Protein AF-A0A7C4PVK9-F1 (afdb_monomer_lite)

Secondary structure (DSSP, 8-state):
-----STTTTTSSS--PPP------PPPTTPPPB-SHHHHHTS-HHHHTT--EEEEEEEEEEEETTTTEEEEE-SS-EEEEE---TT-PPPTTEEEEEEEEEE--SSS-EEEEEEEEEEEE-PPPPPEE--HHHHTTSTTTT-EEEEEEEEEEEEE-SSEEEEEEEETTEEEEEEEE--TTSPP-GGGTTEEEEEEEEEEEEE-TTS-EEEEEEE-SSGGGEEEEEE--S-GGGSPBPPHHHHSS--TTTTTTS-EEEEEEEEEE-TTS-EEEE-SS-EEEEEESS-----TTEEEEEEEEEEESSSSEEEEEEEEEEEEE-PPPPPEE--HHHHHTTTTTTSEEEEEEEEEEEEEETTEEEEEEEETTEEEEEEE--TT---TT--TT-EEEEEEEEEEEE-TT--EEEEEEE---GGGEEEEEPPPS--HHHHHHHHHHHHHHHHHHHHHHHHHHHTTTGGGTHHHHHHHHHHHHHHHHHHHHHHSSSEEEEE-TTT--EEEEEESHHHHHSS-HHHHHTTSS-GGGGB-GGGHHHHHHHHHHHHHSTT-EEEEEEEEE-TTS-EEEEEEEEEEEEETTTEEEEEEEEEEE-HHHHHHHHHHHHHHHHHHHHHHHHHHHHHHHHHHHHHHHHHHHHHHHHHHHHHHTTT-HHHHHHHHHHHHHHHHHHHHHHHHHTT-S-PPP--EEE-HHHHHHHHHHHHHHHH-TTEEEEEEPPTTPPPEEE-HHHHHHHHHHHHHHHHHH-TT-EEEEEEEEEEEE-TTTTTT-TT--SEEEEEEEEEE-SS---HHHHTTTTSTT--SSPTTT--S-HHHHHHHHHHHTT-EEEEEEETTTEEEEEEEEEBPP---PPPPP------------EEEEE-SSHHHHHHHHHHHHTTT-EEEEESSHHHHHHHHHHTTT--SEEEEESS-SSS--HHHHHHHHHHH-TT-EEEEEE-TTSSTTTGGG---TTEEEEESS--HHHHHHHHHHHHTT---------------

Sequence (1004 aa):
MSAWPVSLLTMAFLVGAPMAHPAEVRPEANSTVLTNVQQVRMLPPDVAARGLPVRVRGVVTYSDPGWRALFVQDQTAGIYVADVNIGNLPKPGDWIELEGISQPGHYAPVIAFRKIQNLGQQSFPAPVRVPLFQLLSGAYDSQWVEVSAVIRAVYSDEYHLRLKLAGGGLIFEARIPWNKVETLPTQLVNTWVRLQGACGTVFNNKRQAVGIQLFVPDLARVEVLNRETTDPFSRPAQPIASLLRFNPSLEGVQRVKIEGVVTLRLADGSFFVQDKSGGLRVRPAAADALKEGCKVEVVGFPVVLNYSPELVDAQFRMGMPASWPVPVRTDLKDLMAGDFDGQRVEVEGELADIFHSGNTVRLALRTPDGILDAFIEKRHVRLESMAKGSKVRLTGVCWVTADEQRQPRSVTLAVRAPEDIVVLSAPPWWTLQRAAMVLLVLGGGILLGVGYVVLLRRQVDRQTQIIREQMAQVSQLETRYRHFLENAAGIYYQVEPHTFKPVFFHGQVEKITGFPEADFSSGRRSWMDLVHAEDQEKVLSERRKLSTQPGYVADVEYRIVRADGKACWVQELIRTQSAGHGVVTAIYGAIYDISARKQAQQEQQQLEAQLRQAQKMEAIGQLAAGVAHDFNNILTVIQGNACFLEEDLAQRPDLLEACQQITEAANRAGALTRKLLLFSRKQAVQAQEVNLNELVSNMTKLLGRLIGEHIQLQFHYGPALPAVMADPGMLDQVIVNLAVNARDAMPDGGTLTFTTSAVTWDEKDVAGHPERRKGSFVCLTVADTGCGMSPEILRHIFEPFFTTKEPGRGTGLGLATVYGVVKQHQGWVEVESDVGKGSSFHIYLPALPASRQTPPENNGAETQSGGTERLLVVEDEAPVRVLVGAALQRRGYQVVLAGSGPEALQRWEENQGLFDMLLTDLVMPQGMTGLELGRRLRLKRPDLKIIYMSGYSAEAALAETSQDSNTRFLAKPYATSMLLKLVRDVLDGRAPEKSSGASLQHAI

Radius of gyration: 39.76 Å; chains: 1; bounding box: 93×92×109 Å

Foldseek 3Di:
DDDDDPPVVVVVLPDPDPDPDDPPQDADPDADEAEDPVVLQPDDQVRLQNFHKYKYKFFFQAQFLVVRWTWTHDPRAIAIEPDDDPDDIDAGQFIKIFIFTWHCDLQTIHGHGDDIDGPGGDDDPDADEDQQVVVLVVPQASGWHKDKWAFADWDDDQFWIWTFTDDNLDTEIETEGDDPVDDTPRQSHGFTWIAIFGKHFRADPVSRGPHIYGYGHHCVRIHGPGHPPDDLLVDDADAVLVQQDDDVVQARHAKHKHKFFFAAADPQLKTWGDDPRAIAIEAELDNDDDDGQWIKIKIFRWHCPFLGTHGYNIDMDTDGRDDDDDAAEDEQVVVQVVPHARHKHKYKFFFQDWDDDDQKIWTWGHDPVGTEIEMERHDDDCPVPDDRGFIKMAIFHKHFGADPVSRGDHIYGYGYDPVRIGGPGDDDPDDPVVVVVVVVVVVVVVVVVVVVVVVVVCVVVCVVCVVVVVVVVVVVVVVVVQVVQQPDAFWKFKAFLPPRQTPDIDYCCCVQAVDDSCCRNVVVDDPLVFFDPVCSVVVVVVSVCSNVFAFDWDWDWGWGQHPVRDIWIKIKIKTFDDPDPGHTGMIIMTIHTCRVVVVVVVVVVVVVVVVVVVVVLQVLLVVLVVVLQVLLLVLLLQLLVLVVCCVVCVVPVVVNVVSVVSNVVSVVSNVVSLVSNLSHPDDDWPWDFDDVVVLVVVCPVVLCVLLDPQEAEAEAEEPPAFTFGGRSSLVVLLVSLLSNVLSVQCVRYWYKYWHKYKDADDPVNCPPPPLDDGAIKIKIKIWHQGQWDDPVLVVCLLPQQDDPDDPPPDSSCSNVSSQVRLVVQVWHWDKDTDGRRTIMIIIIHHGDDDDDDDDDDDDDDDDDAADAFEEEEEAQDPSSQVSLVVLNVVRNYHYDYDNALVRSVVVCVVVVNRHQEYEYEQDHPDPAGPVNSVVVSCVVPVNYAYEYEYESNPVNVCPVPPPDLRYYYDYTPDRSVVVSVVVVCNSVSPDPPDPDDDDDPDDD

Structure (mmCIF, N/CA/C/O backbone):
data_AF-A0A7C4PVK9-F1
#
_entry.id   AF-A0A7C4PVK9-F1
#
loop_
_atom_site.group_PDB
_atom_site.id
_atom_site.type_symbol
_atom_site.label_atom_id
_atom_site.label_alt_id
_atom_site.label_comp_id
_atom_site.label_asym_id
_atom_site.label_entity_id
_atom_site.label_seq_id
_atom_site.pdbx_PDB_ins_code
_atom_site.Cartn_x
_atom_site.Cartn_y
_atom_site.Cartn_z
_atom_site.occupancy
_atom_site.B_iso_or_equiv
_atom_site.auth_seq_id
_atom_site.auth_comp_id
_atom_site.auth_asym_id
_atom_site.auth_atom_id
_atom_site.pdbx_PDB_model_num
ATOM 1 N N . MET A 1 1 ? 18.944 25.908 -19.919 1.00 28.52 1 MET A N 1
ATOM 2 C CA . MET A 1 1 ? 18.100 24.694 -20.031 1.00 28.52 1 MET A CA 1
ATOM 3 C C . MET A 1 1 ? 19.042 23.519 -19.804 1.00 28.52 1 MET A C 1
ATOM 5 O O . MET A 1 1 ? 20.022 23.456 -20.519 1.00 28.52 1 MET A O 1
ATOM 9 N N . SER A 1 2 ? 18.966 22.661 -18.795 1.00 26.50 2 SER A N 1
ATOM 10 C CA . SER A 1 2 ? 17.871 22.215 -17.938 1.00 26.50 2 SER A CA 1
ATOM 11 C C . SER A 1 2 ? 18.477 21.622 -16.653 1.00 26.50 2 SER A C 1
ATOM 13 O O . SER A 1 2 ? 19.160 20.603 -16.701 1.00 26.50 2 SER A O 1
ATOM 15 N N . ALA A 1 3 ? 18.210 22.266 -15.520 1.00 22.80 3 ALA A N 1
ATOM 16 C CA . ALA A 1 3 ? 18.271 21.686 -14.185 1.00 22.80 3 ALA A CA 1
ATOM 17 C C . ALA A 1 3 ? 16.893 21.964 -13.575 1.00 22.80 3 ALA A C 1
ATOM 19 O O . ALA A 1 3 ? 16.564 23.116 -13.306 1.00 22.80 3 ALA A O 1
ATOM 20 N N . TRP A 1 4 ? 16.048 20.939 -13.494 1.00 22.12 4 TRP A N 1
ATOM 21 C CA . TRP A 1 4 ? 14.732 20.994 -12.858 1.00 22.12 4 TRP A CA 1
ATOM 22 C C . TRP A 1 4 ? 14.757 19.959 -11.732 1.00 22.12 4 TRP A C 1
ATOM 24 O O . TRP A 1 4 ? 14.823 18.765 -12.025 1.00 22.12 4 TRP A O 1
ATOM 34 N N . PRO A 1 5 ? 14.802 20.381 -10.459 1.00 28.91 5 PRO A N 1
ATOM 35 C CA . PRO A 1 5 ? 14.779 19.463 -9.337 1.00 28.91 5 PRO A CA 1
ATOM 36 C C . PRO A 1 5 ? 13.336 19.061 -9.014 1.00 28.91 5 PRO A C 1
ATOM 38 O O . PRO A 1 5 ? 12.385 19.807 -9.247 1.00 28.91 5 PRO A O 1
ATOM 41 N N . VAL A 1 6 ? 13.196 17.887 -8.401 1.00 27.44 6 VAL A N 1
ATOM 42 C CA . VAL A 1 6 ? 11.967 17.264 -7.870 1.00 27.44 6 VAL A CA 1
ATOM 43 C C . VAL A 1 6 ? 11.364 18.061 -6.683 1.00 27.44 6 VAL A C 1
ATOM 45 O O . VAL A 1 6 ? 10.550 17.573 -5.910 1.00 27.44 6 VAL A O 1
ATOM 48 N N . SER A 1 7 ? 11.674 19.353 -6.587 1.00 25.41 7 SER A N 1
ATOM 49 C CA . SER A 1 7 ? 11.128 20.334 -5.642 1.00 25.41 7 SER A CA 1
ATOM 50 C C . SER A 1 7 ? 9.777 20.926 -6.079 1.00 25.41 7 SER A C 1
ATOM 52 O O . SER A 1 7 ? 9.305 21.881 -5.472 1.00 25.41 7 SER A O 1
ATOM 54 N N . LEU A 1 8 ? 9.152 20.396 -7.138 1.00 23.31 8 LEU A N 1
ATOM 55 C CA . LEU A 1 8 ? 7.907 20.928 -7.716 1.00 23.31 8 LEU A CA 1
ATOM 56 C C . LEU A 1 8 ? 6.665 20.053 -7.485 1.00 23.31 8 LEU A C 1
ATOM 58 O O . LEU A 1 8 ? 5.554 20.533 -7.695 1.00 23.31 8 LEU A O 1
ATOM 62 N N . LEU A 1 9 ? 6.804 18.825 -6.970 1.00 24.98 9 LEU A N 1
ATOM 63 C CA . LEU A 1 9 ? 5.647 17.966 -6.658 1.00 24.98 9 LEU A CA 1
ATOM 64 C C . LEU A 1 9 ? 5.097 18.131 -5.230 1.00 24.98 9 LEU A C 1
ATOM 66 O O . LEU A 1 9 ? 4.011 17.643 -4.936 1.00 24.98 9 LEU A O 1
ATOM 70 N N . THR A 1 10 ? 5.768 18.915 -4.384 1.00 27.17 10 THR A N 1
ATOM 71 C CA . THR A 1 10 ? 5.247 19.391 -3.088 1.00 27.17 10 THR A CA 1
ATOM 72 C C . THR A 1 10 ? 4.915 20.885 -3.068 1.00 27.17 10 THR A C 1
ATOM 74 O O . THR A 1 10 ? 4.291 21.343 -2.118 1.00 27.17 10 THR A O 1
ATOM 77 N N . MET A 1 11 ? 5.229 21.646 -4.125 1.00 23.97 11 MET A N 1
ATOM 78 C CA . MET A 1 11 ? 4.846 23.065 -4.237 1.00 23.97 11 MET A CA 1
ATOM 79 C C . MET A 1 11 ? 3.557 23.308 -5.041 1.00 23.97 11 MET A C 1
ATOM 81 O O . MET A 1 11 ? 2.956 24.368 -4.909 1.00 23.97 11 MET A O 1
ATOM 85 N N . ALA A 1 12 ? 3.077 22.323 -5.809 1.00 23.61 12 ALA A N 1
ATOM 86 C CA . ALA A 1 12 ? 1.832 22.432 -6.581 1.00 23.61 12 ALA A CA 1
ATOM 87 C C . ALA A 1 12 ? 0.564 21.976 -5.825 1.00 23.61 12 ALA A C 1
ATOM 89 O O . ALA A 1 12 ? -0.540 22.196 -6.306 1.00 23.61 12 ALA A O 1
ATOM 90 N N . PHE A 1 13 ? 0.698 21.390 -4.630 1.00 29.31 13 PHE A N 1
ATOM 91 C CA . PHE A 1 13 ? -0.443 21.069 -3.752 1.00 29.31 13 PHE A CA 1
ATOM 92 C C . PHE A 1 13 ? -0.777 22.187 -2.748 1.00 29.31 13 PHE A C 1
ATOM 94 O O . PHE A 1 13 ? -1.737 22.082 -1.993 1.00 29.31 13 PHE A O 1
ATOM 101 N N . LEU A 1 14 ? 0.017 23.262 -2.747 1.00 28.25 14 LEU A N 1
ATOM 102 C CA . LEU A 1 14 ? -0.086 24.402 -1.829 1.00 28.25 14 LEU A CA 1
ATOM 103 C C . LEU A 1 14 ? -0.792 25.621 -2.437 1.00 28.25 14 LEU A C 1
ATOM 105 O O . LEU A 1 14 ? -1.007 26.609 -1.741 1.00 28.25 14 LEU A O 1
ATOM 109 N N . VAL A 1 15 ? -1.171 25.548 -3.713 1.00 27.94 15 VAL A N 1
ATOM 110 C CA . VAL A 1 15 ? -1.919 26.593 -4.408 1.00 27.94 15 VAL A CA 1
ATOM 111 C C . VAL A 1 15 ? -3.322 26.059 -4.639 1.00 27.94 15 VAL A C 1
ATOM 113 O O . VAL A 1 15 ? -3.555 25.281 -5.562 1.00 27.94 15 VAL A O 1
ATOM 116 N N . GLY A 1 16 ? -4.270 26.476 -3.801 1.00 29.22 16 GLY A N 1
ATOM 117 C CA . GLY A 1 16 ? -5.654 26.518 -4.247 1.00 29.22 16 GLY A CA 1
ATOM 118 C C . GLY A 1 16 ? -5.670 27.362 -5.516 1.00 29.22 16 GLY A C 1
ATOM 119 O O . GLY A 1 16 ? -5.394 28.560 -5.465 1.00 29.22 16 GLY A O 1
ATOM 120 N N . ALA A 1 17 ? -5.896 26.731 -6.669 1.00 23.30 17 ALA A N 1
ATOM 121 C CA . ALA A 1 17 ? -6.232 27.474 -7.869 1.00 23.30 17 ALA A CA 1
ATOM 122 C C . ALA A 1 17 ? -7.416 28.393 -7.516 1.00 23.30 17 ALA A C 1
ATOM 124 O O . ALA A 1 17 ? -8.318 27.939 -6.801 1.00 23.30 17 ALA A O 1
ATOM 125 N N . PRO A 1 18 ? -7.429 29.665 -7.960 1.00 25.69 18 PRO A N 1
ATOM 126 C CA . PRO A 1 18 ? -8.610 30.500 -7.800 1.00 25.69 18 PRO A CA 1
ATOM 127 C C . PRO A 1 18 ? -9.800 29.720 -8.350 1.00 25.69 18 PRO A C 1
ATOM 129 O O . PRO A 1 18 ? -9.709 29.150 -9.441 1.00 25.69 18 PRO A O 1
ATOM 132 N N . MET A 1 19 ? -10.869 29.627 -7.555 1.00 30.08 19 MET A N 1
ATOM 133 C CA . MET A 1 19 ? -12.082 28.937 -7.969 1.00 30.08 19 MET A CA 1
ATOM 134 C C . MET A 1 19 ? -12.463 29.423 -9.368 1.00 30.08 19 MET A C 1
ATOM 136 O O . MET A 1 19 ? -12.639 30.622 -9.589 1.00 30.08 19 MET A O 1
ATOM 140 N N . ALA A 1 20 ? -12.570 28.500 -10.325 1.00 25.88 20 ALA A N 1
ATOM 141 C CA . ALA A 1 20 ? -13.317 28.790 -11.534 1.00 25.88 20 ALA A CA 1
ATOM 142 C C . ALA A 1 20 ? -14.734 29.129 -11.069 1.00 25.88 20 ALA A C 1
ATOM 144 O O . ALA A 1 20 ? -15.384 28.267 -10.480 1.00 25.88 20 ALA A O 1
ATOM 145 N N . HIS A 1 21 ? -15.157 30.385 -11.254 1.00 29.52 21 HIS A N 1
ATOM 146 C CA . HIS A 1 21 ? -16.486 30.860 -10.879 1.00 29.52 21 HIS A CA 1
ATOM 147 C C . HIS A 1 21 ? -17.542 29.865 -11.380 1.00 29.52 21 HIS A C 1
ATOM 149 O O . HIS A 1 21 ? -17.743 29.763 -12.595 1.00 29.52 21 HIS A O 1
ATOM 155 N N . PRO A 1 22 ? -18.229 29.128 -10.489 1.00 33.09 22 PRO A N 1
ATOM 156 C CA . PRO A 1 22 ? -19.432 28.425 -10.883 1.00 33.09 22 PRO A CA 1
ATOM 157 C C . PRO A 1 22 ? -20.454 29.497 -11.265 1.00 33.09 22 PRO A C 1
ATOM 159 O O . PRO A 1 22 ? -20.568 30.514 -10.577 1.00 33.09 22 PRO A O 1
ATOM 162 N N . ALA A 1 23 ? -21.158 29.292 -12.378 1.00 32.91 23 ALA A N 1
ATOM 163 C CA . ALA A 1 23 ? -22.242 30.165 -12.818 1.00 32.91 23 ALA A CA 1
ATOM 164 C C . ALA A 1 23 ? -23.170 30.512 -11.640 1.00 32.91 23 ALA A C 1
ATOM 166 O O . ALA A 1 23 ? -23.444 29.639 -10.819 1.00 32.91 23 ALA A O 1
ATOM 167 N N . GLU A 1 24 ? -23.631 31.767 -11.551 1.00 37.19 24 GLU A N 1
ATOM 168 C CA . GLU A 1 24 ? -24.559 32.234 -10.512 1.00 37.19 24 GLU A CA 1
ATOM 169 C C . GLU A 1 24 ? -25.731 31.253 -10.343 1.00 37.19 24 GLU A C 1
ATOM 171 O O . GLU A 1 24 ? -26.688 31.251 -11.120 1.00 37.19 24 GLU A O 1
ATOM 176 N N . VAL A 1 25 ? -25.663 30.402 -9.317 1.00 44.31 25 VAL A N 1
ATOM 177 C CA . VAL A 1 25 ? -26.754 29.490 -8.979 1.00 44.31 25 VAL A CA 1
ATOM 178 C C . VAL A 1 25 ? -27.851 30.339 -8.342 1.00 44.31 25 VAL A C 1
ATOM 180 O O . VAL A 1 25 ? -27.704 30.856 -7.228 1.00 44.31 25 VAL A O 1
ATOM 183 N N . ARG A 1 26 ? -28.943 30.553 -9.083 1.00 46.22 26 ARG A N 1
ATOM 184 C CA . ARG A 1 26 ? -30.141 31.217 -8.560 1.00 46.22 26 ARG A CA 1
ATOM 185 C C . ARG A 1 26 ? -30.789 30.304 -7.509 1.00 46.22 26 ARG A C 1
ATOM 187 O O . ARG A 1 26 ? -31.006 29.135 -7.811 1.00 46.22 26 ARG A O 1
ATOM 194 N N . PRO A 1 27 ? -31.104 30.813 -6.304 1.00 49.88 27 PRO A N 1
ATOM 195 C CA . PRO A 1 27 ? -31.710 30.006 -5.249 1.00 49.88 27 PRO A CA 1
ATOM 196 C C . PRO A 1 27 ? -33.085 29.479 -5.685 1.00 49.88 27 PRO A C 1
ATOM 198 O O . PRO A 1 27 ? -33.882 30.227 -6.256 1.00 49.88 27 PRO A O 1
ATOM 201 N N . GLU A 1 28 ? -33.373 28.205 -5.403 1.00 50.97 28 GLU A N 1
ATOM 202 C CA . GLU A 1 28 ? -34.712 27.634 -5.577 1.00 50.97 28 GLU A CA 1
ATOM 203 C C . GLU A 1 28 ? -35.699 28.349 -4.640 1.00 50.97 28 GLU A C 1
ATOM 205 O O . GLU A 1 28 ? -35.516 28.390 -3.425 1.00 50.97 28 GLU A O 1
ATOM 210 N N . ALA A 1 29 ? -36.767 28.922 -5.199 1.00 46.50 29 ALA A N 1
ATOM 211 C CA . ALA A 1 29 ? -37.675 29.833 -4.495 1.00 46.50 29 ALA A CA 1
ATOM 212 C C . ALA A 1 29 ? -38.520 29.195 -3.362 1.00 46.50 29 ALA A C 1
ATOM 214 O O . ALA A 1 29 ? -39.290 29.908 -2.729 1.00 46.50 29 ALA A O 1
ATOM 215 N N . ASN A 1 30 ? -38.370 27.891 -3.085 1.00 51.66 30 ASN A N 1
ATOM 216 C CA . ASN A 1 30 ? -39.159 27.130 -2.101 1.00 51.66 30 ASN A CA 1
ATOM 217 C C . ASN A 1 30 ? -38.328 26.204 -1.180 1.00 51.66 30 ASN A C 1
ATOM 219 O O . ASN A 1 30 ? -38.892 25.343 -0.508 1.00 51.66 30 ASN A O 1
ATOM 223 N N . SER A 1 31 ? -36.999 26.340 -1.126 1.00 60.56 31 SER A N 1
ATOM 224 C CA . SER A 1 31 ? -36.155 25.482 -0.276 1.00 60.56 31 SER A CA 1
ATOM 225 C C . SER A 1 31 ? -36.111 25.952 1.186 1.00 60.56 31 SER A C 1
ATOM 227 O O . SER A 1 31 ? -35.887 27.135 1.450 1.00 60.56 31 SER A O 1
ATOM 229 N N . THR A 1 32 ? -36.256 25.025 2.139 1.00 76.62 32 THR A N 1
ATOM 230 C CA . THR A 1 32 ? -36.124 25.274 3.586 1.00 76.62 32 THR A CA 1
ATOM 231 C C . THR A 1 32 ? -34.747 25.856 3.926 1.00 76.62 32 THR A C 1
ATOM 233 O O . THR A 1 32 ? -33.725 25.296 3.533 1.00 76.62 32 THR A O 1
ATOM 236 N N . VAL A 1 33 ? -34.708 26.967 4.668 1.00 87.75 33 VAL A N 1
ATOM 237 C CA . VAL A 1 33 ? -33.453 27.609 5.100 1.00 87.75 33 VAL A CA 1
ATOM 238 C C . VAL A 1 33 ? -32.764 26.749 6.157 1.00 87.75 33 VAL A C 1
ATOM 240 O O . VAL A 1 33 ? -33.384 26.385 7.155 1.00 87.75 33 VAL A O 1
ATOM 243 N N . LEU A 1 34 ? -31.480 26.451 5.958 1.00 90.44 34 LEU A N 1
ATOM 244 C CA . LEU A 1 34 ? -30.661 25.719 6.925 1.00 90.44 34 LEU A CA 1
ATOM 245 C C . LEU A 1 34 ? -30.229 26.663 8.051 1.00 90.44 34 LEU A C 1
ATOM 247 O O . LEU A 1 34 ? -29.648 27.718 7.781 1.00 90.44 34 LEU A O 1
ATOM 251 N N . THR A 1 35 ? -30.519 26.296 9.301 1.00 90.75 35 THR A N 1
ATOM 252 C CA . THR A 1 35 ? -30.383 27.198 10.462 1.00 90.75 35 THR A CA 1
ATOM 253 C C . THR A 1 35 ? -29.278 26.818 11.443 1.00 90.75 35 THR A C 1
ATOM 255 O O . THR A 1 35 ? -28.995 27.581 12.364 1.00 90.75 35 THR A O 1
ATOM 258 N N . ASN A 1 36 ? -28.645 25.654 11.274 1.00 91.94 36 ASN A N 1
ATOM 259 C CA . ASN A 1 36 ? -27.454 25.263 12.029 1.00 91.94 36 ASN A CA 1
ATOM 260 C C . ASN A 1 36 ? -26.379 24.668 11.111 1.00 91.94 36 ASN A C 1
ATOM 262 O O . ASN A 1 36 ? -26.655 24.227 9.994 1.00 91.94 36 ASN A O 1
ATOM 266 N N . VAL A 1 37 ? -25.139 24.673 11.585 1.00 91.62 37 VAL A N 1
ATOM 267 C CA . VAL A 1 37 ? -23.968 24.260 10.811 1.00 91.62 37 VAL A CA 1
ATOM 268 C C . VAL A 1 37 ? -23.975 22.757 10.527 1.00 91.62 37 VAL A C 1
ATOM 270 O O . VAL A 1 37 ? -23.622 22.340 9.421 1.00 91.62 37 VAL A O 1
ATOM 273 N N . GLN A 1 38 ? -24.418 21.930 11.475 1.00 91.81 38 GLN A N 1
ATOM 274 C CA . GLN A 1 38 ? -24.470 20.478 11.297 1.00 91.81 38 GLN A CA 1
ATOM 275 C C . GLN A 1 38 ? -25.382 20.062 10.134 1.00 91.81 38 GLN A C 1
ATOM 277 O O . GLN A 1 38 ? -25.036 19.149 9.386 1.00 91.81 38 GLN A O 1
ATOM 282 N N . GLN A 1 39 ? -26.504 20.755 9.921 1.00 91.38 39 GLN A N 1
ATOM 283 C CA . GLN A 1 39 ? -27.368 20.536 8.757 1.00 91.38 39 GLN A CA 1
ATOM 284 C C . GLN A 1 39 ? -26.622 20.748 7.439 1.00 91.38 39 GLN A C 1
ATOM 286 O O . GLN A 1 39 ? -26.782 19.945 6.526 1.00 91.38 39 GLN A O 1
ATOM 291 N N . VAL A 1 40 ? -25.784 21.787 7.351 1.00 89.94 40 VAL A N 1
ATOM 292 C CA . VAL A 1 40 ? -24.974 22.063 6.154 1.00 89.94 40 VAL A CA 1
ATOM 293 C C . VAL A 1 40 ? -23.923 20.971 5.954 1.00 89.94 40 VAL A C 1
ATOM 295 O O . VAL A 1 40 ? -23.756 20.474 4.844 1.00 89.94 40 VAL A O 1
ATOM 298 N N . ARG A 1 41 ? -23.251 20.541 7.027 1.00 88.19 41 ARG A N 1
ATOM 299 C CA . ARG A 1 41 ? -22.206 19.504 6.968 1.00 88.19 41 ARG A CA 1
ATOM 300 C C . ARG A 1 41 ? -22.719 18.119 6.587 1.00 88.19 41 ARG A C 1
ATOM 302 O O . ARG A 1 41 ? -21.965 17.345 6.008 1.00 88.19 41 ARG A O 1
ATOM 309 N N . MET A 1 42 ? -23.967 17.799 6.928 1.00 88.19 42 MET A N 1
ATOM 310 C CA . MET A 1 42 ? -24.596 16.518 6.590 1.00 88.19 42 MET A CA 1
ATOM 311 C C . MET A 1 42 ? -25.130 16.469 5.151 1.00 88.19 42 MET A C 1
ATOM 313 O O . MET A 1 42 ? -25.623 15.422 4.732 1.00 88.19 42 MET A O 1
ATOM 317 N N . LEU A 1 43 ? -25.044 17.565 4.385 1.00 86.88 43 LEU A N 1
ATOM 318 C CA . LEU A 1 43 ? -25.480 17.571 2.992 1.00 86.88 43 LEU A CA 1
ATOM 319 C C . LEU A 1 43 ? -24.574 16.680 2.127 1.00 86.88 43 LEU A C 1
ATOM 321 O O . LEU A 1 43 ? -23.355 16.869 2.110 1.00 86.88 43 LEU A O 1
ATOM 325 N N . PRO A 1 44 ? -25.154 15.774 1.324 1.00 84.94 44 PRO A N 1
ATOM 326 C CA . PRO A 1 44 ? -24.433 15.141 0.228 1.00 84.94 44 PRO A CA 1
ATOM 327 C C . PRO A 1 44 ? -23.857 16.194 -0.743 1.00 84.94 44 PRO A C 1
ATOM 329 O O . PRO A 1 44 ? -24.498 17.230 -0.956 1.00 84.94 44 PRO A O 1
ATOM 332 N N . PRO A 1 45 ? -22.682 15.969 -1.366 1.00 81.44 45 PRO A N 1
ATOM 333 C CA . PRO A 1 45 ? -22.040 16.964 -2.233 1.00 81.44 45 PRO A CA 1
ATOM 334 C C . PRO A 1 45 ? -22.916 17.453 -3.397 1.00 81.44 45 PRO A C 1
ATOM 336 O O . PRO A 1 45 ? -22.875 18.628 -3.751 1.00 81.44 45 PRO A O 1
ATOM 339 N N . ASP A 1 46 ? -23.729 16.575 -3.982 1.00 82.75 46 ASP A N 1
ATOM 340 C CA . ASP A 1 46 ? -24.668 16.901 -5.060 1.00 82.75 46 ASP A CA 1
ATOM 341 C C . ASP A 1 46 ? -25.823 17.794 -4.585 1.00 82.75 46 ASP A C 1
ATOM 343 O O . ASP A 1 46 ? -26.283 18.655 -5.332 1.00 82.75 46 ASP A O 1
ATOM 347 N N . VAL A 1 47 ? -26.264 17.635 -3.334 1.00 84.81 47 VAL A N 1
ATOM 348 C CA . VAL A 1 47 ? -27.288 18.486 -2.712 1.00 84.81 47 VAL A CA 1
ATOM 349 C C . VAL A 1 47 ? -26.688 19.829 -2.311 1.00 84.81 47 VAL A C 1
ATOM 351 O O . VAL A 1 47 ? -27.274 20.872 -2.593 1.00 84.81 47 VAL A O 1
ATOM 354 N N . ALA A 1 48 ? -25.490 19.827 -1.723 1.00 84.94 48 ALA A N 1
ATOM 355 C CA . ALA A 1 48 ? -24.773 21.049 -1.378 1.00 84.94 48 ALA A CA 1
ATOM 356 C C . ALA A 1 48 ? -24.494 21.919 -2.619 1.00 84.94 48 ALA A C 1
ATOM 358 O O . ALA A 1 48 ? -24.583 23.142 -2.533 1.00 84.94 48 ALA A O 1
ATOM 359 N N . ALA A 1 49 ? -24.236 21.301 -3.779 1.00 85.69 49 ALA A N 1
ATOM 360 C CA . ALA A 1 49 ? -24.056 21.982 -5.065 1.00 85.69 49 ALA A CA 1
ATOM 361 C C . ALA A 1 49 ? -25.307 22.708 -5.589 1.00 85.69 49 ALA A C 1
ATOM 363 O O . ALA A 1 49 ? -25.175 23.573 -6.452 1.00 85.69 49 ALA A O 1
ATOM 364 N N . ARG A 1 50 ? -26.501 22.420 -5.052 1.00 86.12 50 ARG A N 1
ATOM 365 C CA . ARG A 1 50 ? -27.749 23.111 -5.428 1.00 86.12 50 ARG A CA 1
ATOM 366 C C . ARG A 1 50 ? -27.875 24.513 -4.825 1.00 86.12 50 ARG A C 1
ATOM 368 O O . ARG A 1 50 ? -28.777 25.248 -5.210 1.00 86.12 50 ARG A O 1
ATOM 375 N N . GLY A 1 51 ? -26.991 24.902 -3.903 1.00 86.69 51 GLY A N 1
ATOM 376 C CA . GLY A 1 51 ? -26.982 26.256 -3.343 1.00 86.69 51 GLY A CA 1
ATOM 377 C C . GLY A 1 51 ? -28.137 26.541 -2.381 1.00 86.69 51 GLY A C 1
ATOM 378 O O . GLY A 1 51 ? -28.767 27.594 -2.482 1.00 86.69 51 GLY A O 1
ATOM 379 N N . LEU A 1 52 ? -28.421 25.625 -1.447 1.00 88.19 52 LEU A N 1
ATOM 380 C CA . LEU A 1 52 ? -29.487 25.797 -0.456 1.00 88.19 52 LEU A CA 1
ATOM 381 C C . LEU A 1 52 ? -29.226 27.030 0.424 1.00 88.19 52 LEU A C 1
ATOM 383 O O . LEU A 1 52 ? -28.083 27.234 0.837 1.00 88.19 52 LEU A O 1
ATOM 387 N N . PRO A 1 53 ? -30.247 27.843 0.747 1.00 91.38 53 PRO A N 1
ATOM 388 C CA . PRO A 1 53 ? -30.081 29.023 1.583 1.00 91.38 53 PRO A CA 1
ATOM 389 C C . PRO A 1 53 ? -29.700 28.633 3.015 1.00 91.38 53 PRO A C 1
ATOM 391 O O . PRO A 1 53 ? -30.331 27.779 3.639 1.00 91.38 53 PRO A O 1
ATOM 394 N N . VAL A 1 54 ? -28.681 29.302 3.550 1.00 92.19 54 VAL A N 1
ATOM 395 C CA . VAL A 1 54 ? -28.140 29.077 4.895 1.00 92.19 54 VAL A CA 1
ATOM 396 C C . VAL A 1 54 ? -28.226 30.371 5.697 1.00 92.19 54 VAL A C 1
ATOM 398 O O . VAL A 1 54 ? -27.811 31.423 5.210 1.00 92.19 54 VAL A O 1
ATOM 401 N N . ARG A 1 55 ? -28.730 30.297 6.932 1.00 94.12 55 ARG A N 1
ATOM 402 C CA . ARG A 1 55 ? -28.685 31.380 7.925 1.00 94.12 55 ARG A CA 1
ATOM 403 C C . ARG A 1 55 ? -28.295 30.800 9.283 1.00 94.12 55 ARG A C 1
ATOM 405 O O . ARG A 1 55 ? -29.144 30.260 9.983 1.00 94.12 55 ARG A O 1
ATOM 412 N N . VAL A 1 56 ? -27.026 30.920 9.662 1.00 94.12 56 VAL A N 1
ATOM 413 C CA . VAL A 1 56 ? -26.472 30.335 10.899 1.00 94.12 56 VAL A CA 1
ATOM 414 C C . VAL A 1 56 ? -25.902 31.410 11.817 1.00 94.12 56 VAL A C 1
ATOM 416 O O . VAL A 1 56 ? -25.449 32.453 11.351 1.00 94.12 56 VAL A O 1
ATOM 419 N N . ARG A 1 57 ? -25.905 31.159 13.129 1.00 95.00 57 ARG A N 1
ATOM 420 C CA . ARG A 1 57 ? -25.279 32.034 14.133 1.00 95.00 57 ARG A CA 1
ATOM 421 C C . ARG A 1 57 ? -24.147 31.296 14.824 1.00 95.00 57 ARG A C 1
ATOM 423 O O . ARG A 1 57 ? -24.372 30.202 15.333 1.00 95.00 57 ARG A O 1
ATOM 430 N N . GLY A 1 58 ? -22.957 31.883 14.849 1.00 93.75 58 GLY A N 1
ATOM 431 C CA . GLY A 1 58 ? -21.771 31.217 15.377 1.00 93.75 58 GLY A CA 1
ATOM 432 C C . GLY A 1 58 ? -20.663 32.181 15.783 1.00 93.75 58 GLY A C 1
ATOM 433 O O . GLY A 1 58 ? -20.661 33.352 15.403 1.00 93.75 58 GLY A O 1
ATOM 434 N N . VAL A 1 59 ? -19.714 31.667 16.565 1.00 95.88 59 VAL A N 1
ATOM 435 C CA . VAL A 1 59 ? -18.485 32.377 16.934 1.00 95.88 59 VAL A CA 1
ATOM 436 C C . VAL A 1 59 ? -17.480 32.210 15.805 1.00 95.88 59 VAL A C 1
ATOM 438 O O . VAL A 1 59 ? -17.282 31.104 15.300 1.00 95.88 59 VAL A O 1
ATOM 441 N N . VAL A 1 60 ? -16.802 33.288 15.439 1.00 94.31 60 VAL A N 1
ATOM 442 C CA . VAL A 1 60 ? -15.671 33.245 14.511 1.00 94.31 60 VAL A CA 1
ATOM 443 C C . VAL A 1 60 ? -14.476 32.624 15.228 1.00 94.31 60 VAL A C 1
ATOM 445 O O . VAL A 1 60 ? -13.935 33.204 16.168 1.00 94.31 60 VAL A O 1
ATOM 448 N N . THR A 1 61 ? -14.058 31.433 14.809 1.00 93.56 61 THR A N 1
ATOM 449 C CA . THR A 1 61 ? -12.942 30.700 15.430 1.00 93.56 61 THR A CA 1
ATOM 450 C C . THR A 1 61 ? -11.601 31.038 14.789 1.00 93.56 61 THR A C 1
ATOM 452 O O . THR A 1 61 ? -10.575 31.051 15.466 1.00 93.56 61 THR A O 1
ATOM 455 N N . TYR A 1 62 ? -11.603 31.365 13.498 1.00 92.94 62 TYR A N 1
ATOM 456 C CA . TYR A 1 62 ? -10.424 31.810 12.767 1.00 92.94 62 TYR A CA 1
ATOM 457 C C . TYR A 1 62 ? -10.830 32.755 11.641 1.00 92.94 62 TYR A C 1
ATOM 459 O O . TYR A 1 62 ? -11.844 32.540 10.979 1.00 92.94 62 TYR A O 1
ATOM 467 N N . SER A 1 63 ? -10.032 33.792 11.415 1.00 88.75 63 SER A N 1
ATOM 468 C CA . SER A 1 63 ? -10.261 34.781 10.367 1.00 88.75 63 SER A CA 1
ATOM 469 C C . SER A 1 63 ? -8.921 35.280 9.854 1.00 88.75 63 SER A C 1
ATOM 471 O O . SER A 1 63 ? -8.078 35.708 10.644 1.00 88.75 63 SER A O 1
ATOM 473 N N . ASP A 1 64 ? -8.726 35.203 8.543 1.00 82.75 64 ASP A N 1
ATOM 474 C CA . ASP A 1 64 ? -7.509 35.642 7.878 1.00 82.75 64 ASP A CA 1
ATOM 475 C C . ASP A 1 64 ? -7.823 36.491 6.630 1.00 82.75 64 ASP A C 1
ATOM 477 O O . ASP A 1 64 ? -8.297 35.963 5.615 1.00 82.75 64 ASP A O 1
ATOM 481 N N . PRO A 1 65 ? -7.517 37.801 6.674 1.00 69.62 65 PRO A N 1
ATOM 482 C CA . PRO A 1 65 ? -7.655 38.700 5.533 1.00 69.62 65 PRO A CA 1
ATOM 483 C C . PRO A 1 65 ? -6.742 38.376 4.348 1.00 69.62 65 PRO A C 1
ATOM 485 O O . PRO A 1 65 ? -7.113 38.685 3.217 1.00 69.62 65 PRO A O 1
ATOM 488 N N . GLY A 1 66 ? -5.574 37.767 4.583 1.00 68.31 66 GLY A N 1
ATOM 489 C CA . GLY A 1 66 ? -4.597 37.454 3.538 1.00 68.31 66 GLY A CA 1
ATOM 490 C C . GLY A 1 66 ? -5.091 36.361 2.592 1.00 68.31 66 GLY A C 1
ATOM 491 O O . GLY A 1 66 ? -5.026 36.520 1.374 1.00 68.31 66 GLY A O 1
ATOM 492 N N . TRP A 1 67 ? -5.626 35.264 3.137 1.00 69.00 67 TRP A N 1
ATOM 493 C CA . TRP A 1 67 ? -6.140 34.133 2.348 1.00 69.00 67 TRP A CA 1
ATOM 494 C C . TRP A 1 67 ? -7.662 34.095 2.198 1.00 69.00 67 TRP A C 1
ATOM 496 O O . TRP A 1 67 ? -8.193 33.146 1.622 1.00 69.00 67 TRP A O 1
ATOM 506 N N . ARG A 1 68 ? -8.376 35.112 2.698 1.00 74.25 68 ARG A N 1
ATOM 507 C CA . ARG A 1 68 ? -9.850 35.151 2.720 1.00 74.25 68 ARG A CA 1
ATOM 508 C C . ARG A 1 68 ? -10.449 33.906 3.390 1.00 74.25 68 ARG A C 1
ATOM 510 O O . ARG A 1 68 ? -11.466 33.380 2.945 1.00 74.25 68 ARG A O 1
ATOM 517 N N . ALA A 1 69 ? -9.795 33.413 4.440 1.00 80.50 69 ALA A N 1
ATOM 518 C CA . ALA A 1 69 ? -10.241 32.237 5.174 1.00 80.50 69 ALA A CA 1
ATOM 519 C C . ALA A 1 69 ? -11.046 32.662 6.403 1.00 80.50 69 ALA A C 1
ATOM 521 O O . ALA A 1 69 ? -10.567 33.448 7.219 1.00 80.50 69 ALA A O 1
ATOM 522 N N . LEU A 1 70 ? -12.254 32.121 6.551 1.00 89.38 70 LEU A N 1
ATOM 523 C CA . LEU A 1 70 ? -13.123 32.384 7.693 1.00 89.38 70 LEU A CA 1
ATOM 524 C C . LEU A 1 70 ? -13.705 31.062 8.199 1.00 89.38 70 LEU A C 1
ATOM 526 O O . LEU A 1 70 ? -14.336 30.327 7.443 1.00 89.38 70 LEU A O 1
ATOM 530 N N . PHE A 1 71 ? -13.499 30.773 9.480 1.00 93.06 71 PHE A N 1
ATOM 531 C CA . PHE A 1 71 ? -14.089 29.629 10.167 1.00 93.06 71 PHE A CA 1
ATOM 532 C C . PHE A 1 71 ? -15.071 30.128 11.217 1.00 93.06 71 PHE A C 1
ATOM 534 O O . PHE A 1 71 ? -14.764 31.025 12.008 1.00 93.06 71 PHE A O 1
ATOM 541 N N . VAL A 1 72 ? -16.258 29.534 11.216 1.00 93.50 72 VAL A N 1
ATOM 542 C CA . VAL A 1 72 ? -17.351 29.877 12.125 1.00 93.50 72 VAL A CA 1
ATOM 543 C C . VAL A 1 72 ? -17.838 28.599 12.781 1.00 93.50 72 VAL A C 1
ATOM 545 O O . VAL A 1 72 ? -17.972 27.573 12.117 1.00 93.50 72 VAL A O 1
ATOM 548 N N . GLN A 1 73 ? -18.113 28.648 14.078 1.00 95.31 73 GLN A N 1
ATOM 549 C CA . GLN A 1 73 ? -18.629 27.507 14.819 1.00 95.31 73 GLN A CA 1
ATOM 550 C C . GLN A 1 73 ? -19.855 27.891 15.637 1.00 95.31 73 GLN A C 1
ATOM 552 O O . GLN A 1 73 ? -19.824 28.838 16.425 1.00 95.31 73 GLN A O 1
ATOM 557 N N . ASP A 1 74 ? -20.934 27.136 15.445 1.00 93.44 74 ASP A N 1
ATOM 558 C CA . ASP A 1 74 ? -22.122 27.202 16.290 1.00 93.44 74 ASP A CA 1
ATOM 559 C C . ASP A 1 74 ? -22.070 26.119 17.388 1.00 93.44 74 ASP A C 1
ATOM 561 O O . ASP A 1 74 ? -21.026 25.518 17.650 1.00 93.44 74 ASP A O 1
ATOM 565 N N . GLN A 1 75 ? -23.191 25.872 18.069 1.00 89.88 75 GLN A N 1
ATOM 566 C CA . GLN A 1 75 ? -23.275 24.846 19.119 1.00 89.88 75 GLN A CA 1
ATOM 567 C C . GLN A 1 75 ? -23.206 23.405 18.581 1.00 89.88 75 GLN A C 1
ATOM 569 O O . GLN A 1 75 ? -23.062 22.471 19.364 1.00 89.88 75 GLN A O 1
ATOM 574 N N . THR A 1 76 ? -23.341 23.217 17.268 1.00 90.88 76 THR A N 1
ATOM 575 C CA . THR A 1 76 ? -23.454 21.911 16.614 1.00 90.88 76 THR A CA 1
ATOM 576 C C . THR A 1 76 ? -22.157 21.491 15.931 1.00 90.88 76 THR A C 1
ATOM 578 O O . THR A 1 76 ? -21.725 20.356 16.111 1.00 90.88 76 THR A O 1
ATOM 581 N N . ALA A 1 77 ? -21.516 22.386 15.171 1.00 91.25 77 ALA A N 1
ATOM 582 C CA . ALA A 1 77 ? -20.273 22.104 14.461 1.00 91.25 77 ALA A CA 1
ATOM 583 C C . ALA A 1 77 ? -19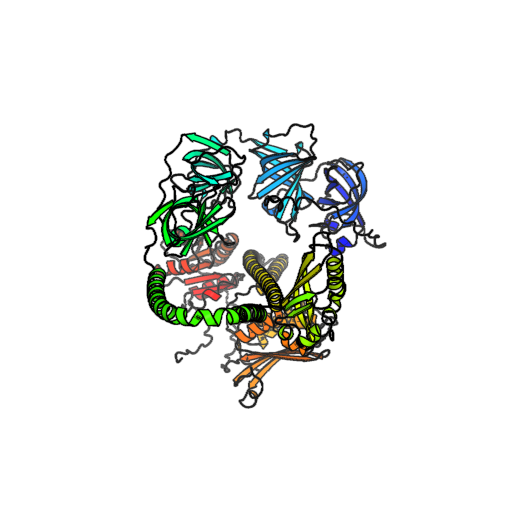.571 23.384 13.976 1.00 91.25 77 ALA A C 1
ATOM 585 O O . ALA A 1 77 ? -20.150 24.470 13.926 1.00 91.25 77 ALA A O 1
ATOM 586 N N . GLY A 1 78 ? -18.300 23.243 13.594 1.00 92.19 78 GLY A N 1
ATOM 587 C CA . GLY A 1 78 ? -17.550 24.271 12.871 1.00 92.19 78 GLY A CA 1
ATOM 588 C C . GLY A 1 78 ? -17.657 24.108 11.355 1.00 92.19 78 GLY A C 1
ATOM 589 O O . GLY A 1 78 ? -17.815 22.984 10.869 1.00 92.19 78 GLY A O 1
ATOM 590 N N . ILE A 1 79 ? -17.568 25.213 10.614 1.00 92.75 79 ILE A N 1
ATOM 591 C CA . ILE A 1 79 ? -17.627 25.253 9.148 1.00 92.75 79 ILE A CA 1
ATOM 592 C C . ILE A 1 79 ? -16.717 26.328 8.566 1.00 92.75 79 ILE A C 1
ATOM 594 O O . ILE A 1 79 ? -16.550 27.410 9.133 1.00 92.75 79 ILE A O 1
ATOM 598 N N . TYR A 1 80 ? -16.156 26.017 7.403 1.00 91.81 80 TYR A N 1
ATOM 599 C CA . TYR A 1 80 ? -15.433 26.963 6.571 1.00 91.81 80 TYR A CA 1
ATOM 600 C C . TYR A 1 80 ? -16.398 27.790 5.710 1.00 91.81 80 TYR A C 1
ATOM 602 O O . TYR A 1 80 ? -17.335 27.259 5.104 1.00 91.81 80 TYR A O 1
ATOM 610 N N . VAL A 1 81 ? -16.152 29.097 5.644 1.00 89.25 81 VAL A N 1
ATOM 611 C CA . VAL A 1 81 ? -16.929 30.057 4.858 1.00 89.25 81 VAL A CA 1
ATOM 612 C C . VAL A 1 81 ? -16.088 30.518 3.667 1.00 89.25 81 VAL A C 1
ATOM 614 O O . VAL A 1 81 ? -15.033 31.127 3.842 1.00 89.25 81 VAL A O 1
ATOM 617 N N . ALA A 1 82 ? -16.563 30.218 2.460 1.00 82.44 82 ALA A N 1
ATOM 618 C CA . ALA A 1 82 ? -15.913 30.547 1.195 1.00 82.44 82 ALA A CA 1
ATOM 619 C C . ALA A 1 82 ? -16.360 31.920 0.654 1.00 82.44 82 ALA A C 1
ATOM 621 O O . ALA A 1 82 ? -17.416 32.438 1.023 1.00 82.44 82 ALA A O 1
ATOM 622 N N . ASP A 1 83 ? -15.561 32.485 -0.258 1.00 69.38 83 ASP A N 1
ATOM 623 C CA . ASP A 1 83 ? -15.868 33.694 -1.043 1.00 69.38 83 ASP A CA 1
ATOM 624 C C . ASP A 1 83 ? -16.163 34.972 -0.229 1.00 69.38 83 ASP A C 1
ATOM 626 O O . ASP A 1 83 ? -16.914 35.850 -0.660 1.00 69.38 83 ASP A O 1
ATOM 630 N N . VAL A 1 84 ? -15.552 35.128 0.951 1.00 69.06 84 VAL A N 1
ATOM 631 C CA . VAL A 1 84 ? -15.747 36.336 1.768 1.00 69.06 84 VAL A CA 1
ATOM 632 C C . VAL A 1 84 ? -15.083 37.550 1.099 1.00 69.06 84 VAL A C 1
ATOM 634 O O . VAL A 1 84 ? -13.870 37.567 0.873 1.00 69.06 84 VAL A O 1
ATOM 637 N N . ASN A 1 85 ? -15.876 38.573 0.755 1.00 62.03 85 ASN A N 1
ATOM 638 C CA . ASN A 1 85 ? -15.384 39.768 0.061 1.00 62.03 85 ASN A CA 1
ATOM 639 C C . ASN A 1 85 ? -14.561 40.678 0.999 1.00 62.03 85 ASN A C 1
ATOM 641 O O . ASN A 1 85 ? -14.902 40.867 2.168 1.00 62.03 85 ASN A O 1
ATOM 645 N N . ILE A 1 86 ? -13.468 41.240 0.472 1.00 52.41 86 ILE A N 1
ATOM 646 C CA . ILE A 1 86 ? -12.439 41.967 1.224 1.00 52.41 86 ILE A CA 1
ATOM 647 C C . ILE A 1 86 ? -12.955 43.360 1.590 1.00 52.41 86 ILE A C 1
ATOM 649 O O . ILE A 1 86 ? -13.125 44.222 0.732 1.00 52.41 86 ILE A O 1
ATOM 653 N N . GLY A 1 87 ? -13.139 43.603 2.881 1.00 57.22 87 GLY A N 1
ATOM 654 C CA . GLY A 1 87 ? -13.320 44.956 3.399 1.00 57.22 87 GLY A CA 1
ATOM 655 C C . GLY A 1 87 ? -13.323 44.998 4.918 1.00 57.22 87 GLY A C 1
ATOM 656 O O . GLY A 1 87 ? -12.660 45.843 5.505 1.00 57.22 87 GLY A O 1
ATOM 657 N N . ASN A 1 88 ? -14.021 44.055 5.557 1.00 65.31 88 ASN A N 1
ATOM 658 C CA . ASN A 1 88 ? -14.083 43.967 7.015 1.00 65.31 88 ASN A CA 1
ATOM 659 C C . ASN A 1 88 ? -14.448 42.536 7.445 1.00 65.31 88 ASN A C 1
ATOM 661 O O . ASN A 1 88 ? -15.609 42.225 7.710 1.00 65.31 88 ASN A O 1
ATOM 665 N N . LEU A 1 89 ? -13.462 41.635 7.444 1.00 77.31 89 LEU A N 1
ATOM 666 C CA . LEU A 1 89 ? -13.653 40.294 7.994 1.00 77.31 89 LEU A CA 1
ATOM 667 C C . LEU A 1 89 ? -13.901 40.396 9.511 1.00 77.31 89 LEU A C 1
ATOM 669 O O . LEU A 1 89 ? -13.192 41.153 10.181 1.00 77.31 89 LEU A O 1
ATOM 673 N N . PRO A 1 90 ? -14.868 39.643 10.064 1.00 86.00 90 PRO A N 1
ATOM 674 C CA . PRO A 1 90 ? -15.047 39.536 11.507 1.00 86.00 90 PRO A CA 1
ATOM 675 C C . PRO A 1 90 ? -13.761 39.072 12.188 1.00 86.00 90 PRO A C 1
ATOM 677 O O . PRO A 1 90 ? -12.998 38.284 11.617 1.00 86.00 90 PRO A O 1
ATOM 680 N N . LYS A 1 91 ? -13.516 39.537 13.410 1.00 89.00 91 LYS A N 1
ATOM 681 C CA . LYS A 1 91 ? -12.354 39.114 14.194 1.00 89.00 91 LYS A CA 1
ATOM 682 C C . LYS A 1 91 ? -12.643 37.783 14.892 1.00 89.00 91 LYS A C 1
ATOM 684 O O . LYS A 1 91 ? -13.796 37.517 15.233 1.00 89.00 91 LYS A O 1
ATOM 689 N N . PRO A 1 92 ? -11.621 36.948 15.151 1.00 91.50 92 PRO A N 1
ATOM 690 C CA . PRO A 1 92 ? -11.791 35.784 16.014 1.00 91.50 92 PRO A CA 1
ATOM 691 C C . PRO A 1 92 ? -12.401 36.185 17.369 1.00 91.50 92 PRO A C 1
ATOM 693 O O . PRO A 1 92 ? -11.935 37.134 17.998 1.00 91.50 92 PRO A O 1
ATOM 696 N N . GLY A 1 93 ? -13.449 35.480 17.799 1.00 90.69 93 GLY A N 1
ATOM 697 C CA . GLY A 1 93 ? -14.252 35.802 18.988 1.00 90.69 93 GLY A CA 1
ATOM 698 C C . GLY A 1 93 ? -15.494 36.673 18.735 1.00 90.69 93 GLY A C 1
ATOM 699 O O . GLY A 1 93 ? -16.325 36.817 19.635 1.00 90.69 93 GLY A O 1
ATOM 700 N N . ASP A 1 94 ? -15.674 37.219 17.529 1.00 93.25 94 ASP A N 1
ATOM 701 C CA . ASP A 1 94 ? -16.924 37.889 17.161 1.00 93.25 94 ASP A CA 1
ATOM 702 C C . ASP A 1 94 ? -18.056 36.853 17.032 1.00 93.25 94 ASP A C 1
ATOM 704 O O . ASP A 1 94 ? -17.899 35.804 16.399 1.00 93.25 94 ASP A O 1
ATOM 708 N N . TRP A 1 95 ? -19.212 37.151 17.625 1.00 94.44 95 TRP A N 1
ATOM 709 C CA . TRP A 1 95 ? -20.448 36.396 17.431 1.00 94.44 95 TRP A CA 1
ATOM 710 C C . TRP A 1 95 ? -21.182 36.982 16.234 1.00 94.44 95 TRP A C 1
ATOM 712 O O . TRP A 1 95 ? -21.505 38.171 16.223 1.00 94.44 95 TRP A O 1
ATOM 722 N N . ILE A 1 96 ? -21.433 36.172 15.210 1.00 93.31 96 ILE A N 1
ATOM 723 C CA . ILE A 1 96 ? -21.987 36.653 13.945 1.00 93.31 96 ILE A CA 1
ATOM 724 C C . ILE A 1 96 ? -23.218 35.860 13.519 1.00 93.31 96 ILE A C 1
ATOM 726 O O . ILE A 1 96 ? -23.338 34.668 13.798 1.00 93.31 96 ILE A O 1
ATOM 730 N N . GLU A 1 97 ? -24.115 36.519 12.791 1.00 93.31 97 GLU A N 1
ATOM 731 C CA . GLU A 1 97 ? -25.105 35.866 11.938 1.00 93.31 97 GLU A CA 1
ATOM 732 C C . GLU A 1 97 ? -24.582 35.858 10.500 1.00 93.31 97 GLU A C 1
ATOM 734 O O . GLU A 1 97 ? -24.257 36.906 9.940 1.00 93.31 97 GLU A O 1
ATOM 739 N N . LEU A 1 98 ? -24.476 34.665 9.923 1.00 91.00 98 LEU A N 1
ATOM 740 C CA . LEU A 1 98 ? -23.986 34.411 8.577 1.00 91.00 98 LEU A CA 1
ATOM 741 C C . LEU A 1 98 ? -25.151 33.973 7.691 1.00 91.00 98 LEU A C 1
ATOM 743 O O . LEU A 1 98 ? -25.768 32.937 7.938 1.00 91.00 98 LEU A O 1
ATOM 747 N N . GLU A 1 99 ? -25.401 34.734 6.629 1.00 90.69 99 GLU A N 1
ATOM 748 C CA . GLU A 1 99 ? -26.306 34.372 5.542 1.00 90.69 99 GLU A CA 1
ATOM 749 C C . GLU A 1 99 ? -25.502 34.023 4.288 1.00 90.69 99 GLU A C 1
ATOM 751 O O . GLU A 1 99 ? -24.607 34.766 3.864 1.00 90.69 99 GLU A O 1
ATOM 756 N N . GLY A 1 100 ? -25.838 32.899 3.667 1.00 90.62 100 GLY A N 1
ATOM 757 C CA . GLY A 1 100 ? -25.122 32.377 2.513 1.00 90.62 100 GLY A CA 1
ATOM 758 C C . GLY A 1 100 ? -25.889 31.279 1.794 1.00 90.62 100 GLY A C 1
ATOM 759 O O . GLY A 1 100 ? -27.094 31.110 1.985 1.00 90.62 100 GLY A O 1
ATOM 760 N N . ILE A 1 101 ? -25.176 30.535 0.958 1.00 90.81 101 ILE A N 1
ATOM 761 C CA . ILE A 1 101 ? -25.689 29.328 0.304 1.00 90.81 101 ILE A CA 1
ATOM 762 C C . ILE A 1 101 ? -24.736 28.158 0.533 1.00 90.81 101 ILE A C 1
ATOM 764 O O . ILE A 1 101 ? -23.532 28.363 0.686 1.00 90.81 101 ILE A O 1
ATOM 768 N N . SER A 1 102 ? -25.253 26.933 0.560 1.00 90.50 102 SER A N 1
ATOM 769 C CA . SER A 1 102 ? -24.412 25.738 0.630 1.00 90.50 102 SER A CA 1
ATOM 770 C C . SER A 1 102 ? -23.550 25.599 -0.627 1.00 90.50 102 SER A C 1
ATOM 772 O O . SER A 1 102 ? -23.985 25.915 -1.732 1.00 90.50 102 SER A O 1
ATOM 774 N N . GLN A 1 103 ? -22.347 25.065 -0.468 1.00 85.38 103 GLN A N 1
ATOM 775 C CA . GLN A 1 103 ? -21.475 24.624 -1.552 1.00 85.38 103 GLN A CA 1
ATOM 776 C C . GLN A 1 103 ? -20.844 23.278 -1.174 1.00 85.38 103 GLN A C 1
ATOM 778 O O . GLN A 1 103 ? -20.652 23.005 0.009 1.00 85.38 103 GLN A O 1
ATOM 783 N N . PRO A 1 104 ? -20.482 22.426 -2.147 1.00 80.19 104 PRO A N 1
ATOM 784 C CA . PRO A 1 104 ? -19.940 21.094 -1.875 1.00 80.19 104 PRO A CA 1
ATOM 785 C C . PRO A 1 104 ? -18.575 21.110 -1.177 1.00 80.19 104 PRO A C 1
ATOM 787 O O . PRO A 1 104 ? -18.214 20.119 -0.549 1.00 80.19 104 PRO A O 1
ATOM 790 N N . GLY A 1 105 ? -17.818 22.208 -1.294 1.00 78.00 105 GLY A N 1
ATOM 791 C CA . GLY A 1 105 ? -16.453 22.299 -0.783 1.00 78.00 105 GLY A CA 1
ATOM 792 C C . GLY A 1 105 ? -15.499 21.283 -1.424 1.00 78.00 105 GLY A C 1
ATOM 793 O O . GLY A 1 105 ? -15.816 20.622 -2.419 1.00 78.00 105 GLY A O 1
ATOM 794 N N . HIS A 1 106 ? -14.293 21.173 -0.865 1.00 66.81 106 HIS A N 1
ATOM 795 C CA . HIS A 1 106 ? -13.291 20.214 -1.341 1.00 66.81 106 HIS A CA 1
ATOM 796 C C . HIS A 1 106 ? -13.352 18.860 -0.617 1.00 66.81 106 HIS A C 1
ATOM 798 O O . HIS A 1 106 ? -13.184 17.825 -1.264 1.00 66.81 106 HIS A O 1
ATOM 804 N N . TYR A 1 107 ? -13.601 18.878 0.697 1.00 70.31 107 TYR A N 1
ATOM 805 C CA . TYR A 1 107 ? -13.722 17.688 1.547 1.00 70.31 107 TYR A CA 1
ATOM 806 C C . TYR A 1 107 ? -15.130 17.568 2.147 1.00 70.31 107 TYR A C 1
ATOM 808 O O . TYR A 1 107 ? -15.813 16.576 1.908 1.00 70.31 107 TYR A O 1
ATOM 816 N N . ALA A 1 108 ? -15.575 18.604 2.863 1.00 80.00 108 ALA A N 1
ATOM 817 C CA . ALA A 1 108 ? -16.919 18.725 3.419 1.00 80.00 108 ALA A CA 1
ATOM 818 C C . ALA A 1 108 ? -17.641 19.953 2.832 1.00 80.00 108 ALA A C 1
ATOM 820 O O . ALA A 1 108 ? -16.962 20.881 2.376 1.00 80.00 108 ALA A O 1
ATOM 821 N N . PRO A 1 109 ? -18.988 19.983 2.862 1.00 86.50 109 PRO A N 1
ATOM 822 C CA . PRO A 1 109 ? -19.755 21.153 2.458 1.00 86.50 109 PRO A CA 1
ATOM 823 C C . PRO A 1 109 ? -19.330 22.428 3.197 1.00 86.50 109 PRO A C 1
ATOM 825 O O . PRO A 1 109 ? -19.035 22.406 4.392 1.00 86.50 109 PRO A O 1
ATOM 828 N N . VAL A 1 110 ? -19.337 23.546 2.476 1.00 89.62 110 VAL A N 1
ATOM 829 C CA . VAL A 1 110 ? -18.951 24.883 2.955 1.00 89.62 110 VAL A CA 1
ATOM 830 C C . VAL A 1 110 ? -20.098 25.868 2.736 1.00 89.62 110 VAL A C 1
ATOM 832 O O . VAL A 1 110 ? -21.049 25.573 2.008 1.00 89.62 110 VAL A O 1
ATOM 835 N N . ILE A 1 111 ? -20.022 27.046 3.354 1.00 89.56 111 ILE A N 1
ATOM 836 C CA . ILE A 1 111 ? -20.992 28.126 3.117 1.00 89.56 111 ILE A CA 1
ATOM 837 C C . ILE A 1 111 ? -20.349 29.168 2.209 1.00 89.56 111 ILE A C 1
ATOM 839 O O . ILE A 1 111 ? -19.344 29.765 2.583 1.00 89.56 111 ILE A O 1
ATOM 843 N N . ALA A 1 112 ? -20.943 29.426 1.047 1.00 87.62 112 ALA A N 1
ATOM 844 C CA . ALA A 1 112 ? -20.590 30.584 0.235 1.00 87.62 112 ALA A CA 1
ATOM 845 C C . ALA A 1 112 ? -21.214 31.836 0.853 1.00 87.62 112 ALA A C 1
ATOM 847 O O . ALA A 1 112 ? -22.439 31.920 1.013 1.00 87.62 112 ALA A O 1
ATOM 848 N N . PHE A 1 113 ? -20.376 32.798 1.217 1.00 80.75 113 PHE A N 1
ATOM 849 C CA . PHE A 1 113 ? -20.796 34.020 1.889 1.00 80.75 113 PHE A CA 1
ATOM 850 C C . PHE A 1 113 ? -21.713 34.898 1.016 1.00 80.75 113 PHE A C 1
ATOM 852 O O . PHE A 1 113 ? -21.448 35.124 -0.164 1.00 80.75 113 PHE A O 1
ATOM 859 N N . ARG A 1 114 ? -22.770 35.463 1.625 1.00 81.56 114 ARG A N 1
ATOM 860 C CA . ARG A 1 114 ? -23.551 36.577 1.051 1.00 81.56 114 ARG A CA 1
ATOM 861 C C . ARG A 1 114 ? -23.602 37.796 1.965 1.00 81.56 114 ARG A C 1
ATOM 863 O O . ARG A 1 114 ? -23.421 38.917 1.495 1.00 81.56 114 ARG A O 1
ATOM 870 N N . LYS A 1 115 ? -23.890 37.595 3.252 1.00 85.81 115 LYS A N 1
ATOM 871 C CA . LYS A 1 115 ? -24.042 38.678 4.231 1.00 85.81 115 LYS A CA 1
ATOM 872 C C . LYS A 1 115 ? -23.633 38.201 5.621 1.00 85.81 115 LYS A C 1
ATOM 874 O O . LYS A 1 115 ? -23.938 37.079 6.009 1.00 85.81 115 LYS A O 1
ATOM 879 N N . ILE A 1 116 ? -22.957 39.065 6.374 1.00 86.94 116 ILE A N 1
ATOM 880 C CA . ILE A 1 116 ? -22.606 38.839 7.778 1.00 86.94 116 ILE A CA 1
ATOM 881 C C . ILE A 1 116 ? -23.115 40.024 8.587 1.00 86.94 116 ILE A C 1
ATOM 883 O O . ILE A 1 116 ? -22.932 41.178 8.194 1.00 86.94 116 ILE A O 1
ATOM 887 N N . GLN A 1 117 ? -23.728 39.735 9.728 1.00 88.81 117 GLN A N 1
ATOM 888 C CA . GLN A 1 117 ? -24.068 40.719 10.743 1.00 88.81 117 GLN A CA 1
ATOM 889 C C . GLN A 1 117 ? -23.312 40.385 12.027 1.00 88.81 117 GLN A C 1
ATOM 891 O O . GLN A 1 117 ? -23.446 39.287 12.560 1.00 88.81 117 GLN A O 1
ATOM 896 N N . ASN A 1 118 ? -22.518 41.330 12.531 1.00 88.06 118 ASN A N 1
ATOM 897 C CA . ASN A 1 118 ? -21.878 41.189 13.835 1.00 88.06 118 ASN A CA 1
ATOM 898 C C . ASN A 1 118 ? -22.928 41.424 14.935 1.00 88.06 118 ASN A C 1
ATOM 900 O O . ASN A 1 118 ? -23.622 42.442 14.932 1.00 88.06 118 ASN A O 1
ATOM 904 N N . LEU A 1 119 ? -23.066 40.454 15.833 1.00 91.31 119 LEU A N 1
ATOM 905 C CA . LEU A 1 119 ? -24.020 40.436 16.939 1.00 91.31 119 LEU A CA 1
ATOM 906 C C . LEU A 1 119 ? -23.355 40.738 18.297 1.00 91.31 119 LEU A C 1
ATOM 908 O O . LEU A 1 119 ? -24.055 40.811 19.305 1.00 91.31 119 LEU A O 1
ATOM 912 N N . GLY A 1 120 ? -22.031 40.913 18.342 1.00 90.56 120 GLY A N 1
ATOM 913 C CA . GLY A 1 120 ? -21.250 41.202 19.544 1.00 90.56 120 GLY A CA 1
ATOM 914 C C . GLY A 1 120 ? -20.023 40.300 19.680 1.00 90.56 120 GLY A C 1
ATOM 915 O O . GLY A 1 120 ? -19.513 39.765 18.700 1.00 90.56 120 GLY A O 1
ATOM 916 N N . GLN A 1 121 ? -19.552 40.113 20.914 1.00 91.31 121 GLN A N 1
ATOM 917 C CA . GLN A 1 121 ? -18.478 39.169 21.235 1.00 91.31 121 GLN A CA 1
ATOM 918 C C . GLN A 1 121 ? -18.993 38.011 22.076 1.00 91.31 121 GLN A C 1
ATOM 920 O O . GLN A 1 121 ? -19.873 38.182 22.921 1.00 91.31 121 GLN A O 1
ATOM 925 N N . GLN A 1 122 ? -18.402 36.840 21.869 1.00 91.62 122 GLN A N 1
ATOM 926 C CA . GLN A 1 122 ? -18.695 35.644 22.642 1.00 91.62 122 GLN A CA 1
ATOM 927 C C . GLN A 1 122 ? -17.413 34.837 22.860 1.00 91.62 122 GLN A C 1
ATOM 929 O O . GLN A 1 122 ? -16.499 34.847 22.038 1.00 91.62 122 GLN A O 1
ATOM 934 N N . SER A 1 123 ? -17.332 34.135 23.991 1.00 88.25 123 SER A N 1
ATOM 935 C CA . SER A 1 123 ? -16.209 33.242 24.277 1.00 88.25 123 SER A CA 1
ATOM 936 C C . SER A 1 123 ? -16.081 32.156 23.208 1.00 88.25 123 SER A C 1
ATOM 938 O O . SER A 1 123 ? -17.084 31.654 22.697 1.00 88.25 123 SER A O 1
ATOM 940 N N . PHE A 1 124 ? -14.841 31.760 22.914 1.00 89.56 124 PHE A N 1
ATOM 941 C CA . PHE A 1 124 ? -14.569 30.639 22.017 1.00 89.56 124 PHE A CA 1
ATOM 942 C C . PHE A 1 124 ? -15.294 29.366 22.492 1.00 89.56 124 PHE A C 1
ATOM 944 O O . PHE A 1 124 ? -15.431 29.165 23.705 1.00 89.56 124 PHE A O 1
ATOM 951 N N . PRO A 1 125 ? -15.730 28.495 21.564 1.00 91.00 125 PRO A N 1
ATOM 952 C CA . PRO A 1 125 ? -16.299 27.197 21.910 1.00 91.00 125 PRO A CA 1
ATOM 953 C C . PRO A 1 125 ? -15.357 26.377 22.800 1.00 91.00 125 PRO A C 1
ATOM 955 O O . PRO A 1 125 ? -14.135 26.533 22.743 1.00 91.00 125 PRO A O 1
ATOM 958 N N . ALA A 1 126 ? -15.915 25.463 23.599 1.00 90.06 126 ALA A N 1
ATOM 959 C CA . ALA A 1 126 ? -15.098 24.499 24.329 1.00 90.06 126 ALA A CA 1
ATOM 960 C C . ALA A 1 126 ? -14.307 23.646 23.316 1.00 90.06 126 ALA A C 1
ATOM 962 O O . ALA A 1 126 ? -14.925 23.050 22.429 1.00 90.06 126 ALA A O 1
ATOM 963 N N . PRO A 1 127 ? -12.964 23.602 23.393 1.00 90.94 127 PRO A N 1
ATOM 964 C CA . PRO A 1 127 ? -12.177 22.879 22.410 1.00 90.94 127 PRO A CA 1
ATOM 965 C C . PRO A 1 127 ? -12.365 21.373 22.567 1.00 90.94 127 PRO A C 1
ATOM 967 O O . PRO A 1 127 ? -12.299 20.829 23.673 1.00 90.94 127 PRO A O 1
ATOM 970 N N . VAL A 1 128 ? -12.555 20.690 21.443 1.00 91.00 128 VAL A N 1
ATOM 971 C CA . VAL A 1 128 ? -12.633 19.231 21.409 1.00 91.00 128 VAL A CA 1
ATOM 972 C C . VAL A 1 128 ? -11.234 18.648 21.619 1.00 91.00 128 VAL A C 1
ATOM 974 O O . VAL A 1 128 ? -10.284 19.005 20.918 1.00 91.00 128 VAL A O 1
ATOM 977 N N . ARG A 1 129 ? -11.104 17.749 22.601 1.00 89.12 129 ARG A N 1
ATOM 978 C CA . ARG A 1 129 ? -9.854 17.061 22.954 1.00 89.12 129 ARG A CA 1
ATOM 979 C C . ARG A 1 129 ? -9.903 15.626 22.460 1.00 89.12 129 ARG A C 1
ATOM 981 O O . ARG A 1 129 ? -10.584 14.795 23.054 1.00 89.12 129 ARG A O 1
ATOM 988 N N . VAL A 1 130 ? -9.165 15.338 21.396 1.00 80.19 130 VAL A N 1
ATOM 989 C CA . VAL A 1 130 ? -9.059 13.991 20.825 1.00 80.19 130 VAL A CA 1
ATOM 990 C C . VAL A 1 130 ? -7.604 13.643 20.526 1.00 80.19 130 VAL A C 1
ATOM 992 O O . VAL A 1 130 ? -6.793 14.544 20.292 1.00 80.19 130 VAL A O 1
ATOM 995 N N . PRO A 1 131 ? -7.239 12.349 20.527 1.00 77.38 131 PRO A N 1
ATOM 996 C CA . PRO A 1 131 ? -5.927 11.922 20.066 1.00 77.38 131 PRO A CA 1
ATOM 997 C C . PRO A 1 131 ? -5.639 12.431 18.647 1.00 77.38 131 PRO A C 1
ATOM 999 O O . PRO A 1 131 ? -6.506 12.371 17.777 1.00 77.38 131 PRO A O 1
ATOM 1002 N N . LEU A 1 132 ? -4.405 12.878 18.398 1.00 78.75 132 LEU A N 1
ATOM 1003 C CA . LEU A 1 132 ? -3.980 13.473 17.120 1.00 78.75 132 LEU A CA 1
ATOM 1004 C C . LEU A 1 132 ? -4.316 12.604 15.897 1.00 78.75 132 LEU A C 1
ATOM 1006 O O . LEU A 1 132 ? -4.750 13.132 14.876 1.00 78.75 132 LEU A O 1
ATOM 1010 N N . PHE A 1 133 ? -4.204 11.278 16.013 1.00 70.69 133 PHE A N 1
ATOM 1011 C CA . PHE A 1 133 ? -4.556 10.353 14.931 1.00 70.69 133 PHE A CA 1
ATOM 1012 C C . PHE A 1 133 ? -6.048 10.381 14.557 1.00 70.69 133 PHE A C 1
ATOM 1014 O O . PHE A 1 133 ? -6.381 10.150 13.399 1.00 70.69 133 PHE A O 1
ATOM 1021 N N . GLN A 1 134 ? -6.958 10.702 15.488 1.00 77.12 134 GLN A N 1
ATOM 1022 C CA . GLN A 1 134 ? -8.392 10.784 15.185 1.00 77.12 134 GLN A CA 1
ATOM 1023 C C . GLN A 1 134 ? -8.735 11.997 14.318 1.00 77.12 134 GLN A C 1
ATOM 1025 O O . GLN A 1 134 ? -9.724 11.958 13.586 1.00 77.12 134 GLN A O 1
ATOM 1030 N N . LEU A 1 135 ? -7.917 13.054 14.341 1.00 81.94 135 LEU A N 1
ATOM 1031 C CA . LEU A 1 135 ? -8.120 14.226 13.486 1.00 81.94 135 LEU A CA 1
ATOM 1032 C C . LEU A 1 135 ? -7.940 13.888 11.994 1.00 81.94 135 LEU A C 1
ATOM 1034 O O . LEU A 1 135 ? -8.572 14.520 11.153 1.00 81.94 135 LEU A O 1
ATOM 1038 N N . LEU A 1 136 ? -7.176 12.838 11.658 1.00 73.81 136 LEU A N 1
ATOM 1039 C CA . LEU A 1 136 ? -7.026 12.351 10.277 1.00 73.81 136 LEU A CA 1
ATOM 1040 C C . LEU A 1 136 ? -8.303 11.737 9.693 1.00 73.81 136 LEU A C 1
ATOM 1042 O O . LEU A 1 136 ? -8.403 11.598 8.477 1.00 73.81 136 LEU A O 1
ATOM 1046 N N . SER A 1 137 ? -9.287 11.391 10.529 1.00 76.75 137 SER A N 1
ATOM 1047 C CA . SER A 1 137 ? -10.593 10.913 10.051 1.00 76.75 137 SER A CA 1
ATOM 1048 C C . SER A 1 137 ? -11.369 11.980 9.269 1.00 76.75 137 SER A C 1
ATOM 1050 O O . SER A 1 137 ? -12.351 11.661 8.604 1.00 76.75 137 SER A O 1
ATOM 1052 N N . GLY A 1 138 ? -10.988 13.257 9.405 1.00 78.38 138 GLY A N 1
ATOM 1053 C CA . GLY A 1 138 ? -11.703 14.408 8.856 1.00 78.38 138 GLY A CA 1
ATOM 1054 C C . GLY A 1 138 ? -13.067 14.681 9.509 1.00 78.38 138 GLY A C 1
ATOM 1055 O O . GLY A 1 138 ? -13.723 15.661 9.164 1.00 78.38 138 GLY A O 1
ATOM 1056 N N . ALA A 1 139 ? -13.502 13.882 10.493 1.00 82.06 139 ALA A N 1
ATOM 1057 C CA . ALA A 1 139 ? -14.742 14.130 11.238 1.00 82.06 139 ALA A CA 1
ATOM 1058 C C . ALA A 1 139 ? -14.717 15.483 11.977 1.00 82.06 139 ALA A C 1
ATOM 1060 O O . ALA A 1 139 ? -15.739 16.156 12.119 1.00 82.06 139 ALA A O 1
ATOM 1061 N N . TYR A 1 140 ? -13.523 15.915 12.386 1.00 88.06 140 TYR A N 1
ATOM 1062 C CA . TYR A 1 140 ? -13.287 17.154 13.124 1.00 88.06 140 TYR A CA 1
ATOM 1063 C C . TYR A 1 140 ? -12.939 18.347 12.226 1.00 88.06 140 TYR A C 1
ATOM 1065 O O . TYR A 1 140 ? -12.549 19.392 12.741 1.00 88.06 140 TYR A O 1
ATOM 1073 N N . ASP A 1 141 ? -13.102 18.227 10.902 1.00 88.69 141 ASP A N 1
ATOM 1074 C CA . ASP A 1 141 ? -12.848 19.336 9.980 1.00 88.69 141 ASP A CA 1
ATOM 1075 C C . ASP A 1 141 ? -13.611 20.600 10.399 1.00 88.69 141 ASP A C 1
ATOM 1077 O O . ASP A 1 141 ? -14.756 20.522 10.843 1.00 88.69 141 ASP A O 1
ATOM 1081 N N . SER A 1 142 ? -12.968 21.756 10.296 1.00 91.56 142 SER A N 1
ATOM 1082 C CA . SER A 1 142 ? -13.453 23.079 10.691 1.00 91.56 142 SER A CA 1
ATOM 1083 C C . SER A 1 142 ? -13.821 23.252 12.176 1.00 91.56 142 SER A C 1
ATOM 1085 O O . SER A 1 142 ? -14.217 24.350 12.568 1.00 91.56 142 SER A O 1
ATOM 1087 N N . GLN A 1 143 ? -13.696 22.221 13.022 1.00 93.00 143 GLN A N 1
ATOM 1088 C CA . GLN A 1 143 ? -14.023 22.307 14.448 1.00 93.00 143 GLN A CA 1
ATOM 1089 C C . GLN A 1 143 ? -12.882 22.920 15.263 1.00 93.00 143 GLN A C 1
ATOM 1091 O O . GLN A 1 143 ? -11.703 22.741 14.957 1.00 93.00 143 GLN A O 1
ATOM 1096 N N . TRP A 1 144 ? -13.244 23.601 16.345 1.00 95.06 144 TRP A N 1
ATOM 1097 C CA . TRP A 1 144 ? -12.330 24.105 17.358 1.00 95.06 144 TRP A CA 1
ATOM 1098 C C . TRP A 1 144 ? -11.777 22.954 18.205 1.00 95.06 144 TRP A C 1
ATOM 1100 O O . TRP A 1 144 ? -12.507 22.319 18.971 1.00 95.06 144 TRP A O 1
ATOM 1110 N N . VAL A 1 145 ? -10.481 22.683 18.062 1.00 94.50 145 VAL A N 1
ATOM 1111 C CA . VAL A 1 145 ? -9.794 21.564 18.716 1.00 94.50 145 VAL A CA 1
ATOM 1112 C C . VAL A 1 145 ? -8.638 22.053 19.577 1.00 94.50 145 VAL A C 1
ATOM 1114 O O . VAL A 1 145 ? -8.072 23.124 19.349 1.00 94.50 145 VAL A O 1
ATOM 1117 N N . GLU A 1 146 ? -8.263 21.234 20.555 1.00 94.00 146 GLU A N 1
ATOM 1118 C CA . GLU A 1 146 ? -7.045 21.412 21.341 1.00 94.00 146 GLU A CA 1
ATOM 1119 C C . GLU A 1 146 ? -6.101 20.235 21.107 1.00 94.00 146 GLU A C 1
ATOM 1121 O O . GLU A 1 146 ? -6.481 19.074 21.272 1.00 94.00 146 GLU A O 1
ATOM 1126 N N . VAL A 1 147 ? -4.855 20.540 20.746 1.00 90.81 147 VAL A N 1
ATOM 1127 C CA . VAL A 1 147 ? -3.813 19.540 20.492 1.00 90.81 147 VAL A CA 1
ATOM 1128 C C . VAL A 1 147 ? -2.562 19.846 21.300 1.00 90.81 147 VAL A C 1
ATOM 1130 O O . VAL A 1 147 ? -2.241 21.003 21.567 1.00 90.81 147 VAL A O 1
ATOM 1133 N N . SER A 1 148 ? -1.828 18.803 21.684 1.00 87.81 148 SER A N 1
ATOM 1134 C CA . SER A 1 148 ? -0.512 18.929 22.315 1.00 87.81 148 SER A CA 1
ATOM 1135 C C . SER A 1 148 ? 0.558 18.321 21.418 1.00 87.81 148 SER A C 1
ATOM 1137 O O . SER A 1 148 ? 0.438 17.171 20.998 1.00 87.81 148 SER A O 1
ATOM 1139 N N . ALA A 1 149 ? 1.588 19.102 21.107 1.00 86.38 149 ALA A N 1
ATOM 1140 C CA . ALA A 1 149 ? 2.657 18.719 20.191 1.00 86.38 149 ALA A CA 1
ATOM 1141 C C . ALA A 1 149 ? 3.949 19.487 20.504 1.00 86.38 149 ALA A C 1
ATOM 1143 O O . ALA A 1 149 ? 3.930 20.509 21.189 1.00 86.38 149 ALA A O 1
ATOM 1144 N N . VAL A 1 150 ? 5.079 19.007 19.986 1.00 83.56 150 VAL A N 1
ATOM 1145 C CA . VAL A 1 150 ? 6.357 19.724 20.025 1.00 83.56 150 VAL A CA 1
ATOM 1146 C C . VAL A 1 150 ? 6.524 20.582 18.771 1.00 83.56 150 VAL A C 1
ATOM 1148 O O . VAL A 1 150 ? 6.298 20.106 17.656 1.00 83.56 150 VAL A O 1
ATOM 1151 N N . ILE A 1 151 ? 6.943 21.840 18.928 1.00 84.44 151 ILE A N 1
ATOM 1152 C CA . ILE A 1 151 ? 7.311 22.705 17.795 1.00 84.44 151 ILE A CA 1
ATOM 1153 C C . ILE A 1 151 ? 8.695 22.296 17.286 1.00 84.44 151 ILE A C 1
ATOM 1155 O O . ILE A 1 151 ? 9.690 22.406 17.998 1.00 84.44 151 ILE A O 1
ATOM 1159 N N . ARG A 1 152 ? 8.773 21.848 16.034 1.00 76.50 152 ARG A N 1
ATOM 1160 C CA . ARG A 1 152 ? 10.015 21.450 15.354 1.00 76.50 152 ARG A CA 1
ATOM 1161 C C . ARG A 1 152 ? 10.694 22.593 14.619 1.00 76.50 152 ARG A C 1
ATOM 1163 O O . ARG A 1 152 ? 11.918 22.655 14.586 1.00 76.50 152 ARG A O 1
ATOM 1170 N N . ALA A 1 153 ? 9.908 23.470 14.010 1.00 74.44 153 ALA A N 1
ATOM 1171 C CA . ALA A 1 153 ? 10.416 24.607 13.259 1.00 74.44 153 ALA A CA 1
ATOM 1172 C C . ALA A 1 153 ? 9.419 25.760 13.304 1.00 74.44 153 ALA A C 1
ATOM 1174 O O . ALA A 1 153 ? 8.207 25.545 13.378 1.00 74.44 153 ALA A O 1
ATOM 1175 N N . VAL A 1 154 ? 9.960 26.971 13.227 1.00 82.75 154 VAL A N 1
ATOM 1176 C CA . VAL A 1 154 ? 9.205 28.216 13.146 1.00 82.75 154 VAL A CA 1
ATOM 1177 C C . VAL A 1 154 ? 9.710 28.975 11.929 1.00 82.75 154 VAL A C 1
ATOM 1179 O O . VAL A 1 154 ? 10.904 29.243 11.819 1.00 82.75 154 VAL A O 1
ATOM 1182 N N . TYR A 1 155 ? 8.811 29.291 11.009 1.00 82.62 155 TYR A N 1
ATOM 1183 C CA . TYR A 1 155 ? 9.080 30.115 9.832 1.00 82.62 155 TYR A CA 1
ATOM 1184 C C . TYR A 1 155 ? 7.866 30.994 9.566 1.00 82.62 155 TYR A C 1
ATOM 1186 O O . TYR A 1 155 ? 6.770 30.693 10.027 1.00 82.62 155 TYR A O 1
ATOM 1194 N N . SER A 1 156 ? 8.046 32.083 8.833 1.00 82.50 156 SER A N 1
ATOM 1195 C CA . SER A 1 156 ? 6.935 32.897 8.349 1.00 82.50 156 SER A CA 1
ATOM 1196 C C . SER A 1 156 ? 6.888 32.894 6.832 1.00 82.50 156 SER A C 1
ATOM 1198 O O . SER A 1 156 ? 7.905 32.717 6.159 1.00 82.50 156 SER A O 1
ATOM 1200 N N . ASP A 1 157 ? 5.688 33.085 6.303 1.00 80.12 157 ASP A N 1
ATOM 1201 C CA . ASP A 1 157 ? 5.483 33.515 4.928 1.00 80.12 157 ASP A CA 1
ATOM 1202 C C . ASP A 1 157 ? 5.021 34.983 4.905 1.00 80.12 157 ASP A C 1
ATOM 1204 O O . ASP A 1 157 ? 5.279 35.748 5.838 1.00 80.12 157 ASP A O 1
ATOM 1208 N N . GLU A 1 158 ? 4.411 35.415 3.804 1.00 76.69 158 GLU A N 1
ATOM 1209 C CA . GLU A 1 158 ? 3.984 36.798 3.638 1.00 76.69 158 GLU A CA 1
ATOM 1210 C C . GLU A 1 158 ? 2.896 37.248 4.629 1.00 76.69 158 GLU A C 1
ATOM 1212 O O . GLU A 1 158 ? 2.875 38.433 4.968 1.00 76.69 158 GLU A O 1
ATOM 1217 N N . TYR A 1 159 ? 2.058 36.328 5.121 1.00 80.00 159 TYR A N 1
ATOM 1218 C CA . TYR A 1 159 ? 0.871 36.636 5.932 1.00 80.00 159 TYR A CA 1
ATOM 1219 C C . TYR A 1 159 ? 0.746 35.792 7.211 1.00 80.00 159 TYR A C 1
ATOM 1221 O O . TYR A 1 159 ? -0.073 36.109 8.076 1.00 80.00 159 TYR A O 1
ATOM 1229 N N . HIS A 1 160 ? 1.542 34.729 7.362 1.00 86.50 160 HIS A N 1
ATOM 1230 C CA . HIS A 1 160 ? 1.414 33.773 8.459 1.00 86.50 160 HIS A CA 1
ATOM 1231 C C . HIS A 1 160 ? 2.738 33.436 9.126 1.00 86.50 160 HIS A C 1
ATOM 1233 O O . HIS A 1 160 ? 3.779 33.283 8.488 1.00 86.50 160 HIS A O 1
ATOM 1239 N N . LEU A 1 161 ? 2.652 33.190 10.427 1.00 87.88 161 LEU A N 1
ATOM 1240 C CA . LEU A 1 161 ? 3.609 32.422 11.195 1.00 87.88 161 LEU A CA 1
ATOM 1241 C C . LEU A 1 161 ? 3.210 30.952 11.090 1.00 87.88 161 LEU A C 1
ATOM 1243 O O . LEU A 1 161 ? 2.077 30.570 11.395 1.00 87.88 161 LEU A O 1
ATOM 1247 N N . ARG A 1 162 ? 4.153 30.120 10.665 1.00 89.31 162 ARG A N 1
ATOM 1248 C CA . ARG A 1 162 ? 3.988 28.679 10.522 1.00 89.31 162 ARG A CA 1
ATOM 1249 C C . ARG A 1 162 ? 4.809 27.954 11.573 1.00 89.31 162 ARG A C 1
ATOM 1251 O O . ARG A 1 162 ? 6.025 28.130 11.679 1.00 89.31 162 ARG A O 1
ATOM 1258 N N . LEU A 1 163 ? 4.123 27.110 12.333 1.00 90.19 163 LEU A N 1
ATOM 1259 C CA . LEU A 1 163 ? 4.719 26.219 13.317 1.00 90.19 163 LEU A CA 1
ATOM 1260 C C . LEU A 1 163 ? 4.639 24.795 12.773 1.00 90.19 163 LEU A C 1
ATOM 1262 O O . LEU A 1 163 ? 3.549 24.236 12.642 1.00 90.19 163 LEU A O 1
ATOM 1266 N N . LYS A 1 164 ? 5.787 24.191 12.465 1.00 85.06 164 LYS A N 1
ATOM 1267 C CA . LYS A 1 164 ? 5.852 22.762 12.142 1.00 85.06 164 LYS A CA 1
ATOM 1268 C C . LYS A 1 164 ? 5.822 21.984 13.448 1.00 85.06 164 LYS A C 1
ATOM 1270 O O . LYS A 1 164 ? 6.698 22.174 14.289 1.00 85.06 164 LYS A O 1
ATOM 1275 N N . LEU A 1 165 ? 4.827 21.129 13.621 1.00 85.38 165 LEU A N 1
ATOM 1276 C CA . LEU A 1 165 ? 4.520 20.430 14.863 1.00 85.38 165 LEU A CA 1
ATOM 1277 C C . LEU A 1 165 ? 4.693 18.924 14.691 1.00 85.38 165 LEU A C 1
ATOM 1279 O O . LEU A 1 165 ? 4.491 18.383 13.602 1.00 85.38 165 LEU A O 1
ATOM 1283 N N . ALA A 1 166 ? 5.038 18.243 15.779 1.00 77.75 166 ALA A N 1
ATOM 1284 C CA . ALA A 1 166 ? 4.970 16.792 15.845 1.00 77.75 166 ALA A CA 1
ATOM 1285 C C . ALA A 1 166 ? 4.384 16.304 17.165 1.00 77.75 166 ALA A C 1
ATOM 1287 O O . ALA A 1 166 ? 4.700 16.823 18.231 1.00 77.75 166 ALA A O 1
ATOM 1288 N N . GLY A 1 167 ? 3.537 15.286 17.095 1.00 72.38 167 GLY A N 1
ATOM 1289 C CA . GLY A 1 167 ? 2.902 14.691 18.264 1.00 72.38 167 GLY A CA 1
ATOM 1290 C C . GLY A 1 167 ? 2.002 13.532 17.859 1.00 72.38 167 GLY A C 1
ATOM 1291 O O . GLY A 1 167 ? 1.477 13.518 16.747 1.00 72.38 167 GLY A O 1
ATOM 1292 N N . GLY A 1 168 ? 1.847 12.540 18.740 1.00 63.88 168 GLY A N 1
ATOM 1293 C CA . GLY A 1 168 ? 0.964 11.391 18.497 1.00 63.88 168 GLY A CA 1
ATOM 1294 C C . GLY A 1 168 ? 1.255 10.633 17.194 1.00 63.88 168 GLY A C 1
ATOM 1295 O O . GLY A 1 168 ? 0.312 10.221 16.526 1.00 63.88 168 GLY A O 1
ATOM 1296 N N . GLY A 1 169 ? 2.532 10.520 16.800 1.00 60.91 169 GLY A N 1
ATOM 1297 C CA . GLY A 1 169 ? 2.965 9.856 15.561 1.00 60.91 169 GLY A CA 1
ATOM 1298 C C . GLY A 1 169 ? 2.781 10.671 14.272 1.00 60.91 169 GLY A C 1
ATOM 1299 O O . GLY A 1 169 ? 3.127 10.188 13.199 1.00 60.91 169 GLY A O 1
ATOM 1300 N N . LEU A 1 170 ? 2.273 11.908 14.350 1.00 65.50 170 LEU A N 1
ATOM 1301 C CA . LEU A 1 170 ? 2.003 12.760 13.189 1.00 65.50 170 LEU A CA 1
ATOM 1302 C C . LEU A 1 170 ? 2.930 13.972 13.120 1.00 65.50 170 LEU A C 1
ATOM 1304 O O . LEU A 1 170 ? 3.341 14.521 14.143 1.00 65.50 170 LEU A O 1
ATOM 1308 N N . ILE A 1 171 ? 3.204 14.418 11.891 1.00 75.62 171 ILE A N 1
ATOM 1309 C CA . ILE A 1 171 ? 3.831 15.708 11.585 1.00 75.62 171 ILE A CA 1
ATOM 1310 C C . ILE A 1 171 ? 2.787 16.561 10.866 1.00 75.62 171 ILE A C 1
ATOM 1312 O O . ILE A 1 171 ? 2.221 16.129 9.865 1.00 75.62 171 ILE A O 1
ATOM 1316 N N . PHE A 1 172 ? 2.534 17.762 11.374 1.00 83.06 172 PHE A N 1
ATOM 1317 C CA . PHE A 1 172 ? 1.520 18.671 10.839 1.00 83.06 172 PHE A CA 1
ATOM 1318 C C . PHE A 1 172 ? 1.928 20.136 11.034 1.00 83.06 172 PHE A C 1
ATOM 1320 O O . PHE A 1 172 ? 2.925 20.428 11.693 1.00 83.06 172 PHE A O 1
ATOM 1327 N N . GLU A 1 173 ? 1.184 21.073 10.445 1.00 88.69 173 GLU A N 1
ATOM 1328 C CA . GLU A 1 173 ? 1.464 22.512 10.552 1.00 88.69 173 GLU A CA 1
ATOM 1329 C C . GLU A 1 173 ? 0.345 23.247 11.296 1.00 88.69 173 GLU A C 1
ATOM 1331 O O . GLU A 1 173 ? -0.836 23.016 11.028 1.00 88.69 173 GLU A O 1
ATOM 1336 N N . ALA A 1 174 ? 0.715 24.194 12.161 1.00 91.44 174 ALA A N 1
ATOM 1337 C CA . ALA A 1 174 ? -0.184 25.245 12.627 1.00 91.44 174 ALA A CA 1
ATOM 1338 C C . ALA A 1 174 ? 0.128 26.574 11.930 1.00 91.44 174 ALA A C 1
ATOM 1340 O O . ALA A 1 174 ? 1.296 26.937 11.766 1.00 91.44 174 ALA A O 1
ATOM 1341 N N . ARG A 1 175 ? -0.919 27.299 11.530 1.00 91.62 175 ARG A N 1
ATOM 1342 C CA . ARG A 1 175 ? -0.845 28.624 10.907 1.00 91.62 175 ARG A CA 1
ATOM 1343 C C . ARG A 1 175 ? -1.477 29.670 11.805 1.00 91.62 175 ARG A C 1
ATOM 1345 O O . ARG A 1 175 ? -2.616 29.502 12.235 1.00 91.62 175 ARG A O 1
ATOM 1352 N N . ILE A 1 176 ? -0.743 30.752 12.023 1.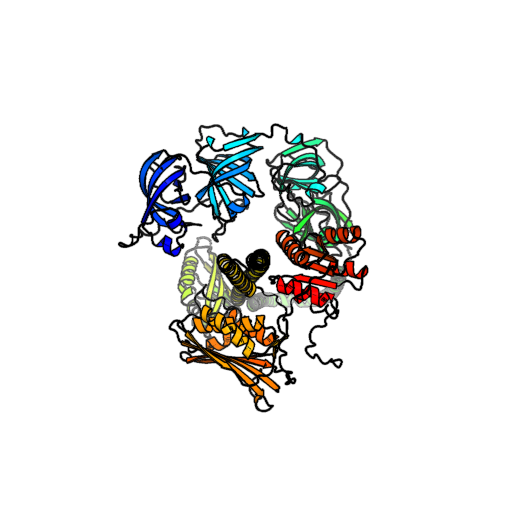00 91.19 176 ILE A N 1
ATOM 1353 C CA . ILE A 1 176 ? -1.164 31.903 12.819 1.00 91.19 176 ILE A CA 1
ATOM 1354 C C . ILE A 1 176 ? -1.041 33.151 11.938 1.00 91.19 176 ILE A C 1
ATOM 1356 O O . ILE A 1 176 ? 0.018 33.325 11.335 1.00 91.19 176 ILE A O 1
ATOM 1360 N N . PRO A 1 177 ? -2.069 34.011 11.817 1.00 87.88 177 PRO A N 1
ATOM 1361 C CA . PRO A 1 177 ? -1.945 35.299 11.139 1.00 87.88 177 PRO A CA 1
ATOM 1362 C C . PRO A 1 177 ? -0.791 36.105 11.743 1.00 87.88 177 PRO A C 1
ATOM 1364 O O . PRO A 1 177 ? -0.683 36.217 12.963 1.00 87.88 177 PRO A O 1
ATOM 1367 N N . TRP A 1 178 ? 0.099 36.626 10.901 1.00 84.06 178 TRP A N 1
ATOM 1368 C CA . TRP A 1 178 ? 1.338 37.260 11.348 1.00 84.06 178 TRP A CA 1
ATOM 1369 C C . TRP A 1 178 ? 1.644 38.524 10.562 1.00 84.06 178 TRP A C 1
ATOM 1371 O O . TRP A 1 178 ? 1.474 38.578 9.346 1.00 84.06 178 TRP A O 1
ATOM 1381 N N . ASN A 1 179 ? 2.150 39.540 11.256 1.00 73.62 179 ASN A N 1
ATOM 1382 C CA . ASN A 1 179 ? 2.602 40.776 10.635 1.00 73.62 179 ASN A CA 1
ATOM 1383 C C . ASN A 1 179 ? 4.134 40.767 10.507 1.00 73.62 179 ASN A C 1
ATOM 1385 O O . ASN A 1 179 ? 4.834 40.526 11.488 1.00 73.62 179 ASN A O 1
ATOM 1389 N N . LYS A 1 180 ? 4.674 41.083 9.318 1.00 62.47 180 LYS A N 1
ATOM 1390 C CA . LYS A 1 180 ? 6.126 41.085 9.021 1.00 62.47 180 LYS A CA 1
ATOM 1391 C C . LYS A 1 180 ? 6.971 41.978 9.949 1.00 62.47 180 LYS A C 1
ATOM 1393 O O . LYS A 1 180 ? 8.191 41.857 9.942 1.00 62.47 180 LYS A O 1
ATOM 1398 N N . VAL A 1 181 ? 6.351 42.875 10.718 1.00 59.75 181 VAL A N 1
ATOM 1399 C CA . VAL A 1 181 ? 7.030 43.770 11.673 1.00 59.75 181 VAL A CA 1
ATOM 1400 C C . VAL A 1 181 ? 7.439 43.048 12.971 1.00 59.75 181 VAL A C 1
ATOM 1402 O O . VAL A 1 181 ? 8.356 43.498 13.654 1.00 59.75 181 VAL A O 1
ATOM 1405 N N . GLU A 1 182 ? 6.810 41.919 13.312 1.00 66.75 182 GLU A N 1
ATOM 1406 C CA . GLU A 1 182 ? 7.100 41.169 14.540 1.00 66.75 182 GLU A CA 1
ATOM 1407 C C . GLU A 1 182 ? 8.250 40.164 14.351 1.00 66.75 182 GLU A C 1
ATOM 1409 O O . GLU A 1 182 ? 8.330 39.453 13.344 1.00 66.75 182 GLU A O 1
ATOM 1414 N N . THR A 1 183 ? 9.154 40.084 15.335 1.00 72.81 183 THR A N 1
ATOM 1415 C CA . THR A 1 183 ? 10.286 39.146 15.322 1.00 72.81 183 THR A CA 1
ATOM 1416 C C . THR A 1 183 ? 9.808 37.701 15.452 1.00 72.81 183 THR A C 1
ATOM 1418 O O . THR A 1 183 ? 8.986 37.376 16.307 1.00 72.81 183 THR A O 1
ATOM 1421 N N . LEU A 1 184 ? 10.354 36.806 14.618 1.00 76.94 184 LEU A N 1
ATOM 1422 C CA . LEU A 1 184 ? 10.013 35.382 14.654 1.00 76.94 184 LEU A CA 1
ATOM 1423 C C . LEU A 1 184 ? 10.278 34.793 16.052 1.00 76.94 184 LEU A C 1
ATOM 1425 O O . LEU A 1 184 ? 11.410 34.900 16.535 1.00 76.94 184 LEU A O 1
ATOM 1429 N N . PRO A 1 185 ? 9.296 34.117 16.681 1.00 79.44 185 PRO A N 1
ATOM 1430 C CA . PRO A 1 185 ? 9.443 33.538 18.011 1.00 79.44 185 PRO A CA 1
ATOM 1431 C C . PRO A 1 185 ? 10.228 32.219 17.955 1.00 79.44 185 PRO A C 1
ATOM 1433 O O . PRO A 1 185 ? 9.731 31.146 18.299 1.00 79.44 185 PRO A O 1
ATOM 1436 N N . THR A 1 186 ? 11.479 32.284 17.506 1.00 76.19 186 THR A N 1
ATOM 1437 C CA . THR A 1 186 ? 12.373 31.127 17.355 1.00 76.19 186 THR A CA 1
ATOM 1438 C C . THR A 1 186 ? 12.649 30.425 18.686 1.00 76.19 186 THR A C 1
ATOM 1440 O O . THR A 1 186 ? 12.919 29.227 18.693 1.00 76.19 186 THR A O 1
ATOM 1443 N N . GLN A 1 187 ? 12.463 31.114 19.820 1.00 76.31 187 GLN A N 1
ATOM 1444 C CA . GLN A 1 187 ? 12.502 30.528 21.164 1.00 76.31 187 GLN A CA 1
ATOM 1445 C C . GLN A 1 187 ? 11.445 29.439 21.425 1.00 76.31 187 GLN A C 1
ATOM 1447 O O . GLN A 1 187 ? 11.541 28.734 22.427 1.00 76.31 187 GLN A O 1
ATOM 1452 N N . LEU A 1 188 ? 10.423 29.314 20.571 1.00 79.44 188 LEU A N 1
ATOM 1453 C CA . LEU A 1 188 ? 9.404 28.267 20.684 1.00 79.44 188 LEU A CA 1
ATOM 1454 C C . LEU A 1 188 ? 9.855 26.926 20.087 1.00 79.44 188 LEU A C 1
ATOM 1456 O O . LEU A 1 188 ? 9.217 25.906 20.340 1.00 79.44 188 LEU A O 1
ATOM 1460 N N . VAL A 1 189 ? 10.944 26.887 19.314 1.00 77.75 189 VAL A N 1
ATOM 1461 C CA . VAL A 1 189 ? 11.478 25.630 18.772 1.00 77.75 189 VAL A CA 1
ATOM 1462 C C . VAL A 1 189 ? 11.897 24.700 19.919 1.00 77.75 189 VAL A C 1
ATOM 1464 O O . VAL A 1 189 ? 12.531 25.129 20.877 1.00 77.75 189 VAL A O 1
ATOM 1467 N N . ASN A 1 190 ? 11.555 23.414 19.807 1.00 70.69 190 ASN A N 1
ATOM 1468 C CA . ASN A 1 190 ? 11.744 22.366 20.821 1.00 70.69 190 ASN A CA 1
ATOM 1469 C C . ASN A 1 190 ? 10.956 22.573 22.122 1.00 70.69 190 ASN A C 1
ATOM 1471 O O . ASN A 1 190 ? 11.327 22.055 23.174 1.00 70.69 190 ASN A O 1
ATOM 1475 N N . THR A 1 191 ? 9.850 23.313 22.069 1.00 77.50 191 THR A N 1
ATOM 1476 C CA . THR A 1 191 ? 8.943 23.434 23.213 1.00 77.50 191 THR A CA 1
ATOM 1477 C C . THR A 1 191 ? 7.714 22.557 23.018 1.00 77.50 191 THR A C 1
ATOM 1479 O O . THR A 1 191 ? 7.165 22.469 21.915 1.00 77.50 191 THR A O 1
ATOM 1482 N N . TRP A 1 192 ? 7.297 21.882 24.091 1.00 82.19 192 TRP A N 1
ATOM 1483 C CA . TRP A 1 192 ? 5.989 21.241 24.145 1.00 82.19 192 TRP A CA 1
ATOM 1484 C C . TRP A 1 192 ? 4.946 22.325 24.323 1.00 82.19 192 TRP A C 1
ATOM 1486 O O . TRP A 1 192 ? 4.992 23.091 25.287 1.00 82.19 192 TRP A O 1
ATOM 1496 N N . VAL A 1 193 ? 4.003 22.368 23.396 1.00 88.56 193 VAL A N 1
ATOM 1497 C CA . VAL A 1 193 ? 2.943 23.363 23.374 1.00 88.56 193 VAL A CA 1
ATOM 1498 C C . VAL A 1 193 ? 1.583 22.691 23.321 1.00 88.56 193 VAL A C 1
ATOM 1500 O O . VAL A 1 193 ? 1.406 21.620 22.735 1.00 88.56 193 VAL A O 1
ATOM 1503 N N . ARG A 1 194 ? 0.610 23.352 23.929 1.00 91.19 194 ARG A N 1
ATOM 1504 C CA . ARG A 1 194 ? -0.808 23.120 23.724 1.00 91.19 194 ARG A CA 1
ATOM 1505 C C . ARG A 1 194 ? -1.319 24.226 22.815 1.00 91.19 194 ARG A C 1
ATOM 1507 O O . ARG A 1 194 ? -1.155 25.402 23.128 1.00 91.19 194 ARG A O 1
ATOM 1514 N N . LEU A 1 195 ? -1.903 23.844 21.685 1.00 92.81 195 LEU A N 1
ATOM 1515 C CA . LEU A 1 195 ? -2.473 24.779 20.723 1.00 92.81 195 LEU A CA 1
ATOM 1516 C C . LEU A 1 195 ? -3.983 24.591 20.650 1.00 92.81 195 LEU A C 1
ATOM 1518 O O . LEU A 1 195 ? -4.459 23.457 20.582 1.00 92.81 195 LEU A O 1
ATOM 1522 N N . GLN A 1 196 ? -4.710 25.703 20.606 1.00 94.75 196 GLN A N 1
ATOM 1523 C CA . GLN A 1 196 ? -6.141 25.729 20.309 1.00 94.75 196 GLN A CA 1
ATOM 1524 C C . GLN A 1 196 ? -6.370 26.406 18.957 1.00 94.75 196 GLN A C 1
ATOM 1526 O O . GLN A 1 196 ? -5.887 27.515 18.727 1.00 94.75 196 GLN A O 1
ATOM 1531 N N . GLY A 1 197 ? -7.089 25.743 18.057 1.00 93.94 197 GLY A N 1
ATOM 1532 C CA . GLY A 1 197 ? -7.324 26.254 16.709 1.00 93.94 197 GLY A CA 1
ATOM 1533 C C . GLY A 1 197 ? -8.441 25.517 15.982 1.00 93.94 197 GLY A C 1
ATOM 1534 O O . GLY A 1 197 ? -8.880 24.452 16.416 1.00 93.94 197 GLY A O 1
ATOM 1535 N N . ALA A 1 198 ? -8.890 26.069 14.856 1.00 93.06 198 ALA A N 1
ATOM 1536 C CA . ALA A 1 198 ? -9.797 25.367 13.957 1.00 93.06 198 ALA A CA 1
ATOM 1537 C C . ALA A 1 198 ? -9.015 24.298 13.176 1.00 93.06 198 ALA A C 1
ATOM 1539 O O . ALA A 1 198 ? -7.972 24.585 12.583 1.00 93.06 198 ALA A O 1
ATOM 1540 N N . CYS A 1 199 ? -9.483 23.053 13.195 1.00 91.94 199 CYS A N 1
ATOM 1541 C CA . CYS A 1 199 ? -8.857 21.959 12.458 1.00 91.94 199 CYS A CA 1
ATOM 1542 C C . CYS A 1 199 ? -9.196 22.066 10.967 1.00 91.94 199 CYS A C 1
ATOM 1544 O O . CYS A 1 199 ? -10.351 22.241 10.606 1.00 91.94 199 CYS A O 1
ATOM 1546 N N . GLY A 1 200 ? -8.209 21.942 10.090 1.00 87.62 200 GLY A N 1
ATOM 1547 C CA . GLY A 1 200 ? -8.396 21.789 8.653 1.00 87.62 200 GLY A CA 1
ATOM 1548 C C . GLY A 1 200 ? -7.852 20.451 8.186 1.00 87.62 200 GLY A C 1
ATOM 1549 O O . GLY A 1 200 ? -6.718 20.088 8.504 1.00 87.62 200 GLY A O 1
ATOM 1550 N N . THR A 1 201 ? -8.639 19.722 7.408 1.00 81.19 201 THR A N 1
ATOM 1551 C CA . THR A 1 201 ? -8.214 18.444 6.834 1.00 81.19 201 THR A CA 1
ATOM 1552 C C . THR A 1 201 ? -7.470 18.689 5.523 1.00 81.19 201 THR A C 1
ATOM 1554 O O . THR A 1 201 ? -7.978 19.355 4.622 1.00 81.19 201 THR A O 1
ATOM 1557 N N . VAL A 1 202 ? -6.261 18.139 5.387 1.00 74.69 202 VAL A N 1
ATOM 1558 C CA . VAL A 1 202 ? -5.489 18.176 4.135 1.00 74.69 202 VAL A CA 1
ATOM 1559 C C . VAL A 1 202 ? -5.858 16.952 3.313 1.00 74.69 202 VAL A C 1
ATOM 1561 O O . VAL A 1 202 ? -5.842 15.838 3.830 1.00 74.69 202 VAL A O 1
ATOM 1564 N N . PHE A 1 203 ? -6.151 17.134 2.030 1.00 63.12 203 PHE A N 1
ATOM 1565 C CA . PHE A 1 203 ? -6.555 16.056 1.131 1.00 63.12 203 PHE A CA 1
ATOM 1566 C C . PHE A 1 203 ? -5.721 16.033 -0.151 1.00 63.12 203 PHE A C 1
ATOM 1568 O O . PHE A 1 203 ? -5.141 17.035 -0.563 1.00 63.12 203 PHE A O 1
ATOM 1575 N N . ASN A 1 204 ? -5.659 14.869 -0.794 1.00 59.62 204 ASN A N 1
ATOM 1576 C CA . ASN A 1 204 ? -5.033 14.717 -2.108 1.00 59.62 204 ASN A CA 1
ATOM 1577 C C . ASN A 1 204 ? -6.033 14.989 -3.255 1.00 59.62 204 ASN A C 1
ATOM 1579 O O . ASN A 1 204 ? -7.228 15.185 -3.036 1.00 59.62 204 ASN A O 1
ATOM 1583 N N . ASN A 1 205 ? -5.570 14.917 -4.510 1.00 46.09 205 ASN A N 1
ATOM 1584 C CA . ASN A 1 205 ? -6.411 15.110 -5.707 1.00 46.09 205 ASN A CA 1
ATOM 1585 C C . ASN A 1 205 ? -7.564 14.094 -5.844 1.00 46.09 205 ASN A C 1
ATOM 1587 O O . ASN A 1 205 ? -8.454 14.284 -6.667 1.00 46.09 205 ASN A O 1
ATOM 1591 N N . LYS A 1 206 ? -7.564 13.019 -5.046 1.00 48.97 206 LYS A N 1
ATOM 1592 C CA . LYS A 1 206 ? -8.640 12.021 -4.966 1.00 48.97 206 LYS A CA 1
ATOM 1593 C C . LYS A 1 206 ? -9.618 12.297 -3.809 1.00 48.97 206 LYS A C 1
ATOM 1595 O O . LYS A 1 206 ? -10.425 11.426 -3.503 1.00 48.97 206 LYS A O 1
ATOM 1600 N N . ARG A 1 207 ? -9.546 13.475 -3.165 1.00 56.72 207 ARG A N 1
ATOM 1601 C CA . ARG A 1 207 ? -10.327 13.881 -1.974 1.00 56.72 207 ARG A CA 1
ATOM 1602 C C . ARG A 1 207 ? -10.144 12.972 -0.750 1.00 56.72 207 ARG A C 1
ATOM 1604 O O . ARG A 1 207 ? -11.016 12.902 0.108 1.00 56.72 207 ARG A O 1
ATOM 1611 N N . GLN A 1 208 ? -9.015 12.277 -0.651 1.00 56.28 208 GLN A N 1
ATOM 1612 C CA . GLN A 1 208 ? -8.690 11.462 0.522 1.00 56.28 208 GLN A CA 1
ATOM 1613 C C . GLN A 1 208 ? -7.932 12.317 1.532 1.00 56.28 208 GLN A C 1
ATOM 1615 O O . GLN A 1 208 ? -7.002 13.013 1.125 1.00 56.28 208 GLN A O 1
ATOM 1620 N N . ALA A 1 209 ? -8.291 12.247 2.816 1.00 62.62 209 ALA A N 1
ATOM 1621 C CA . ALA A 1 209 ? -7.544 12.901 3.886 1.00 62.62 209 ALA A CA 1
ATOM 1622 C C . ALA A 1 209 ? -6.123 12.311 3.974 1.00 62.62 209 ALA A C 1
ATOM 1624 O O . ALA A 1 209 ? -5.949 11.104 4.122 1.00 62.62 209 ALA A O 1
ATOM 1625 N N . VAL A 1 210 ? -5.106 13.161 3.837 1.00 66.31 210 VAL A N 1
ATOM 1626 C CA . VAL A 1 210 ? -3.675 12.804 3.871 1.00 66.31 210 VAL A CA 1
ATOM 1627 C C . VAL A 1 210 ? -2.912 13.523 4.982 1.00 66.31 210 VAL A C 1
ATOM 1629 O O . VAL A 1 210 ? -1.725 13.277 5.175 1.00 66.31 210 VAL A O 1
ATOM 1632 N N . GLY A 1 211 ? -3.570 14.421 5.713 1.00 75.00 211 GLY A N 1
ATOM 1633 C CA . GLY A 1 211 ? -2.955 15.159 6.804 1.00 75.00 211 GLY A CA 1
ATOM 1634 C C . GLY A 1 211 ? -3.930 16.107 7.483 1.00 75.00 211 GLY A C 1
ATOM 1635 O O . GLY A 1 211 ? -5.100 16.199 7.112 1.00 75.00 211 GLY A O 1
ATOM 1636 N N . ILE A 1 212 ? -3.418 16.841 8.464 1.00 84.94 212 ILE A N 1
ATOM 1637 C CA . ILE A 1 212 ? -4.156 17.886 9.170 1.00 84.94 212 ILE A CA 1
ATOM 1638 C C . ILE A 1 212 ? -3.358 19.185 9.174 1.00 84.94 212 ILE A C 1
ATOM 1640 O O . ILE A 1 212 ? -2.131 19.196 9.064 1.00 84.94 212 ILE A O 1
ATOM 1644 N N . GLN A 1 213 ? -4.076 20.280 9.344 1.00 89.44 213 GLN A N 1
ATOM 1645 C CA . GLN A 1 213 ? -3.557 21.618 9.538 1.00 89.44 213 GLN A CA 1
ATOM 1646 C C . GLN A 1 213 ? -4.351 22.289 10.654 1.00 89.44 213 GLN A C 1
ATOM 1648 O O . GLN A 1 213 ? -5.555 22.087 10.760 1.00 89.44 213 GLN A O 1
ATOM 1653 N N . LEU A 1 214 ? -3.695 23.082 11.494 1.00 93.44 214 LEU A N 1
ATOM 1654 C CA . LEU A 1 214 ? -4.368 23.823 12.556 1.00 93.44 214 LEU A CA 1
ATOM 1655 C C . LEU A 1 214 ? -4.359 25.323 12.251 1.00 93.44 214 LEU A C 1
ATOM 1657 O O . LEU A 1 214 ? -3.300 25.905 12.028 1.00 93.44 214 LEU A O 1
ATOM 1661 N N . PHE A 1 215 ? -5.527 25.956 12.265 1.00 93.62 215 PHE A N 1
ATOM 1662 C CA . PHE A 1 215 ? -5.692 27.394 12.076 1.00 93.62 215 PHE A CA 1
ATOM 1663 C C . PHE A 1 215 ? -5.879 28.066 13.434 1.00 93.62 215 PHE A C 1
ATOM 1665 O O . PHE A 1 215 ? -6.937 27.982 14.057 1.00 93.62 215 PHE A O 1
ATOM 1672 N N . VAL A 1 216 ? -4.815 28.695 13.920 1.00 94.12 216 VAL A N 1
ATOM 1673 C CA . VAL A 1 216 ? -4.727 29.266 15.265 1.00 94.12 216 VAL A CA 1
ATOM 1674 C C . VAL A 1 216 ? -4.862 30.790 15.147 1.00 94.12 216 VAL A C 1
ATOM 1676 O O . VAL A 1 216 ? -4.089 31.395 14.410 1.00 94.12 216 VAL A O 1
ATOM 1679 N N . PRO A 1 217 ? -5.835 31.437 15.811 1.00 91.50 217 PRO A N 1
ATOM 1680 C CA . PRO A 1 217 ? -6.162 32.841 15.545 1.00 91.50 217 PRO A CA 1
ATOM 1681 C C . PRO A 1 217 ? -5.069 33.822 15.984 1.00 91.50 217 PRO A C 1
ATOM 1683 O O . PRO A 1 217 ? -4.905 34.863 15.356 1.00 91.50 217 PRO A O 1
ATOM 1686 N N . ASP A 1 218 ? -4.324 33.496 17.041 1.00 89.94 218 ASP A N 1
ATOM 1687 C CA . ASP A 1 218 ? -3.272 34.336 17.610 1.00 89.94 218 ASP A CA 1
ATOM 1688 C C . ASP A 1 218 ? -2.306 33.506 18.480 1.00 89.94 218 ASP A C 1
ATOM 1690 O O . ASP A 1 218 ? -2.583 32.358 18.840 1.00 89.94 218 ASP A O 1
ATOM 1694 N N . LEU A 1 219 ? -1.155 34.086 18.841 1.00 88.62 219 LEU A N 1
ATOM 1695 C CA . LEU A 1 219 ? -0.165 33.424 19.701 1.00 88.62 219 LEU A CA 1
ATOM 1696 C C . LEU A 1 219 ? -0.650 33.169 21.137 1.00 88.62 219 LEU A C 1
ATOM 1698 O O . LEU A 1 219 ? -0.081 32.305 21.801 1.00 88.62 219 LEU A O 1
ATOM 1702 N N . ALA A 1 220 ? -1.681 33.863 21.635 1.00 88.31 220 ALA A N 1
ATOM 1703 C CA . ALA A 1 220 ? -2.191 33.628 22.990 1.00 88.31 220 ALA A CA 1
ATOM 1704 C C . ALA A 1 220 ? -2.867 32.250 23.118 1.00 88.31 220 ALA A C 1
ATOM 1706 O O . ALA A 1 220 ? -3.045 31.746 24.226 1.00 88.31 220 ALA A O 1
ATOM 1707 N N . ARG A 1 221 ? -3.190 31.607 21.988 1.00 92.94 221 ARG A N 1
ATOM 1708 C CA . ARG A 1 221 ? -3.676 30.220 21.906 1.00 92.94 221 ARG A CA 1
ATOM 1709 C C . ARG A 1 221 ? -2.578 29.164 21.844 1.00 92.94 221 ARG A C 1
ATOM 1711 O O . ARG A 1 221 ? -2.895 27.985 21.686 1.00 92.94 221 ARG A O 1
ATOM 1718 N N . VAL A 1 222 ? -1.315 29.564 21.971 1.00 90.75 222 VAL A N 1
ATOM 1719 C CA . VAL A 1 222 ? -0.161 28.665 22.058 1.00 90.75 222 VAL A CA 1
ATOM 1720 C C . VAL A 1 222 ? 0.373 28.698 23.488 1.00 90.75 222 VAL A C 1
ATOM 1722 O O . VAL A 1 222 ? 1.179 29.548 23.859 1.00 90.75 222 VAL A O 1
ATOM 1725 N N . GLU A 1 223 ? -0.086 27.761 24.312 1.00 90.62 223 GLU A N 1
ATOM 1726 C CA . GLU A 1 223 ? 0.369 27.606 25.693 1.00 90.62 223 GLU A CA 1
ATOM 1727 C C . GLU A 1 223 ? 1.618 26.716 25.726 1.00 90.62 223 GLU A C 1
ATOM 1729 O O . GLU A 1 223 ? 1.594 25.572 25.276 1.00 90.62 223 GLU A O 1
ATOM 1734 N N . VAL A 1 224 ? 2.724 27.216 26.274 1.00 87.56 224 VAL A N 1
ATOM 1735 C CA . VAL A 1 224 ? 3.947 26.420 26.449 1.00 87.56 224 VAL A CA 1
ATOM 1736 C C . VAL A 1 224 ? 3.801 25.545 27.695 1.00 87.56 224 VAL A C 1
ATOM 1738 O O . VAL A 1 224 ? 3.804 26.055 28.810 1.00 87.56 224 VAL A O 1
ATOM 1741 N N . LEU A 1 225 ? 3.700 24.228 27.504 1.00 81.56 225 LEU A N 1
ATOM 1742 C CA . LEU A 1 225 ? 3.542 23.242 28.578 1.00 81.56 225 LEU A CA 1
ATOM 1743 C C . LEU A 1 225 ? 4.872 22.913 29.260 1.00 81.56 225 LEU A C 1
ATOM 1745 O O . LEU A 1 225 ? 4.936 22.778 30.478 1.00 81.56 225 LEU A O 1
ATOM 1749 N N . ASN A 1 226 ? 5.935 22.752 28.469 1.00 71.56 226 ASN A N 1
ATOM 1750 C CA . ASN A 1 226 ? 7.282 22.516 28.973 1.00 71.56 226 ASN A CA 1
ATOM 1751 C C . ASN A 1 226 ? 8.316 23.002 27.948 1.00 71.56 226 ASN A C 1
ATOM 1753 O O . ASN A 1 226 ? 8.183 22.749 26.748 1.00 71.56 226 ASN A O 1
ATOM 1757 N N . ARG A 1 227 ? 9.358 23.693 28.415 1.00 60.91 227 ARG A N 1
ATOM 1758 C CA . ARG A 1 227 ? 10.521 24.039 27.591 1.00 60.91 227 ARG A CA 1
ATOM 1759 C C . ARG A 1 227 ? 11.577 22.975 27.847 1.00 60.91 227 ARG A C 1
ATOM 1761 O O . ARG A 1 227 ? 11.977 22.805 28.994 1.00 60.91 227 ARG A O 1
ATOM 1768 N N . GLU A 1 228 ? 12.058 22.287 26.812 1.00 54.78 228 GLU A N 1
ATOM 1769 C CA . GLU A 1 228 ? 13.307 21.532 26.948 1.00 54.78 228 GLU A CA 1
ATOM 1770 C C . GLU A 1 228 ? 14.443 22.552 27.159 1.00 54.78 228 GLU A C 1
ATOM 1772 O O . GLU A 1 228 ? 15.038 23.059 26.216 1.00 54.78 228 GLU A O 1
ATOM 1777 N N . THR A 1 229 ? 14.694 22.937 28.413 1.00 47.94 229 THR A N 1
ATOM 1778 C CA . THR A 1 229 ? 15.772 23.856 28.823 1.00 47.94 229 THR A CA 1
ATOM 1779 C C . THR A 1 229 ? 17.133 23.169 28.902 1.00 47.94 229 THR A C 1
ATOM 1781 O O . THR A 1 229 ? 18.130 23.804 29.237 1.00 47.94 229 THR A O 1
ATOM 1784 N N . THR A 1 230 ? 17.201 21.874 28.608 1.00 56.00 230 THR A N 1
ATOM 1785 C CA . THR A 1 230 ? 18.439 21.098 28.623 1.00 56.00 230 THR A CA 1
ATOM 1786 C C . THR A 1 230 ? 19.035 21.071 27.220 1.00 56.00 230 THR A C 1
ATOM 1788 O O . THR A 1 230 ? 18.326 20.789 26.257 1.00 56.00 230 THR A O 1
ATOM 1791 N N . ASP A 1 231 ? 20.338 21.358 27.103 1.00 68.19 231 ASP A N 1
ATOM 1792 C CA . ASP A 1 231 ? 21.110 21.173 25.865 1.00 68.19 231 ASP A CA 1
ATOM 1793 C C . ASP A 1 231 ? 20.704 19.833 25.214 1.00 68.19 231 ASP A C 1
ATOM 1795 O O . ASP A 1 231 ? 20.821 18.806 25.888 1.00 68.19 231 ASP A O 1
ATOM 1799 N N . PRO A 1 232 ? 20.226 19.783 23.954 1.00 69.06 232 PRO A N 1
ATOM 1800 C CA . PRO A 1 232 ? 19.807 18.533 23.313 1.00 69.06 232 PRO A CA 1
ATOM 1801 C C . PRO A 1 232 ? 20.877 17.429 23.371 1.00 69.06 232 PRO A C 1
ATOM 1803 O O . PRO A 1 232 ? 20.549 16.243 23.399 1.00 69.06 232 PRO A O 1
ATOM 1806 N N . PHE A 1 233 ? 22.154 17.818 23.453 1.00 79.88 233 PHE A N 1
ATOM 1807 C CA . PHE A 1 233 ? 23.309 16.924 23.566 1.00 79.88 233 PHE A CA 1
ATOM 1808 C C . PHE A 1 233 ? 23.589 16.423 24.995 1.00 79.88 233 PHE A C 1
ATOM 1810 O O . PHE A 1 233 ? 24.368 15.487 25.173 1.00 79.88 233 PHE A O 1
ATOM 1817 N N . SER A 1 234 ? 22.938 16.984 26.018 1.00 78.88 234 SER A N 1
ATOM 1818 C CA . SER A 1 234 ? 23.045 16.525 27.415 1.00 78.88 234 SER A CA 1
ATOM 1819 C C . SER A 1 234 ? 22.358 15.178 27.670 1.00 78.88 234 SER A C 1
ATOM 1821 O O . SER A 1 234 ? 22.645 14.520 28.669 1.00 78.88 234 SER A O 1
ATOM 1823 N N . ARG A 1 235 ? 21.483 14.733 26.756 1.00 77.56 235 ARG A N 1
ATOM 1824 C CA . ARG A 1 235 ? 20.857 13.403 26.802 1.00 77.56 235 ARG A CA 1
ATOM 1825 C C . ARG A 1 235 ? 21.929 12.302 26.736 1.00 77.56 235 ARG A C 1
ATOM 1827 O O . ARG A 1 235 ? 22.937 12.494 26.056 1.00 77.56 235 ARG A O 1
ATOM 1834 N N . PRO A 1 236 ? 21.750 11.142 27.392 1.00 83.19 236 PRO A N 1
ATOM 1835 C CA . PRO A 1 236 ? 22.682 10.025 27.256 1.00 83.19 236 PRO A CA 1
ATOM 1836 C C . PRO A 1 236 ? 22.652 9.474 25.825 1.00 83.19 236 PRO A C 1
ATOM 1838 O O . PRO A 1 236 ? 21.584 9.363 25.222 1.00 83.19 236 PRO A O 1
ATOM 1841 N N . ALA A 1 237 ? 23.826 9.147 25.279 1.00 87.56 237 ALA A N 1
ATOM 1842 C CA . ALA A 1 237 ? 23.921 8.507 23.972 1.00 87.56 237 ALA A CA 1
ATOM 1843 C C . ALA A 1 237 ? 23.383 7.076 24.063 1.00 87.56 237 ALA A C 1
ATOM 1845 O O . ALA A 1 237 ? 23.736 6.334 24.981 1.00 87.56 237 ALA A O 1
ATOM 1846 N N . GLN A 1 238 ? 22.540 6.693 23.113 1.00 88.62 238 GLN A N 1
ATOM 1847 C CA . GLN A 1 238 ? 22.025 5.339 22.979 1.00 88.62 238 GLN A CA 1
ATOM 1848 C C . GLN A 1 238 ? 22.747 4.611 21.838 1.00 88.62 238 GLN A C 1
ATOM 1850 O O . GLN A 1 238 ? 23.124 5.259 20.856 1.00 88.62 238 GLN A O 1
ATOM 1855 N N . PRO A 1 239 ? 22.941 3.283 21.940 1.00 89.56 239 PRO A N 1
ATOM 1856 C CA . PRO A 1 239 ? 23.445 2.488 20.826 1.00 89.56 239 PRO A CA 1
ATOM 1857 C C . PRO A 1 239 ? 22.492 2.568 19.634 1.00 89.56 239 PRO A C 1
ATOM 1859 O O . PRO A 1 239 ? 21.279 2.460 19.807 1.00 89.56 239 PRO A O 1
ATOM 1862 N N . ILE A 1 240 ? 23.017 2.679 18.418 1.00 89.12 240 ILE A N 1
ATOM 1863 C CA . ILE A 1 240 ? 22.201 2.719 17.197 1.00 89.12 240 ILE A CA 1
ATOM 1864 C C . ILE A 1 240 ? 21.258 1.507 17.108 1.00 89.12 240 ILE A C 1
ATOM 1866 O O . ILE A 1 240 ? 20.091 1.664 16.753 1.00 89.12 240 ILE A O 1
ATOM 1870 N N . ALA A 1 241 ? 21.697 0.317 17.529 1.00 83.69 241 ALA A N 1
ATOM 1871 C CA . ALA A 1 241 ? 20.869 -0.889 17.534 1.00 83.69 241 ALA A CA 1
ATOM 1872 C C . ALA A 1 241 ? 19.588 -0.778 18.382 1.00 83.69 241 ALA A C 1
ATOM 1874 O O . ALA A 1 241 ? 18.627 -1.496 18.112 1.00 83.69 241 ALA A O 1
ATOM 1875 N N . SER A 1 242 ? 19.531 0.102 19.393 1.00 81.38 242 SER A N 1
ATOM 1876 C CA . SER A 1 242 ? 18.286 0.311 20.147 1.00 81.38 242 SER A CA 1
ATOM 1877 C C . SER A 1 242 ? 17.246 1.084 19.346 1.00 81.38 242 SER A C 1
ATOM 1879 O O . SER A 1 242 ? 16.059 0.936 19.616 1.00 81.38 242 SER A O 1
ATOM 1881 N N . LEU A 1 243 ? 17.681 1.890 18.373 1.00 77.31 243 LEU A N 1
ATOM 1882 C CA . LEU A 1 243 ? 16.792 2.589 17.447 1.00 77.31 243 LEU A CA 1
ATOM 1883 C C . LEU A 1 243 ? 16.313 1.675 16.323 1.00 77.31 243 LEU A C 1
ATOM 1885 O O . LEU A 1 243 ? 15.211 1.877 15.839 1.00 77.31 243 LEU A O 1
ATOM 1889 N N . LEU A 1 244 ? 17.107 0.667 15.943 1.00 73.31 244 LEU A N 1
ATOM 1890 C CA . LEU A 1 244 ? 16.748 -0.325 14.920 1.00 73.31 244 LEU A CA 1
ATOM 1891 C C . LEU A 1 244 ? 15.688 -1.338 15.397 1.00 73.31 244 LEU A C 1
ATOM 1893 O O . LEU A 1 244 ? 15.110 -2.056 14.586 1.00 73.31 244 LEU A O 1
ATOM 1897 N N . ARG A 1 245 ? 15.406 -1.405 16.704 1.00 67.31 245 ARG A N 1
ATOM 1898 C CA . ARG A 1 245 ? 14.331 -2.235 17.270 1.00 67.31 245 ARG A CA 1
ATOM 1899 C C . ARG A 1 245 ? 13.030 -1.440 17.330 1.00 67.31 245 ARG A C 1
ATOM 1901 O O . ARG A 1 245 ? 13.016 -0.320 17.835 1.00 67.31 245 ARG A O 1
ATOM 1908 N N . PHE A 1 246 ? 11.929 -2.042 16.878 1.00 49.31 246 PHE A N 1
ATOM 1909 C CA . PHE A 1 246 ? 10.606 -1.421 16.953 1.00 49.31 246 PHE A CA 1
ATOM 1910 C C . PHE A 1 246 ? 10.243 -1.093 18.407 1.00 49.31 246 PHE A C 1
ATOM 1912 O O . PHE A 1 246 ? 10.107 -1.987 19.245 1.00 49.31 246 PHE A O 1
ATOM 1919 N N . ASN A 1 247 ? 10.090 0.200 18.699 1.00 50.81 247 ASN A N 1
ATOM 1920 C CA . ASN A 1 247 ? 9.593 0.686 19.976 1.00 50.81 247 ASN A CA 1
ATOM 1921 C C . ASN A 1 247 ? 8.486 1.734 19.738 1.00 50.81 247 ASN A C 1
ATOM 1923 O O . ASN A 1 247 ? 8.800 2.907 19.508 1.00 50.81 247 ASN A O 1
ATOM 1927 N N . PRO A 1 248 ? 7.199 1.351 19.847 1.00 43.56 248 PRO A N 1
ATOM 1928 C CA . PRO A 1 248 ? 6.071 2.236 19.543 1.00 43.56 248 PRO A CA 1
ATOM 1929 C C . PRO A 1 248 ? 5.977 3.450 20.481 1.00 43.56 248 PRO A C 1
ATOM 1931 O O . PRO A 1 248 ? 5.301 4.424 20.169 1.00 43.56 248 PRO A O 1
ATOM 1934 N N . SER A 1 249 ? 6.677 3.431 21.621 1.00 41.59 249 SER A N 1
ATOM 1935 C CA . SER A 1 249 ? 6.715 4.555 22.566 1.00 41.59 249 SER A CA 1
ATOM 1936 C C . SER A 1 249 ? 7.741 5.646 22.213 1.00 41.59 249 SER A C 1
ATOM 1938 O O . SER A 1 249 ? 7.687 6.736 22.784 1.00 41.59 249 SER A O 1
ATOM 1940 N N . LEU A 1 250 ? 8.659 5.385 21.270 1.00 46.12 250 LEU A N 1
ATOM 1941 C CA . LEU A 1 250 ? 9.735 6.307 20.875 1.00 46.12 250 LEU A CA 1
ATOM 1942 C C . LEU A 1 250 ? 9.545 6.943 19.488 1.00 46.12 250 LEU A C 1
ATOM 1944 O O . LEU A 1 250 ? 10.234 7.918 19.182 1.00 46.12 250 LEU A O 1
ATOM 1948 N N . GLU A 1 251 ? 8.630 6.441 18.654 1.00 51.91 251 GLU A N 1
ATOM 1949 C CA . GLU A 1 251 ? 8.456 6.923 17.276 1.00 51.91 251 GLU A CA 1
ATOM 1950 C C . GLU A 1 251 ? 8.013 8.393 17.221 1.00 51.91 251 GLU A C 1
ATOM 1952 O O . GLU A 1 251 ? 6.897 8.755 17.587 1.00 51.91 251 GLU A O 1
ATOM 1957 N N . GLY A 1 252 ? 8.900 9.272 16.743 1.00 53.34 252 GLY A N 1
ATOM 1958 C CA . GLY A 1 252 ? 8.589 10.671 16.439 1.00 53.34 252 GLY A CA 1
ATOM 1959 C C . GLY A 1 252 ? 8.260 11.592 17.625 1.00 53.34 252 GLY A C 1
ATOM 1960 O O . GLY A 1 252 ? 8.042 12.784 17.384 1.00 53.34 252 GLY A O 1
ATOM 1961 N N . VAL A 1 253 ? 8.245 11.088 18.869 1.00 54.41 253 VAL A N 1
ATOM 1962 C CA . VAL A 1 253 ? 7.840 11.849 20.072 1.00 54.41 253 VAL A CA 1
ATOM 1963 C C . VAL A 1 253 ? 9.016 12.542 20.768 1.00 54.41 253 VAL A C 1
ATOM 1965 O O . VAL A 1 253 ? 8.854 13.655 21.266 1.00 54.41 253 VAL A O 1
ATOM 1968 N N . GLN A 1 254 ? 10.206 11.929 20.803 1.00 66.00 254 GLN A N 1
ATOM 1969 C CA . GLN A 1 254 ? 11.376 12.491 21.492 1.00 66.00 254 GLN A CA 1
ATOM 1970 C C . GLN A 1 254 ? 12.646 12.439 20.646 1.00 66.00 254 GLN A C 1
ATOM 1972 O O . GLN A 1 254 ? 12.843 11.530 19.841 1.00 66.00 254 GLN A O 1
ATOM 1977 N N . ARG A 1 255 ? 13.538 13.410 20.872 1.00 74.69 255 ARG A N 1
ATOM 1978 C CA . ARG A 1 255 ? 14.890 13.377 20.315 1.00 74.69 255 ARG A CA 1
ATOM 1979 C C . ARG A 1 255 ? 15.723 12.308 21.017 1.00 74.69 255 ARG A C 1
ATOM 1981 O O . ARG A 1 255 ? 15.758 12.242 22.249 1.00 74.69 255 ARG A O 1
ATOM 1988 N N . VAL A 1 256 ? 16.442 11.528 20.226 1.00 82.81 256 VAL A N 1
ATOM 1989 C CA . VAL A 1 256 ? 17.422 10.548 20.698 1.00 82.81 256 VAL A CA 1
ATOM 1990 C C . VAL A 1 256 ? 18.821 11.044 20.365 1.00 82.81 256 VAL A C 1
ATOM 1992 O O . VAL A 1 256 ? 19.022 11.669 19.321 1.00 82.81 256 VAL A O 1
ATOM 1995 N N . LYS A 1 257 ? 19.776 10.793 21.266 1.00 89.38 257 LYS A N 1
ATOM 1996 C CA . LYS A 1 257 ? 21.193 11.063 21.024 1.00 89.38 257 LYS A CA 1
ATOM 1997 C C . LYS A 1 257 ? 21.887 9.765 20.642 1.00 89.38 257 LYS A C 1
ATOM 1999 O O . LYS A 1 257 ? 21.779 8.789 21.379 1.00 89.38 257 LYS A O 1
ATOM 2004 N N . ILE A 1 258 ? 22.629 9.776 19.544 1.00 92.38 258 ILE A N 1
ATOM 2005 C CA . ILE A 1 258 ? 23.542 8.701 19.150 1.00 92.38 258 ILE A CA 1
ATOM 2006 C C . ILE A 1 258 ? 24.957 9.250 18.991 1.00 92.38 258 ILE A C 1
ATOM 2008 O O . ILE A 1 258 ? 25.156 10.440 18.736 1.00 92.38 258 ILE A O 1
ATOM 2012 N N . GLU A 1 259 ? 25.941 8.369 19.110 1.00 92.69 259 GLU A N 1
ATOM 2013 C CA . GLU A 1 259 ? 27.341 8.676 18.838 1.00 92.69 259 GLU A CA 1
ATOM 2014 C C . GLU A 1 259 ? 27.923 7.633 17.895 1.00 92.69 259 GLU A C 1
ATOM 2016 O O . GLU A 1 259 ? 27.819 6.438 18.153 1.00 92.69 259 GLU A O 1
ATOM 2021 N N . GLY A 1 260 ? 28.594 8.074 16.836 1.00 92.12 260 GLY A N 1
ATOM 2022 C CA . GLY A 1 260 ? 29.236 7.157 15.900 1.00 92.12 260 GLY A CA 1
ATOM 2023 C C . GLY A 1 260 ? 30.202 7.859 14.962 1.00 92.12 260 GLY A C 1
ATOM 2024 O O . GLY A 1 260 ? 30.551 9.020 15.161 1.00 92.12 260 GLY A O 1
ATOM 2025 N N . VAL A 1 261 ? 30.666 7.142 13.946 1.00 93.56 261 VAL A N 1
ATOM 2026 C CA . VAL A 1 261 ? 31.565 7.658 12.910 1.00 93.56 261 VAL A CA 1
ATOM 2027 C C . VAL A 1 261 ? 30.768 7.897 11.637 1.00 93.56 261 VAL A C 1
ATOM 2029 O O . VAL A 1 261 ? 29.992 7.036 11.228 1.00 93.56 261 VAL A O 1
ATOM 2032 N N . VAL A 1 262 ? 30.971 9.048 10.996 1.00 92.50 262 VAL A N 1
ATOM 2033 C CA . VAL A 1 262 ? 30.371 9.337 9.686 1.00 92.50 262 VAL A CA 1
ATOM 2034 C C . VAL A 1 262 ? 31.011 8.434 8.630 1.00 92.50 262 VAL A C 1
ATOM 2036 O O . VAL A 1 262 ? 32.187 8.610 8.303 1.00 92.50 262 VAL A O 1
ATOM 2039 N N . THR A 1 263 ? 30.254 7.483 8.086 1.00 91.00 263 THR A N 1
ATOM 2040 C CA . THR A 1 263 ? 30.756 6.490 7.121 1.00 91.00 263 THR A CA 1
ATOM 2041 C C . THR A 1 263 ? 30.619 6.940 5.673 1.00 91.00 263 THR A C 1
ATOM 2043 O O . THR A 1 263 ? 31.486 6.631 4.856 1.00 91.00 263 THR A O 1
ATOM 2046 N N . LEU A 1 264 ? 29.560 7.686 5.359 1.00 89.88 264 LEU A N 1
ATOM 2047 C CA . LEU A 1 264 ? 29.268 8.167 4.011 1.00 89.88 264 LEU A CA 1
ATOM 2048 C C . LEU A 1 264 ? 28.399 9.423 4.067 1.00 89.88 264 LEU A C 1
ATOM 2050 O O . LEU A 1 264 ? 27.442 9.471 4.839 1.00 89.88 264 LEU A O 1
ATOM 2054 N N . ARG A 1 265 ? 28.680 10.409 3.210 1.00 88.56 265 ARG A N 1
ATOM 2055 C CA . ARG A 1 265 ? 27.801 11.562 2.977 1.00 88.56 265 ARG A CA 1
ATOM 2056 C C . ARG A 1 265 ? 27.223 11.524 1.561 1.00 88.56 265 ARG A C 1
ATOM 2058 O O . ARG A 1 265 ? 27.968 11.396 0.594 1.00 88.56 265 ARG A O 1
ATOM 2065 N N . LEU A 1 266 ? 25.909 11.687 1.449 1.00 85.19 266 LEU A N 1
ATOM 2066 C CA . LEU A 1 266 ? 25.180 11.737 0.182 1.00 85.19 266 LEU A CA 1
ATOM 2067 C C . LEU A 1 266 ? 25.048 13.180 -0.337 1.00 85.19 266 LEU A C 1
ATOM 2069 O O . LEU A 1 266 ? 25.192 14.152 0.413 1.00 85.19 266 LEU A O 1
ATOM 2073 N N . ALA A 1 267 ? 24.768 13.333 -1.633 1.00 78.56 267 ALA A N 1
ATOM 2074 C CA . ALA A 1 267 ? 24.628 14.638 -2.284 1.00 78.56 267 ALA A CA 1
ATOM 2075 C C . ALA A 1 267 ? 23.420 15.461 -1.795 1.00 78.56 267 ALA A C 1
ATOM 2077 O O . ALA A 1 267 ? 23.436 16.686 -1.906 1.00 78.56 267 ALA A O 1
ATOM 2078 N N . ASP A 1 268 ? 22.396 14.812 -1.232 1.00 76.56 268 ASP A N 1
ATOM 2079 C CA . ASP A 1 268 ? 21.215 15.456 -0.633 1.00 76.56 268 ASP A CA 1
ATOM 2080 C C . ASP A 1 268 ? 21.489 16.069 0.757 1.00 76.56 268 ASP A C 1
ATOM 2082 O O . ASP A 1 268 ? 20.587 16.628 1.380 1.00 76.56 268 ASP A O 1
ATOM 2086 N N . GLY A 1 269 ? 22.729 15.967 1.249 1.00 80.50 269 GLY A N 1
ATOM 2087 C CA . GLY A 1 269 ? 23.144 16.442 2.567 1.00 80.50 269 GLY A CA 1
ATOM 2088 C C . GLY A 1 269 ? 22.889 15.444 3.699 1.00 80.50 269 GLY A C 1
ATOM 2089 O O . GLY A 1 269 ? 23.346 15.677 4.818 1.00 80.50 269 GLY A O 1
ATOM 2090 N N . SER A 1 270 ? 22.210 14.324 3.433 1.00 88.25 270 SER A N 1
ATOM 2091 C CA . SER A 1 270 ? 22.084 13.232 4.398 1.00 88.25 270 SER A CA 1
ATOM 2092 C C . SER A 1 270 ? 23.382 12.432 4.506 1.00 88.25 270 SER A C 1
ATOM 2094 O O . SER A 1 270 ? 24.235 12.445 3.616 1.00 88.25 270 SER A O 1
ATOM 2096 N N . PHE A 1 271 ? 23.568 11.751 5.630 1.00 91.12 271 PHE A N 1
ATOM 2097 C CA . PHE A 1 271 ? 24.782 10.988 5.894 1.00 91.12 271 PHE A CA 1
ATOM 2098 C C . PHE A 1 271 ? 24.494 9.750 6.732 1.00 91.12 271 PHE A C 1
ATOM 2100 O O . PHE A 1 271 ? 23.491 9.681 7.438 1.00 91.12 271 PHE A O 1
ATOM 2107 N N . PHE A 1 272 ? 25.385 8.770 6.652 1.00 91.94 272 PHE A N 1
ATOM 2108 C CA . PHE A 1 272 ? 25.343 7.567 7.469 1.00 91.94 272 PHE A CA 1
ATOM 2109 C C . PHE A 1 272 ? 26.305 7.694 8.642 1.00 91.94 272 PHE A C 1
ATOM 2111 O O . PHE A 1 272 ? 27.439 8.161 8.495 1.00 91.94 272 PHE A O 1
ATOM 2118 N N . VAL A 1 273 ? 25.837 7.270 9.810 1.00 93.06 273 VAL A N 1
ATOM 2119 C CA . VAL A 1 273 ? 26.620 7.173 11.039 1.00 93.06 273 VAL A CA 1
ATOM 2120 C C . VAL A 1 273 ? 26.617 5.724 11.483 1.00 93.06 273 VAL A C 1
ATOM 2122 O O . VAL A 1 273 ? 25.565 5.095 11.507 1.00 93.06 273 VAL A O 1
ATOM 2125 N N . GLN A 1 274 ? 27.782 5.202 11.850 1.00 93.25 274 GLN A N 1
ATOM 2126 C CA . GLN A 1 274 ? 27.917 3.840 12.351 1.00 93.25 274 GLN A CA 1
ATOM 2127 C C . GLN A 1 274 ? 28.637 3.827 13.697 1.00 93.25 274 GLN A C 1
ATOM 2129 O O . GLN A 1 274 ? 29.672 4.479 13.873 1.00 93.25 274 GLN A O 1
ATOM 2134 N N . ASP A 1 275 ? 28.087 3.073 14.643 1.00 91.44 275 ASP A N 1
ATOM 2135 C CA . ASP A 1 275 ? 28.703 2.767 15.930 1.00 91.44 275 ASP A CA 1
ATOM 2136 C C . ASP A 1 275 ? 29.080 1.272 15.997 1.00 91.44 275 ASP A C 1
ATOM 2138 O O . ASP A 1 275 ? 29.153 0.589 14.976 1.00 91.44 275 ASP A O 1
ATOM 2142 N N . LYS A 1 276 ? 29.376 0.742 17.190 1.00 87.00 276 LYS A N 1
ATOM 2143 C CA . LYS A 1 276 ? 29.707 -0.688 17.356 1.00 87.00 276 LYS A CA 1
ATOM 2144 C C . LYS A 1 276 ? 28.499 -1.625 17.221 1.00 87.00 276 LYS A C 1
ATOM 2146 O O . LYS A 1 276 ? 28.688 -2.835 17.184 1.00 87.00 276 LYS A O 1
ATOM 2151 N N . SER A 1 277 ? 27.287 -1.083 17.246 1.00 86.31 277 SER A N 1
ATOM 2152 C CA . SER A 1 277 ? 26.025 -1.815 17.321 1.00 86.31 277 SER A CA 1
ATOM 2153 C C . SER A 1 277 ? 25.248 -1.822 16.004 1.00 86.31 277 SER A C 1
ATOM 2155 O O . SER A 1 277 ? 24.506 -2.767 15.761 1.00 86.31 277 SER A O 1
ATOM 2157 N N . GLY A 1 278 ? 25.414 -0.806 15.155 1.00 86.69 278 GLY A N 1
ATOM 2158 C CA . GLY A 1 278 ? 24.749 -0.733 13.858 1.00 86.69 278 GLY A CA 1
ATOM 2159 C C . GLY A 1 278 ? 25.025 0.569 13.113 1.00 86.69 278 GLY A C 1
ATOM 2160 O O . GLY A 1 278 ? 25.790 1.425 13.567 1.00 86.69 278 GLY A O 1
ATOM 2161 N N . GLY A 1 279 ? 24.401 0.704 11.946 1.00 89.38 279 GLY A N 1
ATOM 2162 C CA . GLY A 1 279 ? 24.461 1.893 11.105 1.00 89.38 279 GLY A CA 1
ATOM 2163 C C . GLY A 1 279 ? 23.095 2.559 10.983 1.00 89.38 279 GLY A C 1
ATOM 2164 O O . GLY A 1 279 ? 22.067 1.893 11.046 1.00 89.38 279 GLY A O 1
ATOM 2165 N N . LEU A 1 280 ? 23.078 3.883 10.848 1.00 90.12 280 LEU A N 1
ATOM 2166 C CA . LEU A 1 280 ? 21.847 4.662 10.764 1.00 90.12 280 LEU A CA 1
ATOM 2167 C C . LEU A 1 280 ? 22.000 5.823 9.793 1.00 90.12 280 LEU A C 1
ATOM 2169 O O . LEU A 1 280 ? 23.017 6.525 9.795 1.00 90.12 280 LEU A O 1
ATOM 2173 N N . ARG A 1 281 ? 20.953 6.073 9.008 1.00 90.62 281 ARG A N 1
ATOM 2174 C CA . ARG A 1 281 ? 20.877 7.266 8.167 1.00 90.62 281 ARG A CA 1
ATOM 2175 C C . ARG A 1 281 ? 20.392 8.466 8.977 1.00 90.62 281 ARG A C 1
ATOM 2177 O O . ARG A 1 281 ? 19.431 8.385 9.742 1.00 90.62 281 ARG A O 1
ATOM 2184 N N . VAL A 1 282 ? 21.047 9.600 8.762 1.00 89.94 282 VAL A N 1
ATOM 2185 C CA . VAL A 1 282 ? 20.775 10.877 9.417 1.00 89.94 282 VAL A CA 1
ATOM 2186 C C . VAL A 1 282 ? 20.484 11.941 8.360 1.00 89.94 282 VAL A C 1
ATOM 2188 O O . VAL A 1 282 ? 21.273 12.167 7.441 1.00 89.94 282 VAL A O 1
ATOM 2191 N N . ARG A 1 283 ? 19.349 12.624 8.509 1.00 88.25 283 ARG A N 1
ATOM 2192 C CA . ARG A 1 283 ? 18.948 13.805 7.741 1.00 88.25 283 ARG A CA 1
ATOM 2193 C C . ARG A 1 283 ? 19.064 15.046 8.631 1.00 88.25 283 ARG A C 1
ATOM 2195 O O . ARG A 1 283 ? 18.268 15.197 9.566 1.00 88.25 283 ARG A O 1
ATOM 2202 N N . PRO A 1 284 ? 20.053 15.920 8.385 1.00 84.19 284 PRO A N 1
ATOM 2203 C CA . PRO A 1 284 ? 20.268 17.081 9.232 1.00 84.19 284 PRO A CA 1
ATOM 2204 C C . PRO A 1 284 ? 19.208 18.166 9.002 1.00 84.19 284 PRO A C 1
ATOM 2206 O O . PRO A 1 284 ? 18.644 18.280 7.916 1.00 84.19 284 PRO A O 1
ATOM 2209 N N . ALA A 1 285 ? 18.954 18.981 10.030 1.00 71.44 285 ALA A N 1
ATOM 2210 C CA . ALA A 1 285 ? 18.042 20.127 9.943 1.00 71.44 285 ALA A CA 1
ATOM 2211 C C . ALA A 1 285 ? 18.615 21.295 9.112 1.00 71.44 285 ALA A C 1
ATOM 2213 O O . ALA A 1 285 ? 17.857 22.084 8.552 1.00 71.44 285 ALA A O 1
ATOM 2214 N N . ALA A 1 286 ? 19.945 21.406 9.034 1.00 68.56 286 ALA A N 1
ATOM 2215 C CA . ALA A 1 286 ? 20.663 22.410 8.255 1.00 68.56 286 ALA A CA 1
ATOM 2216 C C . ALA A 1 286 ? 21.803 21.757 7.459 1.00 68.56 286 ALA A C 1
ATOM 2218 O O . ALA A 1 286 ? 22.391 20.764 7.891 1.00 68.56 286 ALA A O 1
ATOM 2219 N N . ALA A 1 287 ? 22.112 22.317 6.289 1.00 57.72 287 ALA A N 1
ATOM 2220 C CA . ALA A 1 287 ? 23.191 21.848 5.425 1.00 57.72 287 ALA A CA 1
ATOM 2221 C C . ALA A 1 287 ? 24.555 22.339 5.944 1.00 57.72 287 ALA A C 1
ATOM 2223 O O . ALA A 1 287 ? 25.148 23.262 5.391 1.00 57.72 287 ALA A O 1
ATOM 2224 N N . ASP A 1 288 ? 25.038 21.731 7.025 1.00 62.38 288 ASP A N 1
ATOM 2225 C CA . ASP A 1 288 ? 26.342 22.043 7.614 1.00 62.38 288 ASP A CA 1
ATOM 2226 C C . ASP A 1 288 ? 27.475 21.188 7.013 1.00 62.38 288 ASP A C 1
ATOM 2228 O O . ASP A 1 288 ? 27.277 20.076 6.514 1.00 62.38 288 ASP A O 1
ATOM 2232 N N . ALA A 1 289 ? 28.705 21.713 7.063 1.00 65.31 289 ALA A N 1
ATOM 2233 C CA . ALA A 1 289 ? 29.897 21.083 6.496 1.00 65.31 289 ALA A CA 1
ATOM 2234 C C . ALA A 1 289 ? 30.357 19.857 7.314 1.00 65.31 289 ALA A C 1
ATOM 2236 O O . ALA A 1 289 ? 31.259 19.936 8.145 1.00 65.31 289 ALA A O 1
ATOM 2237 N N . LEU A 1 290 ? 29.748 18.702 7.049 1.00 78.75 290 LEU A N 1
ATOM 2238 C CA . LEU A 1 290 ? 30.126 17.414 7.632 1.00 78.75 290 LEU A CA 1
ATOM 2239 C C . LEU A 1 290 ? 31.341 16.801 6.912 1.00 78.75 290 LEU A C 1
ATOM 2241 O O . LEU A 1 290 ? 31.385 16.791 5.676 1.00 78.75 290 LEU A O 1
ATOM 2245 N N . LYS A 1 291 ? 32.289 16.234 7.671 1.00 81.50 291 LYS A N 1
ATOM 2246 C CA . LYS A 1 291 ? 33.443 15.486 7.146 1.00 81.50 291 LYS A CA 1
ATOM 2247 C C . LYS A 1 291 ? 33.331 13.995 7.477 1.00 81.50 291 LYS A C 1
ATOM 2249 O O . LYS A 1 291 ? 33.122 13.621 8.628 1.00 81.50 291 LYS A O 1
ATOM 2254 N N . GLU A 1 292 ? 33.497 13.151 6.463 1.00 86.25 292 GLU A N 1
ATOM 2255 C CA . GLU A 1 292 ? 33.526 11.691 6.616 1.00 86.25 292 GLU A CA 1
ATOM 2256 C C . GLU A 1 292 ? 34.742 11.246 7.450 1.00 86.25 292 GLU A C 1
ATOM 2258 O O . GLU A 1 292 ? 35.807 11.868 7.389 1.00 86.25 292 GLU A O 1
ATOM 2263 N N . GLY A 1 293 ? 34.593 10.173 8.231 1.00 84.81 293 GLY A N 1
ATOM 2264 C CA . GLY A 1 293 ? 35.638 9.641 9.114 1.00 84.81 293 GLY A CA 1
ATOM 2265 C C . GLY A 1 293 ? 35.797 10.374 10.455 1.00 84.81 293 GLY A C 1
ATOM 2266 O O . GLY A 1 293 ? 36.619 9.975 11.279 1.00 84.81 293 GLY A O 1
ATOM 2267 N N . CYS A 1 294 ? 35.022 11.428 10.719 1.00 88.56 294 CYS A N 1
ATOM 2268 C CA . CYS A 1 294 ? 34.978 12.067 12.036 1.00 88.56 294 CYS A CA 1
ATOM 2269 C C . CYS A 1 294 ? 33.982 11.360 12.963 1.00 88.56 294 CYS A C 1
ATOM 2271 O O . CYS A 1 294 ? 32.932 10.887 12.513 1.00 88.56 294 CYS A O 1
ATOM 2273 N N . LYS A 1 295 ? 34.284 11.333 14.271 1.00 90.88 295 LYS A N 1
ATOM 2274 C CA . LYS A 1 295 ? 33.272 10.999 15.280 1.00 90.88 295 LYS A CA 1
ATOM 2275 C C . LYS A 1 295 ? 32.229 12.117 15.310 1.00 90.88 295 LYS A C 1
ATOM 2277 O O . LYS A 1 295 ? 32.586 13.291 15.229 1.00 90.88 295 LYS A O 1
ATOM 2282 N N . VAL A 1 296 ? 30.959 11.767 15.432 1.00 92.06 296 VAL A N 1
ATOM 2283 C CA . VAL A 1 296 ? 29.849 12.713 15.482 1.00 92.06 296 VAL A CA 1
ATOM 2284 C C . VAL A 1 296 ? 28.892 12.333 16.606 1.00 92.06 296 VAL A C 1
ATOM 2286 O O . VAL A 1 296 ? 28.555 11.161 16.780 1.00 92.06 296 VAL A O 1
ATOM 2289 N N . GLU A 1 297 ? 28.466 13.331 17.375 1.00 92.00 297 GLU A N 1
ATOM 2290 C CA . GLU A 1 297 ? 27.284 13.221 18.228 1.00 92.00 297 GLU A CA 1
ATOM 2291 C C . GLU A 1 297 ? 26.094 13.729 17.423 1.00 92.00 297 GLU A C 1
ATOM 2293 O O . GLU A 1 297 ? 26.157 14.831 16.876 1.00 92.00 297 GLU A O 1
ATOM 2298 N N . VAL A 1 298 ? 25.023 12.949 17.334 1.00 90.81 298 VAL A N 1
ATOM 2299 C CA . VAL A 1 298 ? 23.821 13.310 16.577 1.00 90.81 298 VAL A CA 1
ATOM 2300 C C . VAL A 1 298 ? 22.623 13.256 17.501 1.00 90.81 298 VAL A C 1
ATOM 2302 O O . VAL A 1 298 ? 22.405 12.261 18.185 1.00 90.81 298 VAL A O 1
ATOM 2305 N N . VAL A 1 299 ? 21.823 14.316 17.487 1.00 87.44 299 VAL A N 1
ATOM 2306 C CA . VAL A 1 299 ? 20.557 14.403 18.205 1.00 87.44 299 VAL A CA 1
ATOM 2307 C C . VAL A 1 299 ? 19.449 14.675 17.198 1.00 87.44 299 VAL A C 1
ATOM 2309 O O . VAL A 1 299 ? 19.424 15.738 16.581 1.00 87.44 299 VAL A O 1
ATOM 2312 N N . GLY A 1 300 ? 18.520 13.739 17.030 1.00 82.38 300 GLY A N 1
ATOM 2313 C CA . GLY A 1 300 ? 17.445 13.849 16.038 1.00 82.38 300 GLY A CA 1
ATOM 2314 C C . GLY A 1 300 ? 16.199 13.068 16.429 1.00 82.38 300 GLY A C 1
ATOM 2315 O O . GLY A 1 300 ? 16.182 12.392 17.458 1.00 82.38 300 GLY A O 1
ATOM 2316 N N . PHE A 1 301 ? 15.147 13.170 15.619 1.00 78.12 301 PHE A N 1
ATOM 2317 C CA . PHE A 1 301 ? 13.912 12.416 15.833 1.00 78.12 301 PHE A CA 1
ATOM 2318 C C . PHE A 1 301 ? 13.955 11.101 15.052 1.00 78.12 301 PHE A C 1
ATOM 2320 O O . PHE A 1 301 ? 14.139 11.154 13.834 1.00 78.12 301 PHE A O 1
ATOM 2327 N N . PRO A 1 302 ? 13.758 9.942 15.701 1.00 79.56 302 PRO A N 1
ATOM 2328 C CA . PRO A 1 302 ? 13.658 8.675 14.994 1.00 79.56 302 PRO A CA 1
ATOM 2329 C C . PRO A 1 302 ? 12.311 8.606 14.268 1.00 79.56 302 PRO A C 1
ATOM 2331 O O . PRO A 1 302 ? 11.254 8.789 14.879 1.00 79.56 302 PRO A O 1
ATOM 2334 N N . VAL A 1 303 ? 12.349 8.375 12.956 1.00 72.12 303 VAL A N 1
ATOM 2335 C CA . VAL A 1 303 ? 11.166 8.201 12.104 1.00 72.12 303 VAL A CA 1
ATOM 2336 C C . VAL A 1 303 ? 11.380 7.006 11.186 1.00 72.12 303 VAL A C 1
ATOM 2338 O O . VAL A 1 303 ? 12.430 6.870 10.563 1.00 72.12 303 VAL A O 1
ATOM 2341 N N . VAL A 1 304 ? 10.366 6.155 11.066 1.00 67.62 304 VAL A N 1
ATOM 2342 C CA . VAL A 1 304 ? 10.364 5.038 10.118 1.00 67.62 304 VAL A CA 1
ATOM 2343 C C . VAL A 1 304 ? 9.812 5.540 8.787 1.00 67.62 304 VAL A C 1
ATOM 2345 O O . VAL A 1 304 ? 8.601 5.652 8.612 1.00 67.62 304 VAL A O 1
ATOM 2348 N N . LEU A 1 305 ? 10.705 5.920 7.869 1.00 60.19 305 LEU A N 1
ATOM 2349 C CA . LEU A 1 305 ? 10.328 6.407 6.534 1.00 60.19 305 LEU A CA 1
ATOM 2350 C C . LEU A 1 305 ? 10.388 5.316 5.457 1.00 60.19 305 LEU A C 1
ATOM 2352 O O . LEU A 1 305 ? 9.656 5.411 4.479 1.00 60.19 305 LEU A O 1
ATOM 2356 N N . ASN A 1 306 ? 11.253 4.313 5.635 1.00 61.41 306 ASN A N 1
ATOM 2357 C CA . ASN A 1 306 ? 11.499 3.217 4.691 1.00 61.41 306 ASN A CA 1
ATOM 2358 C C . ASN A 1 306 ? 11.605 1.873 5.454 1.00 61.41 306 ASN A C 1
ATOM 2360 O O . ASN A 1 306 ? 10.815 1.630 6.364 1.00 61.41 306 ASN A O 1
ATOM 2364 N N . TYR A 1 307 ? 12.573 1.019 5.087 1.00 68.62 307 TYR A N 1
ATOM 2365 C CA . TYR A 1 307 ? 12.881 -0.259 5.741 1.00 68.62 307 TYR A CA 1
ATOM 2366 C C . TYR A 1 307 ? 13.409 -0.066 7.171 1.00 68.62 307 TYR A C 1
ATOM 2368 O O . TYR A 1 307 ? 12.811 -0.573 8.117 1.00 68.62 307 TYR A O 1
ATOM 2376 N N . SER A 1 308 ? 14.468 0.737 7.335 1.00 70.69 308 SER A N 1
ATOM 2377 C CA . SER A 1 308 ? 15.054 1.046 8.645 1.00 70.69 308 SER A CA 1
ATOM 2378 C C . SER A 1 308 ? 14.654 2.434 9.160 1.00 70.69 308 SER A C 1
ATOM 2380 O O . SER A 1 308 ? 14.410 3.352 8.366 1.00 70.69 308 SER A O 1
ATOM 2382 N N . PRO A 1 309 ? 14.612 2.625 10.491 1.00 77.12 309 PRO A N 1
ATOM 2383 C CA . PRO A 1 309 ? 14.469 3.938 11.113 1.00 77.12 309 PRO A CA 1
ATOM 2384 C C . PRO A 1 309 ? 15.557 4.914 10.641 1.00 77.12 309 PRO A C 1
ATOM 2386 O O . PRO A 1 309 ? 16.718 4.548 10.484 1.00 77.12 309 PRO A O 1
ATOM 2389 N N . GLU A 1 310 ? 15.194 6.180 10.449 1.00 85.62 310 GLU A N 1
ATOM 2390 C CA . GLU A 1 310 ? 16.118 7.270 10.125 1.00 85.62 310 GLU A CA 1
ATOM 2391 C C . GLU A 1 310 ? 16.026 8.364 11.200 1.00 85.62 310 GLU A C 1
ATOM 2393 O O . GLU A 1 310 ? 14.966 8.573 11.796 1.00 85.62 310 GLU A O 1
ATOM 2398 N N . LEU A 1 311 ? 17.113 9.109 11.432 1.00 85.94 311 LEU A N 1
ATOM 2399 C CA . LEU A 1 311 ? 17.055 10.332 12.240 1.00 85.94 311 LEU A CA 1
ATOM 2400 C C . LEU A 1 311 ? 16.790 11.537 11.354 1.00 85.94 311 LEU A C 1
ATOM 2402 O O . LEU A 1 311 ? 17.613 11.874 10.509 1.00 85.94 311 LEU A O 1
ATOM 2406 N N . VAL A 1 312 ? 15.671 12.218 11.581 1.00 82.56 312 VAL A N 1
ATOM 2407 C CA . VAL A 1 312 ? 15.300 13.441 10.857 1.00 82.56 312 VAL A CA 1
ATOM 2408 C C . VAL A 1 312 ? 15.381 14.673 11.747 1.00 82.56 312 VAL A C 1
ATOM 2410 O O . VAL A 1 312 ? 15.358 14.573 12.977 1.00 82.56 312 VAL A O 1
ATOM 2413 N N . ASP A 1 313 ? 15.464 15.841 11.104 1.00 74.88 313 ASP A N 1
ATOM 2414 C CA . ASP A 1 313 ? 15.635 17.144 11.757 1.00 74.88 313 ASP A CA 1
ATOM 2415 C C . ASP A 1 313 ? 16.823 17.127 12.745 1.00 74.88 313 ASP A C 1
ATOM 2417 O O . ASP A 1 313 ? 16.777 17.715 13.830 1.00 74.88 313 ASP A O 1
ATOM 2421 N N . ALA A 1 314 ? 17.883 16.396 12.384 1.00 83.06 314 ALA A N 1
ATOM 2422 C CA . ALA A 1 314 ? 18.986 16.109 13.282 1.00 83.06 314 ALA A CA 1
ATOM 2423 C C . ALA A 1 314 ? 19.944 17.301 13.414 1.00 83.06 314 ALA A C 1
ATOM 2425 O O . ALA A 1 314 ? 20.298 17.959 12.434 1.00 83.06 314 ALA A O 1
ATOM 2426 N N . GLN A 1 315 ? 20.395 17.548 14.639 1.00 86.50 315 GLN A N 1
ATOM 2427 C CA . GLN A 1 315 ? 21.521 18.421 14.956 1.00 86.50 315 GLN A CA 1
ATOM 2428 C C . GLN A 1 315 ? 22.727 17.555 15.282 1.00 86.50 315 GLN A C 1
ATOM 2430 O O . GLN A 1 315 ? 22.576 16.464 15.833 1.00 86.50 315 GLN A O 1
ATOM 2435 N N . PHE A 1 316 ? 23.927 18.034 14.976 1.00 88.06 316 PHE A N 1
ATOM 2436 C CA . PHE A 1 316 ? 25.130 17.260 15.231 1.00 88.06 316 PHE A CA 1
ATOM 2437 C C . PHE A 1 316 ? 26.303 18.112 15.710 1.00 88.06 316 PHE A C 1
ATOM 2439 O O . PHE A 1 316 ? 26.404 19.294 15.393 1.00 88.06 316 PHE A O 1
ATOM 2446 N N . ARG A 1 317 ? 27.199 17.492 16.483 1.00 87.88 317 ARG A N 1
ATOM 2447 C CA . ARG A 1 317 ? 28.487 18.056 16.903 1.00 87.88 317 ARG A CA 1
ATOM 2448 C C . ARG A 1 317 ? 29.599 17.172 16.363 1.00 87.88 317 ARG A C 1
ATOM 2450 O O . ARG A 1 317 ? 29.615 15.967 16.613 1.00 87.88 317 ARG A O 1
ATOM 2457 N N . MET A 1 318 ? 30.520 17.766 15.607 1.00 84.62 318 MET A N 1
ATOM 2458 C CA . MET A 1 318 ? 31.693 17.046 15.117 1.00 84.62 318 MET A CA 1
ATOM 2459 C C . MET A 1 318 ? 32.743 16.923 16.221 1.00 84.62 318 MET A C 1
ATOM 2461 O O . MET A 1 318 ? 33.090 17.903 16.877 1.00 84.62 318 MET A O 1
ATOM 2465 N N . GLY A 1 319 ? 33.256 15.712 16.392 1.00 79.56 319 GLY A N 1
ATOM 2466 C CA . GLY A 1 319 ? 34.408 15.398 17.221 1.00 79.56 319 GLY A CA 1
ATOM 2467 C C . GLY A 1 319 ? 35.687 15.251 16.397 1.00 79.56 319 GLY A C 1
ATOM 2468 O O . GLY A 1 319 ? 35.761 15.617 15.221 1.00 79.56 319 GLY A O 1
ATOM 2469 N N . MET A 1 320 ? 36.717 14.691 17.030 1.00 82.56 320 MET A N 1
ATOM 2470 C CA . MET A 1 320 ? 37.991 14.405 16.372 1.00 82.56 320 MET A CA 1
ATOM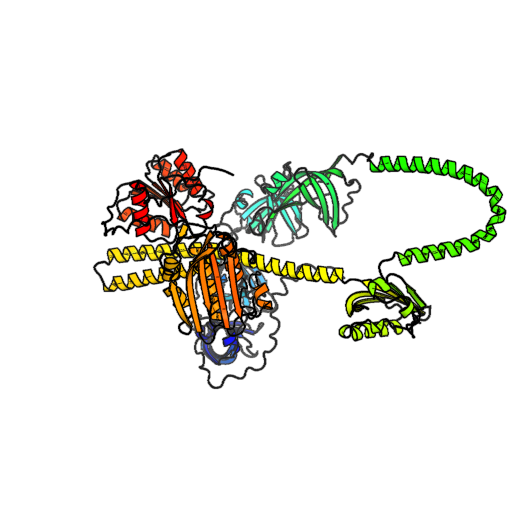 2471 C C . MET A 1 320 ? 37.845 13.307 15.297 1.00 82.56 320 MET A C 1
ATOM 2473 O O . MET A 1 320 ? 36.898 12.509 15.345 1.00 82.56 320 MET A O 1
ATOM 2477 N N . PRO A 1 321 ? 38.784 13.230 14.334 1.00 85.44 321 PRO A N 1
ATOM 2478 C CA . PRO A 1 321 ? 38.901 12.086 13.436 1.00 85.44 321 PRO A CA 1
ATOM 2479 C C . PRO A 1 321 ? 38.932 10.772 14.221 1.00 85.44 321 PRO A C 1
ATOM 2481 O O . PRO A 1 321 ? 39.637 10.663 15.224 1.00 85.44 321 PRO A O 1
ATOM 2484 N N . ALA A 1 322 ? 38.168 9.783 13.768 1.00 86.19 322 ALA A N 1
ATOM 2485 C CA . ALA A 1 322 ? 38.084 8.468 14.386 1.00 86.19 322 ALA A CA 1
ATOM 2486 C C . ALA A 1 322 ? 38.588 7.387 13.426 1.00 86.19 322 ALA A C 1
ATOM 2488 O O . ALA A 1 322 ? 38.668 7.593 12.213 1.00 86.19 322 ALA A O 1
ATOM 2489 N N . SER A 1 323 ? 38.930 6.215 13.965 1.00 83.69 323 SER A N 1
ATOM 2490 C CA . SER A 1 323 ? 39.183 5.047 13.129 1.00 83.69 323 SER A CA 1
ATOM 2491 C C . SER A 1 323 ? 37.895 4.617 12.435 1.00 83.69 323 SER A C 1
ATOM 2493 O O . SER A 1 323 ? 36.815 4.610 13.030 1.00 83.69 323 SER A O 1
ATOM 2495 N N . TRP A 1 324 ? 38.017 4.243 11.165 1.00 83.50 324 TRP A N 1
ATOM 2496 C CA . TRP A 1 324 ? 36.886 3.749 10.395 1.00 83.50 324 TRP A CA 1
ATOM 2497 C C . TRP A 1 324 ? 36.339 2.454 11.006 1.00 83.50 324 TRP A C 1
ATOM 2499 O O . TRP A 1 324 ? 37.134 1.601 11.416 1.00 83.50 324 TRP A O 1
ATOM 2509 N N . PRO A 1 325 ? 35.008 2.262 11.014 1.00 87.88 325 PRO A N 1
ATOM 2510 C CA . PRO A 1 325 ? 34.422 0.958 11.281 1.00 87.88 325 PRO A CA 1
ATOM 2511 C C . PRO A 1 325 ? 35.008 -0.084 10.324 1.00 87.88 325 PRO A C 1
ATOM 2513 O O . PRO A 1 325 ? 35.131 0.166 9.114 1.00 87.88 325 PRO A O 1
ATOM 2516 N N . VAL A 1 326 ? 35.404 -1.231 10.882 1.00 85.94 326 VAL A N 1
ATOM 2517 C CA . VAL A 1 326 ? 35.901 -2.370 10.105 1.00 85.94 326 VAL A CA 1
ATOM 2518 C C . VAL A 1 326 ? 34.736 -2.883 9.257 1.00 85.94 326 VAL A C 1
ATOM 2520 O O . VAL A 1 326 ? 33.689 -3.186 9.829 1.00 85.94 326 VAL A O 1
ATOM 2523 N N . PRO A 1 327 ? 34.871 -2.936 7.921 1.00 88.25 327 PRO A N 1
ATOM 2524 C CA . PRO A 1 327 ? 33.790 -3.410 7.076 1.00 88.25 327 PRO A CA 1
ATOM 2525 C C . PRO A 1 327 ? 33.539 -4.900 7.325 1.00 88.25 327 PRO A C 1
ATOM 2527 O O . PRO A 1 327 ? 34.484 -5.684 7.443 1.00 88.25 327 PRO A O 1
ATOM 2530 N N . VAL A 1 328 ? 32.268 -5.290 7.405 1.00 88.06 328 VAL A N 1
ATOM 2531 C CA . VAL A 1 328 ? 31.890 -6.704 7.525 1.00 88.06 328 VAL A CA 1
ATOM 2532 C C . VAL A 1 328 ? 31.900 -7.330 6.136 1.00 88.06 328 VAL A C 1
ATOM 2534 O O . VAL A 1 328 ? 31.224 -6.841 5.231 1.00 88.06 328 VAL A O 1
ATOM 2537 N N . ARG A 1 329 ? 32.680 -8.398 5.953 1.00 89.12 329 ARG A N 1
ATOM 2538 C CA . ARG A 1 329 ? 32.719 -9.138 4.688 1.00 89.12 329 ARG A CA 1
ATOM 2539 C C . ARG A 1 329 ? 31.526 -10.084 4.614 1.00 89.12 329 ARG A C 1
ATOM 2541 O O . ARG A 1 329 ? 31.353 -10.903 5.513 1.00 89.12 329 ARG A O 1
ATOM 2548 N N . THR A 1 330 ? 30.718 -9.958 3.568 1.00 90.00 330 THR A N 1
ATOM 2549 C CA . THR A 1 330 ? 29.426 -10.653 3.446 1.00 90.00 330 THR A CA 1
ATOM 2550 C C . THR A 1 330 ? 29.044 -10.853 1.972 1.00 90.00 330 THR A C 1
ATOM 2552 O O . THR A 1 330 ? 29.714 -10.326 1.077 1.00 90.00 330 THR A O 1
ATOM 2555 N N . ASP A 1 331 ? 28.014 -11.659 1.712 1.00 88.56 331 ASP A N 1
ATOM 2556 C CA . ASP A 1 331 ? 27.477 -11.942 0.381 1.00 88.56 331 ASP A CA 1
ATOM 2557 C C . ASP A 1 331 ? 26.122 -11.247 0.147 1.00 88.56 331 ASP A C 1
ATOM 2559 O O . ASP A 1 331 ? 25.584 -10.559 1.013 1.00 88.56 331 ASP A O 1
ATOM 2563 N N . LEU A 1 332 ? 25.574 -11.366 -1.065 1.00 85.50 332 LEU A N 1
ATOM 2564 C CA . LEU A 1 332 ? 24.316 -10.695 -1.399 1.00 85.50 332 LEU A CA 1
ATOM 2565 C C . LEU A 1 332 ? 23.127 -11.308 -0.640 1.00 85.50 332 LEU A C 1
ATOM 2567 O O . LEU A 1 332 ? 22.184 -10.587 -0.321 1.00 85.50 332 LEU A O 1
ATOM 2571 N N . LYS A 1 333 ? 23.163 -12.607 -0.332 1.00 84.38 333 LYS A N 1
ATOM 2572 C CA . LYS A 1 333 ? 22.084 -13.295 0.381 1.00 84.38 333 LYS A CA 1
ATOM 2573 C C . LYS A 1 333 ? 21.922 -12.753 1.803 1.00 84.38 333 LYS A C 1
ATOM 2575 O O . LYS A 1 333 ? 20.803 -12.438 2.205 1.00 84.38 333 LYS A O 1
ATOM 2580 N N . ASP A 1 334 ? 23.025 -12.596 2.522 1.00 83.81 334 ASP A N 1
ATOM 2581 C CA . ASP A 1 334 ? 23.048 -12.046 3.878 1.00 83.81 334 ASP A CA 1
ATOM 2582 C C . ASP A 1 334 ? 22.684 -10.553 3.895 1.00 83.81 334 ASP A C 1
ATOM 2584 O O . ASP A 1 334 ? 21.974 -10.081 4.783 1.00 83.81 334 ASP A O 1
ATOM 2588 N N . LEU A 1 335 ? 23.097 -9.791 2.878 1.00 84.44 335 LEU A N 1
ATOM 2589 C CA . LEU A 1 335 ? 22.675 -8.396 2.742 1.00 84.44 335 LEU A CA 1
ATOM 2590 C C . LEU A 1 335 ? 21.166 -8.257 2.503 1.00 84.44 335 LEU A C 1
ATOM 2592 O O . LEU A 1 335 ? 20.545 -7.336 3.036 1.00 84.44 335 LEU A O 1
ATOM 2596 N N . MET A 1 336 ? 20.568 -9.166 1.728 1.00 80.88 336 MET A N 1
ATOM 2597 C CA . MET A 1 336 ? 19.126 -9.189 1.454 1.00 80.88 336 MET A CA 1
ATOM 2598 C C . MET A 1 336 ? 18.287 -9.547 2.690 1.00 80.88 336 MET A C 1
ATOM 2600 O O . MET A 1 336 ? 17.105 -9.217 2.713 1.00 80.88 336 MET A O 1
ATOM 2604 N N . ALA A 1 337 ? 18.875 -10.154 3.729 1.00 78.12 337 ALA A N 1
ATOM 2605 C CA . ALA A 1 337 ? 18.215 -10.335 5.027 1.00 78.12 337 ALA A CA 1
ATOM 2606 C C . ALA A 1 337 ? 18.004 -8.999 5.773 1.00 78.12 337 ALA A C 1
ATOM 2608 O O . ALA A 1 337 ? 17.140 -8.896 6.639 1.00 78.12 337 ALA A O 1
ATOM 2609 N N . GLY A 1 338 ? 18.764 -7.960 5.411 1.00 71.69 338 GLY A N 1
ATOM 2610 C CA . GLY A 1 338 ? 18.610 -6.596 5.913 1.00 71.69 338 GLY A CA 1
ATOM 2611 C C . GLY A 1 338 ? 19.322 -6.286 7.233 1.00 71.69 338 GLY A C 1
ATOM 2612 O O . GLY A 1 338 ? 19.286 -5.140 7.674 1.00 71.69 338 GLY A O 1
ATOM 2613 N N . ASP A 1 339 ? 20.031 -7.249 7.828 1.00 77.81 339 ASP A N 1
ATOM 2614 C CA . ASP A 1 339 ? 20.755 -7.084 9.103 1.00 77.81 339 ASP A CA 1
ATOM 2615 C C . ASP A 1 339 ? 21.895 -6.050 9.039 1.00 77.81 339 ASP A C 1
ATOM 2617 O O . ASP A 1 339 ? 22.304 -5.468 10.049 1.00 77.81 339 ASP A O 1
ATOM 2621 N N . PHE A 1 340 ? 22.415 -5.801 7.836 1.00 83.38 340 PHE A N 1
ATOM 2622 C CA . PHE A 1 340 ? 23.543 -4.904 7.593 1.00 83.38 340 PHE A CA 1
ATOM 2623 C C . PHE A 1 340 ? 23.132 -3.519 7.078 1.00 83.38 340 PHE A C 1
ATOM 2625 O O . PHE A 1 340 ? 24.002 -2.752 6.662 1.00 83.38 340 PHE A O 1
ATOM 2632 N N . ASP A 1 341 ? 21.840 -3.174 7.082 1.00 85.44 341 ASP A N 1
ATOM 2633 C CA . ASP A 1 341 ? 21.378 -1.878 6.573 1.00 85.44 341 ASP A CA 1
ATOM 2634 C C . ASP A 1 341 ? 22.048 -0.700 7.307 1.00 85.44 341 ASP A C 1
ATOM 2636 O O . ASP A 1 341 ? 22.227 -0.701 8.527 1.00 85.44 341 ASP A O 1
ATOM 2640 N N . GLY A 1 342 ? 22.504 0.292 6.541 1.00 84.94 342 GLY A N 1
ATOM 2641 C CA . GLY A 1 342 ? 23.269 1.436 7.036 1.00 84.94 342 GLY A CA 1
ATOM 2642 C C . GLY A 1 342 ? 24.699 1.126 7.502 1.00 84.94 342 GLY A C 1
ATOM 2643 O O . GLY A 1 342 ? 25.422 2.056 7.873 1.00 84.94 342 GLY A O 1
ATOM 2644 N N . GLN A 1 343 ? 25.138 -0.137 7.483 1.00 90.38 343 GLN A N 1
ATOM 2645 C CA . GLN A 1 343 ? 26.486 -0.538 7.890 1.00 90.38 343 GLN A CA 1
ATOM 2646 C C . GLN A 1 343 ? 27.461 -0.568 6.714 1.00 90.38 343 GLN A C 1
ATOM 2648 O O . GLN A 1 343 ? 27.099 -0.821 5.564 1.00 90.38 343 GLN A O 1
ATOM 2653 N N . ARG A 1 344 ? 28.739 -0.334 7.018 1.00 92.06 344 ARG A N 1
ATOM 2654 C CA . ARG A 1 344 ? 29.838 -0.497 6.071 1.00 92.06 344 ARG A CA 1
ATOM 2655 C C . ARG A 1 344 ? 30.146 -1.985 5.875 1.00 92.06 344 ARG A C 1
ATOM 2657 O O . ARG A 1 344 ? 30.526 -2.673 6.822 1.00 92.06 344 ARG A O 1
ATOM 2664 N N . VAL A 1 345 ? 30.018 -2.458 4.643 1.00 93.19 345 VAL A N 1
ATOM 2665 C CA . VAL A 1 345 ? 30.203 -3.857 4.244 1.00 93.19 345 VAL A CA 1
ATOM 2666 C C . VAL A 1 345 ? 31.200 -3.972 3.097 1.00 93.19 345 VAL A C 1
ATOM 2668 O O . VAL A 1 345 ? 31.431 -3.011 2.357 1.00 93.19 345 VAL A O 1
ATOM 2671 N N . GLU A 1 346 ? 31.801 -5.150 2.967 1.00 93.69 346 GLU A N 1
ATOM 2672 C CA . GLU A 1 346 ? 32.723 -5.499 1.889 1.00 93.69 346 GLU A CA 1
ATOM 2673 C C . GLU A 1 346 ? 32.175 -6.698 1.105 1.00 93.69 346 GLU A C 1
ATOM 2675 O O . GLU A 1 346 ? 31.929 -7.760 1.679 1.00 93.69 346 GLU A O 1
ATOM 2680 N N . VAL A 1 347 ? 31.993 -6.525 -0.207 1.00 92.75 347 VAL A N 1
ATOM 2681 C CA . VAL A 1 347 ? 31.402 -7.536 -1.097 1.00 92.75 347 VAL A CA 1
ATOM 2682 C C . VAL A 1 347 ? 32.306 -7.773 -2.301 1.00 92.75 347 VAL A C 1
ATOM 2684 O O . VAL A 1 347 ? 32.877 -6.837 -2.862 1.00 92.75 347 VAL A O 1
ATOM 2687 N N . GLU A 1 348 ? 32.422 -9.030 -2.725 1.00 93.38 348 GLU A N 1
ATOM 2688 C CA . GLU A 1 348 ? 33.159 -9.426 -3.927 1.00 93.38 348 GLU A CA 1
ATOM 2689 C C . GLU A 1 348 ? 32.198 -9.847 -5.042 1.00 93.38 348 GLU A C 1
ATOM 2691 O O . GLU A 1 348 ? 31.226 -10.564 -4.813 1.00 93.38 348 GLU A O 1
ATOM 2696 N N . GLY A 1 349 ? 32.487 -9.423 -6.269 1.00 90.62 349 GLY A N 1
ATOM 2697 C CA . GLY A 1 349 ? 31.685 -9.768 -7.437 1.00 90.62 349 GLY A CA 1
ATOM 2698 C C . GLY A 1 349 ? 32.433 -9.545 -8.744 1.00 90.62 349 GLY A C 1
ATOM 2699 O O . GLY A 1 349 ? 33.489 -8.911 -8.793 1.00 90.62 349 GLY A O 1
ATOM 2700 N N . GLU A 1 350 ? 31.895 -10.090 -9.826 1.00 90.69 350 GLU A N 1
ATOM 2701 C CA . GLU A 1 350 ? 32.387 -9.827 -11.174 1.00 90.69 350 GLU A CA 1
ATOM 2702 C C . GLU A 1 350 ? 31.696 -8.585 -11.736 1.00 90.69 350 GLU A C 1
ATOM 2704 O O . GLU A 1 350 ? 30.470 -8.496 -11.744 1.00 90.69 350 GLU A O 1
ATOM 2709 N N . LEU A 1 351 ? 32.465 -7.612 -12.219 1.00 89.31 351 LEU A N 1
ATOM 2710 C CA . LEU A 1 351 ? 31.913 -6.396 -12.800 1.00 89.31 351 LEU A CA 1
ATOM 2711 C C . LEU A 1 351 ? 31.169 -6.722 -14.106 1.00 89.31 351 LEU A C 1
ATOM 2713 O O . LEU A 1 351 ? 31.795 -6.985 -15.134 1.00 89.31 351 LEU A O 1
ATOM 2717 N N . ALA A 1 352 ? 29.840 -6.663 -14.075 1.00 88.94 352 ALA A N 1
ATOM 2718 C CA . ALA A 1 352 ? 28.992 -6.919 -15.232 1.00 88.94 352 ALA A CA 1
ATOM 2719 C C . ALA A 1 352 ? 28.876 -5.680 -16.128 1.00 88.94 352 ALA A C 1
ATOM 2721 O O . ALA A 1 352 ? 29.048 -5.779 -17.344 1.00 88.94 352 ALA A O 1
ATOM 2722 N N . ASP A 1 353 ? 28.610 -4.512 -15.536 1.00 88.19 353 ASP A N 1
ATOM 2723 C CA . ASP A 1 353 ? 28.502 -3.259 -16.284 1.00 88.19 353 ASP A CA 1
ATOM 2724 C C . ASP A 1 353 ? 28.801 -2.013 -15.435 1.00 88.19 353 ASP A C 1
ATOM 2726 O O . ASP A 1 353 ? 28.756 -2.051 -14.203 1.00 88.19 353 ASP A O 1
ATOM 2730 N N . ILE A 1 354 ? 29.096 -0.904 -16.116 1.00 86.75 354 ILE A N 1
ATOM 2731 C CA . ILE A 1 354 ? 29.298 0.430 -15.546 1.00 86.75 354 ILE A CA 1
ATOM 2732 C C . ILE A 1 354 ? 28.356 1.397 -16.266 1.00 86.75 354 ILE A C 1
ATOM 2734 O O . ILE A 1 354 ? 28.472 1.611 -17.473 1.00 86.75 354 ILE A O 1
ATOM 2738 N N . PHE A 1 355 ? 27.460 2.037 -15.519 1.00 85.12 355 PHE A N 1
ATOM 2739 C CA . PHE A 1 355 ? 26.548 3.052 -16.035 1.00 85.12 355 PHE A CA 1
ATOM 2740 C C . PHE A 1 355 ? 26.947 4.433 -15.524 1.00 85.12 355 PHE A C 1
ATOM 2742 O O . PHE A 1 355 ? 27.059 4.663 -14.319 1.00 85.12 355 PHE A O 1
ATOM 2749 N N . HIS A 1 356 ? 27.113 5.380 -16.441 1.00 83.56 356 HIS A N 1
ATOM 2750 C CA . HIS A 1 356 ? 27.385 6.775 -16.111 1.00 83.56 356 HIS A CA 1
ATOM 2751 C C . HIS A 1 356 ? 26.096 7.590 -16.248 1.00 83.56 356 HIS A C 1
ATOM 2753 O O . HIS A 1 356 ? 25.557 7.709 -17.346 1.00 83.56 356 HIS A O 1
ATOM 2759 N N . SER A 1 357 ? 25.604 8.161 -15.146 1.00 75.25 357 SER A N 1
ATOM 2760 C CA . SER A 1 357 ? 24.399 8.997 -15.133 1.00 75.25 357 SER A CA 1
ATOM 2761 C C . SER A 1 357 ? 24.643 10.281 -14.341 1.00 75.25 357 SER A C 1
ATOM 2763 O O . SER A 1 357 ? 24.581 10.302 -13.112 1.00 75.25 357 SER A O 1
ATOM 2765 N N . GLY A 1 358 ? 24.921 11.378 -15.049 1.00 76.25 358 GLY A N 1
ATOM 2766 C CA . GLY A 1 358 ? 25.164 12.687 -14.436 1.00 76.25 358 GLY A CA 1
ATOM 2767 C C . GLY A 1 358 ? 26.382 12.682 -13.505 1.00 76.25 358 GLY A C 1
ATOM 2768 O O . GLY A 1 358 ? 27.509 12.494 -13.958 1.00 76.25 358 GLY A O 1
ATOM 2769 N N . ASN A 1 359 ? 26.150 12.902 -12.208 1.00 76.75 359 ASN A N 1
ATOM 2770 C CA . ASN A 1 359 ? 27.183 12.873 -11.163 1.00 76.75 359 ASN A CA 1
ATOM 2771 C C . ASN A 1 359 ? 27.320 11.506 -10.471 1.00 76.75 359 ASN A C 1
ATOM 2773 O O . ASN A 1 359 ? 28.106 11.391 -9.532 1.00 76.75 359 ASN A O 1
ATOM 2777 N N . THR A 1 360 ? 26.579 10.492 -10.919 1.00 80.88 360 THR A N 1
ATOM 2778 C CA . THR A 1 360 ? 26.549 9.169 -10.294 1.00 80.88 360 THR A CA 1
ATOM 2779 C C . THR A 1 360 ? 27.074 8.112 -11.262 1.00 80.88 360 THR A C 1
ATOM 2781 O O . THR A 1 360 ? 26.646 8.031 -12.416 1.00 80.88 360 THR A O 1
ATOM 2784 N N . VAL A 1 361 ? 28.005 7.285 -10.791 1.00 86.25 361 VAL A N 1
ATOM 2785 C CA . VAL A 1 361 ? 28.490 6.092 -11.495 1.00 86.25 361 VAL A CA 1
ATOM 2786 C C . VAL A 1 361 ? 27.877 4.878 -10.819 1.00 86.25 361 VAL A C 1
ATOM 2788 O O . VAL A 1 361 ? 28.113 4.677 -9.632 1.00 86.25 361 VAL A O 1
ATOM 2791 N N . ARG A 1 362 ? 27.084 4.089 -11.547 1.00 89.44 362 ARG A N 1
ATOM 2792 C CA . ARG A 1 362 ? 26.536 2.816 -11.059 1.00 89.44 362 ARG A CA 1
ATOM 2793 C C . ARG A 1 362 ? 27.370 1.655 -11.583 1.00 89.44 362 ARG A C 1
ATOM 2795 O O . ARG A 1 362 ? 27.750 1.644 -12.750 1.00 89.44 362 ARG A O 1
ATOM 2802 N N . LEU A 1 363 ? 27.627 0.683 -10.725 1.00 89.81 363 LEU A N 1
ATOM 2803 C CA . LEU A 1 363 ? 28.344 -0.550 -11.011 1.00 89.81 363 LEU A CA 1
ATOM 2804 C C . LEU A 1 363 ? 27.373 -1.702 -10.780 1.00 89.81 363 LEU A C 1
ATOM 2806 O O . LEU A 1 363 ? 26.833 -1.830 -9.684 1.00 89.81 363 LEU A O 1
ATOM 2810 N N . ALA A 1 364 ? 27.162 -2.530 -11.796 1.00 91.31 364 ALA A N 1
ATOM 2811 C CA . ALA A 1 364 ? 26.420 -3.773 -11.650 1.00 91.31 364 ALA A CA 1
ATOM 2812 C C . ALA A 1 364 ? 27.423 -4.905 -11.426 1.00 91.31 364 ALA A C 1
ATOM 2814 O O . ALA A 1 364 ? 28.271 -5.160 -12.288 1.00 91.31 364 ALA A O 1
ATOM 2815 N N . LEU A 1 365 ? 27.342 -5.582 -10.283 1.00 91.00 365 LEU A N 1
ATOM 2816 C CA . LEU A 1 365 ? 28.210 -6.711 -9.957 1.00 91.00 365 LEU A CA 1
ATOM 2817 C C . LEU A 1 365 ? 27.416 -7.996 -10.015 1.00 91.00 365 LEU A C 1
ATOM 2819 O O . LEU A 1 365 ? 26.366 -8.117 -9.393 1.00 91.00 365 LEU A O 1
ATOM 2823 N N . ARG A 1 366 ? 27.951 -8.979 -10.721 1.00 90.44 366 ARG A N 1
ATOM 2824 C CA . ARG A 1 366 ? 27.454 -10.343 -10.701 1.00 90.44 366 ARG A CA 1
ATOM 2825 C C . ARG A 1 366 ? 28.082 -11.069 -9.517 1.00 90.44 366 ARG A C 1
ATOM 2827 O O . ARG A 1 366 ? 29.295 -11.283 -9.487 1.00 90.44 366 ARG A O 1
ATOM 2834 N N . THR A 1 367 ? 27.256 -11.425 -8.548 1.00 88.56 367 THR A N 1
ATOM 2835 C CA . THR A 1 367 ? 27.602 -12.286 -7.414 1.00 88.56 367 THR A CA 1
ATOM 2836 C C . THR A 1 367 ? 26.994 -13.680 -7.639 1.00 88.56 367 THR A C 1
ATOM 2838 O O . THR A 1 367 ? 26.195 -13.855 -8.565 1.00 88.56 367 THR A O 1
ATOM 2841 N N . PRO A 1 368 ? 27.363 -14.705 -6.848 1.00 84.31 368 PRO A N 1
ATOM 2842 C CA . PRO A 1 368 ? 26.731 -16.024 -6.931 1.00 84.31 368 PRO A CA 1
ATOM 2843 C C . PRO A 1 368 ? 25.210 -15.986 -6.715 1.00 84.31 368 PRO A C 1
ATOM 2845 O O . PRO A 1 368 ? 24.489 -16.744 -7.358 1.00 84.31 368 PRO A O 1
ATOM 2848 N N . ASP A 1 369 ? 24.731 -15.075 -5.862 1.00 85.12 369 ASP A N 1
ATOM 2849 C CA . ASP A 1 369 ? 23.320 -14.988 -5.465 1.00 85.12 369 ASP A CA 1
ATOM 2850 C C . ASP A 1 369 ? 22.496 -14.001 -6.309 1.00 85.12 369 ASP A C 1
ATOM 2852 O O . ASP A 1 369 ? 21.292 -13.865 -6.097 1.00 85.12 369 ASP A O 1
ATOM 2856 N N . GLY A 1 370 ? 23.109 -13.291 -7.265 1.00 87.00 370 GLY A N 1
ATOM 2857 C CA . GLY A 1 370 ? 22.385 -12.365 -8.134 1.00 87.00 370 GLY A CA 1
ATOM 2858 C C . GLY A 1 370 ? 23.211 -11.197 -8.664 1.00 87.00 370 GLY A C 1
ATOM 2859 O O . GLY A 1 370 ? 24.420 -11.288 -8.871 1.00 87.00 370 GLY A O 1
ATOM 2860 N N . ILE A 1 371 ? 22.522 -10.091 -8.945 1.00 90.25 371 ILE A N 1
ATOM 2861 C CA . ILE A 1 371 ? 23.149 -8.832 -9.350 1.00 90.25 371 ILE A CA 1
ATOM 2862 C C . ILE A 1 371 ? 23.043 -7.858 -8.181 1.00 90.25 371 ILE A C 1
ATOM 2864 O O . ILE A 1 371 ? 21.942 -7.554 -7.730 1.00 90.25 371 ILE A O 1
ATOM 2868 N N . LEU A 1 372 ? 24.188 -7.369 -7.713 1.00 91.38 372 LEU A N 1
ATOM 2869 C CA . LEU A 1 372 ? 24.278 -6.301 -6.727 1.00 91.38 372 LEU A CA 1
ATOM 2870 C C . LEU A 1 372 ? 24.526 -4.974 -7.445 1.00 91.38 372 LEU A C 1
ATOM 2872 O O . LEU A 1 372 ? 25.499 -4.832 -8.191 1.00 91.38 372 LEU A O 1
ATOM 2876 N N . ASP A 1 373 ? 23.672 -3.994 -7.170 1.00 91.75 373 ASP A N 1
ATOM 2877 C CA . ASP A 1 373 ? 23.866 -2.621 -7.616 1.00 91.75 373 ASP A CA 1
ATOM 2878 C C . ASP A 1 373 ? 24.737 -1.861 -6.613 1.00 91.75 373 ASP A C 1
ATOM 2880 O O . ASP A 1 373 ? 24.445 -1.816 -5.418 1.00 91.75 373 ASP A O 1
ATOM 2884 N N . ALA A 1 374 ? 25.781 -1.198 -7.102 1.00 91.06 374 ALA A N 1
ATOM 2885 C CA . ALA A 1 374 ? 26.570 -0.251 -6.327 1.00 91.06 374 ALA A CA 1
ATOM 2886 C C . ALA A 1 374 ? 26.610 1.116 -7.015 1.00 91.06 374 ALA A C 1
ATOM 2888 O O . ALA A 1 374 ? 26.526 1.195 -8.241 1.00 91.06 374 ALA A O 1
ATOM 2889 N N . PHE A 1 375 ? 26.748 2.210 -6.265 1.00 90.94 375 PHE A N 1
ATOM 2890 C CA . PHE A 1 375 ? 26.879 3.546 -6.855 1.00 90.94 375 PHE A CA 1
ATOM 2891 C C . PHE A 1 375 ? 27.898 4.438 -6.150 1.00 90.94 375 PHE A C 1
ATOM 2893 O O . PHE A 1 375 ? 28.135 4.302 -4.955 1.00 90.94 375 PHE A O 1
ATOM 2900 N N . ILE A 1 376 ? 28.470 5.381 -6.903 1.00 88.50 376 ILE A N 1
ATOM 2901 C CA . ILE A 1 376 ? 29.376 6.433 -6.424 1.00 88.50 376 ILE A CA 1
ATOM 2902 C C . ILE A 1 376 ? 28.868 7.795 -6.911 1.00 88.50 376 ILE A C 1
ATOM 2904 O O . ILE A 1 376 ? 28.743 8.000 -8.118 1.00 88.50 376 ILE A O 1
ATOM 2908 N N . GLU A 1 377 ? 28.639 8.751 -6.007 1.00 79.44 377 GLU A N 1
ATOM 2909 C CA . GLU A 1 377 ? 28.195 10.124 -6.323 1.00 79.44 377 GLU A CA 1
ATOM 2910 C C . GLU A 1 377 ? 29.378 11.106 -6.440 1.00 79.44 377 GLU A C 1
ATOM 2912 O O . GLU A 1 377 ? 29.560 12.000 -5.610 1.00 79.44 377 GLU A O 1
ATOM 2917 N N . LYS A 1 378 ? 30.229 10.952 -7.465 1.00 67.31 378 LYS A N 1
ATOM 2918 C CA . LYS A 1 378 ? 31.325 11.899 -7.747 1.00 67.31 378 LYS A CA 1
ATOM 2919 C C . LYS A 1 378 ? 31.413 12.269 -9.226 1.00 67.31 378 LYS A C 1
ATOM 2921 O O . LYS A 1 378 ? 31.405 11.423 -10.118 1.00 67.31 378 LYS A O 1
ATOM 2926 N N . ARG A 1 379 ? 31.589 13.569 -9.480 1.00 50.59 379 ARG A N 1
ATOM 2927 C CA . ARG A 1 379 ? 31.815 14.137 -10.815 1.00 50.59 379 ARG A CA 1
ATOM 2928 C C . ARG A 1 379 ? 33.219 13.732 -11.294 1.00 50.59 379 ARG A C 1
ATOM 2930 O O . ARG A 1 379 ? 34.196 14.099 -10.653 1.00 50.59 379 ARG A O 1
ATOM 2937 N N . HIS A 1 380 ? 33.309 13.019 -12.421 1.00 52.44 380 HIS A N 1
ATOM 2938 C CA . HIS A 1 380 ? 34.555 12.508 -13.030 1.00 52.44 380 HIS A CA 1
ATOM 2939 C C . HIS A 1 380 ? 35.301 11.442 -12.209 1.00 52.44 380 HIS A C 1
ATOM 2941 O O . HIS A 1 380 ? 36.473 11.607 -11.875 1.00 52.44 380 HIS A O 1
ATOM 2947 N N . VAL A 1 381 ? 34.661 10.303 -11.936 1.00 61.28 381 VAL A N 1
ATOM 2948 C CA . VAL A 1 381 ? 35.412 9.105 -11.535 1.00 61.28 381 VAL A CA 1
ATOM 2949 C C . VAL A 1 381 ? 36.009 8.447 -12.782 1.00 61.28 381 VAL A C 1
ATOM 2951 O O . VAL A 1 381 ? 35.286 7.881 -13.600 1.00 61.28 381 VAL A O 1
ATOM 2954 N N . ARG A 1 382 ? 37.334 8.518 -12.936 1.00 59.72 382 ARG A N 1
ATOM 2955 C CA . ARG A 1 382 ? 38.079 7.752 -13.945 1.00 59.72 382 ARG A CA 1
ATOM 2956 C C . ARG A 1 382 ? 38.335 6.338 -13.419 1.00 59.72 382 ARG A C 1
ATOM 2958 O O . ARG A 1 382 ? 39.279 6.121 -12.671 1.00 59.72 382 ARG A O 1
ATOM 2965 N N . LEU A 1 383 ? 37.498 5.377 -13.813 1.00 66.88 383 LEU A N 1
ATOM 2966 C CA . LEU A 1 383 ? 37.697 3.940 -13.549 1.00 66.88 383 LEU A CA 1
ATOM 2967 C C . LEU A 1 383 ? 38.573 3.293 -14.643 1.00 66.88 383 LEU A C 1
ATOM 2969 O O . LEU A 1 383 ? 38.250 2.227 -15.158 1.00 66.88 383 LEU A O 1
ATOM 2973 N N . GLU A 1 384 ? 39.663 3.962 -15.040 1.00 56.19 384 GLU A N 1
ATOM 2974 C CA . GLU A 1 384 ? 40.469 3.652 -16.242 1.00 56.19 384 GLU A CA 1
ATOM 2975 C C . GLU A 1 384 ? 41.137 2.254 -16.229 1.00 56.19 384 GLU A C 1
ATOM 2977 O O . GLU A 1 384 ? 41.678 1.824 -17.244 1.00 56.19 384 GLU A O 1
ATOM 2982 N N . SER A 1 385 ? 41.055 1.506 -15.122 1.00 58.97 385 SER A N 1
ATOM 2983 C CA . SER A 1 385 ? 41.614 0.156 -14.956 1.00 58.97 385 SER A CA 1
ATOM 2984 C C . SER A 1 385 ? 40.579 -0.981 -14.911 1.00 58.97 385 SER A C 1
ATOM 2986 O O . SER A 1 385 ? 40.961 -2.148 -14.797 1.00 58.97 385 SER A O 1
ATOM 2988 N N . MET A 1 386 ? 39.276 -0.689 -14.996 1.00 70.44 386 MET A N 1
ATOM 2989 C CA . MET A 1 386 ? 38.220 -1.696 -14.831 1.00 70.44 386 MET A CA 1
ATOM 2990 C C . MET A 1 386 ? 37.599 -2.091 -16.173 1.00 70.44 386 MET A C 1
ATOM 2992 O O . MET A 1 386 ? 36.809 -1.353 -16.757 1.00 70.44 386 MET A O 1
ATOM 2996 N N . ALA A 1 387 ? 37.929 -3.287 -16.654 1.00 74.12 387 ALA A N 1
ATOM 2997 C CA . ALA A 1 387 ? 37.231 -3.903 -17.775 1.00 74.12 387 ALA A CA 1
ATOM 2998 C C . ALA A 1 387 ? 35.996 -4.676 -17.281 1.00 74.12 387 ALA A C 1
ATOM 3000 O O . ALA A 1 387 ? 36.006 -5.244 -16.187 1.00 74.12 387 ALA A O 1
ATOM 3001 N N . LYS A 1 388 ? 34.941 -4.746 -18.106 1.00 81.81 388 LYS A N 1
ATOM 3002 C CA . LYS A 1 388 ? 33.832 -5.687 -17.871 1.00 81.81 388 LYS A CA 1
ATOM 3003 C C . LYS A 1 388 ? 34.406 -7.106 -17.744 1.00 81.81 388 LYS A C 1
ATOM 3005 O O . LYS A 1 388 ? 35.267 -7.490 -18.538 1.00 81.81 388 LYS A O 1
ATOM 3010 N N . GLY A 1 389 ? 33.965 -7.851 -16.736 1.00 77.75 389 GLY A N 1
ATOM 3011 C CA . GLY A 1 389 ? 34.497 -9.171 -16.382 1.00 77.75 389 GLY A CA 1
ATOM 3012 C C . GLY A 1 389 ? 35.668 -9.162 -15.389 1.00 77.75 389 GLY A C 1
ATOM 3013 O O . GLY A 1 389 ? 36.167 -10.225 -15.023 1.00 77.75 389 GLY A O 1
ATOM 3014 N N . SER A 1 390 ? 36.134 -7.996 -14.925 1.00 86.38 390 SER A N 1
ATOM 3015 C CA . SER A 1 390 ? 37.074 -7.937 -13.798 1.00 86.38 390 SER A CA 1
ATOM 3016 C C . SER A 1 390 ? 36.405 -8.433 -12.513 1.00 86.38 390 SER A C 1
ATOM 3018 O O . SER A 1 390 ? 35.290 -8.019 -12.197 1.00 86.38 390 SER A O 1
ATOM 3020 N N . LYS A 1 391 ? 37.105 -9.253 -11.720 1.00 88.81 391 LYS A N 1
ATOM 3021 C CA . LYS A 1 391 ? 36.685 -9.534 -10.338 1.00 88.81 391 LYS A CA 1
ATOM 3022 C C . LYS A 1 391 ? 37.090 -8.369 -9.460 1.00 88.81 391 LYS A C 1
ATOM 3024 O O . LYS A 1 391 ? 38.261 -7.980 -9.455 1.00 88.81 391 LYS A O 1
ATOM 3029 N N . VAL A 1 392 ? 36.135 -7.822 -8.726 1.00 90.19 392 VAL A N 1
ATOM 3030 C CA . VAL A 1 392 ? 36.326 -6.622 -7.920 1.00 90.19 392 VAL A CA 1
ATOM 3031 C C . VAL A 1 392 ? 35.749 -6.824 -6.529 1.00 90.19 392 VAL A C 1
ATOM 3033 O O . VAL A 1 392 ? 34.793 -7.570 -6.327 1.00 90.19 392 VAL A O 1
ATOM 3036 N N . ARG A 1 393 ? 36.366 -6.154 -5.568 1.00 92.19 393 ARG A N 1
ATOM 3037 C CA . ARG A 1 393 ? 35.928 -6.064 -4.186 1.00 92.19 393 ARG A CA 1
ATOM 3038 C C . ARG A 1 393 ? 35.513 -4.628 -3.924 1.00 92.19 393 ARG A C 1
ATOM 3040 O O . ARG A 1 393 ? 36.288 -3.713 -4.200 1.00 92.19 393 ARG A O 1
ATOM 3047 N N . LEU A 1 394 ? 34.298 -4.446 -3.429 1.00 91.94 394 LEU A N 1
ATOM 3048 C CA . LEU A 1 394 ? 33.738 -3.143 -3.110 1.00 91.94 394 LEU A CA 1
ATOM 3049 C C . LEU A 1 394 ? 33.521 -3.011 -1.615 1.00 91.94 394 LEU A C 1
ATOM 3051 O O . LEU A 1 394 ? 32.890 -3.872 -1.007 1.00 91.94 394 LEU A O 1
ATOM 3055 N N . THR A 1 395 ? 33.964 -1.885 -1.071 1.00 92.69 395 THR A N 1
ATOM 3056 C CA . THR A 1 395 ? 33.637 -1.459 0.285 1.00 92.69 395 THR A CA 1
ATOM 3057 C C . THR A 1 395 ? 32.670 -0.283 0.219 1.00 92.69 395 THR A C 1
ATOM 3059 O O . THR A 1 395 ? 32.960 0.755 -0.374 1.00 92.69 395 THR A O 1
ATOM 3062 N N . GLY A 1 396 ? 31.502 -0.418 0.835 1.00 91.94 396 GLY A N 1
ATOM 3063 C CA . GLY A 1 396 ? 30.475 0.622 0.802 1.00 91.94 396 GLY A CA 1
ATOM 3064 C C . GLY A 1 396 ? 29.483 0.495 1.944 1.00 91.94 396 GLY A C 1
ATOM 3065 O O . GLY A 1 396 ? 29.566 -0.429 2.746 1.00 91.94 396 GLY A O 1
ATOM 3066 N N . VAL A 1 397 ? 28.563 1.448 2.043 1.00 91.38 397 VAL A N 1
ATOM 3067 C CA . VAL A 1 397 ? 27.462 1.397 3.008 1.00 91.38 397 VAL A CA 1
ATOM 3068 C C . VAL A 1 397 ? 26.271 0.699 2.361 1.00 91.38 397 VAL A C 1
ATOM 3070 O O . VAL A 1 397 ? 25.855 1.080 1.266 1.00 91.38 397 VAL A O 1
ATOM 3073 N N . CYS A 1 398 ? 25.755 -0.339 3.014 1.00 89.31 398 CYS A N 1
ATOM 3074 C CA . CYS A 1 398 ? 24.577 -1.066 2.558 1.00 89.31 398 CYS A CA 1
ATOM 3075 C C . CYS A 1 398 ? 23.319 -0.205 2.730 1.00 89.31 398 CYS A C 1
ATOM 3077 O O . CYS A 1 398 ? 23.137 0.434 3.767 1.00 89.31 398 CYS A O 1
ATOM 3079 N N . TRP A 1 399 ? 22.462 -0.196 1.713 1.00 86.25 399 TRP A N 1
ATOM 3080 C CA . TRP A 1 399 ? 21.155 0.444 1.745 1.00 86.25 399 TRP A CA 1
ATOM 3081 C C . TRP A 1 399 ? 20.100 -0.503 1.169 1.00 86.25 399 TRP A C 1
ATOM 3083 O O . TRP A 1 399 ? 20.096 -0.809 -0.026 1.00 86.25 399 TRP A O 1
ATOM 3093 N N . VAL A 1 400 ? 19.190 -0.951 2.028 1.00 82.00 400 VAL A N 1
ATOM 3094 C CA . VAL A 1 400 ? 18.065 -1.824 1.685 1.00 82.00 400 VAL A CA 1
ATOM 3095 C C . VAL A 1 400 ? 16.849 -0.994 1.272 1.00 82.00 400 VAL A C 1
ATOM 3097 O O . VAL A 1 400 ? 16.463 -0.031 1.941 1.00 82.00 400 VAL A O 1
ATOM 3100 N N . THR A 1 401 ? 16.196 -1.388 0.181 1.00 75.75 401 THR A N 1
ATOM 3101 C CA . THR A 1 401 ? 14.863 -0.890 -0.176 1.00 75.75 401 THR A CA 1
ATOM 3102 C C . THR A 1 401 ? 13.837 -1.994 0.006 1.00 75.75 401 THR A C 1
ATOM 3104 O O . THR A 1 401 ? 14.070 -3.141 -0.380 1.00 75.75 401 THR A O 1
ATOM 3107 N N . ALA A 1 402 ? 12.707 -1.646 0.613 1.00 64.62 402 ALA A N 1
ATOM 3108 C CA . ALA A 1 402 ? 11.635 -2.578 0.908 1.00 64.62 402 ALA A CA 1
ATOM 3109 C C . ALA A 1 402 ? 10.374 -2.271 0.099 1.00 64.62 402 ALA A C 1
ATOM 3111 O O . ALA A 1 402 ? 10.202 -1.159 -0.404 1.00 64.62 402 ALA A O 1
ATOM 3112 N N . ASP A 1 403 ? 9.515 -3.271 -0.049 1.00 60.31 403 ASP A N 1
ATOM 3113 C CA . ASP A 1 403 ? 8.202 -3.112 -0.665 1.00 60.31 403 ASP A CA 1
ATOM 3114 C C . ASP A 1 403 ? 7.164 -2.507 0.303 1.00 60.31 403 ASP A C 1
ATOM 3116 O O . ASP A 1 403 ? 7.465 -2.130 1.437 1.00 60.31 403 ASP A O 1
ATOM 3120 N N . GLU A 1 404 ? 5.915 -2.396 -0.154 1.00 49.00 404 GLU A N 1
ATOM 3121 C CA . GLU A 1 404 ? 4.801 -1.833 0.624 1.00 49.00 404 GLU A CA 1
ATOM 3122 C C . GLU A 1 404 ? 4.470 -2.651 1.889 1.00 49.00 404 GLU A C 1
ATOM 3124 O O . GLU A 1 404 ? 3.827 -2.138 2.803 1.00 49.00 404 GLU A O 1
ATOM 3129 N N . GLN A 1 405 ? 4.953 -3.896 1.975 1.00 44.72 405 GLN A N 1
ATOM 3130 C CA . GLN A 1 405 ? 4.827 -4.793 3.128 1.00 44.72 405 GLN A CA 1
ATOM 3131 C C . GLN A 1 405 ? 6.084 -4.770 4.018 1.00 44.72 405 GLN A C 1
ATOM 3133 O O . GLN A 1 405 ? 6.175 -5.537 4.976 1.00 44.72 405 GLN A O 1
ATOM 3138 N N . ARG A 1 406 ? 7.036 -3.866 3.734 1.00 55.94 406 ARG A N 1
ATOM 3139 C CA . ARG A 1 406 ? 8.338 -3.713 4.405 1.00 55.94 406 ARG A CA 1
ATOM 3140 C C . ARG A 1 406 ? 9.254 -4.938 4.284 1.00 55.94 406 ARG A C 1
ATOM 3142 O O . ARG A 1 406 ? 10.164 -5.094 5.094 1.00 55.94 406 ARG A O 1
ATOM 3149 N N . GLN A 1 407 ? 9.067 -5.769 3.260 1.00 61.66 407 GLN A N 1
ATOM 3150 C CA . GLN A 1 407 ? 9.995 -6.857 2.943 1.00 61.66 407 GLN A CA 1
ATOM 3151 C C . GLN A 1 407 ? 11.156 -6.336 2.080 1.00 61.66 407 GLN A C 1
ATOM 3153 O O . GLN A 1 407 ? 10.909 -5.574 1.139 1.00 61.66 407 GLN A O 1
ATOM 3158 N N . PRO A 1 408 ? 12.417 -6.715 2.363 1.00 64.62 408 PRO A N 1
ATOM 3159 C CA . PRO A 1 408 ? 13.581 -6.255 1.608 1.00 64.62 408 PRO A CA 1
ATOM 3160 C C . PRO A 1 408 ? 13.524 -6.767 0.159 1.00 64.62 408 PRO A C 1
ATOM 3162 O O . PRO A 1 408 ? 13.545 -7.968 -0.101 1.00 64.62 408 PRO A O 1
ATOM 3165 N N . ARG A 1 409 ? 13.440 -5.845 -0.807 1.00 78.56 409 ARG A N 1
ATOM 3166 C CA . ARG A 1 409 ? 13.265 -6.146 -2.239 1.00 78.56 409 ARG A CA 1
ATOM 3167 C C . ARG A 1 409 ? 14.557 -6.014 -3.034 1.00 78.56 409 ARG A C 1
ATOM 3169 O O . ARG A 1 409 ? 14.771 -6.761 -3.988 1.00 78.56 409 ARG A O 1
ATOM 3176 N N . SER A 1 410 ? 15.397 -5.048 -2.684 1.00 81.81 410 SER A N 1
ATOM 3177 C CA . SER A 1 410 ? 16.722 -4.911 -3.280 1.00 81.81 410 SER A CA 1
ATOM 3178 C C . SER A 1 410 ? 17.693 -4.233 -2.329 1.00 81.81 410 SER A C 1
ATOM 3180 O O . SER A 1 410 ? 17.313 -3.396 -1.506 1.00 81.81 410 SER A O 1
ATOM 3182 N N . VAL A 1 411 ? 18.964 -4.585 -2.485 1.00 85.75 411 VAL A N 1
ATOM 3183 C CA . VAL A 1 411 ? 20.084 -3.979 -1.773 1.00 85.75 411 VAL A CA 1
ATOM 3184 C C . VAL A 1 411 ? 20.901 -3.162 -2.756 1.00 85.75 411 VAL A C 1
ATOM 3186 O O . VAL A 1 411 ? 21.204 -3.612 -3.860 1.00 85.75 411 VAL A O 1
ATOM 3189 N N . THR A 1 412 ? 21.275 -1.960 -2.336 1.00 89.38 412 THR A N 1
ATOM 3190 C CA . THR A 1 412 ? 22.208 -1.105 -3.058 1.00 89.38 412 THR A CA 1
ATOM 3191 C C . THR A 1 412 ? 23.412 -0.795 -2.178 1.00 89.38 412 THR A C 1
ATOM 3193 O O . THR A 1 412 ? 23.263 -0.464 -1.005 1.00 89.38 412 THR A O 1
ATOM 3196 N N . LEU A 1 413 ? 24.615 -0.864 -2.745 1.00 92.06 413 LEU A N 1
ATOM 3197 C CA . LEU A 1 413 ? 25.851 -0.521 -2.050 1.00 92.06 413 LEU A CA 1
ATOM 3198 C C . LEU A 1 413 ? 26.313 0.894 -2.423 1.00 92.06 413 LEU A C 1
ATOM 3200 O O . LEU A 1 413 ? 26.711 1.163 -3.557 1.00 92.06 413 LEU A O 1
ATOM 3204 N N . ALA A 1 414 ? 26.292 1.814 -1.465 1.00 91.00 414 ALA A N 1
ATOM 3205 C CA . ALA A 1 414 ? 26.757 3.178 -1.671 1.00 91.00 414 ALA A CA 1
ATOM 3206 C C . ALA A 1 414 ? 28.265 3.273 -1.385 1.00 91.00 414 ALA A C 1
ATOM 3208 O O . ALA A 1 414 ? 28.720 3.136 -0.247 1.00 91.00 414 ALA A O 1
ATOM 3209 N N . VAL A 1 415 ? 29.059 3.485 -2.432 1.00 90.06 415 VAL A N 1
ATOM 3210 C CA . VAL A 1 415 ? 30.523 3.516 -2.378 1.00 90.06 415 VAL A CA 1
ATOM 3211 C C . VAL A 1 415 ? 31.005 4.966 -2.303 1.00 90.06 415 VAL A C 1
ATOM 3213 O O . VAL A 1 415 ? 30.622 5.828 -3.095 1.00 90.06 415 VAL A O 1
ATOM 3216 N N . ARG A 1 416 ? 31.877 5.242 -1.333 1.00 86.81 416 ARG A N 1
ATOM 3217 C CA . ARG A 1 416 ? 32.340 6.594 -0.986 1.00 86.81 416 ARG A CA 1
ATOM 3218 C C . ARG A 1 416 ? 33.354 7.155 -1.984 1.00 86.81 416 ARG A C 1
ATOM 3220 O O . ARG A 1 416 ? 33.288 8.320 -2.396 1.00 86.81 416 ARG A O 1
ATOM 3227 N N . ALA A 1 417 ? 34.358 6.357 -2.329 1.00 83.44 417 ALA A N 1
ATOM 3228 C CA . ALA A 1 417 ? 35.456 6.783 -3.181 1.00 83.44 417 ALA A CA 1
ATOM 3229 C C . ALA A 1 417 ? 35.941 5.648 -4.092 1.00 83.44 417 ALA A C 1
ATOM 3231 O O . ALA A 1 417 ? 35.737 4.481 -3.776 1.00 83.44 417 ALA A O 1
ATOM 3232 N N . PRO A 1 418 ? 36.633 5.972 -5.199 1.00 80.81 418 PRO A N 1
ATOM 3233 C CA . PRO A 1 418 ? 37.183 4.956 -6.101 1.00 80.81 418 PRO A CA 1
ATOM 3234 C C . PRO A 1 418 ? 38.221 4.049 -5.424 1.00 80.81 418 PRO A C 1
ATOM 3236 O O . PRO A 1 418 ? 38.414 2.921 -5.847 1.00 80.81 418 PRO A O 1
ATOM 3239 N N . GLU A 1 419 ? 38.867 4.529 -4.360 1.00 84.00 419 GLU A N 1
ATOM 3240 C CA . GLU A 1 419 ? 39.808 3.765 -3.526 1.00 84.00 419 GLU A CA 1
ATOM 3241 C C . GLU A 1 419 ? 39.136 2.615 -2.764 1.00 84.00 419 GLU A C 1
ATOM 3243 O O . GLU A 1 419 ? 39.793 1.638 -2.420 1.00 84.00 419 GLU A O 1
ATOM 3248 N N . ASP A 1 420 ? 37.826 2.715 -2.517 1.00 86.94 420 ASP A N 1
ATOM 3249 C CA . ASP A 1 420 ? 37.038 1.656 -1.885 1.00 86.94 420 ASP A CA 1
ATOM 3250 C C . ASP A 1 420 ? 36.660 0.543 -2.901 1.00 86.94 420 ASP A C 1
ATOM 3252 O O . ASP A 1 420 ? 35.883 -0.359 -2.587 1.00 86.94 420 ASP A O 1
ATOM 3256 N N . ILE A 1 421 ? 37.225 0.595 -4.117 1.00 87.62 421 ILE A N 1
ATOM 3257 C CA . ILE A 1 421 ? 37.121 -0.416 -5.174 1.00 87.62 421 ILE A CA 1
ATOM 3258 C C . ILE A 1 421 ? 38.490 -1.054 -5.403 1.00 87.62 421 ILE A C 1
ATOM 3260 O O . ILE A 1 421 ? 39.419 -0.414 -5.894 1.00 87.62 421 ILE A O 1
ATOM 3264 N N . VAL A 1 422 ? 38.604 -2.351 -5.129 1.00 87.81 422 VAL A N 1
ATOM 3265 C CA . VAL A 1 422 ? 39.837 -3.117 -5.342 1.00 87.81 422 VAL A CA 1
ATOM 3266 C C . VAL A 1 422 ? 39.628 -4.127 -6.464 1.00 87.81 422 VAL A C 1
ATOM 3268 O O . VAL A 1 422 ? 38.778 -5.009 -6.372 1.00 87.81 422 VAL A O 1
ATOM 3271 N N . VAL A 1 423 ? 40.419 -4.032 -7.534 1.00 85.62 423 VAL A N 1
ATOM 3272 C CA . VAL A 1 423 ? 40.414 -5.029 -8.615 1.00 85.62 423 VAL A CA 1
ATOM 3273 C C . VAL A 1 423 ? 41.246 -6.236 -8.180 1.00 85.62 423 VAL A C 1
ATOM 3275 O O . VAL A 1 423 ? 42.453 -6.121 -7.989 1.00 85.62 423 VAL A O 1
ATOM 3278 N N . LEU A 1 424 ? 40.602 -7.394 -8.026 1.00 86.38 424 LEU A N 1
ATOM 3279 C CA . LEU A 1 424 ? 41.243 -8.646 -7.611 1.00 86.38 424 LEU A CA 1
ATOM 3280 C C . LEU A 1 424 ? 41.895 -9.372 -8.792 1.00 86.38 424 LEU A C 1
ATOM 3282 O O . LEU A 1 424 ? 42.977 -9.935 -8.658 1.00 86.38 424 LEU A O 1
ATOM 3286 N N . SER A 1 425 ? 41.243 -9.361 -9.957 1.00 82.62 425 SER A N 1
ATOM 3287 C CA . SER A 1 425 ? 41.796 -9.923 -11.193 1.00 82.62 425 SER A CA 1
ATOM 3288 C C . SER A 1 425 ? 41.185 -9.265 -12.427 1.00 82.62 425 SER A C 1
ATOM 3290 O O . SER A 1 425 ? 39.964 -9.113 -12.505 1.00 82.62 425 SER A O 1
ATOM 3292 N N . ALA A 1 426 ? 42.021 -8.930 -13.411 1.00 75.56 426 ALA A N 1
ATOM 3293 C CA . ALA A 1 426 ? 41.581 -8.495 -14.736 1.00 75.56 426 ALA A CA 1
ATOM 3294 C C . ALA A 1 426 ? 41.088 -9.693 -15.579 1.00 75.56 426 ALA A C 1
ATOM 3296 O O . ALA A 1 426 ? 41.546 -10.819 -15.352 1.00 75.56 426 ALA A O 1
ATOM 3297 N N . PRO A 1 427 ? 40.188 -9.485 -16.558 1.00 68.88 427 PRO A N 1
ATOM 3298 C CA . PRO A 1 427 ? 39.730 -10.563 -17.428 1.00 68.88 427 PRO A CA 1
ATOM 3299 C C . PRO A 1 427 ? 40.896 -11.145 -18.253 1.00 68.88 427 PRO A C 1
ATOM 3301 O O . PRO A 1 427 ? 41.753 -10.389 -18.727 1.00 68.88 427 PRO A O 1
ATOM 3304 N N . PRO A 1 428 ? 40.948 -12.474 -18.462 1.00 71.62 428 PRO A N 1
ATOM 3305 C CA . PRO A 1 428 ? 41.990 -13.103 -19.266 1.00 71.62 428 PRO A CA 1
ATOM 3306 C C . PRO A 1 428 ? 41.959 -12.584 -20.711 1.00 71.62 428 PRO A C 1
ATOM 3308 O O . PRO A 1 428 ? 40.909 -12.480 -21.343 1.00 71.62 428 PRO A O 1
ATOM 3311 N N . TRP A 1 429 ? 43.134 -12.251 -21.253 1.00 65.62 429 TRP A N 1
ATOM 3312 C CA . TRP A 1 429 ? 43.259 -11.664 -22.592 1.00 65.62 429 TRP A CA 1
ATOM 3313 C C . TRP A 1 429 ? 42.851 -12.619 -23.726 1.00 65.62 429 TRP A C 1
ATOM 3315 O O . TRP A 1 429 ? 42.436 -12.143 -24.788 1.00 65.62 429 TRP A O 1
ATOM 3325 N N . TRP A 1 430 ? 42.920 -13.934 -23.494 1.00 65.75 430 TRP A N 1
ATOM 3326 C CA . TRP A 1 430 ? 42.410 -14.970 -24.391 1.00 65.75 430 TRP A CA 1
ATOM 3327 C C . TRP A 1 430 ? 40.922 -15.218 -24.153 1.00 65.75 430 TRP A C 1
ATOM 3329 O O . TRP A 1 430 ? 40.524 -15.761 -23.127 1.00 65.75 430 TRP A O 1
ATOM 3339 N N . THR A 1 431 ? 40.109 -14.879 -25.149 1.00 68.00 431 THR A N 1
ATOM 3340 C CA . THR A 1 431 ? 38.702 -15.283 -25.230 1.00 68.00 431 THR A CA 1
ATOM 3341 C C . THR A 1 431 ? 38.483 -16.091 -26.505 1.00 68.00 431 THR A C 1
ATOM 3343 O O . THR A 1 431 ? 39.199 -15.902 -27.493 1.00 68.00 431 THR A O 1
ATOM 3346 N N . LEU A 1 432 ? 37.477 -16.973 -26.517 1.00 69.19 432 LEU A N 1
ATOM 3347 C CA . LEU A 1 432 ? 37.130 -17.793 -27.690 1.00 69.19 432 LEU A CA 1
ATOM 3348 C C . LEU A 1 432 ? 36.912 -16.928 -28.949 1.00 69.19 432 LEU A C 1
ATOM 3350 O O . LEU A 1 432 ? 37.319 -17.289 -30.049 1.00 69.19 432 LEU A O 1
ATOM 3354 N N . GLN A 1 433 ? 36.347 -15.733 -28.759 1.00 69.19 433 GLN A N 1
ATOM 3355 C CA . GLN A 1 433 ? 36.109 -14.745 -29.809 1.00 69.19 433 GLN A CA 1
ATOM 3356 C C . GLN A 1 433 ? 37.409 -14.133 -30.361 1.00 69.19 433 GLN A C 1
ATOM 3358 O O . GLN A 1 433 ? 37.542 -13.961 -31.571 1.00 69.19 433 GLN A O 1
ATOM 3363 N N . ARG A 1 434 ? 38.396 -13.839 -29.502 1.00 75.62 434 ARG A N 1
ATOM 3364 C CA . ARG A 1 434 ? 39.716 -13.338 -29.929 1.00 75.62 434 ARG A CA 1
ATOM 3365 C C . ARG A 1 434 ? 40.536 -14.428 -30.622 1.00 75.62 434 ARG A C 1
ATOM 3367 O O . ARG A 1 434 ? 41.181 -14.139 -31.624 1.00 75.62 434 ARG A O 1
ATOM 3374 N N . ALA A 1 435 ? 40.448 -15.677 -30.161 1.00 73.81 435 ALA A N 1
ATOM 3375 C CA . ALA A 1 435 ? 41.059 -16.821 -30.840 1.00 73.81 435 ALA A CA 1
ATOM 3376 C C . ALA A 1 435 ? 40.461 -17.042 -32.243 1.00 73.81 435 ALA A C 1
ATOM 3378 O O . ALA A 1 435 ? 41.199 -17.205 -33.213 1.00 73.81 435 ALA A O 1
ATOM 3379 N N . ALA A 1 436 ? 39.132 -16.952 -32.371 1.00 75.88 436 ALA A N 1
ATOM 3380 C CA . ALA A 1 436 ? 38.448 -17.017 -33.661 1.00 75.88 436 ALA A CA 1
ATOM 3381 C C . ALA A 1 436 ? 38.843 -15.857 -34.595 1.00 75.88 436 ALA A C 1
ATOM 3383 O O . ALA A 1 436 ? 39.062 -16.079 -35.783 1.00 75.88 436 ALA A O 1
ATOM 3384 N N . MET A 1 437 ? 39.000 -14.637 -34.066 1.00 75.12 437 MET A N 1
ATOM 3385 C CA . MET A 1 437 ? 39.449 -13.472 -34.838 1.00 75.12 437 MET A CA 1
ATOM 3386 C C . MET A 1 437 ? 40.883 -13.644 -35.362 1.00 75.12 437 MET A C 1
ATOM 3388 O O . MET A 1 437 ? 41.141 -13.341 -36.524 1.00 75.12 437 MET A O 1
ATOM 3392 N N . VAL A 1 438 ? 41.803 -14.182 -34.554 1.00 79.00 438 VAL A N 1
ATOM 3393 C CA . VAL A 1 438 ? 43.182 -14.482 -34.986 1.00 79.00 438 VAL A CA 1
ATOM 3394 C C . VAL A 1 438 ? 43.198 -15.527 -36.106 1.00 79.00 438 VAL A C 1
ATOM 3396 O O . VAL A 1 438 ? 43.902 -15.346 -37.099 1.00 79.00 438 VAL A O 1
ATOM 3399 N N . LEU A 1 439 ? 42.378 -16.579 -35.999 1.00 78.88 439 LEU A N 1
ATOM 3400 C CA . LEU A 1 439 ? 42.222 -17.584 -37.057 1.00 78.88 439 LEU A CA 1
ATOM 3401 C C . LEU A 1 439 ? 41.630 -16.989 -38.345 1.00 78.88 439 LEU A C 1
ATOM 3403 O O . LEU A 1 439 ? 42.083 -17.325 -39.438 1.00 78.88 439 LEU A O 1
ATOM 3407 N N . LEU A 1 440 ? 40.674 -16.063 -38.229 1.00 77.69 440 LEU A N 1
ATOM 3408 C CA . LEU A 1 440 ? 40.094 -15.333 -39.362 1.00 77.69 440 LEU A CA 1
ATOM 3409 C C . LEU A 1 440 ? 41.118 -14.428 -40.059 1.00 77.69 440 LEU A C 1
ATOM 3411 O O . LEU A 1 440 ? 41.164 -14.394 -41.286 1.00 77.69 440 LEU A O 1
ATOM 3415 N N . VAL A 1 441 ? 41.961 -13.727 -39.296 1.00 78.31 441 VAL A N 1
ATOM 3416 C CA . VAL A 1 441 ? 43.034 -12.874 -39.837 1.00 78.31 441 VAL A CA 1
ATOM 3417 C C . VAL A 1 441 ? 44.106 -13.716 -40.531 1.00 78.31 441 VAL A C 1
ATOM 3419 O O . VAL A 1 441 ? 44.536 -13.363 -41.628 1.00 78.31 441 VAL A O 1
ATOM 3422 N N . LEU A 1 442 ? 44.491 -14.859 -39.951 1.00 78.31 442 LEU A N 1
ATOM 3423 C CA . LEU A 1 442 ? 45.401 -15.821 -40.583 1.00 78.31 442 LEU A CA 1
ATOM 3424 C C . LEU A 1 442 ? 44.816 -16.386 -41.885 1.00 78.31 442 LEU A C 1
ATOM 3426 O O . LEU A 1 442 ? 45.494 -16.386 -42.912 1.00 78.31 442 LEU A O 1
ATOM 3430 N N . GLY A 1 443 ? 43.543 -16.794 -41.875 1.00 78.31 443 GLY A N 1
ATOM 3431 C CA . GLY A 1 443 ? 42.837 -17.258 -43.072 1.00 78.31 443 GLY A CA 1
ATOM 3432 C C . GLY A 1 443 ? 42.723 -16.175 -44.152 1.00 78.31 443 GLY A C 1
ATOM 3433 O O . GLY A 1 443 ? 42.965 -16.441 -45.329 1.00 78.31 443 GLY A O 1
ATOM 3434 N N . GLY A 1 444 ? 42.434 -14.933 -43.753 1.00 76.50 444 GLY A N 1
ATOM 3435 C CA . GLY A 1 444 ? 42.387 -13.771 -44.642 1.00 76.50 444 GLY A CA 1
ATOM 3436 C C . GLY A 1 444 ? 43.749 -13.419 -45.247 1.00 76.50 444 GLY A C 1
ATOM 3437 O O . GLY A 1 444 ? 43.826 -13.110 -46.434 1.00 76.50 444 GLY A O 1
ATOM 3438 N N . GLY A 1 445 ? 44.832 -13.529 -44.472 1.00 76.94 445 GLY A N 1
ATOM 3439 C CA . GLY A 1 445 ? 46.202 -13.310 -44.945 1.00 76.94 445 GLY A CA 1
ATOM 3440 C C . GLY A 1 445 ? 46.645 -14.340 -45.987 1.00 76.94 445 GLY A C 1
ATOM 3441 O O . GLY A 1 445 ? 47.245 -13.979 -46.999 1.00 76.94 445 GLY A O 1
ATOM 3442 N N . ILE A 1 446 ? 46.277 -15.610 -45.795 1.00 77.88 446 ILE A N 1
ATOM 3443 C CA . ILE A 1 446 ? 46.543 -16.686 -46.762 1.00 77.88 446 ILE A CA 1
ATOM 3444 C C . ILE A 1 446 ? 45.759 -16.447 -48.065 1.00 77.88 446 ILE A C 1
ATOM 3446 O O . ILE A 1 446 ? 46.325 -16.544 -49.155 1.00 77.88 446 ILE A O 1
ATOM 3450 N N . LEU A 1 447 ? 44.484 -16.053 -47.969 1.00 71.31 447 LEU A N 1
ATOM 3451 C CA . LEU A 1 447 ? 43.653 -15.700 -49.128 1.00 71.31 447 LEU A CA 1
ATOM 3452 C C . LEU A 1 447 ? 44.174 -14.466 -49.882 1.00 71.31 447 LEU A C 1
ATOM 3454 O O . LEU A 1 447 ? 44.152 -14.449 -51.113 1.00 71.31 447 LEU A O 1
ATOM 3458 N N . LEU A 1 448 ? 44.691 -13.461 -49.170 1.00 70.94 448 LEU A N 1
ATOM 3459 C CA . LEU A 1 448 ? 45.330 -12.282 -49.764 1.00 70.94 448 LEU A CA 1
ATOM 3460 C C . LEU A 1 448 ? 46.635 -12.634 -50.487 1.00 70.94 448 LEU A C 1
ATOM 3462 O O . LEU A 1 448 ? 46.872 -12.117 -51.577 1.00 70.94 448 LEU A O 1
ATOM 3466 N N . GLY A 1 449 ? 47.444 -13.543 -49.937 1.00 72.12 449 GLY A N 1
ATOM 3467 C CA . GLY A 1 449 ? 48.662 -14.035 -50.589 1.00 72.12 449 GLY A CA 1
ATOM 3468 C C . GLY A 1 449 ? 48.371 -14.769 -51.901 1.00 72.12 449 GLY A C 1
ATOM 3469 O O . GLY A 1 449 ? 48.999 -14.496 -52.924 1.00 72.12 449 GLY A O 1
ATOM 3470 N N . VAL A 1 450 ? 47.353 -15.635 -51.909 1.00 72.88 450 VAL A N 1
ATOM 3471 C CA . VAL A 1 450 ? 46.886 -16.323 -53.125 1.00 72.88 450 VAL A CA 1
ATOM 3472 C C . VAL A 1 450 ? 46.274 -15.328 -54.122 1.00 72.88 450 VAL A C 1
ATOM 3474 O O . VAL A 1 450 ? 46.543 -15.398 -55.323 1.00 72.88 450 VAL A O 1
ATOM 3477 N N . GLY A 1 451 ? 45.510 -14.347 -53.635 1.00 66.75 451 GLY A N 1
ATOM 3478 C CA . GLY A 1 451 ? 44.932 -13.276 -54.447 1.00 66.75 451 GLY A CA 1
ATOM 3479 C C . GLY A 1 451 ? 45.979 -12.370 -55.101 1.00 66.75 451 GLY A C 1
ATOM 3480 O O . GLY A 1 451 ? 45.810 -11.986 -56.258 1.00 66.75 451 GLY A O 1
ATOM 3481 N N . TYR A 1 452 ? 47.085 -12.078 -54.414 1.00 68.44 452 TYR A N 1
ATOM 3482 C CA . TYR A 1 452 ? 48.189 -11.259 -54.926 1.00 68.44 452 TYR A CA 1
ATOM 3483 C C . TYR A 1 452 ? 48.905 -11.927 -56.110 1.00 68.44 452 TYR A C 1
ATOM 3485 O O . TYR A 1 452 ? 49.193 -11.277 -57.114 1.00 68.44 452 TYR A O 1
ATOM 3493 N N . VAL A 1 453 ? 49.094 -13.250 -56.048 1.00 66.62 453 VAL A N 1
ATOM 3494 C CA . VAL A 1 453 ? 49.670 -14.054 -57.142 1.00 66.62 453 VAL A CA 1
ATOM 3495 C C . VAL A 1 453 ? 48.740 -14.098 -58.365 1.00 66.62 453 VAL A C 1
ATOM 3497 O O . VAL A 1 453 ? 49.201 -14.035 -59.505 1.00 66.62 453 VAL A O 1
ATOM 3500 N N . VAL A 1 454 ? 47.420 -14.127 -58.155 1.00 65.06 454 VAL A N 1
ATOM 3501 C CA . VAL A 1 454 ? 46.417 -14.049 -59.237 1.00 65.06 454 VAL A CA 1
ATOM 3502 C C . VAL A 1 454 ? 46.315 -12.632 -59.826 1.00 65.06 454 VAL A C 1
ATOM 3504 O O . VAL A 1 454 ? 46.113 -12.474 -61.032 1.00 65.06 454 VAL A O 1
ATOM 3507 N N . LEU A 1 455 ? 46.496 -11.593 -59.007 1.00 57.09 455 LEU A N 1
ATOM 3508 C CA . LEU A 1 455 ? 46.479 -10.184 -59.418 1.00 57.09 455 LEU A CA 1
ATOM 3509 C C . LEU A 1 455 ? 47.686 -9.805 -60.281 1.00 57.09 455 LEU A C 1
ATOM 3511 O O . LEU A 1 455 ? 47.506 -9.117 -61.284 1.00 57.09 455 LEU A O 1
ATOM 3515 N N . LEU A 1 456 ? 48.876 -10.321 -59.965 1.00 60.25 456 LEU A N 1
ATOM 3516 C CA . LEU A 1 456 ? 50.089 -10.140 -60.776 1.00 60.25 456 LEU A CA 1
ATOM 3517 C C . LEU A 1 456 ? 49.925 -10.720 -62.190 1.00 60.25 456 LEU A C 1
ATOM 3519 O O . LEU A 1 456 ? 50.388 -10.133 -63.165 1.00 60.25 456 LEU A O 1
ATOM 3523 N N . ARG A 1 457 ? 49.179 -11.826 -62.312 1.00 57.16 457 ARG A N 1
ATOM 3524 C CA . ARG A 1 457 ? 48.854 -12.456 -63.599 1.00 57.16 457 ARG A CA 1
ATOM 3525 C C . ARG A 1 457 ? 47.801 -11.677 -64.402 1.00 57.16 457 ARG A C 1
ATOM 3527 O O . ARG A 1 457 ? 47.834 -11.722 -65.622 1.00 57.16 457 ARG A O 1
ATOM 3534 N N . ARG A 1 458 ? 46.910 -10.929 -63.734 1.00 54.97 458 ARG A N 1
ATOM 3535 C CA . ARG A 1 458 ? 45.876 -10.071 -64.358 1.00 54.97 458 ARG A CA 1
ATOM 3536 C C . ARG A 1 458 ? 46.353 -8.657 -64.697 1.00 54.97 458 ARG A C 1
ATOM 3538 O O . ARG A 1 458 ? 45.726 -7.984 -65.507 1.00 54.97 458 ARG A O 1
ATOM 3545 N N . GLN A 1 459 ? 47.435 -8.183 -64.085 1.00 58.72 459 GLN A N 1
ATOM 3546 C CA . GLN A 1 459 ? 47.960 -6.831 -64.297 1.00 58.72 459 GLN A CA 1
ATOM 3547 C C . GLN A 1 459 ? 48.556 -6.635 -65.701 1.00 58.72 459 GLN A C 1
ATOM 3549 O O . GLN A 1 459 ? 48.558 -5.515 -66.207 1.00 58.72 459 GLN A O 1
ATOM 3554 N N . VAL A 1 460 ? 48.968 -7.724 -66.354 1.00 58.06 460 VAL A N 1
ATOM 3555 C CA . VAL A 1 460 ? 49.404 -7.734 -67.760 1.00 58.06 460 VAL A CA 1
ATOM 3556 C C . VAL A 1 460 ? 48.213 -7.617 -68.728 1.00 58.06 460 VAL A C 1
ATOM 3558 O O . VAL A 1 460 ? 48.338 -6.969 -69.760 1.00 58.06 460 VAL A O 1
ATOM 3561 N N . ASP A 1 461 ? 47.028 -8.110 -68.355 1.00 55.34 461 ASP A N 1
ATOM 3562 C CA . ASP A 1 461 ? 45.809 -8.035 -69.183 1.00 55.34 461 ASP A CA 1
ATOM 3563 C C . ASP A 1 461 ? 45.010 -6.723 -68.994 1.00 55.34 461 ASP A C 1
ATOM 3565 O O . ASP A 1 461 ? 44.090 -6.412 -69.753 1.00 55.34 461 ASP A O 1
ATOM 3569 N N . ARG A 1 462 ? 45.344 -5.919 -67.973 1.00 54.09 462 ARG A N 1
ATOM 3570 C CA . ARG A 1 462 ? 44.509 -4.800 -67.494 1.00 54.09 462 ARG A CA 1
ATOM 3571 C C . ARG A 1 462 ? 44.687 -3.477 -68.235 1.00 54.09 462 ARG A C 1
ATOM 3573 O O . ARG A 1 462 ? 43.771 -2.660 -68.204 1.00 54.09 462 ARG A O 1
ATOM 3580 N N . GLN A 1 463 ? 45.799 -3.241 -68.936 1.00 52.56 463 GLN A N 1
ATOM 3581 C CA . GLN A 1 463 ? 45.976 -1.976 -69.675 1.00 52.56 463 GLN A CA 1
ATOM 3582 C C . GLN A 1 463 ? 44.965 -1.800 -70.819 1.00 52.56 463 GLN A C 1
ATOM 3584 O O . GLN A 1 463 ? 44.664 -0.673 -71.204 1.00 52.56 463 GLN A O 1
ATOM 3589 N N . THR A 1 464 ? 44.361 -2.885 -71.303 1.00 53.81 464 THR A N 1
ATOM 3590 C CA . THR A 1 464 ? 43.339 -2.849 -72.359 1.00 53.81 464 THR A CA 1
ATOM 3591 C C . THR A 1 464 ? 41.903 -2.745 -71.809 1.00 53.81 464 THR A C 1
ATOM 3593 O O . THR A 1 464 ? 40.961 -2.559 -72.577 1.00 53.81 464 THR A O 1
ATOM 3596 N N . GLN A 1 465 ? 41.702 -2.826 -70.484 1.00 53.16 465 GLN A N 1
ATOM 3597 C CA . GLN A 1 465 ? 40.379 -2.897 -69.835 1.00 53.16 465 GLN A CA 1
ATOM 3598 C C . GLN A 1 465 ? 39.947 -1.592 -69.128 1.00 53.16 465 GLN A C 1
ATOM 3600 O O . GLN A 1 465 ? 38.764 -1.407 -68.840 1.00 53.16 465 GLN A O 1
ATOM 3605 N N . ILE A 1 466 ? 40.875 -0.648 -68.936 1.00 56.22 466 ILE A N 1
ATOM 3606 C CA . ILE A 1 466 ? 40.698 0.602 -68.167 1.00 56.22 466 ILE A CA 1
ATOM 3607 C C . ILE A 1 466 ? 39.639 1.558 -68.762 1.00 56.22 466 ILE A C 1
ATOM 3609 O O . ILE A 1 466 ? 38.995 2.295 -68.022 1.00 56.22 466 ILE A O 1
ATOM 3613 N N . ILE A 1 467 ? 39.361 1.502 -70.070 1.00 53.56 467 ILE A N 1
ATOM 3614 C CA . ILE A 1 467 ? 38.286 2.305 -70.697 1.00 53.56 467 ILE A CA 1
ATOM 3615 C C . ILE A 1 467 ? 36.891 1.688 -70.455 1.00 53.56 467 ILE A C 1
ATOM 3617 O O . ILE A 1 467 ? 35.893 2.402 -70.412 1.00 53.56 467 ILE A O 1
ATOM 3621 N N . ARG A 1 468 ? 36.795 0.369 -70.228 1.00 51.28 468 ARG A N 1
ATOM 3622 C CA . ARG A 1 468 ? 35.518 -0.314 -69.933 1.00 51.28 468 ARG A CA 1
ATOM 3623 C C . ARG A 1 468 ? 35.118 -0.220 -68.454 1.00 51.28 468 ARG A C 1
ATOM 3625 O O . ARG A 1 468 ? 33.931 -0.265 -68.146 1.00 51.28 468 ARG A O 1
ATOM 3632 N N . GLU A 1 469 ? 36.077 -0.054 -67.543 1.00 52.28 469 GLU A N 1
ATOM 3633 C CA . GLU A 1 469 ? 35.830 0.017 -66.092 1.00 52.28 469 GLU A CA 1
ATOM 3634 C C . GLU A 1 469 ? 35.185 1.346 -65.640 1.00 52.28 469 GLU A C 1
ATOM 3636 O O . GLU A 1 469 ? 34.393 1.337 -64.697 1.00 52.28 469 GLU A O 1
ATOM 3641 N N . GLN A 1 470 ? 35.413 2.466 -66.342 1.00 54.31 470 GLN A N 1
ATOM 3642 C CA . GLN A 1 470 ? 34.765 3.751 -66.014 1.00 54.31 470 GLN A CA 1
ATOM 3643 C C . GLN A 1 470 ? 33.244 3.736 -66.249 1.00 54.31 470 GLN A C 1
ATOM 3645 O O . GLN A 1 470 ? 32.495 4.315 -65.464 1.00 54.31 470 GLN A O 1
ATOM 3650 N N . MET A 1 471 ? 32.767 3.020 -67.275 1.00 49.47 471 MET A N 1
ATOM 3651 C CA . MET A 1 471 ? 31.329 2.826 -67.518 1.00 49.47 471 MET A CA 1
ATOM 3652 C C . MET A 1 471 ? 30.694 1.811 -66.551 1.00 49.47 471 MET A C 1
ATOM 3654 O O . MET A 1 471 ? 29.523 1.945 -66.199 1.00 49.47 471 MET A O 1
ATOM 3658 N N . ALA A 1 472 ? 31.459 0.826 -66.066 1.00 55.44 472 ALA A N 1
ATOM 3659 C CA . ALA A 1 472 ? 30.969 -0.178 -65.120 1.00 55.44 472 ALA A CA 1
ATOM 3660 C C . ALA A 1 472 ? 30.857 0.349 -63.675 1.00 55.44 472 ALA A C 1
ATOM 3662 O O . ALA A 1 472 ? 29.926 -0.034 -62.969 1.00 55.44 472 ALA A O 1
ATOM 3663 N N . GLN A 1 473 ? 31.745 1.254 -63.237 1.00 58.72 473 GLN A N 1
ATOM 3664 C CA . GLN A 1 473 ? 31.693 1.853 -61.892 1.00 58.72 473 GLN A CA 1
ATOM 3665 C C . GLN A 1 473 ? 30.430 2.687 -61.652 1.00 58.72 473 GLN A C 1
ATOM 3667 O O . GLN A 1 473 ? 29.857 2.611 -60.566 1.00 58.72 473 GLN A O 1
ATOM 3672 N N . VAL A 1 474 ? 29.970 3.441 -62.656 1.00 59.84 474 VAL A N 1
ATOM 3673 C CA . VAL A 1 474 ? 28.733 4.235 -62.556 1.00 59.84 474 VAL A CA 1
ATOM 3674 C C . VAL A 1 474 ? 27.517 3.312 -62.429 1.00 59.84 474 VAL A C 1
ATOM 3676 O O . VAL A 1 474 ? 26.710 3.489 -61.520 1.00 59.84 474 VAL A O 1
ATOM 3679 N N . SER A 1 475 ? 27.453 2.248 -63.237 1.00 58.97 475 SER A N 1
ATOM 3680 C CA . SER A 1 475 ? 26.371 1.254 -63.179 1.00 58.97 475 SER A CA 1
ATOM 3681 C C . SER A 1 475 ? 26.369 0.440 -61.872 1.00 58.97 475 SER A C 1
ATOM 3683 O O . SER A 1 475 ? 25.307 0.144 -61.323 1.00 58.97 475 SER A O 1
ATOM 3685 N N . GLN A 1 476 ? 27.541 0.124 -61.306 1.00 57.44 476 GLN A N 1
ATOM 3686 C CA . GLN A 1 476 ? 27.651 -0.562 -60.011 1.00 57.44 476 GLN A CA 1
ATOM 3687 C C . GLN A 1 476 ? 27.252 0.328 -58.830 1.00 57.44 476 GLN A C 1
ATOM 3689 O O . GLN A 1 476 ? 26.636 -0.168 -57.886 1.00 57.44 476 GLN A O 1
ATOM 3694 N N . LEU A 1 477 ? 27.585 1.624 -58.865 1.00 61.94 477 LEU A N 1
ATOM 3695 C CA . LEU A 1 477 ? 27.153 2.572 -57.838 1.00 61.94 477 LEU A CA 1
ATOM 3696 C C . LEU A 1 477 ? 25.629 2.747 -57.875 1.00 61.94 477 LEU A C 1
ATOM 3698 O O . LEU A 1 477 ? 24.989 2.726 -56.828 1.00 61.94 477 LEU A O 1
ATOM 3702 N N . GLU A 1 478 ? 25.056 2.835 -59.077 1.00 58.06 478 GLU A N 1
ATOM 3703 C CA . GLU A 1 478 ? 23.617 2.964 -59.315 1.00 58.06 478 GLU A CA 1
ATOM 3704 C C . GLU A 1 478 ? 22.845 1.705 -58.881 1.00 58.06 478 GLU A C 1
ATOM 3706 O O . GLU A 1 478 ? 21.854 1.802 -58.160 1.00 58.06 478 GLU A O 1
ATOM 3711 N N . THR A 1 479 ? 23.357 0.511 -59.203 1.00 60.94 479 THR A N 1
ATOM 3712 C CA . THR A 1 479 ? 22.776 -0.776 -58.767 1.00 60.94 479 THR A CA 1
ATOM 3713 C C . THR A 1 479 ? 22.870 -0.950 -57.248 1.00 60.94 479 THR A C 1
ATOM 3715 O O . THR A 1 479 ? 21.937 -1.427 -56.605 1.00 60.94 479 THR A O 1
ATOM 3718 N N . ARG A 1 480 ? 23.978 -0.514 -56.634 1.00 66.31 480 ARG A N 1
ATOM 3719 C CA . ARG A 1 480 ? 24.165 -0.564 -55.178 1.00 66.31 480 ARG A CA 1
ATOM 3720 C C . ARG A 1 480 ? 23.244 0.415 -54.450 1.00 66.31 480 ARG A C 1
ATOM 3722 O O . ARG A 1 480 ? 22.684 0.047 -53.422 1.00 66.31 480 ARG A O 1
ATOM 3729 N N . TYR A 1 481 ? 23.063 1.628 -54.976 1.00 63.19 481 TYR A N 1
ATOM 3730 C CA . TYR A 1 481 ? 22.126 2.612 -54.427 1.00 63.19 481 TYR A CA 1
ATOM 3731 C C . TYR A 1 481 ? 20.677 2.109 -54.526 1.00 63.19 481 TYR A C 1
ATOM 3733 O O . TYR A 1 481 ? 19.932 2.196 -53.552 1.00 63.19 481 TYR A O 1
ATOM 3741 N N . ARG A 1 482 ? 20.315 1.480 -55.656 1.00 62.88 482 ARG A N 1
ATOM 3742 C CA . ARG A 1 482 ? 19.001 0.857 -55.873 1.00 62.88 482 ARG A CA 1
ATOM 3743 C C . ARG A 1 482 ? 18.730 -0.275 -54.869 1.00 62.88 482 ARG A C 1
ATOM 3745 O O . ARG A 1 482 ? 17.718 -0.234 -54.181 1.00 62.88 482 ARG A O 1
ATOM 3752 N N . HIS A 1 483 ? 19.684 -1.184 -54.653 1.00 66.94 483 HIS A N 1
ATOM 3753 C CA . HIS A 1 483 ? 19.549 -2.252 -53.651 1.00 66.94 483 HIS A CA 1
ATOM 3754 C C . HIS A 1 483 ? 19.506 -1.767 -52.192 1.00 66.94 483 HIS A C 1
ATOM 3756 O O . HIS A 1 483 ? 18.880 -2.416 -51.351 1.00 66.94 483 HIS A O 1
ATOM 3762 N N . PHE A 1 484 ? 20.160 -0.650 -51.852 1.00 66.56 484 PHE A N 1
ATOM 3763 C CA . PHE A 1 484 ? 20.037 -0.064 -50.511 1.00 66.56 484 PHE A CA 1
ATOM 3764 C C . PHE A 1 484 ? 18.641 0.516 -50.263 1.00 66.56 484 PHE A C 1
ATOM 3766 O O . PHE A 1 484 ? 18.110 0.350 -49.169 1.00 66.56 484 PHE A O 1
ATOM 3773 N N . LEU A 1 485 ? 18.042 1.155 -51.270 1.00 63.41 485 LEU A N 1
ATOM 3774 C CA . LEU A 1 485 ? 16.697 1.726 -51.183 1.00 63.41 485 LEU A CA 1
ATOM 3775 C C . LEU A 1 485 ? 15.597 0.654 -51.213 1.00 63.41 485 LEU A C 1
ATOM 3777 O O . LEU A 1 485 ? 14.618 0.781 -50.487 1.00 63.41 485 LEU A O 1
ATOM 3781 N N . GLU A 1 486 ? 15.780 -0.425 -51.978 1.00 64.94 486 GLU A N 1
ATOM 3782 C CA . GLU A 1 486 ? 14.857 -1.575 -52.014 1.00 64.94 486 GLU A CA 1
ATOM 3783 C C . GLU A 1 486 ? 14.756 -2.295 -50.658 1.00 64.94 486 GLU A C 1
ATOM 3785 O O . GLU A 1 486 ? 13.691 -2.785 -50.287 1.00 64.94 486 GLU A O 1
ATOM 3790 N N . ASN A 1 487 ? 15.856 -2.339 -49.899 1.00 68.00 487 ASN A N 1
ATOM 3791 C CA . ASN A 1 487 ? 15.915 -3.000 -48.591 1.00 68.00 487 ASN A CA 1
ATOM 3792 C C . ASN A 1 487 ? 15.672 -2.056 -47.403 1.00 68.00 487 ASN A C 1
ATOM 3794 O O . ASN A 1 487 ? 15.569 -2.518 -46.264 1.00 68.00 487 ASN A O 1
ATOM 3798 N N . ALA A 1 488 ? 15.589 -0.745 -47.635 1.00 71.00 488 ALA A N 1
ATOM 3799 C CA . ALA A 1 488 ? 15.292 0.218 -46.586 1.00 71.00 488 ALA A CA 1
ATOM 3800 C C . ALA A 1 488 ? 13.811 0.116 -46.173 1.00 71.00 488 ALA A C 1
ATOM 3802 O O . ALA A 1 488 ? 12.909 -0.029 -47.000 1.00 71.00 488 ALA A O 1
ATOM 3803 N N . ALA A 1 489 ? 13.547 0.144 -44.867 1.00 74.62 489 ALA A N 1
ATOM 3804 C CA . ALA A 1 489 ? 12.186 0.095 -44.348 1.00 74.62 489 ALA A CA 1
ATOM 3805 C C . ALA A 1 489 ? 11.514 1.459 -44.560 1.00 74.62 489 ALA A C 1
ATOM 3807 O O . ALA A 1 489 ? 11.974 2.437 -43.990 1.00 74.62 489 ALA A O 1
ATOM 3808 N N . GLY A 1 490 ? 10.440 1.527 -45.351 1.00 86.06 490 GLY A N 1
ATOM 3809 C CA . GLY A 1 490 ? 9.681 2.762 -45.597 1.00 86.06 490 GLY A CA 1
ATOM 3810 C C . GLY A 1 490 ? 9.608 3.170 -47.071 1.00 86.06 490 GLY A C 1
ATOM 3811 O O . GLY A 1 490 ? 10.081 2.457 -47.956 1.00 86.06 490 GLY A O 1
ATOM 3812 N N . ILE A 1 491 ? 8.967 4.308 -47.331 1.00 89.81 491 ILE A N 1
ATOM 3813 C CA . ILE A 1 491 ? 8.895 4.971 -48.642 1.00 89.81 491 ILE A CA 1
ATOM 3814 C C . ILE A 1 491 ? 9.805 6.190 -48.600 1.00 89.81 491 ILE A C 1
ATOM 3816 O O . ILE A 1 491 ? 9.713 6.967 -47.658 1.00 89.81 491 ILE A O 1
ATOM 3820 N N . TYR A 1 492 ? 10.624 6.394 -49.623 1.00 88.94 492 TYR A N 1
ATOM 3821 C CA . TYR A 1 492 ? 11.514 7.542 -49.756 1.00 88.94 492 TYR A CA 1
ATOM 3822 C C . TYR A 1 492 ? 11.156 8.326 -51.006 1.00 88.94 492 TYR A C 1
ATOM 3824 O O . TYR A 1 492 ? 11.016 7.756 -52.089 1.00 88.94 492 TYR A O 1
ATOM 3832 N N . TYR A 1 493 ? 11.033 9.641 -50.867 1.00 88.38 493 TYR A N 1
ATOM 3833 C CA . TYR A 1 493 ? 10.644 10.491 -51.976 1.00 88.38 493 TYR A CA 1
ATOM 3834 C C . TYR A 1 493 ? 11.425 11.799 -52.041 1.00 88.38 493 TYR A C 1
ATOM 3836 O O . TYR A 1 493 ? 11.891 12.334 -51.034 1.00 88.38 493 TYR A O 1
ATOM 3844 N N . GLN A 1 494 ? 11.519 12.326 -53.258 1.00 88.06 494 GLN A N 1
ATOM 3845 C CA . GLN A 1 494 ? 11.903 13.693 -53.558 1.00 88.06 494 GLN A CA 1
ATOM 3846 C C . GLN A 1 494 ? 10.800 14.321 -54.402 1.00 88.06 494 GLN A C 1
ATOM 3848 O O . GLN A 1 494 ? 10.400 13.756 -55.421 1.00 88.06 494 GLN A O 1
ATOM 3853 N N . VAL A 1 495 ? 10.330 15.500 -54.006 1.00 86.69 495 VAL A N 1
ATOM 3854 C CA . VAL A 1 495 ? 9.315 16.253 -54.750 1.00 86.69 495 VAL A CA 1
ATOM 3855 C C . VAL A 1 495 ? 9.792 17.661 -55.082 1.00 86.69 495 VAL A C 1
ATOM 3857 O O . VAL A 1 495 ? 10.624 18.249 -54.381 1.00 86.69 495 VAL A O 1
ATOM 3860 N N . GLU A 1 496 ? 9.239 18.209 -56.160 1.00 83.81 496 GLU A N 1
ATOM 3861 C CA . GLU A 1 496 ? 9.434 19.609 -56.526 1.00 83.81 496 GLU A CA 1
ATOM 3862 C C . GLU A 1 496 ? 8.757 20.555 -55.508 1.00 83.81 496 GLU A C 1
ATOM 3864 O O . GLU A 1 496 ? 7.593 20.344 -55.163 1.00 83.81 496 GLU A O 1
ATOM 3869 N N . PRO A 1 497 ? 9.409 21.646 -55.068 1.00 79.50 497 PRO A N 1
ATOM 3870 C CA . PRO A 1 497 ? 8.909 22.502 -53.979 1.00 79.50 497 PRO A CA 1
ATOM 3871 C C . PRO A 1 497 ? 7.564 23.212 -54.215 1.00 79.50 497 PRO A C 1
ATOM 3873 O O . PRO A 1 497 ? 6.875 23.547 -53.253 1.00 79.50 497 PRO A O 1
ATOM 3876 N N . HIS A 1 498 ? 7.184 23.465 -55.473 1.00 75.50 498 HIS A N 1
ATOM 3877 C CA . HIS A 1 498 ? 5.973 24.230 -55.813 1.00 75.50 498 HIS A CA 1
ATOM 3878 C C . HIS A 1 498 ? 4.835 23.359 -56.349 1.00 75.50 498 HIS A C 1
ATOM 3880 O O . HIS A 1 498 ? 3.669 23.598 -56.044 1.00 75.50 498 HIS A O 1
ATOM 3886 N N . THR A 1 499 ? 5.164 22.340 -57.140 1.00 77.69 499 THR A N 1
ATOM 3887 C CA . THR A 1 499 ? 4.179 21.442 -57.755 1.00 77.69 499 THR A CA 1
ATOM 3888 C C . THR A 1 499 ? 3.954 20.184 -56.914 1.00 77.69 499 THR A C 1
ATOM 3890 O O . THR A 1 499 ? 2.933 19.521 -57.082 1.00 77.69 499 THR A O 1
ATOM 3893 N N . PHE A 1 500 ? 4.889 19.861 -56.006 1.00 78.19 500 PHE A N 1
ATOM 3894 C CA . PHE A 1 500 ? 4.977 18.598 -55.263 1.00 78.19 500 PHE A CA 1
ATOM 3895 C C . PHE A 1 500 ? 4.911 17.360 -56.160 1.00 78.19 500 PHE A C 1
ATOM 3897 O O . PHE A 1 500 ? 4.517 16.280 -55.719 1.00 78.19 500 PHE A O 1
ATOM 3904 N N . LYS A 1 501 ? 5.287 17.510 -57.431 1.00 80.94 501 LYS A N 1
ATOM 3905 C CA . LYS A 1 501 ? 5.411 16.374 -58.331 1.00 80.94 501 LYS A CA 1
ATOM 3906 C C . LYS A 1 501 ? 6.599 15.519 -57.885 1.00 80.94 501 LYS A C 1
ATOM 3908 O O . LYS A 1 501 ? 7.652 16.089 -57.580 1.00 80.94 501 LYS A O 1
ATOM 3913 N N . PRO A 1 502 ? 6.444 14.188 -57.818 1.00 79.81 502 PRO A N 1
ATOM 3914 C CA . PRO A 1 502 ? 7.535 13.298 -57.457 1.00 79.81 502 PRO A CA 1
ATOM 3915 C C . PRO A 1 502 ? 8.613 13.331 -58.542 1.00 79.81 502 PRO A C 1
ATOM 3917 O O . PRO A 1 502 ? 8.364 12.997 -59.695 1.00 79.81 502 PRO A O 1
ATOM 3920 N N . VAL A 1 503 ? 9.816 13.746 -58.149 1.00 82.19 503 VAL A N 1
ATOM 3921 C CA . VAL A 1 503 ? 11.058 13.593 -58.925 1.00 82.19 503 VAL A CA 1
ATOM 3922 C C . VAL A 1 503 ? 11.630 12.194 -58.696 1.00 82.19 503 VAL A C 1
ATOM 3924 O O . VAL A 1 503 ? 12.221 11.591 -59.586 1.00 82.19 503 VAL A O 1
ATOM 3927 N N . PHE A 1 504 ? 11.428 11.673 -57.488 1.00 80.50 504 PHE A N 1
ATOM 3928 C CA . PHE A 1 504 ? 11.850 10.353 -57.052 1.00 80.50 504 PHE A CA 1
ATOM 3929 C C . PHE A 1 504 ? 10.834 9.840 -56.027 1.00 80.50 504 PHE A C 1
ATOM 3931 O O . PHE A 1 504 ? 10.425 10.596 -55.147 1.00 80.50 504 PHE A O 1
ATOM 3938 N N . PHE A 1 505 ? 10.402 8.587 -56.139 1.00 82.50 505 PHE A N 1
ATOM 3939 C CA . PHE A 1 505 ? 9.430 7.980 -55.227 1.00 82.50 505 PHE A CA 1
ATOM 3940 C C . PHE A 1 505 ? 9.633 6.460 -55.233 1.00 82.50 505 PHE A C 1
ATOM 3942 O O . PHE A 1 505 ? 9.237 5.803 -56.186 1.00 82.50 505 PHE A O 1
ATOM 3949 N N . HIS A 1 506 ? 10.304 5.914 -54.216 1.00 83.25 506 HIS A N 1
ATOM 3950 C CA . HIS A 1 506 ? 10.756 4.515 -54.190 1.00 83.25 506 HIS A CA 1
ATOM 3951 C C . HIS A 1 506 ? 10.695 3.901 -52.783 1.00 83.25 506 HIS A C 1
ATOM 3953 O O . HIS A 1 506 ? 10.593 4.609 -51.782 1.00 83.25 506 HIS A O 1
ATOM 3959 N N . GLY A 1 507 ? 10.794 2.572 -52.695 1.00 84.75 507 GLY A N 1
ATOM 3960 C CA . GLY A 1 507 ? 10.829 1.814 -51.438 1.00 84.75 507 GLY A CA 1
ATOM 3961 C C . GLY A 1 507 ? 9.617 0.894 -51.288 1.00 84.75 507 GLY A C 1
ATOM 3962 O O . GLY A 1 507 ? 9.134 0.319 -52.258 1.00 84.75 507 GLY A O 1
ATOM 3963 N N . GLN A 1 508 ? 9.084 0.754 -50.073 1.00 86.88 508 GLN A N 1
ATOM 3964 C CA . GLN A 1 508 ? 7.974 -0.166 -49.767 1.00 86.88 508 GLN A CA 1
ATOM 3965 C C . GLN A 1 508 ? 6.582 0.424 -50.083 1.00 86.88 508 GLN A C 1
ATOM 3967 O O . GLN A 1 508 ? 5.650 0.283 -49.291 1.00 86.88 508 GLN A O 1
ATOM 3972 N N . VAL A 1 509 ? 6.427 1.084 -51.237 1.00 86.69 509 VAL A N 1
ATOM 3973 C CA . VAL A 1 509 ? 5.209 1.832 -51.617 1.00 86.69 509 VAL A CA 1
ATOM 3974 C C . VAL A 1 509 ? 3.980 0.934 -51.683 1.00 86.69 509 VAL A C 1
ATOM 3976 O O . VAL A 1 509 ? 2.987 1.196 -51.002 1.00 86.69 509 VAL A O 1
ATOM 3979 N N . GLU A 1 510 ? 4.059 -0.154 -52.444 1.00 88.06 510 GLU A N 1
ATOM 3980 C CA . GLU A 1 510 ? 2.944 -1.089 -52.613 1.00 88.06 510 GLU A CA 1
ATOM 3981 C C . GLU A 1 510 ? 2.621 -1.824 -51.311 1.00 88.06 510 GLU A C 1
ATOM 3983 O O . GLU A 1 510 ? 1.459 -1.987 -50.951 1.00 88.06 510 GLU A O 1
ATOM 3988 N N . LYS A 1 511 ? 3.641 -2.171 -50.522 1.00 86.00 511 LYS A N 1
ATOM 3989 C CA . LYS A 1 511 ? 3.449 -2.833 -49.230 1.00 86.00 511 LYS A CA 1
ATOM 3990 C C . LYS A 1 511 ? 2.778 -1.928 -48.196 1.00 86.00 511 LYS A C 1
ATOM 3992 O O . LYS A 1 511 ? 2.006 -2.429 -47.387 1.00 86.00 511 LYS A O 1
ATOM 3997 N N . ILE A 1 512 ? 3.062 -0.624 -48.188 1.00 87.88 512 ILE A N 1
ATOM 3998 C CA . ILE A 1 512 ? 2.493 0.324 -47.217 1.00 87.88 512 ILE A CA 1
ATOM 3999 C C . ILE A 1 512 ? 1.117 0.826 -47.671 1.00 87.88 512 ILE A C 1
ATOM 4001 O O . ILE A 1 512 ? 0.205 0.885 -46.847 1.00 87.88 512 ILE A O 1
ATOM 4005 N N . THR A 1 513 ? 0.934 1.127 -48.958 1.00 88.88 513 THR A N 1
ATOM 4006 C CA . THR A 1 513 ? -0.298 1.747 -49.486 1.00 88.88 513 THR A CA 1
ATOM 4007 C C . THR A 1 513 ? -1.289 0.762 -50.113 1.00 88.88 513 THR A C 1
ATOM 4009 O O . THR A 1 513 ? -2.481 1.058 -50.190 1.00 88.88 513 THR A O 1
ATOM 4012 N N . GLY A 1 514 ? -0.823 -0.403 -50.567 1.00 87.44 514 GLY A N 1
ATOM 4013 C CA . GLY A 1 514 ? -1.596 -1.343 -51.384 1.00 87.44 514 GLY A CA 1
ATOM 4014 C C . GLY A 1 514 ? -1.745 -0.931 -52.854 1.00 87.44 514 GLY A C 1
ATOM 4015 O O . GLY A 1 514 ? -2.425 -1.628 -53.600 1.00 87.44 514 GLY A O 1
ATOM 4016 N N . PHE A 1 515 ? -1.139 0.185 -53.277 1.00 88.38 515 PHE A N 1
ATOM 4017 C CA . PHE A 1 515 ? -1.175 0.666 -54.659 1.00 88.38 515 PHE A CA 1
ATOM 4018 C C . PHE A 1 515 ? 0.204 0.547 -55.327 1.00 88.38 515 PHE A C 1
ATOM 4020 O O . PHE A 1 515 ? 1.218 0.776 -54.660 1.00 88.38 515 PHE A O 1
ATOM 4027 N N . PRO A 1 516 ? 0.272 0.248 -56.637 1.00 87.75 516 PRO A N 1
ATOM 4028 C CA . PRO A 1 516 ? 1.539 0.179 -57.358 1.00 87.75 516 PRO A CA 1
ATOM 4029 C C . PRO A 1 516 ? 2.294 1.511 -57.320 1.00 87.75 516 PRO A C 1
ATOM 4031 O O . PRO A 1 516 ? 1.705 2.576 -57.507 1.00 87.75 516 PRO A O 1
ATOM 4034 N N . GLU A 1 517 ? 3.618 1.459 -57.173 1.00 84.81 517 GLU A N 1
ATOM 4035 C CA . GLU A 1 517 ? 4.478 2.654 -57.177 1.00 84.81 517 GLU A CA 1
ATOM 4036 C C . GLU A 1 517 ? 4.282 3.520 -58.436 1.00 84.81 517 GLU A C 1
ATOM 4038 O O . GLU A 1 517 ? 4.238 4.750 -58.365 1.00 84.81 517 GLU A O 1
ATOM 4043 N N . ALA A 1 518 ? 4.073 2.869 -59.584 1.00 84.56 518 ALA A N 1
ATOM 4044 C CA . ALA A 1 518 ? 3.852 3.524 -60.867 1.00 84.56 518 ALA A CA 1
ATOM 4045 C C . ALA A 1 518 ? 2.646 4.484 -60.871 1.00 84.56 518 ALA A C 1
ATOM 4047 O O . ALA A 1 518 ? 2.658 5.454 -61.630 1.00 84.56 518 ALA A O 1
ATOM 4048 N N . ASP A 1 519 ? 1.626 4.270 -60.032 1.00 85.12 519 ASP A N 1
ATOM 4049 C CA . ASP A 1 519 ? 0.466 5.169 -59.950 1.00 85.12 519 ASP A CA 1
ATOM 4050 C C . ASP A 1 519 ? 0.836 6.534 -59.347 1.00 85.12 519 ASP A C 1
ATOM 4052 O O . ASP A 1 519 ? 0.268 7.555 -59.741 1.00 85.12 519 ASP A O 1
ATOM 4056 N N . PHE A 1 520 ? 1.820 6.572 -58.446 1.00 83.94 520 PHE A N 1
ATOM 4057 C CA . PHE A 1 520 ? 2.316 7.808 -57.839 1.00 83.94 520 PHE A CA 1
ATOM 4058 C C . PHE A 1 520 ? 3.345 8.490 -58.744 1.00 83.94 520 PHE A C 1
ATOM 4060 O O . PHE A 1 520 ? 3.231 9.684 -59.019 1.00 83.94 520 PHE A O 1
ATOM 4067 N N . SER A 1 521 ? 4.298 7.728 -59.290 1.00 78.75 521 SER A N 1
ATOM 4068 C CA . SER A 1 521 ? 5.353 8.254 -60.171 1.00 78.75 521 SER A CA 1
ATOM 4069 C C . SER A 1 521 ? 4.814 8.786 -61.508 1.00 78.75 521 SER A C 1
ATOM 4071 O O . SER A 1 521 ? 5.364 9.733 -62.063 1.00 78.75 521 SER A O 1
ATOM 4073 N N . SER A 1 522 ? 3.707 8.230 -62.018 1.00 80.25 522 SER A N 1
ATOM 4074 C CA . SER A 1 522 ? 3.023 8.731 -63.226 1.00 80.25 522 SER A CA 1
ATOM 4075 C C . SER A 1 522 ? 2.084 9.916 -62.968 1.00 80.25 522 SER A C 1
ATOM 4077 O O . SER A 1 522 ? 1.544 10.486 -63.917 1.00 80.25 522 SER A O 1
ATOM 4079 N N . GLY A 1 523 ? 1.858 10.284 -61.702 1.00 75.25 523 GLY A N 1
ATOM 4080 C CA . GLY A 1 523 ? 0.900 11.320 -61.315 1.00 75.25 523 GLY A CA 1
ATOM 4081 C C . GLY A 1 523 ? -0.572 10.914 -61.462 1.00 75.25 523 GLY A C 1
ATOM 4082 O O . GLY A 1 523 ? -1.442 11.777 -61.366 1.00 75.25 523 GLY A O 1
ATOM 4083 N N . ARG A 1 524 ? -0.870 9.624 -61.682 1.00 81.38 524 ARG A N 1
ATOM 4084 C CA . ARG A 1 524 ? -2.243 9.089 -61.717 1.00 81.38 524 ARG A CA 1
ATOM 4085 C C . ARG A 1 524 ? -2.930 9.184 -60.350 1.00 81.38 524 ARG A C 1
ATOM 4087 O O . ARG A 1 524 ? -4.152 9.301 -60.298 1.00 81.38 524 ARG A O 1
ATOM 4094 N N . ARG A 1 525 ? -2.158 9.128 -59.261 1.00 84.44 525 ARG A N 1
ATOM 4095 C CA . ARG A 1 525 ? -2.642 9.205 -57.878 1.00 84.44 525 ARG A CA 1
ATOM 4096 C C . ARG A 1 525 ? -1.798 10.176 -57.060 1.00 84.44 525 ARG A C 1
ATOM 4098 O O . ARG A 1 525 ? -0.570 10.109 -57.084 1.00 84.44 525 ARG A O 1
ATOM 4105 N N . SER A 1 526 ? -2.454 11.058 -56.312 1.00 85.38 526 SER A N 1
ATOM 4106 C CA . SER A 1 526 ? -1.792 11.949 -55.361 1.00 85.38 526 SER A CA 1
ATOM 4107 C C . SER A 1 526 ? -1.675 11.266 -54.001 1.00 85.38 526 SER A C 1
ATOM 4109 O O . SER A 1 526 ? -2.594 10.580 -53.560 1.00 85.38 526 SER A O 1
ATOM 4111 N N . TRP A 1 527 ? -0.572 11.494 -53.282 1.00 87.44 527 TRP A N 1
ATOM 4112 C CA . TRP A 1 527 ? -0.430 11.002 -51.905 1.00 87.44 527 TRP A CA 1
ATOM 4113 C C . TRP A 1 527 ? -1.537 11.535 -50.978 1.00 87.44 527 TRP A C 1
ATOM 4115 O O . TRP A 1 527 ? -2.011 10.829 -50.091 1.00 87.44 527 TRP A O 1
ATOM 4125 N N . MET A 1 528 ? -2.014 12.759 -51.233 1.00 86.44 528 MET A N 1
ATOM 4126 C CA . MET A 1 528 ? -3.111 13.366 -50.468 1.00 86.44 528 MET A CA 1
ATOM 4127 C C . MET A 1 528 ? -4.429 12.598 -50.581 1.00 86.44 528 MET A C 1
ATOM 4129 O O . MET A 1 528 ? -5.234 12.677 -49.659 1.00 86.44 528 MET A O 1
ATOM 4133 N N . ASP A 1 529 ? -4.634 11.842 -51.663 1.00 86.75 529 ASP A N 1
ATOM 4134 C CA . ASP A 1 529 ? -5.863 11.070 -51.879 1.00 86.75 529 ASP A CA 1
ATOM 4135 C C . ASP A 1 529 ? -5.969 9.890 -50.903 1.00 86.75 529 ASP A C 1
ATOM 4137 O O . ASP A 1 529 ? -7.052 9.348 -50.697 1.00 86.75 529 ASP A O 1
ATOM 4141 N N . LEU A 1 530 ? -4.843 9.483 -50.304 1.00 90.88 530 LEU A N 1
ATOM 4142 C CA . LEU A 1 530 ? -4.798 8.415 -49.313 1.00 90.88 530 LEU A CA 1
ATOM 4143 C C . LEU A 1 530 ? -4.983 8.945 -47.892 1.00 90.88 530 LEU A C 1
ATOM 4145 O O . LEU A 1 530 ? -5.336 8.167 -47.016 1.00 90.88 530 LEU A O 1
ATOM 4149 N N . VAL A 1 531 ? -4.734 10.227 -47.619 1.00 91.94 531 VAL A N 1
ATOM 4150 C CA . VAL A 1 531 ? -4.803 10.760 -46.251 1.00 91.94 531 VAL A CA 1
ATOM 4151 C C . VAL A 1 531 ? -6.244 10.699 -45.749 1.00 91.94 531 VAL A C 1
ATOM 4153 O O . VAL A 1 531 ? -7.166 11.202 -46.397 1.00 91.94 531 VAL A O 1
ATOM 4156 N N . HIS A 1 532 ? -6.431 10.097 -44.574 1.00 92.94 532 HIS A N 1
ATOM 4157 C CA . HIS A 1 532 ? -7.733 9.978 -43.929 1.00 92.94 532 HIS A CA 1
ATOM 4158 C C . HIS A 1 532 ? -8.369 11.360 -43.734 1.00 92.94 532 HIS A C 1
ATOM 4160 O O . HIS A 1 532 ? -7.679 12.298 -43.342 1.00 92.94 532 HIS A O 1
ATOM 4166 N N . ALA A 1 533 ? -9.681 11.483 -43.962 1.00 89.56 533 ALA A N 1
ATOM 4167 C CA . ALA A 1 533 ? -10.390 12.768 -44.001 1.00 89.56 533 ALA A CA 1
ATOM 4168 C C . ALA A 1 533 ? -10.120 13.664 -42.773 1.00 89.56 533 ALA A C 1
ATOM 4170 O O . ALA A 1 533 ? -9.848 14.851 -42.923 1.00 89.56 533 ALA A O 1
ATOM 4171 N N . GLU A 1 534 ? -10.114 13.081 -41.571 1.00 90.75 534 GLU A N 1
ATOM 4172 C CA . GLU A 1 534 ? -9.825 13.787 -40.308 1.00 90.75 534 GLU A CA 1
ATOM 4173 C C . GLU A 1 534 ? -8.390 14.335 -40.201 1.00 90.75 534 GLU A C 1
ATOM 4175 O O . GLU A 1 534 ? -8.148 15.291 -39.469 1.00 90.75 534 GLU A O 1
ATOM 4180 N N . ASP A 1 535 ? -7.435 13.751 -40.928 1.00 91.88 535 ASP A N 1
ATOM 4181 C CA . ASP A 1 535 ? -6.017 14.113 -40.851 1.00 91.88 535 ASP A CA 1
ATOM 4182 C C . ASP A 1 535 ? -5.578 15.008 -42.032 1.00 91.88 535 ASP A C 1
ATOM 4184 O O . ASP A 1 535 ? -4.460 15.532 -42.036 1.00 91.88 535 ASP A O 1
ATOM 4188 N N . GLN A 1 536 ? -6.447 15.238 -43.027 1.00 87.75 536 GLN A N 1
ATOM 4189 C CA . GLN A 1 536 ? -6.119 16.002 -44.240 1.00 87.75 536 GLN A CA 1
ATOM 4190 C C . GLN A 1 536 ? -5.711 17.447 -43.947 1.00 87.75 536 GLN A C 1
ATOM 4192 O O . GLN A 1 536 ? -4.729 17.936 -44.509 1.00 87.75 536 GLN A O 1
ATOM 4197 N N . GLU A 1 537 ? -6.422 18.137 -43.053 1.00 87.88 537 GLU A N 1
ATOM 4198 C CA . GLU A 1 537 ? -6.121 19.531 -42.710 1.00 87.88 537 GLU A CA 1
ATOM 4199 C C . GLU A 1 537 ? -4.739 19.669 -42.057 1.00 87.88 537 GLU A C 1
ATOM 4201 O O . GLU A 1 537 ? -3.960 20.567 -42.400 1.00 87.88 537 GLU A O 1
ATOM 4206 N N . LYS A 1 538 ? -4.396 18.716 -41.183 1.00 88.25 538 LYS A N 1
ATOM 4207 C CA . LYS A 1 538 ? -3.087 18.625 -40.532 1.00 88.25 538 LYS A CA 1
ATOM 4208 C C . LYS A 1 538 ? -1.978 18.477 -41.573 1.00 88.25 538 LYS A C 1
ATOM 4210 O O . LYS A 1 538 ? -1.047 19.282 -41.577 1.00 88.25 538 LYS A O 1
ATOM 4215 N N . VAL A 1 539 ? -2.106 17.524 -42.498 1.00 88.50 539 VAL A N 1
ATOM 4216 C CA . VAL A 1 539 ? -1.096 17.281 -43.545 1.00 88.50 539 VAL A CA 1
ATOM 4217 C C . VAL A 1 539 ? -0.982 18.474 -44.509 1.00 88.50 539 VAL A C 1
ATOM 4219 O O . VAL A 1 539 ? 0.124 18.898 -44.849 1.00 88.50 539 VAL A O 1
ATOM 4222 N N . LEU A 1 540 ? -2.099 19.102 -44.895 1.00 86.69 540 LEU A N 1
ATOM 4223 C CA . LEU A 1 540 ? -2.096 20.299 -45.751 1.00 86.69 540 LEU A CA 1
ATOM 4224 C C . LEU A 1 540 ? -1.427 21.511 -45.084 1.00 86.69 540 LEU A C 1
ATOM 4226 O O . LEU A 1 540 ? -0.795 22.329 -45.761 1.00 86.69 540 LEU A O 1
ATOM 4230 N N . SER A 1 541 ? -1.563 21.652 -43.763 1.00 86.19 541 SER A N 1
ATOM 4231 C CA . SER A 1 541 ? -0.903 22.718 -43.004 1.00 86.19 541 SER A CA 1
ATOM 4232 C C . SER A 1 541 ? 0.623 22.583 -43.042 1.00 86.19 541 SER A C 1
ATOM 4234 O O . SER A 1 541 ? 1.314 23.573 -43.287 1.00 86.19 541 SER A O 1
ATOM 4236 N N . GLU A 1 542 ? 1.140 21.360 -42.908 1.00 86.69 542 GLU A N 1
ATOM 4237 C CA . GLU A 1 542 ? 2.574 21.064 -42.953 1.00 86.69 542 GLU A CA 1
ATOM 4238 C C . GLU A 1 542 ? 3.139 21.241 -44.365 1.00 86.69 542 GLU A C 1
ATOM 4240 O O . GLU A 1 542 ? 4.181 21.872 -44.565 1.00 86.69 542 GLU A O 1
ATOM 4245 N N . ARG A 1 543 ? 2.379 20.821 -45.381 1.00 85.25 543 ARG A N 1
ATOM 4246 C CA . ARG A 1 543 ? 2.731 21.018 -46.791 1.00 85.25 543 ARG A CA 1
ATOM 4247 C C . ARG A 1 543 ? 2.925 22.491 -47.169 1.00 85.25 543 ARG A C 1
ATOM 4249 O O . ARG A 1 543 ? 3.853 22.821 -47.906 1.00 85.25 543 ARG A O 1
ATOM 4256 N N . ARG A 1 544 ? 2.104 23.401 -46.631 1.00 83.19 544 ARG A N 1
ATOM 4257 C CA . ARG A 1 544 ? 2.257 24.852 -46.864 1.00 83.19 544 ARG A CA 1
ATOM 4258 C C . ARG A 1 544 ? 3.562 25.403 -46.288 1.00 83.19 544 ARG A C 1
ATOM 4260 O O . ARG A 1 544 ? 4.231 26.199 -46.952 1.00 83.19 544 ARG A O 1
ATOM 4267 N N . LYS A 1 545 ? 3.962 24.949 -45.098 1.00 83.75 545 LYS A N 1
ATOM 4268 C CA . LYS A 1 545 ? 5.212 25.374 -44.445 1.00 83.75 545 LYS A CA 1
ATOM 4269 C C . LYS A 1 545 ? 6.436 24.932 -45.247 1.00 83.75 545 LYS A C 1
ATOM 4271 O O . LYS A 1 545 ? 7.334 25.736 -45.468 1.00 83.75 545 LYS A O 1
ATOM 4276 N N . LEU A 1 546 ? 6.418 23.712 -45.790 1.00 80.75 546 LEU A N 1
ATOM 4277 C CA . LEU A 1 546 ? 7.515 23.166 -46.604 1.00 80.75 546 LEU A CA 1
ATOM 4278 C C . LEU A 1 546 ? 7.831 23.994 -47.859 1.00 80.75 546 LEU A C 1
ATOM 4280 O O . LEU A 1 546 ? 8.986 24.080 -48.263 1.00 80.75 546 LEU A O 1
ATOM 4284 N N . SER A 1 547 ? 6.820 24.621 -48.464 1.00 71.69 547 SER A N 1
ATOM 4285 C CA . SER A 1 547 ? 6.998 25.470 -49.654 1.00 71.69 547 SER A CA 1
ATOM 4286 C C . SER A 1 547 ? 7.422 26.914 -49.348 1.00 71.69 547 SER A C 1
ATOM 4288 O O . SER A 1 547 ? 7.853 27.633 -50.247 1.00 71.69 547 SER A O 1
ATOM 4290 N N . THR A 1 548 ? 7.292 27.349 -48.091 1.00 73.69 548 THR A N 1
ATOM 4291 C CA . THR A 1 548 ? 7.460 28.756 -47.680 1.00 73.69 548 THR A CA 1
ATOM 4292 C C . THR A 1 548 ? 8.628 28.977 -46.718 1.00 73.69 548 THR A C 1
ATOM 4294 O O . THR A 1 548 ? 9.077 30.112 -46.574 1.00 73.69 548 THR A O 1
ATOM 4297 N N . GLN A 1 549 ? 9.146 27.920 -46.081 1.00 80.56 549 GLN A N 1
ATOM 4298 C CA . GLN A 1 549 ? 10.197 28.000 -45.065 1.00 80.56 549 GLN A CA 1
ATOM 4299 C C . GLN A 1 549 ? 11.457 27.214 -45.478 1.00 80.56 549 GLN A C 1
ATOM 4301 O O . GLN A 1 549 ? 11.468 25.982 -45.437 1.00 80.56 549 GLN A O 1
ATOM 4306 N N . PRO A 1 550 ? 12.548 27.904 -45.849 1.00 77.25 550 PRO A N 1
ATOM 4307 C CA . PRO A 1 550 ? 13.824 27.273 -46.180 1.00 77.25 550 PRO A CA 1
ATOM 4308 C C . PRO A 1 550 ? 14.441 26.567 -44.968 1.00 77.25 550 PRO A C 1
ATOM 4310 O O . PRO A 1 550 ? 14.569 27.161 -43.901 1.00 77.25 550 PRO A O 1
ATOM 4313 N N . GLY A 1 551 ? 14.862 25.312 -45.132 1.00 77.19 551 GLY A N 1
ATOM 4314 C CA . GLY A 1 551 ? 15.461 24.508 -44.058 1.00 77.19 551 GLY A CA 1
ATOM 4315 C C . GLY A 1 551 ? 14.454 23.859 -43.097 1.00 77.19 551 GLY A C 1
ATOM 4316 O O . GLY A 1 551 ? 14.874 23.321 -42.072 1.00 77.19 551 GLY A O 1
ATOM 4317 N N . TYR A 1 552 ? 13.153 23.887 -43.409 1.00 82.75 552 TYR A N 1
ATOM 4318 C CA . TYR A 1 552 ? 12.110 23.287 -42.578 1.00 82.75 552 TYR A CA 1
ATOM 4319 C C . TYR A 1 552 ? 12.255 21.760 -42.487 1.00 82.75 552 TYR A C 1
ATOM 4321 O O . TYR A 1 552 ? 12.561 21.079 -43.474 1.00 82.75 552 TYR A O 1
ATOM 4329 N N . VAL A 1 553 ? 12.032 21.234 -41.281 1.00 85.44 553 VAL A N 1
ATOM 4330 C CA . VAL A 1 553 ? 11.990 19.800 -40.983 1.00 85.44 553 VAL A CA 1
ATOM 4331 C C . VAL A 1 553 ? 10.661 19.506 -40.303 1.00 85.44 553 VAL A C 1
ATOM 4333 O O . VAL A 1 553 ? 10.312 20.184 -39.337 1.00 85.44 553 VAL A O 1
ATOM 4336 N N . ALA A 1 554 ? 9.942 18.504 -40.797 1.00 86.31 554 ALA A N 1
ATOM 4337 C CA . ALA A 1 554 ? 8.670 18.066 -40.237 1.00 86.31 554 ALA A CA 1
ATOM 4338 C C . ALA A 1 554 ? 8.736 16.584 -39.855 1.00 86.31 554 ALA A C 1
ATOM 4340 O O . ALA A 1 554 ? 9.386 15.793 -40.536 1.00 86.31 554 ALA A O 1
ATOM 4341 N N . ASP A 1 555 ? 8.057 16.234 -38.768 1.00 92.00 555 ASP A N 1
ATOM 4342 C CA . ASP A 1 555 ? 7.801 14.862 -38.333 1.00 92.00 555 ASP A CA 1
ATOM 4343 C C . ASP A 1 555 ? 6.306 14.769 -38.025 1.00 92.00 555 ASP A C 1
ATOM 4345 O O . ASP A 1 555 ? 5.809 15.437 -37.111 1.00 92.00 555 ASP A O 1
ATOM 4349 N N . VAL A 1 556 ? 5.567 14.041 -38.859 1.00 91.88 556 VAL A N 1
ATOM 4350 C CA . VAL A 1 556 ? 4.105 14.072 -38.858 1.00 91.88 556 VAL A CA 1
ATOM 4351 C C . VAL A 1 556 ? 3.551 12.658 -38.860 1.00 91.88 556 VAL A C 1
ATOM 4353 O O . VAL A 1 556 ? 3.774 11.886 -39.785 1.00 91.88 556 VAL A O 1
ATOM 4356 N N . GLU A 1 557 ? 2.759 12.337 -37.841 1.00 94.31 557 GLU A N 1
ATOM 4357 C CA . GLU A 1 557 ? 1.984 11.096 -37.789 1.00 94.31 557 GLU A CA 1
ATOM 4358 C C . GLU A 1 557 ? 0.545 11.337 -38.250 1.00 94.31 557 GLU A C 1
ATOM 4360 O O . GLU A 1 557 ? -0.123 12.255 -37.750 1.00 94.31 557 GLU A O 1
ATOM 4365 N N . TYR A 1 558 ? 0.059 10.511 -39.174 1.00 93.88 558 TYR A N 1
ATOM 4366 C CA . TYR A 1 558 ? -1.310 10.559 -39.693 1.00 93.88 558 TYR A CA 1
ATOM 4367 C C . TYR A 1 558 ? -1.745 9.201 -40.244 1.00 93.88 558 TYR A C 1
ATOM 4369 O O . TYR A 1 558 ? -0.940 8.280 -40.396 1.00 93.88 558 TYR A O 1
ATOM 4377 N N . ARG A 1 559 ? -3.040 9.064 -40.525 1.00 94.81 559 ARG A N 1
ATOM 4378 C CA . ARG A 1 559 ? -3.617 7.859 -41.116 1.00 94.81 559 ARG A CA 1
ATOM 4379 C C . ARG A 1 559 ? -3.722 7.990 -42.627 1.00 94.81 559 ARG A C 1
ATOM 4381 O O . ARG A 1 559 ? -4.159 9.019 -43.145 1.00 94.81 559 ARG A O 1
ATOM 4388 N N . ILE A 1 560 ? -3.398 6.904 -43.315 1.00 94.12 560 ILE A N 1
ATOM 4389 C CA . ILE A 1 560 ? -3.710 6.705 -44.727 1.00 94.12 560 ILE A CA 1
ATOM 4390 C C . ILE A 1 560 ? -4.731 5.582 -44.899 1.00 94.12 560 ILE A C 1
ATOM 4392 O O . ILE A 1 560 ? -4.747 4.629 -44.125 1.00 94.12 560 ILE A O 1
ATOM 4396 N N . VAL A 1 561 ? -5.567 5.677 -45.923 1.00 93.12 561 VAL A N 1
ATOM 4397 C CA . VAL A 1 561 ? -6.493 4.633 -46.352 1.00 93.12 561 VAL A CA 1
ATOM 4398 C C . VAL A 1 561 ? -5.821 3.835 -47.462 1.00 93.12 561 VAL A C 1
ATOM 4400 O O . VAL A 1 561 ? -5.429 4.373 -48.498 1.00 93.12 561 VAL A O 1
ATOM 4403 N N . ARG A 1 562 ? -5.650 2.540 -47.213 1.00 91.31 562 ARG A N 1
ATOM 4404 C CA . ARG A 1 562 ? -5.033 1.594 -48.143 1.00 91.31 562 ARG A CA 1
ATOM 4405 C C . ARG A 1 562 ? -5.993 1.181 -49.257 1.00 91.31 562 ARG A C 1
ATOM 4407 O O . ARG A 1 562 ? -7.197 1.410 -49.173 1.00 91.31 562 ARG A O 1
ATOM 4414 N N . ALA A 1 563 ? -5.470 0.493 -50.272 1.00 89.19 563 ALA A N 1
ATOM 4415 C CA . ALA A 1 563 ? -6.277 -0.082 -51.353 1.00 89.19 563 ALA A CA 1
ATOM 4416 C C . ALA A 1 563 ? -7.364 -1.068 -50.873 1.00 89.19 563 ALA A C 1
ATOM 4418 O O . ALA A 1 563 ? -8.395 -1.204 -51.525 1.00 89.19 563 ALA A O 1
ATOM 4419 N N . ASP A 1 564 ? -7.165 -1.720 -49.722 1.00 86.88 564 ASP A N 1
ATOM 4420 C CA . ASP A 1 564 ? -8.145 -2.610 -49.083 1.00 86.88 564 ASP A CA 1
ATOM 4421 C C . ASP A 1 564 ? -9.195 -1.865 -48.229 1.00 86.88 564 ASP A C 1
ATOM 4423 O O . ASP A 1 564 ? -10.025 -2.496 -47.574 1.00 86.88 564 ASP A O 1
ATOM 4427 N N . GLY A 1 565 ? -9.156 -0.528 -48.215 1.00 84.81 565 GLY A N 1
ATOM 4428 C CA . GLY A 1 565 ? -10.052 0.331 -47.444 1.00 84.81 565 GLY A CA 1
ATOM 4429 C C . GLY A 1 565 ? -9.696 0.463 -45.961 1.00 84.81 565 GLY A C 1
ATOM 4430 O O . GLY A 1 565 ? -10.375 1.199 -45.244 1.00 84.81 565 GLY A O 1
ATOM 4431 N N . LYS A 1 566 ? -8.644 -0.207 -45.468 1.00 87.88 566 LYS A N 1
ATOM 4432 C CA . LYS A 1 566 ? -8.237 -0.118 -44.058 1.00 87.88 566 LYS A CA 1
ATOM 4433 C C . LYS A 1 566 ? -7.356 1.100 -43.804 1.00 87.88 566 LYS A C 1
ATOM 4435 O O . LYS A 1 566 ? -6.517 1.471 -44.625 1.00 87.88 566 LYS A O 1
ATOM 4440 N N . ALA A 1 567 ? -7.514 1.689 -42.621 1.00 89.19 567 ALA A N 1
ATOM 4441 C CA . ALA A 1 567 ? -6.635 2.748 -42.147 1.00 89.19 567 ALA A CA 1
ATOM 4442 C C . ALA A 1 567 ? -5.288 2.170 -41.678 1.00 89.19 567 ALA A C 1
ATOM 4444 O O . ALA A 1 567 ? -5.244 1.195 -40.928 1.00 89.19 567 ALA A O 1
ATOM 4445 N N . CYS A 1 568 ? -4.197 2.797 -42.098 1.00 92.25 568 CYS A N 1
ATOM 4446 C CA . CYS A 1 568 ? -2.823 2.499 -41.712 1.00 92.25 568 CYS A CA 1
ATOM 4447 C C . CYS A 1 568 ? -2.201 3.762 -41.112 1.00 92.25 568 CYS A C 1
ATOM 4449 O O . CYS A 1 568 ? -2.346 4.849 -41.673 1.00 92.25 568 CYS A O 1
ATOM 4451 N N . TRP A 1 569 ? -1.529 3.637 -39.969 1.00 93.81 569 TRP A N 1
ATOM 4452 C CA . TRP A 1 569 ? -0.816 4.756 -39.363 1.00 93.81 569 TRP A CA 1
ATOM 4453 C C . TRP A 1 569 ? 0.572 4.879 -39.967 1.00 93.81 569 TRP A C 1
ATOM 4455 O O . TRP A 1 569 ? 1.357 3.931 -39.933 1.00 93.81 569 TRP A O 1
ATOM 4465 N N . VAL A 1 570 ? 0.900 6.075 -40.439 1.00 93.81 570 VAL A N 1
ATOM 4466 C CA . VAL A 1 570 ? 2.218 6.385 -40.979 1.00 93.81 570 VAL A CA 1
ATOM 4467 C C . VAL A 1 570 ? 2.865 7.542 -40.232 1.00 93.81 570 VAL A C 1
ATOM 4469 O O . VAL A 1 570 ? 2.183 8.438 -39.734 1.00 93.81 570 VAL A O 1
ATOM 4472 N N . GLN A 1 571 ? 4.190 7.499 -40.149 1.00 94.69 571 GLN A N 1
ATOM 4473 C CA . GLN A 1 571 ? 5.038 8.598 -39.705 1.00 94.69 571 GLN A CA 1
ATOM 4474 C C . GLN A 1 571 ? 5.834 9.108 -40.898 1.00 94.69 571 GLN A C 1
ATOM 4476 O O . GLN A 1 571 ? 6.547 8.339 -41.542 1.00 94.69 571 GLN A O 1
ATOM 4481 N N . GLU A 1 572 ? 5.728 10.398 -41.176 1.00 93.25 572 GLU A N 1
ATOM 4482 C CA . GLU A 1 572 ? 6.407 11.055 -42.279 1.00 93.25 572 GLU A CA 1
ATOM 4483 C C . GLU A 1 572 ? 7.458 12.040 -41.760 1.00 93.25 572 GLU A C 1
ATOM 4485 O O . GLU A 1 572 ? 7.141 12.992 -41.049 1.00 93.25 572 GLU A O 1
ATOM 4490 N N . LEU A 1 573 ? 8.714 11.814 -42.147 1.00 91.62 573 LEU A N 1
ATOM 4491 C CA . LEU A 1 573 ? 9.856 12.674 -41.855 1.00 91.62 573 LEU A CA 1
ATOM 4492 C C . LEU A 1 573 ? 10.226 13.456 -43.110 1.00 91.62 573 LEU A C 1
ATOM 4494 O O . LEU A 1 573 ? 10.581 12.848 -44.115 1.00 91.62 573 LEU A O 1
ATOM 4498 N N . ILE A 1 574 ? 10.194 14.786 -43.054 1.00 90.69 574 ILE A N 1
ATOM 4499 C CA . ILE A 1 574 ? 10.375 15.657 -44.223 1.00 90.69 574 ILE A CA 1
ATOM 4500 C C . ILE A 1 574 ? 11.499 16.654 -43.965 1.00 90.69 574 ILE A C 1
ATOM 4502 O O . ILE A 1 574 ? 11.593 17.218 -42.877 1.00 90.69 574 ILE A O 1
ATOM 4506 N N . ARG A 1 575 ? 12.342 16.909 -44.968 1.00 87.81 575 ARG A N 1
ATOM 4507 C CA . ARG A 1 575 ? 13.403 17.921 -44.931 1.00 87.81 575 ARG A CA 1
ATOM 4508 C C . ARG A 1 575 ? 13.499 18.663 -46.260 1.00 87.81 575 ARG A C 1
ATOM 4510 O O . ARG A 1 575 ? 13.581 18.054 -47.323 1.00 87.81 575 ARG A O 1
ATOM 4517 N N . THR A 1 576 ? 13.584 19.986 -46.196 1.00 86.94 576 THR A N 1
ATOM 4518 C CA . THR A 1 576 ? 13.837 20.827 -47.377 1.00 86.94 576 THR A CA 1
ATOM 4519 C C . THR A 1 576 ? 15.336 21.049 -47.610 1.00 86.94 576 THR A C 1
ATOM 4521 O O . THR A 1 576 ? 16.091 21.220 -46.650 1.00 86.94 576 THR A O 1
ATOM 4524 N N . GLN A 1 577 ? 15.757 21.117 -48.871 1.00 83.00 577 GLN A N 1
ATOM 4525 C CA . GLN A 1 577 ? 17.079 21.575 -49.304 1.00 83.00 577 GLN A CA 1
ATOM 4526 C C . GLN A 1 577 ? 16.943 22.924 -50.012 1.00 83.00 577 GLN A C 1
ATOM 4528 O O . GLN A 1 577 ? 16.038 23.100 -50.827 1.00 83.00 577 GLN A O 1
ATOM 4533 N N . SER A 1 578 ? 17.859 23.850 -49.728 1.00 80.50 578 SER A N 1
ATOM 4534 C CA . SER A 1 578 ? 17.860 25.200 -50.299 1.00 80.50 578 SER A CA 1
ATOM 4535 C C . SER A 1 578 ? 19.230 25.552 -50.879 1.00 80.50 578 SER A C 1
ATOM 4537 O O . SER A 1 578 ? 20.257 25.190 -50.305 1.00 80.50 578 SER A O 1
ATOM 4539 N N . ALA A 1 579 ? 19.249 26.288 -51.992 1.00 73.44 579 ALA A N 1
ATOM 4540 C CA . ALA A 1 579 ? 20.462 26.902 -52.541 1.00 73.44 579 ALA A CA 1
ATOM 4541 C C . ALA A 1 579 ? 20.661 28.324 -51.976 1.00 73.44 579 ALA A C 1
ATOM 4543 O O . ALA A 1 579 ? 19.739 28.893 -51.391 1.00 73.44 579 ALA A O 1
ATOM 4544 N N . GLY A 1 580 ? 21.866 28.886 -52.147 1.00 56.75 580 GLY A N 1
ATOM 4545 C CA . GLY A 1 580 ? 22.455 30.024 -51.412 1.00 56.75 580 GLY A CA 1
ATOM 4546 C C . GLY A 1 580 ? 21.708 31.366 -51.314 1.00 56.75 580 GLY A C 1
ATOM 4547 O O . GLY A 1 580 ? 22.310 32.319 -50.832 1.00 56.75 580 GLY A O 1
ATOM 4548 N N . HIS A 1 581 ? 20.432 31.469 -51.693 1.00 56.56 581 HIS A N 1
ATOM 4549 C CA . HIS A 1 581 ? 19.570 32.654 -51.549 1.00 56.56 581 HIS A CA 1
ATOM 4550 C C . HIS A 1 581 ? 18.187 32.338 -50.936 1.00 56.56 581 HIS A C 1
ATOM 4552 O O . HIS A 1 581 ? 17.202 33.000 -51.244 1.00 56.56 581 HIS A O 1
ATOM 4558 N N . GLY A 1 582 ? 18.082 31.318 -50.073 1.00 65.06 582 GLY A N 1
ATOM 4559 C CA . GLY A 1 582 ? 16.848 31.048 -49.316 1.00 65.06 582 GLY A CA 1
ATOM 4560 C C . GLY A 1 582 ? 15.686 30.512 -50.159 1.00 65.06 582 GLY A C 1
ATOM 4561 O O . GLY A 1 582 ? 14.547 30.536 -49.716 1.00 65.06 582 GLY A O 1
ATOM 4562 N N . VAL A 1 583 ? 15.957 30.007 -51.360 1.00 75.44 583 VAL A N 1
ATOM 4563 C CA . VAL A 1 583 ? 14.955 29.350 -52.208 1.00 75.44 583 VAL A CA 1
ATOM 4564 C C . VAL A 1 583 ? 15.041 27.847 -51.972 1.00 75.44 583 VAL A C 1
ATOM 4566 O O . VAL A 1 583 ? 16.124 27.267 -52.085 1.00 75.44 583 VAL A O 1
ATOM 4569 N N . VAL A 1 584 ? 13.917 27.219 -51.617 1.00 79.75 584 VAL A N 1
ATOM 4570 C CA . VAL A 1 584 ? 13.819 25.756 -51.503 1.00 79.75 584 VAL A CA 1
ATOM 4571 C C . VAL A 1 584 ? 13.955 25.162 -52.903 1.00 79.75 584 VAL A C 1
ATOM 4573 O O . VAL A 1 584 ? 13.191 25.511 -53.796 1.00 79.75 584 VAL A O 1
ATOM 4576 N N . THR A 1 585 ? 14.937 24.285 -53.100 1.00 80.62 585 THR A N 1
ATOM 4577 C CA . THR A 1 585 ? 15.242 23.647 -54.390 1.00 80.62 585 THR A CA 1
ATOM 4578 C C . THR A 1 585 ? 14.774 22.197 -54.459 1.00 80.62 585 THR A C 1
ATOM 4580 O O . THR A 1 585 ? 14.530 21.696 -55.551 1.00 80.62 585 THR A O 1
ATOM 4583 N N . ALA A 1 586 ? 14.623 21.518 -53.319 1.00 83.62 586 ALA A N 1
ATOM 4584 C CA . ALA A 1 586 ? 14.080 20.161 -53.252 1.00 83.62 586 ALA A CA 1
ATOM 4585 C C . ALA A 1 586 ? 13.467 19.873 -51.875 1.00 83.62 586 ALA A C 1
ATOM 4587 O O . ALA A 1 586 ? 13.902 20.431 -50.865 1.00 83.62 586 ALA A O 1
ATOM 4588 N N . ILE A 1 587 ? 12.485 18.974 -51.831 1.00 87.50 587 ILE A N 1
ATOM 4589 C CA . ILE A 1 587 ? 11.918 18.433 -50.591 1.00 87.50 587 ILE A CA 1
ATOM 4590 C C . ILE A 1 587 ? 12.161 16.928 -50.594 1.00 87.50 587 ILE A C 1
ATOM 4592 O O . ILE A 1 587 ? 11.764 16.253 -51.540 1.00 87.50 587 ILE A O 1
ATOM 4596 N N . TYR A 1 588 ? 12.790 16.421 -49.538 1.00 89.44 588 TYR A N 1
ATOM 4597 C CA . TYR A 1 588 ? 13.022 14.997 -49.318 1.00 89.44 588 TYR A CA 1
ATOM 4598 C C . TYR A 1 588 ? 12.130 14.510 -48.185 1.00 89.44 588 TYR A C 1
ATOM 4600 O O . TYR A 1 588 ? 12.035 15.187 -47.159 1.00 89.44 588 TYR A O 1
ATOM 4608 N N . GLY A 1 589 ? 11.523 13.339 -48.337 1.00 89.88 589 GLY A N 1
ATOM 4609 C CA . GLY A 1 589 ? 10.713 12.740 -47.286 1.00 89.88 589 GLY A CA 1
ATOM 4610 C C . GLY A 1 589 ? 10.872 11.232 -47.172 1.00 89.88 589 GLY A C 1
ATOM 4611 O O . GLY A 1 589 ? 11.259 10.556 -48.126 1.00 89.88 589 GLY A O 1
ATOM 4612 N N . ALA A 1 590 ? 10.597 10.722 -45.975 1.00 91.00 590 ALA A N 1
ATOM 4613 C CA . ALA A 1 590 ? 10.567 9.303 -45.658 1.00 91.00 590 ALA A CA 1
ATOM 4614 C C . ALA A 1 590 ? 9.285 8.963 -44.888 1.00 91.00 590 ALA A C 1
ATOM 4616 O O . ALA A 1 590 ? 8.969 9.640 -43.913 1.00 91.00 590 ALA A O 1
ATOM 4617 N N . ILE A 1 591 ? 8.570 7.918 -45.300 1.00 92.56 591 ILE A N 1
ATOM 4618 C CA . ILE A 1 591 ? 7.296 7.492 -44.707 1.00 92.56 591 ILE A CA 1
ATOM 4619 C C . ILE A 1 591 ? 7.440 6.076 -44.158 1.00 92.56 591 ILE A C 1
ATOM 4621 O O . ILE A 1 591 ? 7.785 5.149 -44.893 1.00 92.56 591 ILE A O 1
ATOM 4625 N N . TYR A 1 592 ? 7.142 5.901 -42.876 1.00 92.69 592 TYR A N 1
ATOM 4626 C CA . TYR A 1 592 ? 7.237 4.631 -42.162 1.00 92.69 592 TYR A CA 1
ATOM 4627 C C . TYR A 1 592 ? 5.857 4.185 -41.679 1.00 92.69 592 TYR A C 1
ATOM 4629 O O . TYR A 1 592 ? 5.100 4.996 -41.155 1.00 92.69 592 TYR A O 1
ATOM 4637 N N . ASP A 1 593 ? 5.541 2.895 -41.806 1.00 91.56 593 ASP A N 1
ATOM 4638 C CA . ASP A 1 593 ? 4.356 2.302 -41.175 1.00 91.56 593 ASP A CA 1
ATOM 4639 C C . ASP A 1 593 ? 4.603 2.140 -39.667 1.00 91.56 593 ASP A C 1
ATOM 4641 O O . ASP A 1 593 ? 5.534 1.451 -39.243 1.00 91.56 593 ASP A O 1
ATOM 4645 N N . ILE A 1 594 ? 3.771 2.793 -38.856 1.00 91.75 594 ILE A N 1
ATOM 4646 C CA . ILE A 1 594 ? 3.831 2.768 -37.388 1.00 91.75 594 ILE A CA 1
ATOM 4647 C C . ILE A 1 594 ? 2.593 2.103 -36.768 1.00 91.75 594 ILE A C 1
ATOM 4649 O O . ILE A 1 594 ? 2.373 2.214 -35.558 1.00 91.75 594 ILE A O 1
ATOM 4653 N N . SER A 1 595 ? 1.788 1.392 -37.564 1.00 86.75 595 SER A N 1
ATOM 4654 C CA . SER A 1 595 ? 0.541 0.755 -37.118 1.00 86.75 595 SER A CA 1
ATOM 4655 C C . SER A 1 595 ? 0.780 -0.237 -35.977 1.00 86.75 595 SER A C 1
ATOM 4657 O O . SER A 1 595 ? 0.109 -0.166 -34.948 1.00 86.75 595 SER A O 1
ATOM 4659 N N . ALA A 1 596 ? 1.812 -1.081 -36.092 1.00 86.31 596 ALA A N 1
ATOM 4660 C CA . ALA A 1 596 ? 2.197 -2.025 -35.038 1.00 86.31 596 ALA A CA 1
ATOM 4661 C C . ALA A 1 596 ? 2.590 -1.314 -33.729 1.00 86.31 596 ALA A C 1
ATOM 4663 O O . ALA A 1 596 ? 2.233 -1.764 -32.641 1.00 86.31 596 ALA A O 1
ATOM 4664 N N . ARG A 1 597 ? 3.274 -0.163 -33.824 1.00 86.69 597 ARG A N 1
ATOM 4665 C CA . ARG A 1 597 ? 3.666 0.640 -32.655 1.00 86.69 597 ARG A CA 1
ATOM 4666 C C . ARG A 1 597 ? 2.443 1.233 -31.952 1.00 86.69 597 ARG A C 1
ATOM 4668 O O . ARG A 1 597 ? 2.380 1.212 -30.726 1.00 86.69 597 ARG A O 1
ATOM 4675 N N . LYS A 1 598 ? 1.471 1.752 -32.712 1.00 84.81 598 LYS A N 1
ATOM 4676 C CA . LYS A 1 598 ? 0.224 2.310 -32.162 1.00 84.81 598 LYS A CA 1
ATOM 4677 C C . LYS A 1 598 ? -0.638 1.238 -31.494 1.00 84.81 598 LYS A C 1
ATOM 4679 O O . LYS A 1 598 ? -1.151 1.483 -30.406 1.00 84.81 598 LYS A O 1
ATOM 4684 N N . GLN A 1 599 ? -0.741 0.054 -32.096 1.00 83.69 599 GLN A N 1
ATOM 4685 C CA . GLN A 1 599 ? -1.496 -1.063 -31.528 1.00 83.69 599 GLN A CA 1
ATOM 4686 C C . GLN A 1 599 ? -0.876 -1.562 -30.214 1.00 83.69 599 GLN A C 1
ATOM 4688 O O . GLN A 1 599 ? -1.585 -1.672 -29.217 1.00 83.69 599 GLN A O 1
ATOM 4693 N N . ALA A 1 600 ? 0.448 -1.747 -30.174 1.00 79.06 600 ALA A N 1
ATOM 4694 C CA . ALA A 1 600 ? 1.157 -2.138 -28.952 1.00 79.06 600 ALA A CA 1
ATOM 4695 C C . ALA A 1 600 ? 1.005 -1.100 -27.823 1.00 79.06 600 ALA A C 1
ATOM 4697 O O . ALA A 1 600 ? 0.837 -1.458 -26.660 1.00 79.06 600 ALA A O 1
ATOM 4698 N N . GLN A 1 601 ? 1.015 0.197 -28.156 1.00 77.62 601 GLN A N 1
ATOM 4699 C CA . GLN A 1 601 ? 0.806 1.266 -27.177 1.00 77.62 601 GLN A CA 1
ATOM 4700 C C . GLN A 1 601 ? -0.620 1.255 -26.597 1.00 77.62 601 GLN A C 1
ATOM 4702 O O . GLN A 1 601 ? -0.798 1.483 -25.401 1.00 77.62 601 GLN A O 1
ATOM 4707 N N . GLN A 1 602 ? -1.633 0.982 -27.423 1.00 76.69 602 GLN A N 1
ATOM 4708 C CA . GLN A 1 602 ? -3.024 0.885 -26.975 1.00 76.69 602 GLN A CA 1
ATOM 4709 C C . GLN A 1 602 ? -3.250 -0.345 -26.082 1.00 76.69 602 GLN A C 1
ATOM 4711 O O . GLN A 1 602 ? -3.890 -0.234 -25.037 1.00 76.69 602 GLN A O 1
ATOM 4716 N N . GLU A 1 603 ? -2.677 -1.490 -26.452 1.00 76.12 603 GLU A N 1
ATOM 4717 C CA . GLU A 1 603 ? -2.727 -2.723 -25.660 1.00 76.12 603 GLU A CA 1
ATOM 4718 C C . GLU A 1 603 ? -2.033 -2.549 -24.300 1.00 76.12 603 GLU A C 1
ATOM 4720 O O . GLU A 1 603 ? -2.588 -2.910 -23.261 1.00 76.12 603 GLU A O 1
ATOM 4725 N N . GLN A 1 604 ? -0.871 -1.886 -24.274 1.00 70.88 604 GLN A N 1
ATOM 4726 C CA . GLN A 1 604 ? -0.163 -1.564 -23.034 1.00 70.88 604 GLN A CA 1
ATOM 4727 C C . GLN A 1 604 ? -1.004 -0.683 -22.098 1.00 70.88 604 GLN A C 1
ATOM 4729 O O . GLN A 1 604 ? -1.060 -0.944 -20.898 1.00 70.88 604 GLN A O 1
ATOM 4734 N N . GLN A 1 605 ? -1.684 0.339 -22.629 1.00 65.50 605 GLN A N 1
ATOM 4735 C CA . GLN A 1 605 ? -2.553 1.210 -21.829 1.00 65.50 605 GLN A CA 1
ATOM 4736 C C . GLN A 1 605 ? -3.761 0.460 -21.251 1.00 65.50 605 GLN A C 1
ATOM 4738 O O . GLN A 1 605 ? -4.143 0.707 -20.105 1.00 65.50 605 GLN A O 1
ATOM 4743 N N . GLN A 1 606 ? -4.347 -0.472 -22.010 1.00 64.19 606 GLN A N 1
ATOM 4744 C CA . GLN A 1 606 ? -5.450 -1.314 -21.537 1.00 64.19 606 GLN A CA 1
ATOM 4745 C C . GLN A 1 606 ? -4.996 -2.277 -20.434 1.00 64.19 606 GLN A C 1
ATOM 4747 O O . GLN A 1 606 ? -5.645 -2.354 -19.389 1.00 64.19 606 GLN A O 1
ATOM 4752 N N . LEU A 1 607 ? -3.854 -2.945 -20.618 1.00 62.31 607 LEU A N 1
ATOM 4753 C CA . LEU A 1 607 ? -3.259 -3.828 -19.610 1.00 62.31 607 LEU A CA 1
ATOM 4754 C C . LEU A 1 607 ? -2.888 -3.066 -18.332 1.00 62.31 607 LEU A C 1
ATOM 4756 O O . LEU A 1 607 ? -3.146 -3.541 -17.229 1.00 62.31 607 LEU A O 1
ATOM 4760 N N . GLU A 1 608 ? -2.333 -1.860 -18.456 1.00 63.94 608 GLU A N 1
ATOM 4761 C CA . GLU A 1 608 ? -1.987 -1.030 -17.301 1.00 63.94 608 GLU A CA 1
ATOM 4762 C C . GLU A 1 608 ? -3.238 -0.566 -16.533 1.00 63.94 608 GLU A C 1
ATOM 4764 O O . GLU A 1 608 ? -3.245 -0.553 -15.298 1.00 63.94 608 GLU A O 1
ATOM 4769 N N . ALA A 1 609 ? -4.326 -0.236 -17.237 1.00 55.62 609 ALA A N 1
ATOM 4770 C CA . ALA A 1 609 ? -5.608 0.088 -16.613 1.00 55.62 609 ALA A CA 1
ATOM 4771 C C . ALA A 1 609 ? -6.211 -1.121 -15.874 1.00 55.62 609 ALA A C 1
ATOM 4773 O O . ALA A 1 609 ? -6.638 -0.983 -14.724 1.00 55.62 609 ALA A O 1
ATOM 4774 N N . GLN A 1 610 ? -6.180 -2.308 -16.490 1.00 52.41 610 GLN A N 1
ATOM 4775 C CA . GLN A 1 610 ? -6.630 -3.560 -15.873 1.00 52.41 610 GLN A CA 1
ATOM 4776 C C . GLN A 1 610 ? -5.798 -3.918 -14.637 1.00 52.41 610 GLN A C 1
ATOM 4778 O O . GLN A 1 610 ? -6.361 -4.262 -13.596 1.00 52.41 610 GLN A O 1
ATOM 4783 N N . LEU A 1 611 ? -4.472 -3.774 -14.709 1.00 51.00 611 LEU A N 1
ATOM 4784 C CA . LEU A 1 611 ? -3.571 -4.041 -13.590 1.00 51.00 611 LEU A CA 1
ATOM 4785 C C . LEU A 1 611 ? -3.846 -3.098 -12.413 1.00 51.00 611 LEU A C 1
ATOM 4787 O O . LEU A 1 611 ? -3.990 -3.555 -11.280 1.00 51.00 611 LEU A O 1
ATOM 4791 N N . ARG A 1 612 ? -4.001 -1.793 -12.671 1.00 53.91 612 ARG A N 1
ATOM 4792 C CA . ARG A 1 612 ? -4.349 -0.813 -11.627 1.00 53.91 612 ARG A CA 1
ATOM 4793 C C . ARG A 1 612 ? -5.703 -1.113 -10.983 1.00 53.91 612 ARG A C 1
ATOM 4795 O O . ARG A 1 612 ? -5.862 -0.932 -9.776 1.00 53.91 612 ARG A O 1
ATOM 4802 N N . GLN A 1 613 ? -6.684 -1.571 -11.760 1.00 46.91 613 GLN A N 1
ATOM 4803 C CA . GLN A 1 613 ? -7.994 -1.960 -11.239 1.00 46.91 613 GLN A CA 1
ATOM 4804 C C . GLN A 1 613 ? -7.923 -3.247 -10.402 1.00 46.91 613 GLN A C 1
ATOM 4806 O O . GLN A 1 613 ? -8.537 -3.305 -9.336 1.00 46.91 613 GLN A O 1
ATOM 4811 N N . ALA A 1 614 ? -7.133 -4.237 -10.827 1.00 50.38 614 ALA A N 1
ATOM 4812 C CA . ALA A 1 614 ? -6.891 -5.466 -10.075 1.00 50.38 614 ALA A CA 1
ATOM 4813 C C . ALA A 1 614 ? -6.187 -5.192 -8.735 1.00 50.38 614 ALA A C 1
ATOM 4815 O O . ALA A 1 614 ? -6.653 -5.662 -7.701 1.00 50.38 614 ALA A O 1
ATOM 4816 N N . GLN A 1 615 ? -5.147 -4.352 -8.734 1.00 47.41 615 GLN A N 1
ATOM 4817 C CA . GLN A 1 615 ? -4.438 -3.928 -7.520 1.00 47.41 615 GLN A CA 1
ATOM 4818 C C . GLN A 1 615 ? -5.353 -3.162 -6.556 1.00 47.41 615 GLN A C 1
ATOM 4820 O O . GLN A 1 615 ? -5.330 -3.391 -5.349 1.00 47.41 615 GLN A O 1
ATOM 4825 N N . LYS A 1 616 ? -6.224 -2.288 -7.080 1.00 48.12 616 LYS A N 1
ATOM 4826 C CA . LYS A 1 616 ? -7.226 -1.589 -6.263 1.00 48.12 616 LYS A CA 1
ATOM 4827 C C . LYS A 1 616 ? -8.207 -2.570 -5.615 1.00 48.12 616 LYS A C 1
ATOM 4829 O O . LYS A 1 616 ? -8.559 -2.389 -4.453 1.00 48.12 616 LYS A O 1
ATOM 4834 N N . MET A 1 617 ? -8.646 -3.593 -6.348 1.00 48.91 617 MET A N 1
ATOM 4835 C CA . MET A 1 617 ? -9.561 -4.611 -5.827 1.00 48.91 617 MET A CA 1
ATOM 4836 C C . MET A 1 617 ? -8.891 -5.499 -4.773 1.00 48.91 617 MET A C 1
ATOM 4838 O O . MET A 1 617 ? -9.509 -5.824 -3.763 1.00 48.91 617 MET A O 1
ATOM 4842 N N . GLU A 1 618 ? -7.621 -5.848 -4.972 1.00 47.88 618 GLU A N 1
ATOM 4843 C CA . GLU A 1 618 ? -6.822 -6.598 -4.000 1.00 47.88 618 GLU A CA 1
ATOM 4844 C C . GLU A 1 618 ? -6.637 -5.815 -2.693 1.00 47.88 618 GLU A C 1
ATOM 4846 O O . GLU A 1 618 ? -6.888 -6.358 -1.616 1.00 47.88 618 GLU A O 1
ATOM 4851 N N . ALA A 1 619 ? -6.314 -4.521 -2.782 1.00 48.38 619 ALA A N 1
ATOM 4852 C CA . ALA A 1 619 ? -6.215 -3.642 -1.619 1.00 48.38 619 ALA A CA 1
ATOM 4853 C C . ALA A 1 619 ? -7.558 -3.503 -0.875 1.00 48.38 619 ALA A C 1
ATOM 4855 O O . ALA A 1 619 ? -7.591 -3.555 0.353 1.00 48.38 619 ALA A O 1
ATOM 4856 N N . ILE A 1 620 ? -8.680 -3.383 -1.602 1.00 49.50 620 ILE A N 1
ATOM 4857 C CA . ILE A 1 620 ? -10.026 -3.349 -1.003 1.00 49.50 620 ILE A CA 1
ATOM 4858 C C . ILE A 1 620 ? -10.347 -4.677 -0.303 1.00 49.50 620 ILE A C 1
ATOM 4860 O O . ILE A 1 620 ? -10.875 -4.657 0.805 1.00 49.50 620 ILE A O 1
ATOM 4864 N N . GLY A 1 621 ? -10.003 -5.821 -0.901 1.00 48.97 621 GLY A N 1
ATOM 4865 C CA . GLY A 1 621 ? -10.234 -7.143 -0.313 1.00 48.97 621 GLY A CA 1
ATOM 4866 C C . GLY A 1 621 ? -9.421 -7.395 0.962 1.00 48.97 621 GLY A C 1
ATOM 4867 O O . GLY A 1 621 ? -9.957 -7.930 1.932 1.00 48.97 621 GLY A O 1
ATOM 4868 N N . GLN A 1 622 ? -8.153 -6.969 0.995 1.00 49.84 622 GLN A N 1
ATOM 4869 C CA . GLN A 1 622 ? -7.294 -7.085 2.181 1.00 49.84 622 GLN A CA 1
ATOM 4870 C C . GLN A 1 622 ? -7.754 -6.163 3.319 1.00 49.84 622 GLN A C 1
ATOM 4872 O O . GLN A 1 622 ? -7.861 -6.607 4.463 1.00 49.84 622 GLN A O 1
ATOM 4877 N N . LEU A 1 623 ? -8.102 -4.908 3.008 1.00 49.94 623 LEU A N 1
ATOM 4878 C CA . LEU A 1 623 ? -8.657 -3.972 3.989 1.00 49.94 623 LEU A CA 1
ATOM 4879 C C . LEU A 1 623 ? -10.009 -4.453 4.527 1.00 49.94 623 LEU A C 1
ATOM 4881 O O . LEU A 1 623 ? -10.240 -4.393 5.731 1.00 49.94 623 LEU A O 1
ATOM 4885 N N . ALA A 1 624 ? -10.885 -4.975 3.664 1.00 50.25 624 ALA A N 1
ATOM 4886 C CA . ALA A 1 624 ? -12.170 -5.525 4.083 1.00 50.25 624 ALA A CA 1
ATOM 4887 C C . ALA A 1 624 ? -12.004 -6.728 5.025 1.00 50.25 624 ALA A C 1
ATOM 4889 O O . ALA A 1 624 ? -12.773 -6.849 5.973 1.00 50.25 624 ALA A O 1
ATOM 4890 N N . ALA A 1 625 ? -10.995 -7.581 4.811 1.00 52.59 625 ALA A N 1
ATOM 4891 C CA . ALA A 1 625 ? -10.707 -8.714 5.689 1.00 52.59 625 ALA A CA 1
ATOM 4892 C C . ALA A 1 625 ? -10.224 -8.276 7.084 1.00 52.59 625 ALA A C 1
ATOM 4894 O O . ALA A 1 625 ? -10.726 -8.792 8.082 1.00 52.59 625 ALA A O 1
ATOM 4895 N N . GLY A 1 626 ? -9.308 -7.301 7.158 1.00 54.19 626 GLY A N 1
ATOM 4896 C CA . GLY A 1 626 ? -8.832 -6.747 8.433 1.00 54.19 626 GLY A CA 1
ATOM 4897 C C . GLY A 1 626 ? -9.926 -5.996 9.197 1.00 54.19 626 GLY A C 1
ATOM 4898 O O . GLY A 1 626 ? -10.166 -6.262 10.366 1.00 54.19 626 GLY A O 1
ATOM 4899 N N . VAL A 1 627 ? -10.684 -5.135 8.512 1.00 58.56 627 VAL A N 1
ATOM 4900 C CA . VAL A 1 627 ? -11.795 -4.391 9.131 1.00 58.56 627 VAL A CA 1
ATOM 4901 C C . VAL A 1 627 ? -12.909 -5.336 9.593 1.00 58.56 627 VAL A C 1
ATOM 4903 O O . VAL A 1 627 ? -13.467 -5.152 10.672 1.00 58.56 627 VAL A O 1
ATOM 4906 N N . ALA A 1 628 ? -13.243 -6.366 8.811 1.00 59.72 628 ALA A N 1
ATOM 4907 C CA . ALA A 1 628 ? -14.263 -7.334 9.207 1.00 59.72 628 ALA A CA 1
ATOM 4908 C C . ALA A 1 628 ? -13.859 -8.132 10.454 1.00 59.72 628 ALA A C 1
ATOM 4910 O O . ALA A 1 628 ? -14.724 -8.425 11.278 1.00 59.72 628 ALA A O 1
ATOM 4911 N N . HIS A 1 629 ? -12.574 -8.459 10.605 1.00 59.62 629 HIS A N 1
ATOM 4912 C CA . HIS A 1 629 ? -12.048 -9.096 11.810 1.00 59.62 629 HIS A CA 1
ATOM 4913 C C . HIS A 1 629 ? -12.316 -8.236 13.055 1.00 59.62 629 HIS A C 1
ATOM 4915 O O . HIS A 1 629 ? -12.966 -8.697 13.994 1.00 59.62 629 HIS A O 1
ATOM 4921 N N . ASP A 1 630 ? -11.946 -6.956 13.011 1.00 65.88 630 ASP A N 1
ATOM 4922 C CA . ASP A 1 630 ? -12.116 -6.036 14.142 1.00 65.88 630 ASP A CA 1
ATOM 4923 C C . ASP A 1 630 ? -13.595 -5.819 14.497 1.00 65.88 630 ASP A C 1
ATOM 4925 O O . ASP A 1 630 ? -13.986 -5.845 15.667 1.00 65.88 630 ASP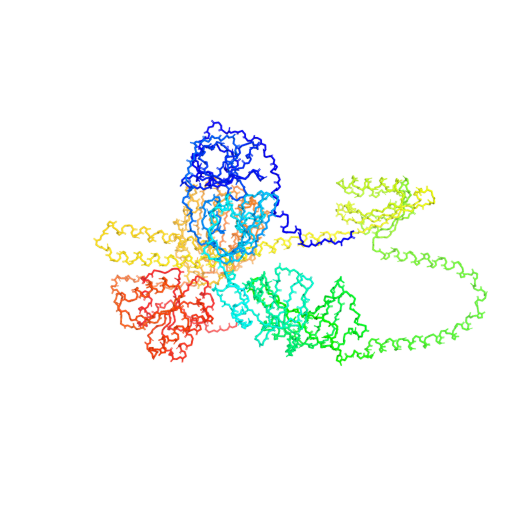 A O 1
ATOM 4929 N N . PHE A 1 631 ? -14.457 -5.672 13.485 1.00 69.81 631 PHE A N 1
ATOM 4930 C CA . PHE A 1 631 ? -15.899 -5.567 13.705 1.00 69.81 631 PHE A CA 1
ATOM 4931 C C . PHE A 1 631 ? -16.484 -6.834 14.336 1.00 69.81 631 PHE A C 1
ATOM 4933 O O . PHE A 1 631 ? -17.323 -6.740 15.233 1.00 69.81 631 PHE A O 1
ATOM 4940 N N . ASN A 1 632 ? -16.057 -8.018 13.894 1.00 64.94 632 ASN A N 1
ATOM 4941 C CA . ASN A 1 632 ? -16.544 -9.278 14.451 1.00 64.94 632 ASN A CA 1
ATOM 4942 C C . ASN A 1 632 ? -16.131 -9.444 15.921 1.00 64.94 632 ASN A C 1
ATOM 4944 O O . ASN A 1 632 ? -16.927 -9.953 16.714 1.00 64.94 632 ASN A O 1
ATOM 4948 N N . ASN A 1 633 ? -14.951 -8.957 16.312 1.00 68.19 633 ASN A N 1
ATOM 4949 C CA . ASN A 1 633 ? -14.511 -8.964 17.709 1.00 68.19 633 ASN A CA 1
ATOM 4950 C C . ASN A 1 633 ? -15.409 -8.080 18.586 1.00 68.19 633 ASN A C 1
ATOM 4952 O O . ASN A 1 633 ? -15.885 -8.525 19.632 1.00 68.19 633 ASN A O 1
ATOM 4956 N N . ILE A 1 634 ? -15.744 -6.872 18.121 1.00 78.44 634 ILE A N 1
ATOM 4957 C CA . ILE A 1 634 ? -16.674 -5.972 18.824 1.00 78.44 634 ILE A CA 1
ATOM 4958 C C . ILE A 1 634 ? -18.063 -6.612 18.953 1.00 78.44 634 ILE A C 1
ATOM 4960 O O . ILE A 1 634 ? -18.664 -6.595 20.029 1.00 78.44 634 ILE A O 1
ATOM 4964 N N . LEU A 1 635 ? -18.572 -7.210 17.872 1.00 76.44 635 LEU A N 1
ATOM 4965 C CA . LEU A 1 635 ? -19.892 -7.844 17.867 1.00 76.44 635 LEU A CA 1
ATOM 4966 C C . LEU A 1 635 ? -19.967 -9.048 18.804 1.00 76.44 635 LEU A C 1
ATOM 4968 O O . LEU A 1 635 ? -20.971 -9.203 19.495 1.00 76.44 635 LEU A O 1
ATOM 4972 N N . THR A 1 636 ? -18.894 -9.836 18.890 1.00 67.94 636 THR A N 1
ATOM 4973 C CA . THR A 1 636 ? -18.795 -10.974 19.816 1.00 67.94 636 THR A CA 1
ATOM 4974 C C . THR A 1 636 ? -18.939 -10.512 21.271 1.00 67.94 636 THR A C 1
ATOM 4976 O O . THR A 1 636 ? -19.677 -11.117 22.046 1.00 67.94 636 THR A O 1
ATOM 4979 N N . VAL A 1 637 ? -18.310 -9.390 21.642 1.00 74.88 637 VAL A N 1
ATOM 4980 C CA . VAL A 1 637 ? -18.415 -8.807 22.993 1.00 74.88 637 VAL A CA 1
ATOM 4981 C C . VAL A 1 637 ? -19.821 -8.283 23.285 1.00 74.88 637 VAL A C 1
ATOM 4983 O O . VAL A 1 637 ? -20.356 -8.527 24.368 1.00 74.88 637 VAL A O 1
ATOM 4986 N N . ILE A 1 638 ? -20.435 -7.581 22.327 1.00 78.62 638 ILE A N 1
ATOM 4987 C CA . ILE A 1 638 ? -21.796 -7.042 22.474 1.00 78.62 638 ILE A CA 1
ATOM 4988 C C . ILE A 1 638 ? -22.803 -8.182 22.653 1.00 78.62 638 ILE A C 1
ATOM 4990 O O . ILE A 1 638 ? -23.597 -8.150 23.592 1.00 78.62 638 ILE A O 1
ATOM 4994 N N . GLN A 1 639 ? -22.741 -9.205 21.795 1.00 76.19 639 GLN A N 1
ATOM 4995 C CA . GLN A 1 639 ? -23.623 -10.373 21.867 1.00 76.19 639 GLN A CA 1
ATOM 4996 C C . GLN A 1 639 ? -23.422 -11.156 23.166 1.00 76.19 639 GLN A C 1
ATOM 4998 O O . GLN A 1 639 ? -24.395 -11.543 23.807 1.00 76.19 639 GLN A O 1
ATOM 5003 N N . GLY A 1 640 ? -22.171 -11.361 23.585 1.00 73.62 640 GLY A N 1
ATOM 5004 C CA . GLY A 1 640 ? -21.862 -12.093 24.809 1.00 73.62 640 GLY A CA 1
ATOM 5005 C C . GLY A 1 640 ? -22.387 -11.410 26.073 1.00 73.62 640 GLY A C 1
ATOM 5006 O O . GLY A 1 640 ? -23.012 -12.063 26.907 1.00 73.62 640 GLY A O 1
ATOM 5007 N N . ASN A 1 641 ? -22.194 -10.094 26.197 1.00 78.69 641 ASN A N 1
ATOM 5008 C CA . ASN A 1 641 ? -22.711 -9.335 27.339 1.00 78.69 641 ASN A CA 1
ATOM 5009 C C . ASN A 1 641 ? -24.242 -9.242 27.329 1.00 78.69 641 ASN A C 1
ATOM 5011 O O . ASN A 1 641 ? -24.856 -9.348 28.389 1.00 78.69 641 ASN A O 1
ATOM 5015 N N . ALA A 1 642 ? -24.863 -9.086 26.153 1.00 81.12 642 ALA A N 1
ATOM 5016 C CA . ALA A 1 642 ? -26.319 -9.121 26.025 1.00 81.12 642 ALA A CA 1
ATOM 5017 C C . ALA A 1 642 ? -26.887 -10.477 26.475 1.00 81.12 642 ALA A C 1
ATOM 5019 O O . ALA A 1 642 ? -27.859 -10.514 27.220 1.00 81.12 642 ALA A O 1
ATOM 5020 N N . CYS A 1 643 ? -26.221 -11.582 26.128 1.00 77.56 643 CYS A N 1
ATOM 5021 C CA . CYS A 1 643 ? -26.599 -12.919 26.583 1.00 77.56 643 CYS A CA 1
ATOM 5022 C C . CYS A 1 643 ? -26.507 -13.072 28.115 1.00 77.56 643 CYS A C 1
ATOM 5024 O O . CYS A 1 643 ? -27.395 -13.666 28.721 1.00 77.56 643 CYS A O 1
ATOM 5026 N N . PHE A 1 644 ? -25.467 -12.533 28.765 1.00 77.94 644 PHE A N 1
ATOM 5027 C CA . PHE A 1 644 ? -25.369 -12.564 30.234 1.00 77.94 644 PHE A CA 1
ATOM 5028 C C . PHE A 1 644 ? -26.457 -11.738 30.912 1.00 77.94 644 PHE A C 1
ATOM 5030 O O . PHE A 1 644 ? -27.005 -12.159 31.928 1.00 77.94 644 PHE A O 1
ATOM 5037 N N . LEU A 1 645 ? -26.779 -10.578 30.341 1.00 80.62 645 LEU A N 1
ATOM 5038 C CA . LEU A 1 645 ? -27.865 -9.739 30.824 1.00 80.62 645 LEU A CA 1
ATOM 5039 C C . LEU A 1 645 ? -29.223 -10.426 30.644 1.00 80.62 645 LEU A C 1
ATOM 5041 O O . LEU A 1 645 ? -30.042 -10.346 31.548 1.00 80.62 645 LEU A O 1
ATOM 5045 N N . GLU A 1 646 ? -29.458 -11.143 29.541 1.00 78.81 646 GLU A N 1
ATOM 5046 C CA . GLU A 1 646 ? -30.684 -11.933 29.348 1.00 78.81 646 GLU A CA 1
ATOM 5047 C C . GLU A 1 646 ? -30.847 -13.020 30.429 1.00 78.81 646 GLU A C 1
ATOM 5049 O O . GLU A 1 646 ? -31.946 -13.185 30.960 1.00 78.81 646 GLU A O 1
ATOM 5054 N N . GLU A 1 647 ? -29.765 -13.716 30.805 1.00 74.81 647 GLU A N 1
ATOM 5055 C CA . GLU A 1 647 ? -29.778 -14.705 31.897 1.00 74.81 647 GLU A CA 1
ATOM 5056 C C . GLU A 1 647 ? -30.056 -14.050 33.266 1.00 74.81 647 GLU A C 1
ATOM 5058 O O . GLU A 1 647 ? -30.912 -14.523 34.019 1.00 74.81 647 GLU A O 1
ATOM 5063 N N . ASP A 1 648 ? -29.378 -12.940 33.580 1.00 77.19 648 ASP A N 1
ATOM 5064 C CA . ASP A 1 648 ? -29.502 -12.243 34.870 1.00 77.19 648 ASP A CA 1
ATOM 5065 C C . ASP A 1 648 ? -30.864 -11.518 35.010 1.00 77.19 648 ASP A C 1
ATOM 5067 O O . ASP A 1 648 ? -31.375 -11.325 36.118 1.00 77.19 648 ASP A O 1
ATOM 5071 N N . LEU A 1 649 ? -31.482 -11.138 33.886 1.00 81.06 649 LEU A N 1
ATOM 5072 C CA . LEU A 1 649 ? -32.760 -10.422 33.804 1.00 81.06 649 LEU A CA 1
ATOM 5073 C C . LEU A 1 649 ? -33.951 -11.336 33.483 1.00 81.06 649 LEU A C 1
ATOM 5075 O O . LEU A 1 649 ? -35.041 -10.832 33.214 1.00 81.06 649 LEU A O 1
ATOM 5079 N N . ALA A 1 650 ? -33.800 -12.661 33.574 1.00 73.56 650 ALA A N 1
ATOM 5080 C CA . ALA A 1 650 ? -34.853 -13.629 33.246 1.00 73.56 650 ALA A CA 1
ATOM 5081 C C . ALA A 1 650 ? -36.186 -13.416 34.007 1.00 73.56 650 ALA A C 1
ATOM 5083 O O . ALA A 1 650 ? -37.232 -13.888 33.568 1.00 73.56 650 ALA A O 1
ATOM 5084 N N . GLN A 1 651 ? -36.174 -12.688 35.133 1.00 76.31 651 GLN A N 1
ATOM 5085 C CA . GLN A 1 651 ? -37.368 -12.334 35.922 1.00 76.31 651 GLN A CA 1
ATOM 5086 C C . GLN A 1 651 ? -37.881 -10.892 35.697 1.00 76.31 651 GLN A C 1
ATOM 5088 O O . GLN A 1 651 ? -38.804 -10.453 36.383 1.00 76.31 651 GLN A O 1
ATOM 5093 N N . ARG A 1 652 ? -37.290 -10.135 34.762 1.00 78.12 652 ARG A N 1
ATOM 5094 C CA . ARG A 1 652 ? -37.577 -8.716 34.468 1.00 78.12 652 ARG A CA 1
ATOM 5095 C C . ARG A 1 652 ? -37.941 -8.544 32.981 1.00 78.12 652 ARG A C 1
ATOM 5097 O O . ARG A 1 652 ? -37.077 -8.185 32.179 1.00 78.12 652 ARG A O 1
ATOM 5104 N N . PRO A 1 653 ? -39.200 -8.826 32.587 1.00 74.06 653 PRO A N 1
ATOM 5105 C CA . PRO A 1 653 ? -39.610 -8.880 31.178 1.00 74.06 653 PRO A CA 1
ATOM 5106 C C . PRO A 1 653 ? -39.479 -7.538 30.436 1.00 74.06 653 PRO A C 1
ATOM 5108 O O . PRO A 1 653 ? -39.242 -7.529 29.234 1.00 74.06 653 PRO A O 1
ATOM 5111 N N . ASP A 1 654 ? -39.560 -6.420 31.156 1.00 73.38 654 ASP A N 1
ATOM 5112 C CA . ASP A 1 654 ? -39.360 -5.052 30.665 1.00 73.38 654 ASP A CA 1
ATOM 5113 C C . ASP A 1 654 ? -37.921 -4.774 30.196 1.00 73.38 654 ASP A C 1
ATOM 5115 O O . ASP A 1 654 ? -37.704 -4.046 29.230 1.00 73.38 654 ASP A O 1
ATOM 5119 N N . LEU A 1 655 ? -36.926 -5.370 30.860 1.00 75.88 655 LEU A N 1
ATOM 5120 C CA . LEU A 1 655 ? -35.514 -5.231 30.490 1.00 75.88 655 LEU A CA 1
ATOM 5121 C C . LEU A 1 655 ? -35.039 -6.342 29.548 1.00 75.88 655 LEU A C 1
ATOM 5123 O O . LEU A 1 655 ? -34.094 -6.134 28.785 1.00 75.88 655 LEU A O 1
ATOM 5127 N N . LEU A 1 656 ? -35.710 -7.496 29.569 1.00 76.50 656 LEU A N 1
ATOM 5128 C CA . LEU A 1 656 ? -35.440 -8.608 28.662 1.00 76.50 656 LEU A CA 1
ATOM 5129 C C . LEU A 1 656 ? -35.684 -8.209 27.197 1.00 76.50 656 LEU A C 1
ATOM 5131 O O . LEU A 1 656 ? -34.871 -8.530 26.334 1.00 76.50 656 LEU A O 1
ATOM 5135 N N . GLU A 1 657 ? -36.747 -7.446 26.926 1.00 72.12 657 GLU A N 1
ATOM 5136 C CA . GLU A 1 657 ? -37.063 -6.947 25.580 1.00 72.12 657 GLU A CA 1
ATOM 5137 C C . GLU A 1 657 ? -35.958 -6.025 25.030 1.00 72.12 657 GLU A C 1
ATOM 5139 O O . GLU A 1 657 ? -35.519 -6.175 23.888 1.00 72.12 657 GLU A O 1
ATOM 5144 N N . ALA A 1 658 ? -35.432 -5.114 25.856 1.00 71.94 658 ALA A N 1
ATOM 5145 C CA . ALA A 1 658 ? -34.318 -4.247 25.471 1.00 71.94 658 ALA A CA 1
ATOM 5146 C C . ALA A 1 658 ? -33.036 -5.049 25.175 1.00 71.94 658 ALA A C 1
ATOM 5148 O O . ALA A 1 658 ? -32.288 -4.720 24.253 1.00 71.94 658 ALA A O 1
ATOM 5149 N N . CYS A 1 659 ? -32.799 -6.126 25.925 1.00 78.19 659 CYS A N 1
ATOM 5150 C CA . CYS A 1 659 ? -31.650 -7.002 25.721 1.00 78.19 659 CYS A CA 1
ATOM 5151 C C . CYS A 1 659 ? -31.756 -7.794 24.406 1.00 78.19 659 CYS A C 1
ATOM 5153 O O . CYS A 1 659 ? -30.807 -7.813 23.619 1.00 78.19 659 CYS A O 1
ATOM 5155 N N . GLN A 1 660 ? -32.947 -8.312 24.093 1.00 73.50 660 GLN A N 1
ATOM 5156 C CA . GLN A 1 660 ? -33.233 -8.972 22.815 1.00 73.50 660 GLN A CA 1
ATOM 5157 C C . GLN A 1 660 ? -33.013 -8.030 21.621 1.00 73.50 660 GLN A C 1
ATOM 5159 O O . GLN A 1 660 ? -32.437 -8.434 20.608 1.00 73.50 660 GLN A O 1
ATOM 5164 N N . GLN A 1 661 ? -33.383 -6.750 21.743 1.00 71.38 661 GLN A N 1
ATOM 5165 C CA . GLN A 1 661 ? -33.125 -5.751 20.698 1.00 71.38 661 GLN A CA 1
ATOM 5166 C C . GLN A 1 661 ? -31.625 -5.503 20.465 1.00 71.38 661 GLN A C 1
ATOM 5168 O O . GLN A 1 661 ? -31.206 -5.326 19.314 1.00 71.38 661 GLN A O 1
ATOM 5173 N N . ILE A 1 662 ? -30.803 -5.518 21.522 1.00 80.38 662 ILE A N 1
ATOM 5174 C CA . ILE A 1 662 ? -29.337 -5.424 21.414 1.00 80.38 662 ILE A CA 1
ATOM 5175 C C . ILE A 1 662 ? -28.789 -6.651 20.676 1.00 80.38 662 ILE A C 1
ATOM 5177 O O . ILE A 1 662 ? -28.004 -6.500 19.732 1.00 80.38 662 ILE A O 1
ATOM 5181 N N . THR A 1 663 ? -29.253 -7.850 21.037 1.00 72.69 663 THR A N 1
ATOM 5182 C CA . THR A 1 663 ? -28.880 -9.112 20.383 1.00 72.69 663 THR A CA 1
ATOM 5183 C C . THR A 1 663 ? -29.241 -9.095 18.888 1.00 72.69 663 THR A C 1
ATOM 5185 O O . THR A 1 663 ? -28.401 -9.391 18.032 1.00 72.69 663 THR A O 1
ATOM 5188 N N . GLU A 1 664 ? -30.451 -8.657 18.527 1.00 67.38 664 GLU A N 1
ATOM 5189 C CA . GLU A 1 664 ? -30.882 -8.516 17.129 1.00 67.38 664 GLU A CA 1
ATOM 5190 C C . GLU A 1 664 ? -30.091 -7.457 16.346 1.00 67.38 664 GLU A C 1
ATOM 5192 O O . GLU A 1 664 ? -29.789 -7.641 15.161 1.00 67.38 664 GLU A O 1
ATOM 5197 N N . ALA A 1 665 ? -29.756 -6.324 16.968 1.00 65.31 665 ALA A N 1
ATOM 5198 C CA . ALA A 1 665 ? -28.936 -5.287 16.347 1.00 65.31 665 ALA A CA 1
ATOM 5199 C C . ALA A 1 665 ? -27.519 -5.796 16.044 1.00 65.31 665 ALA A C 1
ATOM 5201 O O . ALA A 1 665 ? -27.027 -5.605 14.928 1.00 65.31 665 ALA A O 1
ATOM 5202 N N . ALA A 1 666 ? -26.903 -6.511 16.986 1.00 70.50 666 ALA A N 1
ATOM 5203 C CA . ALA A 1 666 ? -25.584 -7.100 16.798 1.00 70.50 666 ALA A CA 1
ATOM 5204 C C . ALA A 1 666 ? -25.591 -8.202 15.719 1.00 70.50 666 ALA A C 1
ATOM 5206 O O . ALA A 1 666 ? -24.724 -8.214 14.845 1.00 70.50 666 ALA A O 1
ATOM 5207 N N . ASN A 1 667 ? -26.626 -9.052 15.684 1.00 63.78 667 ASN A N 1
ATOM 5208 C CA . ASN A 1 667 ? -26.815 -10.044 14.617 1.00 63.78 667 ASN A CA 1
ATOM 5209 C C . ASN A 1 667 ? -26.936 -9.390 13.228 1.00 63.78 667 ASN A C 1
ATOM 5211 O O . ASN A 1 667 ? -26.329 -9.850 12.257 1.00 63.78 667 ASN A O 1
ATOM 5215 N N . ARG A 1 668 ? -27.682 -8.281 13.118 1.00 57.81 668 ARG A N 1
ATOM 5216 C CA . ARG A 1 668 ? -27.799 -7.515 11.862 1.00 57.81 668 ARG A CA 1
ATOM 5217 C C . ARG A 1 668 ? -26.470 -6.900 11.428 1.00 57.81 668 ARG A C 1
ATOM 5219 O O . ARG A 1 668 ? -26.160 -6.929 10.237 1.00 57.81 668 ARG A O 1
ATOM 5226 N N . ALA A 1 669 ? -25.686 -6.375 12.365 1.00 60.97 669 ALA A N 1
ATOM 5227 C CA . ALA A 1 669 ? -24.356 -5.849 12.080 1.00 60.97 669 ALA A CA 1
ATOM 5228 C C . ALA A 1 669 ? -23.387 -6.959 11.626 1.00 60.97 669 ALA A C 1
ATOM 5230 O O . ALA A 1 669 ? -22.658 -6.757 10.657 1.00 60.97 669 ALA A O 1
ATOM 5231 N N . GLY A 1 670 ? -23.460 -8.160 12.212 1.00 55.69 670 GLY A N 1
ATOM 5232 C CA . GLY A 1 670 ? -22.680 -9.326 11.768 1.00 55.69 670 GLY A CA 1
ATOM 5233 C C . GLY A 1 670 ? -23.056 -9.820 10.365 1.00 55.69 670 GLY A C 1
ATOM 5234 O O . GLY A 1 670 ? -22.205 -10.227 9.575 1.00 55.69 670 GLY A O 1
ATOM 5235 N N . ALA A 1 671 ? -24.332 -9.725 9.987 1.00 53.91 671 ALA A N 1
ATOM 5236 C CA . ALA A 1 671 ? -24.747 -9.997 8.611 1.00 53.91 671 ALA A CA 1
ATOM 5237 C C . ALA A 1 671 ? -24.192 -8.953 7.618 1.00 53.91 671 ALA A C 1
ATOM 5239 O O . ALA A 1 671 ? -23.921 -9.280 6.464 1.00 53.91 671 ALA A O 1
ATOM 5240 N N . LEU A 1 672 ? -24.007 -7.698 8.046 1.00 53.00 672 LEU A N 1
ATOM 5241 C CA . LEU A 1 672 ? -23.432 -6.628 7.225 1.00 53.00 672 LEU A CA 1
ATOM 5242 C C . LEU A 1 672 ? -21.912 -6.775 7.052 1.00 53.00 672 LEU A C 1
ATOM 5244 O O . LEU A 1 672 ? -21.412 -6.574 5.947 1.00 53.00 672 LEU A O 1
ATOM 5248 N N . THR A 1 673 ? -21.179 -7.183 8.092 1.00 53.16 673 THR A N 1
ATOM 5249 C CA . THR A 1 673 ? -19.736 -7.476 7.985 1.00 53.16 673 THR A CA 1
ATOM 5250 C C . THR A 1 673 ? -19.482 -8.647 7.039 1.00 53.16 673 THR A C 1
ATOM 5252 O O . THR A 1 673 ? -18.575 -8.594 6.209 1.00 53.16 673 THR A O 1
ATOM 5255 N N . ARG A 1 674 ? -20.358 -9.661 7.052 1.00 53.78 674 ARG A N 1
ATOM 5256 C CA . ARG A 1 674 ? -20.315 -10.760 6.079 1.00 53.78 674 ARG A CA 1
ATOM 5257 C C . ARG A 1 674 ? -20.513 -10.278 4.636 1.00 53.78 674 ARG A C 1
ATOM 5259 O O . ARG A 1 674 ? -19.836 -10.774 3.744 1.00 53.78 674 ARG A O 1
ATOM 5266 N N . LYS A 1 675 ? -21.352 -9.256 4.405 1.00 52.28 675 LYS A N 1
ATOM 5267 C CA . LYS A 1 675 ? -21.520 -8.620 3.080 1.00 52.28 675 LYS A CA 1
ATOM 5268 C C . LYS A 1 675 ? -20.265 -7.886 2.592 1.00 52.28 675 LYS A C 1
ATOM 5270 O O . LYS A 1 675 ? -20.036 -7.839 1.389 1.00 52.28 675 LYS A O 1
ATOM 5275 N N . LEU A 1 676 ? -19.450 -7.335 3.495 1.00 52.84 676 LEU A N 1
ATOM 5276 C CA . LEU A 1 676 ? -18.156 -6.715 3.166 1.00 52.84 676 LEU A CA 1
ATOM 5277 C C . LEU A 1 676 ? -17.110 -7.754 2.732 1.00 52.84 676 LEU A C 1
ATOM 5279 O O . LEU A 1 676 ? -16.322 -7.493 1.825 1.00 52.84 676 LEU A O 1
ATOM 5283 N N . LEU A 1 677 ? -17.143 -8.947 3.331 1.00 51.81 677 LEU A N 1
ATOM 5284 C CA . LEU A 1 677 ? -16.240 -10.055 3.005 1.00 51.81 677 LEU A CA 1
ATOM 5285 C C . LEU A 1 677 ? -16.517 -10.696 1.632 1.00 51.81 677 LEU A C 1
ATOM 5287 O O . LEU A 1 677 ? -15.612 -11.311 1.072 1.00 51.81 677 LEU A O 1
ATOM 5291 N N . LEU A 1 678 ? -17.707 -10.484 1.047 1.00 51.00 678 LEU A N 1
ATOM 5292 C CA . LEU A 1 678 ? -18.095 -10.986 -0.287 1.00 51.00 678 LEU A CA 1
ATOM 5293 C C . LEU A 1 678 ? -17.196 -10.482 -1.437 1.00 51.00 678 LEU A C 1
ATOM 5295 O O . LEU A 1 678 ? -17.266 -11.012 -2.545 1.00 51.00 678 LEU A O 1
ATOM 5299 N N . PHE A 1 679 ? -16.354 -9.472 -1.194 1.00 48.91 679 PHE A N 1
ATOM 5300 C CA . PHE A 1 679 ? -15.421 -8.901 -2.174 1.00 48.91 679 PHE A CA 1
ATOM 5301 C C . PHE A 1 679 ? -13.973 -9.409 -2.031 1.00 48.91 679 PHE A C 1
ATOM 5303 O O . PHE A 1 679 ? -13.111 -9.011 -2.817 1.00 48.91 679 PHE A O 1
ATOM 5310 N N . SER A 1 680 ? -13.685 -10.283 -1.058 1.00 49.03 680 SER A N 1
ATOM 5311 C CA . SER A 1 680 ? -12.343 -10.832 -0.828 1.00 49.03 680 SER A CA 1
ATOM 5312 C C . SER A 1 680 ? -12.124 -12.129 -1.613 1.00 49.03 680 SER A C 1
ATOM 5314 O O . SER A 1 680 ? -12.855 -13.103 -1.472 1.00 49.03 680 SER A O 1
ATOM 5316 N N . ARG A 1 681 ? -11.096 -12.148 -2.469 1.00 44.94 681 ARG A N 1
ATOM 5317 C CA . ARG A 1 681 ? -10.890 -13.160 -3.525 1.00 44.94 681 ARG A CA 1
ATOM 5318 C C . ARG A 1 681 ? -10.259 -14.485 -3.054 1.00 44.94 681 ARG A C 1
ATOM 5320 O O . ARG A 1 681 ? -9.789 -15.248 -3.891 1.00 44.94 681 ARG A O 1
ATOM 5327 N N . LYS A 1 682 ? -10.188 -14.757 -1.747 1.00 41.12 682 LYS A N 1
ATOM 5328 C CA . LYS A 1 682 ? -9.478 -15.927 -1.187 1.00 41.12 682 LYS A CA 1
ATOM 5329 C C . LYS A 1 682 ? -10.303 -16.662 -0.123 1.00 41.12 682 LYS A C 1
ATOM 5331 O O . LYS A 1 682 ? -9.916 -16.700 1.039 1.00 41.12 682 LYS A O 1
ATOM 5336 N N . GLN A 1 683 ? -11.426 -17.252 -0.523 1.00 43.22 683 GLN A N 1
ATOM 5337 C CA . GLN A 1 683 ? -12.107 -18.283 0.267 1.00 43.22 683 GLN A CA 1
ATOM 5338 C C . GLN A 1 683 ? -11.763 -19.657 -0.321 1.00 43.22 683 GLN A C 1
ATOM 5340 O O . GLN A 1 683 ? -11.819 -19.831 -1.539 1.00 43.22 683 GLN A O 1
ATOM 5345 N N . ALA A 1 684 ? -11.369 -20.619 0.516 1.00 42.62 684 ALA A N 1
ATOM 5346 C CA . ALA A 1 684 ? -11.351 -22.020 0.098 1.00 42.62 684 ALA A CA 1
ATOM 5347 C C . ALA A 1 684 ? -12.757 -22.603 0.261 1.00 42.62 684 ALA A C 1
ATOM 5349 O O . ALA A 1 684 ? -13.443 -22.276 1.225 1.00 42.62 684 ALA A O 1
ATOM 5350 N N . VAL A 1 685 ? -13.159 -23.457 -0.678 1.00 53.12 685 VAL A N 1
ATOM 5351 C CA . VAL A 1 685 ? -14.480 -24.101 -0.708 1.00 53.12 685 VAL A CA 1
ATOM 5352 C C . VAL A 1 685 ? -14.612 -25.072 0.458 1.00 53.12 685 VAL A C 1
ATOM 5354 O O . VAL A 1 685 ? -13.876 -26.058 0.520 1.00 53.12 685 VAL A O 1
ATOM 5357 N N . GLN A 1 686 ? -15.575 -24.834 1.344 1.00 50.97 686 GLN A N 1
ATOM 5358 C CA . GLN A 1 686 ? -15.997 -25.788 2.367 1.00 50.97 686 GLN A CA 1
ATOM 5359 C C . GLN A 1 686 ? -17.166 -26.622 1.831 1.00 50.97 686 GLN A C 1
ATOM 5361 O O . GLN A 1 686 ? -18.329 -26.375 2.142 1.00 50.97 686 GLN A O 1
ATOM 5366 N N . ALA A 1 687 ? -16.866 -27.603 0.975 1.00 71.00 687 ALA A N 1
ATOM 5367 C CA . ALA A 1 687 ? -17.896 -28.454 0.387 1.00 71.00 687 ALA A CA 1
ATOM 5368 C C . ALA A 1 687 ? -18.561 -29.335 1.461 1.00 71.00 687 ALA A C 1
ATOM 5370 O O . ALA A 1 687 ? -17.910 -30.187 2.064 1.00 71.00 687 ALA A O 1
ATOM 5371 N N . GLN A 1 688 ? -19.867 -29.166 1.652 1.00 78.81 688 GLN A N 1
ATOM 5372 C CA . GLN A 1 688 ? -20.707 -30.004 2.510 1.00 78.81 688 GLN A CA 1
ATOM 5373 C C . GLN A 1 688 ? -21.925 -30.520 1.736 1.00 78.81 688 GLN A C 1
ATOM 5375 O O . GLN A 1 688 ? -22.215 -30.054 0.634 1.00 78.81 688 GLN A O 1
ATOM 5380 N N . GLU A 1 689 ? -22.642 -31.491 2.302 1.00 83.44 689 GLU A N 1
ATOM 5381 C CA . GLU A 1 689 ? -23.922 -31.931 1.746 1.00 83.44 689 GLU A CA 1
ATOM 5382 C C . GLU A 1 689 ? -24.961 -30.820 1.938 1.00 83.44 689 GLU A C 1
ATOM 5384 O O . GLU A 1 689 ? -25.286 -30.434 3.061 1.00 83.44 689 GLU A O 1
ATOM 5389 N N . VAL A 1 690 ? -25.468 -30.279 0.832 1.00 85.25 690 VAL A N 1
ATOM 5390 C CA . VAL A 1 690 ? -26.437 -29.181 0.828 1.00 85.25 690 VAL A CA 1
ATOM 5391 C C . VAL A 1 690 ? -27.721 -29.631 0.154 1.00 85.25 690 VAL A C 1
ATOM 5393 O O . VAL A 1 690 ? -27.720 -30.085 -0.992 1.00 85.25 690 VAL A O 1
ATOM 5396 N N . ASN A 1 691 ? -28.842 -29.445 0.847 1.00 89.06 691 ASN A N 1
ATOM 5397 C CA . ASN A 1 691 ? -30.164 -29.506 0.241 1.00 89.06 691 ASN A CA 1
ATOM 5398 C C . ASN A 1 691 ? -30.525 -28.122 -0.321 1.00 89.06 691 ASN A C 1
ATOM 5400 O O . ASN A 1 691 ? -30.716 -27.168 0.437 1.00 89.06 691 ASN A O 1
ATOM 5404 N N . LEU A 1 692 ? -30.633 -27.997 -1.650 1.00 88.94 692 LEU A N 1
ATOM 5405 C CA . LEU A 1 692 ? -30.920 -26.702 -2.282 1.00 88.94 692 LEU A CA 1
ATOM 5406 C C . LEU A 1 692 ? -32.299 -26.138 -1.915 1.00 88.94 692 LEU A C 1
ATOM 5408 O O . LEU A 1 692 ? -32.453 -24.919 -1.910 1.00 88.94 692 LEU A O 1
ATOM 5412 N N . ASN A 1 693 ? -33.287 -26.972 -1.573 1.00 88.81 693 ASN A N 1
ATOM 5413 C CA . ASN A 1 693 ? -34.581 -26.461 -1.107 1.00 88.81 693 ASN A CA 1
ATOM 5414 C C . ASN A 1 693 ? -34.426 -25.717 0.218 1.00 88.81 693 ASN A C 1
ATOM 5416 O O . ASN A 1 693 ? -34.922 -24.600 0.360 1.00 88.81 693 ASN A O 1
ATOM 5420 N N . GLU A 1 694 ? -33.707 -26.319 1.167 1.00 85.50 694 GLU A N 1
ATOM 5421 C CA . GLU A 1 694 ? -33.458 -25.721 2.478 1.00 85.50 694 GLU A CA 1
ATOM 5422 C C . GLU A 1 694 ? -32.647 -24.432 2.340 1.00 85.50 694 GLU A C 1
ATOM 5424 O O . GLU A 1 694 ? -33.050 -23.401 2.880 1.00 85.50 694 GLU A O 1
ATOM 5429 N N . LEU A 1 695 ? -31.578 -24.456 1.535 1.00 85.69 695 LEU A N 1
ATOM 5430 C CA . LEU A 1 695 ? -30.749 -23.281 1.259 1.00 85.69 695 LEU A CA 1
ATOM 5431 C C . LEU A 1 695 ? -31.589 -22.110 0.723 1.00 85.69 695 LEU A C 1
ATOM 5433 O O . LEU A 1 695 ? -31.600 -21.029 1.310 1.00 85.69 695 LEU A O 1
ATOM 5437 N N . VAL A 1 696 ? -32.359 -22.338 -0.347 1.00 86.88 696 VAL A N 1
ATOM 5438 C CA . VAL A 1 696 ? -33.195 -21.298 -0.966 1.00 86.88 696 VAL A CA 1
ATOM 5439 C C . VAL A 1 696 ? -34.284 -20.809 -0.001 1.00 86.88 696 VAL A C 1
ATOM 5441 O O . VAL A 1 696 ? -34.562 -19.611 0.049 1.00 86.88 696 VAL A O 1
ATOM 5444 N N . SER A 1 697 ? -34.876 -21.700 0.803 1.00 84.38 697 SER A N 1
ATOM 5445 C CA . SER A 1 697 ? -35.901 -21.329 1.792 1.00 84.38 697 SER A CA 1
ATOM 5446 C C . SER A 1 697 ? -35.361 -20.451 2.931 1.00 84.38 697 SER A C 1
ATOM 5448 O O . SER A 1 697 ? -36.010 -19.486 3.342 1.00 84.38 697 SER A O 1
ATOM 5450 N N . ASN A 1 698 ? -34.132 -20.706 3.393 1.00 79.38 698 ASN A N 1
ATOM 5451 C CA . ASN A 1 698 ? -33.485 -19.909 4.437 1.00 79.38 698 ASN A CA 1
ATOM 5452 C C . ASN A 1 698 ? -33.195 -18.475 3.966 1.00 79.38 698 ASN A C 1
ATOM 5454 O O . ASN A 1 698 ? -33.178 -17.535 4.767 1.00 79.38 698 ASN A O 1
ATOM 5458 N N . MET A 1 699 ? -33.033 -18.278 2.655 1.00 78.94 699 MET A N 1
ATOM 5459 C CA . MET A 1 699 ? -32.754 -16.976 2.056 1.00 78.94 699 MET A CA 1
ATOM 5460 C C . MET A 1 699 ? -33.998 -16.127 1.770 1.00 78.94 699 MET A C 1
ATOM 5462 O O . MET A 1 699 ? -33.855 -14.927 1.525 1.00 78.94 699 MET A O 1
ATOM 5466 N N . THR A 1 700 ? -35.217 -16.674 1.848 1.00 78.56 700 THR A N 1
ATOM 5467 C CA . THR A 1 700 ? -36.456 -15.970 1.463 1.00 78.56 700 THR A CA 1
ATOM 5468 C C . THR A 1 700 ? -36.618 -14.610 2.155 1.00 78.56 700 THR A C 1
ATOM 5470 O O . THR A 1 700 ? -36.880 -13.601 1.497 1.00 78.56 700 THR A O 1
ATOM 5473 N N . LYS A 1 701 ? -36.391 -14.539 3.477 1.00 70.81 701 LYS A N 1
ATOM 5474 C CA . LYS A 1 701 ? -36.507 -13.281 4.249 1.00 70.81 701 LYS A CA 1
ATOM 5475 C C . LYS A 1 701 ? -35.458 -12.239 3.850 1.00 70.81 701 LYS A C 1
ATOM 5477 O O . LYS A 1 701 ? -35.732 -11.039 3.879 1.00 70.81 701 LYS A O 1
ATOM 5482 N N . LEU A 1 702 ? -34.248 -12.684 3.518 1.00 72.62 702 LEU A N 1
ATOM 5483 C CA . LEU A 1 702 ? -33.148 -11.813 3.112 1.00 72.62 702 LEU A CA 1
ATOM 5484 C C . LEU A 1 702 ? -33.377 -11.275 1.694 1.00 72.62 702 LEU A C 1
ATOM 5486 O O . LEU A 1 702 ? -33.204 -10.077 1.470 1.00 72.62 702 LEU A O 1
ATOM 5490 N N . LEU A 1 703 ? -33.812 -12.134 0.769 1.00 77.25 703 LEU A N 1
ATOM 5491 C CA . LEU A 1 703 ? -34.107 -11.774 -0.618 1.00 77.25 703 LEU A CA 1
ATOM 5492 C C . LEU A 1 703 ? -35.229 -10.737 -0.708 1.00 77.25 703 LEU A C 1
ATOM 5494 O O . LEU A 1 703 ? -35.070 -9.742 -1.412 1.00 77.25 703 LEU A O 1
ATOM 5498 N N . GLY A 1 704 ? -36.293 -10.892 0.090 1.00 74.06 704 GLY A N 1
ATOM 5499 C CA . GLY A 1 704 ? -37.376 -9.904 0.158 1.00 74.06 704 GLY A CA 1
ATOM 5500 C C . GLY A 1 704 ? -36.887 -8.501 0.537 1.00 74.06 704 GLY A C 1
ATOM 5501 O O . GLY A 1 704 ? -37.304 -7.513 -0.061 1.00 74.06 704 GLY A O 1
ATOM 5502 N N . ARG A 1 705 ? -35.927 -8.399 1.468 1.00 70.81 705 ARG A N 1
ATOM 5503 C CA . ARG A 1 705 ? -35.330 -7.110 1.867 1.00 70.81 705 ARG A CA 1
ATOM 5504 C C . ARG A 1 705 ? -34.378 -6.524 0.821 1.00 70.81 705 ARG A C 1
ATOM 5506 O O . ARG A 1 705 ? -34.243 -5.308 0.755 1.00 70.81 705 ARG A O 1
ATOM 5513 N N . LEU A 1 706 ? -33.666 -7.363 0.067 1.00 70.25 706 LEU A N 1
ATOM 5514 C CA . LEU A 1 706 ? -32.668 -6.911 -0.915 1.00 70.25 706 LEU A CA 1
ATOM 5515 C C . LEU A 1 706 ? -33.287 -6.428 -2.226 1.00 70.25 706 LEU A C 1
ATOM 5517 O O . LEU A 1 706 ? -32.748 -5.517 -2.863 1.00 70.25 706 LEU A O 1
ATOM 5521 N N . ILE A 1 707 ? -34.372 -7.076 -2.637 1.00 76.81 707 ILE A N 1
ATOM 5522 C CA . ILE A 1 707 ? -35.023 -6.826 -3.919 1.00 76.81 707 ILE A CA 1
ATOM 5523 C C . ILE A 1 707 ? -36.043 -5.686 -3.784 1.00 76.81 707 ILE A C 1
ATOM 5525 O O . ILE A 1 707 ? -36.109 -4.827 -4.659 1.00 76.81 707 ILE A O 1
ATOM 5529 N N . GLY A 1 708 ? -36.737 -5.602 -2.644 1.00 73.56 708 GLY A N 1
ATOM 5530 C CA . GLY A 1 708 ? -37.752 -4.584 -2.370 1.00 73.56 708 GLY A CA 1
ATOM 5531 C C . GLY A 1 708 ? -39.169 -5.056 -2.705 1.00 73.56 708 GLY A C 1
ATOM 5532 O O . GLY A 1 708 ? -39.365 -6.048 -3.398 1.00 73.56 708 GLY A O 1
ATOM 5533 N N . GLU A 1 709 ? -40.172 -4.335 -2.202 1.00 78.75 709 GLU A N 1
ATOM 5534 C CA . GLU A 1 709 ? -41.586 -4.761 -2.238 1.00 78.75 709 GLU A CA 1
ATOM 5535 C C . GLU A 1 709 ? -42.239 -4.696 -3.633 1.00 78.75 709 GLU A C 1
ATOM 5537 O O . GLU A 1 709 ? -43.331 -5.217 -3.828 1.00 78.75 709 GLU A O 1
ATOM 5542 N N . HIS A 1 710 ? -41.573 -4.075 -4.612 1.00 80.50 710 HIS A N 1
ATOM 5543 C CA . HIS A 1 710 ? -42.081 -3.870 -5.974 1.00 80.50 710 HIS A CA 1
ATOM 5544 C C . HIS A 1 710 ? -41.851 -5.073 -6.910 1.00 80.50 710 HIS A C 1
ATOM 5546 O O . HIS A 1 710 ? -42.340 -5.068 -8.038 1.00 80.50 710 HIS A O 1
ATOM 5552 N N . ILE A 1 711 ? -41.128 -6.108 -6.465 1.00 88.19 711 ILE A N 1
ATOM 5553 C CA . ILE A 1 711 ? -40.880 -7.335 -7.235 1.00 88.19 711 ILE A CA 1
ATOM 5554 C C . ILE A 1 711 ? -41.454 -8.530 -6.473 1.00 88.19 711 ILE A C 1
ATOM 5556 O O . ILE A 1 711 ? -41.140 -8.759 -5.304 1.00 88.19 711 ILE A O 1
ATOM 5560 N N . GLN A 1 712 ? -42.280 -9.322 -7.152 1.00 90.19 712 GLN A N 1
ATOM 5561 C CA . GLN A 1 712 ? -42.895 -10.513 -6.584 1.00 90.19 712 GLN A CA 1
ATOM 5562 C C . GLN A 1 712 ? -41.904 -11.684 -6.586 1.00 90.19 712 GLN A C 1
ATOM 5564 O O . GLN A 1 712 ? -41.407 -12.092 -7.635 1.00 90.19 712 GLN A O 1
ATOM 5569 N N . LEU A 1 713 ? -41.640 -12.250 -5.407 1.00 90.88 713 LEU A N 1
ATOM 5570 C CA . LEU A 1 713 ? -40.817 -13.449 -5.245 1.00 90.88 713 LEU A CA 1
ATOM 5571 C C . LEU A 1 713 ? -41.671 -14.716 -5.334 1.00 90.88 713 LEU A C 1
ATOM 5573 O O . LEU A 1 713 ? -42.630 -14.868 -4.576 1.00 90.88 713 LEU A O 1
ATOM 5577 N N . GLN A 1 714 ? -41.295 -15.642 -6.216 1.00 92.81 714 GLN A N 1
ATOM 5578 C CA . GLN A 1 714 ? -41.924 -16.958 -6.346 1.00 92.81 714 GLN A CA 1
ATOM 5579 C C . GLN A 1 714 ? -40.894 -18.073 -6.140 1.00 92.81 714 GLN A C 1
ATOM 5581 O O . GLN A 1 714 ? -39.776 -17.997 -6.647 1.00 92.81 714 GLN A O 1
ATOM 5586 N N . PHE A 1 715 ? -41.276 -19.120 -5.408 1.00 91.94 715 PHE A N 1
ATOM 5587 C CA . PHE A 1 715 ? -40.413 -20.260 -5.099 1.00 91.94 715 PHE A CA 1
ATOM 5588 C C . PHE A 1 715 ? -41.120 -21.565 -5.467 1.00 91.94 715 PHE A C 1
ATOM 5590 O O . PHE A 1 715 ? -42.198 -21.857 -4.950 1.00 91.94 715 PHE A O 1
ATOM 5597 N N . HIS A 1 716 ? -40.498 -22.356 -6.338 1.00 92.00 716 HIS A N 1
ATOM 5598 C CA . HIS A 1 716 ? -40.990 -23.653 -6.790 1.00 92.00 716 HIS A CA 1
ATOM 5599 C C . HIS A 1 716 ? -39.969 -24.733 -6.427 1.00 92.00 716 HIS A C 1
ATOM 5601 O O . HIS A 1 716 ? -38.919 -24.856 -7.057 1.00 92.00 716 HIS A O 1
ATOM 5607 N N . TYR A 1 717 ? -40.270 -25.504 -5.383 1.00 90.81 717 TYR A N 1
ATOM 5608 C CA . TYR A 1 717 ? -39.364 -26.527 -4.870 1.00 90.81 717 TYR A CA 1
ATOM 5609 C C . TYR A 1 717 ? -39.630 -27.892 -5.503 1.00 90.81 717 TYR A C 1
ATOM 5611 O O . TYR A 1 717 ? -40.758 -28.389 -5.477 1.00 90.81 717 TYR A O 1
ATOM 5619 N N . GLY A 1 718 ? -38.580 -28.526 -6.022 1.00 85.50 718 GLY A N 1
ATOM 5620 C CA . GLY A 1 718 ? -38.649 -29.896 -6.521 1.00 85.50 718 GLY A CA 1
ATOM 5621 C C . GLY A 1 718 ? -38.886 -30.905 -5.386 1.00 85.50 718 GLY A C 1
ATOM 5622 O O . GLY A 1 718 ? -38.285 -30.768 -4.312 1.00 85.50 718 GLY A O 1
ATOM 5623 N N . PRO A 1 719 ? -39.736 -31.930 -5.584 1.00 79.56 719 PRO A N 1
ATOM 5624 C CA . PRO A 1 719 ? -39.961 -32.962 -4.579 1.00 79.56 719 PRO A CA 1
ATOM 5625 C C . PRO A 1 719 ? -38.727 -33.867 -4.444 1.00 79.56 719 PRO A C 1
ATOM 5627 O O . PRO A 1 719 ? -38.160 -34.290 -5.447 1.00 79.56 719 PRO A O 1
ATOM 5630 N N . ALA A 1 720 ? -38.345 -34.193 -3.203 1.00 76.38 720 ALA A N 1
ATOM 5631 C CA . ALA A 1 720 ? -37.294 -35.170 -2.878 1.00 76.38 720 ALA A CA 1
ATOM 5632 C C . ALA A 1 720 ? -35.957 -34.950 -3.623 1.00 76.38 720 ALA A C 1
ATOM 5634 O O . ALA A 1 720 ? -35.374 -35.878 -4.184 1.00 76.38 720 ALA A O 1
ATOM 5635 N N . LEU A 1 721 ? -35.480 -33.704 -3.631 1.00 84.06 721 LEU A N 1
ATOM 5636 C CA . LEU A 1 721 ? -34.220 -33.320 -4.260 1.00 84.06 721 LEU A CA 1
ATOM 5637 C C . LEU A 1 721 ? -33.008 -34.009 -3.601 1.00 84.06 721 LEU A C 1
ATOM 5639 O O . LEU A 1 721 ? -32.860 -33.922 -2.379 1.00 84.06 721 LEU A O 1
ATOM 5643 N N . PRO A 1 722 ? -32.125 -34.660 -4.384 1.00 84.81 722 PRO A N 1
ATOM 5644 C CA . PRO A 1 722 ? -30.856 -35.163 -3.873 1.00 84.81 722 PRO A CA 1
ATOM 5645 C C . PRO A 1 722 ? -29.990 -34.026 -3.320 1.00 84.81 722 PRO A C 1
ATOM 5647 O O . PRO A 1 722 ? -30.035 -32.902 -3.824 1.00 84.81 722 PRO A O 1
ATOM 5650 N N . ALA A 1 723 ? -29.172 -34.320 -2.310 1.00 87.31 723 ALA A N 1
ATOM 5651 C CA . ALA A 1 723 ? -28.180 -33.366 -1.830 1.00 87.31 723 ALA A CA 1
ATOM 5652 C C . ALA A 1 723 ? -27.090 -33.128 -2.892 1.00 87.31 723 ALA A C 1
ATOM 5654 O O . ALA A 1 723 ? -26.811 -33.995 -3.723 1.00 87.31 723 ALA A O 1
ATOM 5655 N N . VAL A 1 724 ? -26.456 -31.959 -2.853 1.00 90.75 724 VAL A N 1
ATOM 5656 C CA . VAL A 1 724 ? -25.279 -31.625 -3.669 1.00 90.75 724 VAL A CA 1
ATOM 5657 C C . VAL A 1 724 ? -24.081 -31.387 -2.759 1.00 90.75 724 VAL A C 1
ATOM 5659 O O . VAL A 1 724 ? -24.251 -30.900 -1.644 1.00 90.75 724 VAL A O 1
ATOM 5662 N N . MET A 1 725 ? -22.869 -31.699 -3.221 1.00 87.06 725 MET A N 1
ATOM 5663 C CA . MET A 1 725 ? -21.648 -31.299 -2.513 1.00 87.06 725 MET A CA 1
ATOM 5664 C C . MET A 1 725 ? -21.309 -29.854 -2.856 1.00 87.06 725 MET A C 1
ATOM 5666 O O . MET A 1 725 ? -20.797 -29.583 -3.944 1.00 87.06 725 MET A O 1
ATOM 5670 N N . ALA A 1 726 ? -21.598 -28.926 -1.946 1.00 84.38 726 ALA A N 1
ATOM 5671 C CA . ALA A 1 726 ? -21.326 -27.515 -2.165 1.00 84.38 726 ALA A CA 1
ATOM 5672 C C . ALA A 1 726 ? -21.027 -26.725 -0.893 1.00 84.38 726 ALA A C 1
ATOM 5674 O O . ALA A 1 726 ? -21.401 -27.123 0.205 1.00 84.38 726 ALA A O 1
ATOM 5675 N N . ASP A 1 727 ? -20.344 -25.596 -1.060 1.00 82.62 727 ASP A N 1
ATOM 5676 C CA . ASP A 1 727 ? -20.185 -24.582 -0.024 1.00 82.62 727 ASP A CA 1
ATOM 5677 C C . ASP A 1 727 ? -21.453 -23.702 0.027 1.00 82.62 727 ASP A C 1
ATOM 5679 O O . ASP A 1 727 ? -21.752 -22.999 -0.949 1.00 82.62 727 ASP A O 1
ATOM 5683 N N . PRO A 1 728 ? -22.220 -23.719 1.136 1.00 77.31 728 PRO A N 1
ATOM 5684 C CA . PRO A 1 728 ? -23.451 -22.947 1.266 1.00 77.31 728 PRO A CA 1
ATOM 5685 C C . PRO A 1 728 ? -23.224 -21.447 1.137 1.00 77.31 728 PRO A C 1
ATOM 5687 O O . PRO A 1 728 ? -24.039 -20.771 0.526 1.00 77.31 728 PRO A O 1
ATOM 5690 N N . GLY A 1 729 ? -22.118 -20.920 1.671 1.00 68.88 729 GLY A N 1
ATOM 5691 C CA . GLY A 1 729 ? -21.827 -19.489 1.627 1.00 68.88 729 GLY A CA 1
ATOM 5692 C C . GLY A 1 729 ? -21.527 -19.013 0.208 1.00 68.88 729 GLY A C 1
ATOM 5693 O O . GLY A 1 729 ? -21.945 -17.925 -0.194 1.00 68.88 729 GLY A O 1
ATOM 5694 N N . MET A 1 730 ? -20.858 -19.848 -0.588 1.00 76.19 730 MET A N 1
ATOM 5695 C CA . MET A 1 730 ? -20.623 -19.554 -2.003 1.00 76.19 730 MET A CA 1
ATOM 5696 C C . MET A 1 730 ? -21.906 -19.692 -2.836 1.00 76.19 730 MET A C 1
ATOM 5698 O O . MET A 1 730 ? -22.129 -18.895 -3.750 1.00 76.19 730 MET A O 1
ATOM 5702 N N . LEU A 1 731 ? -22.787 -20.645 -2.515 1.00 85.56 731 LEU A N 1
ATOM 5703 C CA . LEU A 1 731 ? -24.102 -20.743 -3.159 1.00 85.56 731 LEU A CA 1
ATOM 5704 C C . LEU A 1 731 ? -25.047 -19.598 -2.756 1.00 85.56 731 LEU A C 1
ATOM 5706 O O . LEU A 1 731 ? -25.746 -19.065 -3.619 1.00 85.56 731 LEU A O 1
ATOM 5710 N N . ASP A 1 732 ? -25.007 -19.144 -1.502 1.00 82.56 732 ASP A N 1
ATOM 5711 C CA . ASP A 1 732 ? -25.696 -17.930 -1.053 1.00 82.56 732 ASP A CA 1
ATOM 5712 C C . ASP A 1 732 ? -25.244 -16.729 -1.895 1.00 82.56 732 ASP A C 1
ATOM 5714 O O . ASP A 1 732 ? -26.060 -15.922 -2.346 1.00 82.56 732 ASP A O 1
ATOM 5718 N N . GLN A 1 733 ? -23.940 -16.625 -2.168 1.00 76.12 733 GLN A N 1
ATOM 5719 C CA . GLN A 1 733 ? -23.382 -15.573 -3.014 1.00 76.12 733 GLN A CA 1
ATOM 5720 C C . GLN A 1 733 ? -23.884 -15.664 -4.462 1.00 76.12 733 GLN A C 1
ATOM 5722 O O . GLN A 1 733 ? -24.196 -14.632 -5.062 1.00 76.12 733 GLN A O 1
ATOM 5727 N N . VAL A 1 734 ? -24.002 -16.873 -5.020 1.00 86.62 734 VAL A N 1
ATOM 5728 C CA . VAL A 1 734 ? -24.600 -17.090 -6.347 1.00 86.62 734 VAL A CA 1
ATOM 5729 C C . VAL A 1 734 ? -26.044 -16.585 -6.373 1.00 86.62 734 VAL A C 1
ATOM 5731 O O . VAL A 1 734 ? -26.405 -15.799 -7.251 1.00 86.62 734 VAL A O 1
ATOM 5734 N N . ILE A 1 735 ? -26.845 -16.965 -5.375 1.00 89.81 735 ILE A N 1
ATOM 5735 C CA . ILE A 1 735 ? -28.254 -16.577 -5.256 1.00 89.81 735 ILE A CA 1
ATOM 5736 C C . ILE A 1 735 ? -28.398 -15.055 -5.107 1.00 89.81 735 ILE A C 1
ATOM 5738 O O . ILE A 1 735 ? -29.200 -14.446 -5.816 1.00 89.81 735 ILE A O 1
ATOM 5742 N N . VAL A 1 736 ? -27.598 -14.413 -4.246 1.00 82.56 736 VAL A N 1
ATOM 5743 C CA . VAL A 1 736 ? -27.628 -12.949 -4.066 1.00 82.56 736 VAL A CA 1
ATOM 5744 C C . VAL A 1 736 ? -27.226 -12.215 -5.344 1.00 82.56 736 VAL A C 1
ATOM 5746 O O . VAL A 1 736 ? -27.888 -11.247 -5.716 1.00 82.56 736 VAL A O 1
ATOM 5749 N N . ASN A 1 737 ? -26.169 -12.652 -6.031 1.00 82.31 737 ASN A N 1
ATOM 5750 C CA . ASN A 1 737 ? -25.703 -11.983 -7.248 1.00 82.31 737 ASN A CA 1
ATOM 5751 C C . ASN A 1 737 ? -26.753 -12.035 -8.364 1.00 82.31 737 ASN A C 1
ATOM 5753 O O . ASN A 1 737 ? -26.988 -11.024 -9.027 1.00 82.31 737 ASN A O 1
ATOM 5757 N N . LEU A 1 738 ? -27.416 -13.181 -8.544 1.00 90.56 738 LEU A N 1
ATOM 5758 C CA . LEU A 1 738 ? -28.502 -13.316 -9.515 1.00 90.56 738 LEU A CA 1
ATOM 5759 C C . LEU A 1 738 ? -29.730 -12.490 -9.109 1.00 90.56 738 LEU A C 1
ATOM 5761 O O . LEU A 1 738 ? -30.279 -11.774 -9.939 1.00 90.56 738 LEU A O 1
ATOM 5765 N N . ALA A 1 739 ? -30.099 -12.496 -7.827 1.00 88.19 739 ALA A N 1
ATOM 5766 C CA . ALA A 1 739 ? -31.206 -11.705 -7.293 1.00 88.19 739 ALA A CA 1
ATOM 5767 C C . ALA A 1 739 ? -31.019 -10.187 -7.473 1.00 88.19 739 ALA A C 1
ATOM 5769 O O . ALA A 1 739 ? -31.950 -9.479 -7.857 1.00 88.19 739 ALA A O 1
ATOM 5770 N N . VAL A 1 740 ? -29.814 -9.673 -7.210 1.00 82.94 740 VAL A N 1
ATOM 5771 C CA . VAL A 1 740 ? -29.489 -8.248 -7.388 1.00 82.94 740 VAL A CA 1
ATOM 5772 C C . VAL A 1 740 ? -29.491 -7.867 -8.868 1.00 82.94 740 VAL A C 1
ATOM 5774 O O . VAL A 1 740 ? -30.007 -6.808 -9.223 1.00 82.94 740 VAL A O 1
ATOM 5777 N N . ASN A 1 741 ? -28.963 -8.729 -9.740 1.00 86.50 741 ASN A N 1
ATOM 5778 C CA . ASN A 1 741 ? -29.001 -8.490 -11.181 1.00 86.50 741 ASN A CA 1
ATOM 5779 C C . ASN A 1 741 ? -30.435 -8.488 -11.724 1.00 86.50 741 ASN A C 1
ATOM 5781 O O . ASN A 1 741 ? -30.771 -7.595 -12.497 1.00 86.50 741 ASN A O 1
ATOM 5785 N N . ALA A 1 742 ? -31.279 -9.414 -11.264 1.00 89.81 742 ALA A N 1
ATOM 5786 C CA . ALA A 1 742 ? -32.696 -9.464 -11.609 1.00 89.81 742 ALA A CA 1
ATOM 5787 C C . ALA A 1 742 ? -33.444 -8.197 -11.168 1.00 89.81 742 ALA A C 1
ATOM 5789 O O . ALA A 1 742 ? -34.184 -7.613 -11.954 1.00 89.81 742 ALA A O 1
ATOM 5790 N N . ARG A 1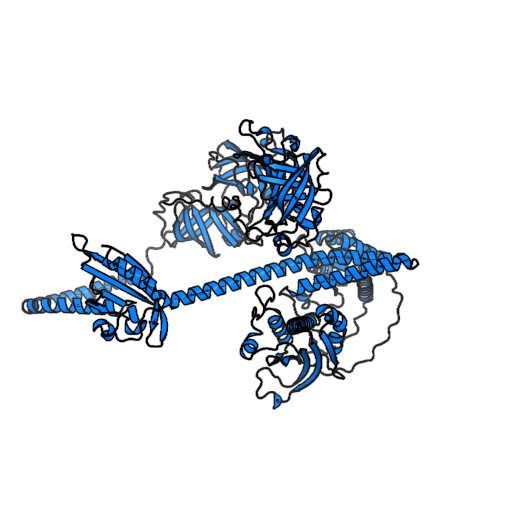 743 ? -33.210 -7.721 -9.935 1.00 87.81 743 ARG A N 1
ATOM 5791 C CA . ARG A 1 743 ? -33.778 -6.454 -9.446 1.00 87.81 743 ARG A CA 1
ATOM 5792 C C . ARG A 1 743 ? -33.403 -5.286 -10.352 1.00 87.81 743 ARG A C 1
ATOM 5794 O O . ARG A 1 743 ? -34.263 -4.516 -10.759 1.00 87.81 743 ARG A O 1
ATOM 5801 N N . ASP A 1 744 ? -32.120 -5.159 -10.670 1.00 83.06 744 ASP A N 1
ATOM 5802 C CA . ASP A 1 744 ? -31.632 -4.052 -11.491 1.00 83.06 744 ASP A CA 1
ATOM 5803 C C . ASP A 1 744 ? -32.156 -4.125 -12.941 1.00 83.06 744 ASP A C 1
ATOM 5805 O O . ASP A 1 744 ? -32.220 -3.098 -13.615 1.00 83.06 744 ASP A O 1
ATOM 5809 N N . ALA A 1 745 ? -32.548 -5.314 -13.414 1.00 87.25 745 ALA A N 1
ATOM 5810 C CA . ALA A 1 745 ? -33.202 -5.525 -14.706 1.00 87.25 745 ALA A CA 1
ATOM 5811 C C . ALA A 1 745 ? -34.723 -5.258 -14.685 1.00 87.25 745 ALA A C 1
ATOM 5813 O O . ALA A 1 745 ? -35.333 -5.184 -15.753 1.00 87.25 745 ALA A O 1
ATOM 5814 N N . MET A 1 746 ? -35.326 -5.095 -13.500 1.00 89.69 746 MET A N 1
ATOM 5815 C CA . MET A 1 746 ? -36.763 -4.871 -13.270 1.00 89.69 746 MET A CA 1
ATOM 5816 C C . MET A 1 746 ? -37.030 -3.575 -12.468 1.00 89.69 746 MET A C 1
ATOM 5818 O O . MET A 1 746 ? -37.645 -3.631 -11.401 1.00 89.69 746 MET A O 1
ATOM 5822 N N . PRO A 1 747 ? -36.590 -2.391 -12.942 1.00 81.56 747 PRO A N 1
ATOM 5823 C CA . PRO A 1 747 ? -36.743 -1.134 -12.197 1.00 81.56 747 PRO A CA 1
ATOM 5824 C C . PRO A 1 747 ? -38.208 -0.740 -11.944 1.00 81.56 747 PRO A C 1
ATOM 5826 O O . PRO A 1 747 ? -38.501 -0.113 -10.929 1.00 81.56 747 PRO A O 1
ATOM 5829 N N . ASP A 1 748 ? -39.122 -1.144 -12.830 1.00 82.44 748 ASP A N 1
ATOM 5830 C CA . ASP A 1 748 ? -40.562 -0.863 -12.739 1.00 82.44 748 ASP A CA 1
ATOM 5831 C C . ASP A 1 748 ? -41.352 -1.978 -12.019 1.00 82.44 748 ASP A C 1
ATOM 5833 O O . ASP A 1 748 ? -42.583 -1.967 -11.996 1.00 82.44 748 ASP A O 1
ATOM 5837 N N . GLY A 1 749 ? -40.650 -2.947 -11.420 1.00 83.69 749 GLY A N 1
ATOM 5838 C CA . GLY A 1 749 ? -41.236 -4.145 -10.821 1.00 83.69 749 GLY A CA 1
ATOM 5839 C C . GLY A 1 749 ? -41.303 -5.336 -11.781 1.00 83.69 749 GLY A C 1
ATOM 5840 O O . GLY A 1 749 ? -40.952 -5.246 -12.956 1.00 83.69 749 GLY A O 1
ATOM 5841 N N . GLY A 1 750 ? -41.713 -6.493 -11.263 1.00 90.88 750 GLY A N 1
ATOM 5842 C CA . GLY A 1 750 ? -41.749 -7.741 -12.028 1.00 90.88 750 GLY A CA 1
ATOM 5843 C C . GLY A 1 750 ? -41.831 -8.976 -11.140 1.00 90.88 750 GLY A C 1
ATOM 5844 O O . GLY A 1 750 ? -42.158 -8.877 -9.957 1.00 90.88 750 GLY A O 1
ATOM 5845 N N . THR A 1 751 ? -41.538 -10.146 -11.704 1.00 93.31 751 THR A N 1
ATOM 5846 C CA . THR A 1 751 ? -41.503 -11.413 -10.961 1.00 93.31 751 THR A CA 1
ATOM 5847 C C . THR A 1 751 ? -40.108 -12.020 -11.021 1.00 93.31 751 THR A C 1
ATOM 5849 O O . THR A 1 751 ? -39.550 -12.186 -12.102 1.00 93.31 751 THR A O 1
ATOM 5852 N N . LEU A 1 752 ? -39.565 -12.385 -9.859 1.00 95.25 752 LEU A N 1
ATOM 5853 C CA . LEU A 1 752 ? -38.353 -13.190 -9.747 1.00 95.25 752 LEU A CA 1
ATOM 5854 C C . LEU A 1 752 ? -38.718 -14.577 -9.214 1.00 95.25 752 LEU A C 1
ATOM 5856 O O . LEU A 1 752 ? -39.225 -14.716 -8.099 1.00 95.25 752 LEU A O 1
ATOM 5860 N N . THR A 1 753 ? -38.435 -15.597 -10.015 1.00 95.19 753 THR A N 1
ATOM 5861 C CA . THR A 1 753 ? -38.804 -16.986 -9.744 1.00 95.19 753 THR A CA 1
ATOM 5862 C C . THR A 1 753 ? -37.566 -17.833 -9.482 1.00 95.19 753 THR A C 1
ATOM 5864 O O . THR A 1 753 ? -36.656 -17.884 -10.306 1.00 95.19 753 THR A O 1
ATOM 5867 N N . PHE A 1 754 ? -37.562 -18.547 -8.359 1.00 94.94 754 PHE A N 1
ATOM 5868 C CA . PHE A 1 754 ? -36.574 -19.572 -8.032 1.00 94.94 754 PHE A CA 1
ATOM 5869 C C . PHE A 1 754 ? -37.202 -20.951 -8.207 1.00 94.94 754 PHE A C 1
ATOM 5871 O O . PHE A 1 754 ? -38.228 -21.239 -7.592 1.00 94.94 754 PHE A O 1
ATOM 5878 N N . THR A 1 755 ? -36.586 -21.808 -9.016 1.00 94.69 755 THR A N 1
ATOM 5879 C CA . THR A 1 755 ? -37.050 -23.183 -9.238 1.00 94.69 755 THR A CA 1
ATOM 5880 C C . THR A 1 755 ? -35.920 -24.165 -8.986 1.00 94.69 755 THR A C 1
ATOM 5882 O O . THR A 1 755 ? -34.839 -24.014 -9.548 1.00 94.69 755 THR A O 1
ATOM 5885 N N . THR A 1 756 ? -36.158 -25.186 -8.169 1.00 94.06 756 THR A N 1
ATOM 5886 C CA . THR A 1 756 ? -35.211 -26.288 -7.956 1.00 94.06 756 THR A CA 1
ATOM 5887 C C . THR A 1 756 ? -35.768 -27.575 -8.558 1.00 94.06 756 THR A C 1
ATOM 5889 O O . THR A 1 756 ? -36.944 -27.893 -8.396 1.00 94.06 756 THR A O 1
ATOM 5892 N N . SER A 1 757 ? -34.947 -28.340 -9.276 1.00 92.69 757 SER A N 1
ATOM 5893 C CA . SER A 1 757 ? -35.376 -29.607 -9.887 1.00 92.69 757 SER A CA 1
ATOM 5894 C C . SER A 1 757 ? -34.228 -30.607 -10.002 1.00 92.69 757 SER A C 1
ATOM 5896 O O . SER A 1 757 ? -33.066 -30.220 -10.096 1.00 92.69 757 SER A O 1
ATOM 5898 N N . ALA A 1 758 ? -34.539 -31.903 -9.960 1.00 89.38 758 ALA A N 1
ATOM 5899 C CA . ALA A 1 758 ? -33.575 -32.955 -10.267 1.00 89.38 758 ALA A CA 1
ATOM 5900 C C . ALA A 1 758 ? -33.626 -33.253 -11.772 1.00 89.38 758 ALA A C 1
ATOM 5902 O O . ALA A 1 758 ? -34.708 -33.435 -12.327 1.00 89.38 758 ALA A O 1
ATOM 5903 N N . VAL A 1 759 ? -32.466 -33.325 -12.421 1.00 88.50 759 VAL A N 1
ATOM 5904 C CA . VAL A 1 759 ? -32.328 -33.586 -13.860 1.00 88.50 759 VAL A CA 1
ATOM 5905 C C . VAL A 1 759 ? -31.335 -34.725 -14.054 1.00 88.50 759 VAL A C 1
ATOM 5907 O O . VAL A 1 759 ? -30.289 -34.759 -13.414 1.00 88.50 759 VAL A O 1
ATOM 5910 N N . THR A 1 760 ? -31.652 -35.684 -14.921 1.00 85.75 760 THR A N 1
ATOM 5911 C CA . THR A 1 760 ? -30.724 -36.762 -15.291 1.00 85.75 760 THR A CA 1
ATOM 5912 C C . THR A 1 760 ? -30.463 -36.677 -16.781 1.00 85.75 760 THR A C 1
ATOM 5914 O O . THR A 1 760 ? -31.416 -36.639 -17.552 1.00 85.75 760 THR A O 1
ATOM 5917 N N . TRP A 1 761 ? -29.190 -36.646 -17.164 1.00 83.88 761 TRP A N 1
ATOM 5918 C CA . TRP A 1 761 ? -28.768 -36.541 -18.558 1.00 83.88 761 TRP A CA 1
ATOM 5919 C C . TRP A 1 761 ? -28.211 -37.874 -19.052 1.00 83.88 761 TRP A C 1
ATOM 5921 O O . TRP A 1 761 ? -27.309 -38.445 -18.421 1.00 83.88 761 TRP A O 1
ATOM 5931 N N . ASP A 1 762 ? -28.740 -38.363 -20.175 1.00 78.81 762 ASP A N 1
ATOM 5932 C CA . ASP A 1 762 ? -28.251 -39.566 -20.845 1.00 78.81 762 ASP A CA 1
ATOM 5933 C C . ASP A 1 762 ? -27.199 -39.249 -21.935 1.00 78.81 762 ASP A C 1
ATOM 5935 O O . ASP A 1 762 ? -26.800 -38.104 -22.139 1.00 78.81 762 ASP A O 1
ATOM 5939 N N . GLU A 1 763 ? -26.675 -40.273 -22.620 1.00 71.31 763 GLU A N 1
ATOM 5940 C CA . GLU A 1 763 ? -25.667 -40.078 -23.681 1.00 71.31 763 GLU A CA 1
ATOM 5941 C C . GLU A 1 763 ? -26.203 -39.356 -24.925 1.00 71.31 763 GLU A C 1
ATOM 5943 O O . GLU A 1 763 ? -25.418 -38.764 -25.666 1.00 71.31 763 GLU A O 1
ATOM 5948 N N . LYS A 1 764 ? -27.516 -39.395 -25.170 1.00 68.81 764 LYS A N 1
ATOM 5949 C CA . LYS A 1 764 ? -28.153 -38.719 -26.304 1.00 68.81 764 LYS A CA 1
ATOM 5950 C C . LYS A 1 764 ? -28.371 -37.238 -26.004 1.00 68.81 764 LYS A C 1
ATOM 5952 O O . LYS A 1 764 ? -28.232 -36.428 -26.914 1.00 68.81 764 LYS A O 1
ATOM 5957 N N . ASP A 1 765 ? -28.621 -36.885 -24.745 1.00 64.69 765 ASP A N 1
ATOM 5958 C CA . ASP A 1 765 ? -28.843 -35.503 -24.304 1.00 64.69 765 ASP A CA 1
ATOM 5959 C C . ASP A 1 765 ? -27.564 -34.645 -24.240 1.00 64.69 765 ASP A C 1
ATOM 5961 O O . ASP A 1 765 ? -27.616 -33.411 -24.277 1.00 64.69 765 ASP A O 1
ATOM 5965 N N . VAL A 1 766 ? -26.397 -35.290 -24.136 1.00 68.81 766 VAL A N 1
ATOM 5966 C CA . VAL A 1 766 ? -25.078 -34.630 -24.103 1.00 68.81 766 VAL A CA 1
ATOM 5967 C C . VAL A 1 766 ? -24.614 -34.212 -25.510 1.00 68.81 766 VAL A C 1
ATOM 5969 O O . VAL A 1 766 ? -23.804 -33.294 -25.661 1.00 68.81 766 VAL A O 1
ATOM 5972 N N . ALA A 1 767 ? -25.141 -34.839 -26.566 1.00 53.94 767 ALA A N 1
ATOM 5973 C CA . ALA A 1 767 ? -24.748 -34.566 -27.945 1.00 53.94 767 ALA A CA 1
ATOM 5974 C C . ALA A 1 767 ? -25.271 -33.194 -28.423 1.00 53.94 767 ALA A C 1
ATOM 5976 O O . ALA A 1 767 ? -26.426 -33.056 -28.811 1.00 53.94 767 ALA A O 1
ATOM 5977 N N . GLY A 1 768 ? -24.403 -32.175 -28.421 1.00 57.16 768 GLY A N 1
ATOM 5978 C CA . GLY A 1 768 ? -24.702 -30.834 -28.954 1.00 57.16 768 GLY A CA 1
ATOM 5979 C C . GLY A 1 768 ? -24.506 -29.676 -27.971 1.00 57.16 768 GLY A C 1
ATOM 5980 O O . GLY A 1 768 ? -24.494 -28.526 -28.401 1.00 57.16 768 GLY A O 1
ATOM 5981 N N . HIS A 1 769 ? -24.276 -29.956 -26.683 1.00 63.97 769 HIS A N 1
ATOM 5982 C CA . HIS A 1 769 ? -23.996 -28.937 -25.667 1.00 63.97 769 HIS A CA 1
ATOM 5983 C C . HIS A 1 769 ? -22.636 -29.198 -24.997 1.00 63.97 769 HIS A C 1
ATOM 5985 O O . HIS A 1 769 ? -22.498 -30.187 -24.280 1.00 63.97 769 HIS A O 1
ATOM 5991 N N . PRO A 1 770 ? -21.626 -28.326 -25.190 1.00 62.34 770 PRO A N 1
ATOM 5992 C CA . PRO A 1 770 ? -20.231 -28.619 -24.840 1.00 62.34 770 PRO A CA 1
ATOM 5993 C C . PRO A 1 770 ? -19.947 -28.791 -23.338 1.00 62.34 770 PRO A C 1
ATOM 5995 O O . PRO A 1 770 ? -18.912 -29.352 -22.990 1.00 62.34 770 PRO A O 1
ATOM 5998 N N . GLU A 1 771 ? -20.833 -28.332 -22.445 1.00 70.69 771 GLU A N 1
ATOM 5999 C CA . GLU A 1 771 ? -20.625 -28.406 -20.987 1.00 70.69 771 GLU A CA 1
ATOM 6000 C C . GLU A 1 771 ? -21.476 -29.472 -20.274 1.00 70.69 771 GLU A C 1
ATOM 6002 O O . GLU A 1 771 ? -21.230 -29.762 -19.096 1.00 70.69 771 GLU A O 1
ATOM 6007 N N . ARG A 1 772 ? -22.450 -30.077 -20.974 1.00 81.31 772 ARG A N 1
ATOM 6008 C CA . ARG A 1 772 ? -23.323 -31.110 -20.401 1.00 81.31 772 ARG A CA 1
ATOM 6009 C C . ARG A 1 772 ? -22.545 -32.401 -20.179 1.00 81.31 772 ARG A C 1
ATOM 6011 O O . ARG A 1 772 ? -21.711 -32.801 -20.988 1.00 81.31 772 ARG A O 1
ATOM 6018 N N . ARG A 1 773 ? -22.828 -33.072 -19.064 1.00 80.62 773 ARG A N 1
ATOM 6019 C CA . ARG A 1 773 ? -22.205 -34.345 -18.679 1.00 80.62 773 ARG A CA 1
ATOM 6020 C C . ARG A 1 773 ? -23.281 -35.372 -18.352 1.00 80.62 773 ARG A C 1
ATOM 6022 O O . ARG A 1 773 ? -24.311 -35.021 -17.787 1.00 80.62 773 ARG A O 1
ATOM 6029 N N . LYS A 1 774 ? -23.019 -36.640 -18.680 1.00 81.31 774 LYS A N 1
ATOM 6030 C CA . LYS A 1 774 ? -23.875 -37.775 -18.305 1.00 81.31 774 LYS A CA 1
ATOM 6031 C C . LYS A 1 774 ? -23.920 -37.900 -16.779 1.00 81.31 774 LYS A C 1
ATOM 6033 O O . LYS A 1 774 ? -22.866 -37.881 -16.143 1.00 81.31 774 LYS A O 1
ATOM 6038 N N . GLY A 1 775 ? -25.109 -38.068 -16.202 1.00 83.06 775 GLY A N 1
ATOM 6039 C CA . GLY A 1 775 ? -25.283 -38.267 -14.758 1.00 83.06 775 GLY A CA 1
ATOM 6040 C C . GLY A 1 775 ? -26.509 -37.567 -14.175 1.00 83.06 775 GLY A C 1
ATOM 6041 O O . GLY A 1 775 ? -27.281 -36.933 -14.894 1.00 83.06 775 GLY A O 1
ATOM 6042 N N . SER A 1 776 ? -26.687 -37.703 -12.861 1.00 87.69 776 SER A N 1
ATOM 6043 C CA . SER A 1 776 ? -27.725 -37.005 -12.099 1.00 87.69 776 SER A CA 1
ATOM 6044 C C . SER A 1 776 ? -27.216 -35.653 -11.607 1.00 87.69 776 SER A C 1
ATOM 6046 O O . SER A 1 776 ? -26.135 -35.552 -11.027 1.00 87.69 776 SER A O 1
ATOM 6048 N N . PHE A 1 777 ? -28.019 -34.621 -11.818 1.00 91.19 777 PHE A N 1
ATOM 6049 C CA . PHE A 1 777 ? -27.744 -33.243 -11.443 1.00 91.19 777 PHE A CA 1
ATOM 6050 C C . PHE A 1 777 ? -28.948 -32.646 -10.722 1.00 91.19 777 PHE A C 1
ATOM 6052 O O . PHE A 1 777 ? -30.092 -33.059 -10.912 1.00 91.19 777 PHE A O 1
ATOM 6059 N N . VAL A 1 778 ? -28.684 -31.636 -9.909 1.00 92.94 778 VAL A N 1
ATOM 6060 C CA . VAL A 1 778 ? -29.699 -30.733 -9.387 1.00 92.94 778 VAL A CA 1
ATOM 6061 C C . VAL A 1 778 ? -29.563 -29.402 -10.112 1.00 92.94 778 VAL A C 1
ATOM 6063 O O . VAL A 1 778 ? -28.469 -28.847 -10.207 1.00 92.94 778 VAL A O 1
ATOM 6066 N N . CYS A 1 779 ? -30.678 -28.895 -10.628 1.00 94.12 779 CYS A N 1
ATOM 6067 C CA . CYS A 1 779 ? -30.768 -27.605 -11.286 1.00 94.12 779 CYS A CA 1
ATOM 6068 C C . CYS A 1 779 ? -31.409 -26.571 -10.351 1.00 94.12 779 CYS A C 1
ATOM 6070 O O . CYS A 1 779 ? -32.520 -26.787 -9.859 1.00 94.12 779 CYS A O 1
ATOM 6072 N N . LEU A 1 780 ? -30.730 -25.441 -10.147 1.00 95.38 780 LEU A N 1
ATOM 6073 C CA . LEU A 1 780 ? -31.294 -24.212 -9.593 1.00 95.38 780 LEU A CA 1
ATOM 6074 C C . LEU A 1 780 ? -31.509 -23.221 -10.738 1.00 95.38 780 LEU A C 1
ATOM 6076 O O . LEU A 1 780 ? -30.552 -22.741 -11.340 1.00 95.38 780 LEU A O 1
ATOM 6080 N N . THR A 1 781 ? -32.766 -22.907 -11.022 1.00 95.81 781 THR A N 1
ATOM 6081 C CA . THR A 1 781 ? -33.156 -21.903 -12.012 1.00 95.81 781 THR A CA 1
ATOM 6082 C C . THR A 1 781 ? -33.556 -20.609 -11.317 1.00 95.81 781 THR A C 1
ATOM 6084 O O . THR A 1 781 ? -34.397 -20.629 -10.416 1.00 95.81 781 THR A O 1
ATOM 6087 N N . VAL A 1 782 ? -32.981 -19.490 -11.754 1.00 95.81 782 VAL A N 1
ATOM 6088 C CA . VAL A 1 782 ? -33.354 -18.134 -11.329 1.00 95.81 782 VAL A CA 1
ATOM 6089 C C . VAL A 1 782 ? -33.825 -17.367 -12.558 1.00 95.81 782 VAL A C 1
ATOM 6091 O O . VAL A 1 782 ? -33.028 -17.126 -13.463 1.00 95.81 782 VAL A O 1
ATOM 6094 N N . ALA A 1 783 ? -35.111 -17.022 -12.599 1.00 95.94 783 ALA A N 1
ATOM 6095 C CA . ALA A 1 783 ? -35.751 -16.395 -13.753 1.00 95.94 783 ALA A CA 1
ATOM 6096 C C . ALA A 1 783 ? -36.390 -15.052 -13.386 1.00 95.94 783 ALA A C 1
ATOM 6098 O O . ALA A 1 783 ? -37.192 -14.982 -12.452 1.00 95.94 783 ALA A O 1
ATOM 6099 N N . ASP A 1 784 ? -36.052 -14.005 -14.131 1.00 95.56 784 ASP A N 1
ATOM 6100 C CA . ASP A 1 784 ? -36.620 -12.663 -14.014 1.00 95.56 784 ASP A CA 1
ATOM 6101 C C . ASP A 1 784 ? -37.467 -12.296 -15.236 1.00 95.56 784 ASP A C 1
ATOM 6103 O O . ASP A 1 784 ? -37.269 -12.826 -16.328 1.00 95.56 784 ASP A O 1
ATOM 6107 N N . THR A 1 785 ? -38.398 -11.359 -15.054 1.00 94.12 785 THR A N 1
ATOM 6108 C CA . THR A 1 785 ? -39.221 -10.784 -16.131 1.00 94.12 785 THR A CA 1
ATOM 6109 C C . THR A 1 785 ? -38.727 -9.393 -16.548 1.00 94.12 785 THR A C 1
ATOM 6111 O O . THR A 1 785 ? -39.535 -8.520 -16.860 1.00 94.12 785 THR A O 1
ATOM 6114 N N . GLY A 1 786 ? -37.418 -9.143 -16.454 1.00 90.38 786 GLY A N 1
ATOM 6115 C CA . GLY A 1 786 ? -36.805 -7.840 -16.699 1.00 90.38 786 GLY A CA 1
ATOM 6116 C C . GLY A 1 786 ? -36.553 -7.517 -18.168 1.00 90.38 786 GLY A C 1
ATOM 6117 O O . GLY A 1 786 ? -37.131 -8.096 -19.087 1.00 90.38 786 GLY A O 1
ATOM 6118 N N . CYS A 1 787 ? -35.653 -6.563 -18.407 1.00 89.69 787 CYS A N 1
ATOM 6119 C CA . CYS A 1 787 ? -35.366 -6.052 -19.750 1.00 89.69 787 CYS A CA 1
ATOM 6120 C C . CYS A 1 787 ? -34.674 -7.055 -20.695 1.00 89.69 787 CYS A C 1
ATOM 6122 O O . CYS A 1 787 ? -34.670 -6.828 -21.906 1.00 89.69 787 CYS A O 1
ATOM 6124 N N . GLY A 1 788 ? -34.132 -8.161 -20.176 1.00 89.88 788 GLY A N 1
ATOM 6125 C CA . GLY A 1 788 ? -33.426 -9.177 -20.962 1.00 89.88 788 GLY A CA 1
ATOM 6126 C C . GLY A 1 788 ? -32.146 -8.668 -21.641 1.00 89.88 788 GLY A C 1
ATOM 6127 O O . GLY A 1 788 ? -31.706 -7.536 -21.434 1.00 89.88 788 GLY A O 1
ATOM 6128 N N . MET A 1 789 ? -31.511 -9.522 -22.444 1.00 92.44 789 MET A N 1
ATOM 6129 C CA . MET A 1 789 ? -30.206 -9.262 -23.065 1.00 92.44 789 MET A CA 1
ATOM 6130 C C . MET A 1 789 ? -30.214 -9.604 -24.558 1.00 92.44 789 MET A C 1
ATOM 6132 O O . MET A 1 789 ? -30.903 -10.522 -24.995 1.00 92.44 789 MET A O 1
ATOM 6136 N N . SER A 1 790 ? -29.437 -8.862 -25.357 1.00 89.56 790 SER A N 1
ATOM 6137 C CA . SER A 1 790 ? -29.241 -9.179 -26.777 1.00 89.56 790 SER A CA 1
ATOM 6138 C C . SER A 1 790 ? -28.230 -10.324 -26.961 1.00 89.56 790 SER A C 1
ATOM 6140 O O . SER A 1 790 ? -27.394 -10.542 -26.075 1.00 89.56 790 SER A O 1
ATOM 6142 N N . PRO A 1 791 ? -28.232 -11.031 -28.109 1.00 86.69 791 PRO A N 1
ATOM 6143 C CA . PRO A 1 791 ? -27.271 -12.102 -28.383 1.00 86.69 791 PRO A CA 1
ATOM 6144 C C . PRO A 1 791 ? -25.802 -11.657 -28.322 1.00 86.69 791 PRO A C 1
ATOM 6146 O O . PRO A 1 791 ? -24.930 -12.460 -27.995 1.00 86.69 791 PRO A O 1
ATOM 6149 N N . GLU A 1 792 ? -25.511 -10.390 -28.631 1.00 80.00 792 GLU A N 1
ATOM 6150 C CA . GLU A 1 792 ? -24.169 -9.812 -28.527 1.00 80.00 792 GLU A CA 1
ATOM 6151 C C . GLU A 1 792 ? -23.749 -9.664 -27.065 1.00 80.00 792 GLU A C 1
ATOM 6153 O O . GLU A 1 792 ? -22.660 -10.092 -26.698 1.00 80.00 792 GLU A O 1
ATOM 6158 N N . ILE A 1 793 ? -24.628 -9.115 -26.219 1.00 84.50 793 ILE A N 1
ATOM 6159 C CA . ILE A 1 793 ? -24.376 -8.951 -24.781 1.00 84.50 793 ILE A CA 1
ATOM 6160 C C . ILE A 1 793 ? -24.197 -10.320 -24.124 1.00 84.50 793 ILE A C 1
ATOM 6162 O O . ILE A 1 793 ? -23.242 -10.506 -23.372 1.00 84.50 793 ILE A O 1
ATOM 6166 N N . LEU A 1 794 ? -25.065 -11.285 -24.454 1.00 84.56 794 LEU A N 1
ATOM 6167 C CA . LEU A 1 794 ? -25.096 -12.625 -23.860 1.00 84.56 794 LEU A CA 1
ATOM 6168 C C . LEU A 1 794 ? -23.761 -13.380 -23.998 1.00 84.56 794 LEU A C 1
ATOM 6170 O O . LEU A 1 794 ? -23.409 -14.163 -23.120 1.00 84.56 794 LEU A O 1
ATOM 6174 N N . ARG A 1 795 ? -22.973 -13.105 -25.047 1.00 80.56 795 ARG A N 1
ATOM 6175 C CA . ARG A 1 795 ? -21.645 -13.716 -25.255 1.00 80.56 795 ARG A CA 1
ATOM 6176 C C . ARG A 1 795 ? -20.577 -13.230 -24.273 1.00 80.56 795 ARG A C 1
ATOM 6178 O O . ARG A 1 795 ? -19.610 -13.951 -24.052 1.00 80.56 795 ARG A O 1
ATOM 6185 N N . HIS A 1 796 ? -20.753 -12.046 -23.689 1.00 74.88 796 HIS A N 1
ATOM 6186 C CA . HIS A 1 796 ? -19.744 -11.379 -22.859 1.00 74.88 796 HIS A CA 1
ATOM 6187 C C . HIS A 1 796 ? -20.118 -11.315 -21.368 1.00 74.88 796 HIS A C 1
ATOM 6189 O O . HIS A 1 796 ? -19.316 -10.874 -20.551 1.00 74.88 796 HIS A O 1
ATOM 6195 N N . ILE A 1 797 ? -21.307 -11.779 -20.965 1.00 82.69 797 ILE A N 1
ATOM 6196 C CA . ILE A 1 797 ? -21.834 -11.587 -19.595 1.00 82.69 797 ILE A CA 1
ATOM 6197 C C . ILE A 1 797 ? -20.992 -12.210 -18.477 1.00 82.69 797 ILE A C 1
ATOM 6199 O O . ILE A 1 797 ? -21.083 -11.776 -17.329 1.00 82.69 797 ILE A O 1
ATOM 6203 N N . PHE A 1 798 ? -20.191 -13.229 -18.791 1.00 77.44 798 PHE A N 1
ATOM 6204 C CA . PHE A 1 798 ? -19.301 -13.886 -17.833 1.00 77.44 798 PHE A CA 1
ATOM 6205 C C . PHE A 1 798 ? -17.869 -13.335 -17.864 1.00 77.44 798 PHE A C 1
ATOM 6207 O O . PHE A 1 798 ? -17.038 -13.758 -17.056 1.00 77.44 798 PHE A O 1
ATOM 6214 N N . GLU A 1 799 ? -17.567 -12.386 -18.755 1.00 65.31 799 GLU A N 1
ATOM 6215 C CA . GLU A 1 799 ? -16.263 -11.732 -18.792 1.00 65.31 799 GLU A CA 1
ATOM 6216 C C . GLU A 1 799 ? -16.080 -10.829 -17.561 1.00 65.31 799 GLU A C 1
ATOM 6218 O O . GLU A 1 799 ? -16.952 -10.013 -17.241 1.00 65.31 799 GLU A O 1
ATOM 6223 N N . PRO A 1 800 ? -14.946 -10.935 -16.845 1.00 51.44 800 PRO A N 1
ATOM 6224 C CA . PRO A 1 800 ? -14.677 -10.070 -15.706 1.00 51.44 800 PRO A CA 1
ATOM 6225 C C . PRO A 1 800 ? -14.723 -8.588 -16.096 1.00 51.44 800 PRO A C 1
ATOM 6227 O O . PRO A 1 800 ? -14.082 -8.174 -17.058 1.00 51.44 800 PRO A O 1
ATOM 6230 N N . PHE A 1 801 ? -15.428 -7.786 -15.293 1.00 57.84 801 PHE A N 1
ATOM 6231 C CA . PHE A 1 801 ? -15.624 -6.338 -15.460 1.00 57.84 801 PHE A CA 1
ATOM 6232 C C . PHE A 1 801 ? -16.550 -5.918 -16.608 1.00 57.84 801 PHE A C 1
ATOM 6234 O O . PHE A 1 801 ? -16.772 -4.718 -16.786 1.00 57.84 801 PHE A O 1
ATOM 6241 N N . PHE A 1 802 ? -17.148 -6.860 -17.337 1.00 64.94 802 PHE A N 1
ATOM 6242 C CA . PHE A 1 802 ? -18.165 -6.535 -18.329 1.00 64.94 802 PHE A CA 1
ATOM 6243 C C . PHE A 1 802 ? -19.454 -6.059 -17.639 1.00 64.94 802 PHE A C 1
ATOM 6245 O O . PHE A 1 802 ? -19.987 -6.710 -16.740 1.00 64.94 802 PHE A O 1
ATOM 6252 N N . THR A 1 803 ? -19.955 -4.884 -18.025 1.00 77.25 803 THR A N 1
ATOM 6253 C CA . THR A 1 803 ? -21.203 -4.314 -17.498 1.00 77.25 803 THR A CA 1
ATOM 6254 C C . THR A 1 803 ? -21.872 -3.432 -18.545 1.00 77.25 803 THR A C 1
ATOM 6256 O O . THR A 1 803 ? -21.217 -2.631 -19.204 1.00 77.25 803 THR A O 1
ATOM 6259 N N . THR A 1 804 ? -23.194 -3.545 -18.662 1.00 76.44 804 THR A N 1
ATOM 6260 C CA . THR A 1 804 ? -24.041 -2.667 -19.489 1.00 76.44 804 THR A CA 1
ATOM 6261 C C . THR A 1 804 ? -24.574 -1.458 -18.708 1.00 76.44 804 THR A C 1
ATOM 6263 O O . THR A 1 804 ? -25.247 -0.599 -19.270 1.00 76.44 804 THR A O 1
ATOM 6266 N N . LYS A 1 805 ? -24.272 -1.377 -17.404 1.00 72.12 805 LYS A N 1
ATOM 6267 C CA . LYS A 1 805 ? -24.682 -0.290 -16.498 1.00 72.12 805 LYS A CA 1
ATOM 6268 C C . LYS A 1 805 ? -23.743 0.917 -16.603 1.00 72.12 805 LYS A C 1
ATOM 6270 O O . LYS A 1 805 ? -22.557 0.758 -16.883 1.00 72.12 805 LYS A O 1
ATOM 6275 N N . GLU A 1 806 ? -24.260 2.109 -16.297 1.00 57.53 806 GLU A N 1
ATOM 6276 C CA . GLU A 1 806 ? -23.486 3.360 -16.263 1.00 57.53 806 GLU A CA 1
ATOM 6277 C C . GLU A 1 806 ? -22.230 3.256 -15.365 1.00 57.53 806 GLU A C 1
ATOM 6279 O O . GLU A 1 806 ? -22.264 2.574 -14.328 1.00 57.53 806 GLU A O 1
ATOM 6284 N N . PRO A 1 807 ? -21.126 3.954 -15.708 1.00 42.62 807 PRO A N 1
ATOM 6285 C CA . PRO A 1 807 ? -19.902 3.956 -14.910 1.00 42.62 807 PRO A CA 1
ATOM 6286 C C . PRO A 1 807 ? -20.172 4.299 -13.436 1.00 42.62 807 PRO A C 1
ATOM 6288 O O . PRO A 1 807 ? -20.665 5.377 -13.116 1.00 42.62 807 PRO A O 1
ATOM 6291 N N . GLY A 1 808 ? -19.840 3.373 -12.530 1.00 45.34 808 GLY A N 1
ATOM 6292 C CA . GLY A 1 808 ? -20.042 3.522 -11.081 1.00 45.34 808 GLY A CA 1
ATOM 6293 C C . GLY A 1 808 ? -21.288 2.835 -10.505 1.00 45.34 808 GLY A C 1
ATOM 6294 O O . GLY A 1 808 ? -21.374 2.707 -9.286 1.00 45.34 808 GLY A O 1
ATOM 6295 N N . ARG A 1 809 ? -22.213 2.331 -11.338 1.00 45.53 809 ARG A N 1
ATOM 6296 C CA . ARG A 1 809 ? -23.410 1.580 -10.892 1.00 45.53 809 ARG A CA 1
ATOM 6297 C C . ARG A 1 809 ? -23.291 0.058 -11.002 1.00 45.53 809 ARG A C 1
ATOM 6299 O O . ARG A 1 809 ? -24.090 -0.658 -10.407 1.00 45.53 809 ARG A O 1
ATOM 6306 N N . GLY A 1 810 ? -22.292 -0.449 -11.722 1.00 54.91 810 GLY A N 1
ATOM 6307 C CA . GLY A 1 810 ? -22.019 -1.881 -11.853 1.00 54.91 810 GLY A CA 1
ATOM 6308 C C . GLY A 1 810 ? -20.528 -2.178 -11.755 1.00 54.91 810 GLY A C 1
ATOM 6309 O O . GLY A 1 810 ? -19.718 -1.512 -12.391 1.00 54.91 810 GLY A O 1
ATOM 6310 N N . THR A 1 811 ? -20.157 -3.182 -10.959 1.00 56.69 811 THR A N 1
ATOM 6311 C CA . THR A 1 811 ? -18.763 -3.646 -10.837 1.00 56.69 811 THR A CA 1
ATOM 6312 C C . THR A 1 811 ? -18.349 -4.581 -11.976 1.00 56.69 811 THR A C 1
ATOM 6314 O O . THR A 1 811 ? -17.159 -4.823 -12.154 1.00 56.69 811 THR A O 1
ATOM 6317 N N . GLY A 1 812 ? -19.319 -5.138 -12.714 1.00 62.03 812 GLY A N 1
ATOM 6318 C CA . GLY A 1 812 ? -19.093 -6.148 -13.754 1.00 62.03 812 GLY A CA 1
ATOM 6319 C C . GLY A 1 812 ? -18.508 -7.466 -13.231 1.00 62.03 812 GLY A C 1
ATOM 6320 O O . GLY A 1 812 ? -17.956 -8.247 -13.994 1.00 62.03 812 GLY A O 1
ATOM 6321 N N . LEU A 1 813 ? -18.571 -7.708 -11.916 1.00 65.25 813 LEU A N 1
ATOM 6322 C CA . LEU A 1 813 ? -17.979 -8.893 -11.285 1.00 65.25 813 LEU A CA 1
ATOM 6323 C C . LEU A 1 813 ? -19.008 -9.958 -10.893 1.00 65.25 813 LEU A C 1
ATOM 6325 O O . LEU A 1 813 ? -18.647 -11.122 -10.788 1.00 65.25 813 LEU A O 1
ATOM 6329 N N . GLY A 1 814 ? -20.280 -9.588 -10.702 1.00 71.19 814 GLY A N 1
ATOM 6330 C CA . GLY A 1 814 ? -21.296 -10.486 -10.137 1.00 71.19 814 GLY A CA 1
ATOM 6331 C C . GLY A 1 814 ? -21.489 -11.786 -10.927 1.00 71.19 814 GLY A C 1
ATOM 6332 O O . GLY A 1 814 ? -21.420 -12.866 -10.348 1.00 71.19 814 GLY A O 1
ATOM 6333 N N . LEU A 1 815 ? -21.676 -11.701 -12.248 1.00 81.50 815 LEU A N 1
ATOM 6334 C CA . LEU A 1 815 ? -21.875 -12.886 -13.097 1.00 81.50 815 LEU A CA 1
ATOM 6335 C C . LEU A 1 815 ? -20.583 -13.688 -13.308 1.00 81.50 815 LEU A C 1
ATOM 6337 O O . LEU A 1 815 ? -20.627 -14.915 -13.300 1.00 81.50 815 LEU A O 1
ATOM 6341 N N . ALA A 1 816 ? -19.426 -13.026 -13.401 1.00 67.75 816 ALA A N 1
ATOM 6342 C CA . ALA A 1 816 ? -18.128 -13.703 -13.434 1.00 67.75 816 ALA A CA 1
ATOM 6343 C C . ALA A 1 816 ? -17.873 -14.509 -12.143 1.00 67.75 816 ALA A C 1
ATOM 6345 O O . ALA A 1 816 ? -17.350 -15.623 -12.193 1.00 67.75 816 ALA A O 1
ATOM 6346 N N . THR A 1 817 ? -18.301 -13.987 -10.986 1.00 72.00 817 THR A N 1
ATOM 6347 C CA . THR A 1 817 ? -18.287 -14.720 -9.713 1.00 72.00 817 THR A CA 1
ATOM 6348 C C . THR A 1 817 ? -19.241 -15.909 -9.745 1.00 72.00 817 THR A C 1
ATOM 6350 O O . THR A 1 817 ? -18.825 -16.999 -9.371 1.00 72.00 817 THR A O 1
ATOM 6353 N N . VAL A 1 818 ? -20.479 -15.743 -10.232 1.00 80.44 818 VAL A N 1
ATOM 6354 C CA . VAL A 1 818 ? -21.436 -16.858 -10.377 1.00 80.44 818 VAL A CA 1
ATOM 6355 C C . VAL A 1 818 ? -20.828 -17.992 -11.203 1.00 80.44 818 VAL A C 1
ATOM 6357 O O . VAL A 1 818 ? -20.805 -19.135 -10.753 1.00 80.44 818 VAL A O 1
ATOM 6360 N N . TYR A 1 819 ? -20.264 -17.670 -12.367 1.00 75.88 819 TYR A N 1
ATOM 6361 C CA . TYR A 1 819 ? -19.605 -18.648 -13.229 1.00 75.88 819 TYR A CA 1
ATOM 6362 C C . TYR A 1 819 ? -18.440 -19.355 -12.519 1.00 75.88 819 TYR A C 1
ATOM 6364 O O . TYR A 1 819 ? -18.358 -20.583 -12.536 1.00 75.88 819 TYR A O 1
ATOM 6372 N N . GLY A 1 820 ? -17.573 -18.598 -11.839 1.00 71.44 820 GLY A N 1
ATOM 6373 C CA . GLY A 1 820 ? -16.440 -19.144 -11.090 1.00 71.44 820 GLY A CA 1
ATOM 6374 C C . GLY A 1 820 ? -16.861 -20.097 -9.968 1.00 71.44 820 GLY A C 1
ATOM 6375 O O . GLY A 1 820 ? -16.348 -21.213 -9.900 1.00 71.44 820 GLY A O 1
ATOM 6376 N N . VAL A 1 821 ? -17.831 -19.693 -9.138 1.00 76.94 821 VAL A N 1
ATOM 6377 C CA . VAL A 1 821 ? -18.357 -20.526 -8.044 1.00 76.94 821 VAL A CA 1
ATOM 6378 C C . VAL A 1 821 ? -18.946 -21.821 -8.591 1.00 76.94 821 VAL A C 1
ATOM 6380 O O . VAL A 1 821 ? -18.629 -22.898 -8.089 1.00 76.94 821 VAL A O 1
ATOM 6383 N N . VAL A 1 822 ? -19.777 -21.743 -9.630 1.00 85.31 822 VAL A N 1
ATOM 6384 C CA . VAL A 1 822 ? -20.440 -22.924 -10.195 1.00 85.31 822 VAL A CA 1
ATOM 6385 C C . VAL A 1 822 ? -19.421 -23.897 -10.792 1.00 85.31 822 VAL A C 1
ATOM 6387 O O . VAL A 1 822 ? -19.509 -25.099 -10.543 1.00 85.31 822 VAL A O 1
ATOM 6390 N N . LYS A 1 823 ? -18.400 -23.401 -11.504 1.00 79.38 823 LYS A N 1
ATOM 6391 C CA . LYS A 1 823 ? -17.311 -24.248 -12.021 1.00 79.38 823 LYS A CA 1
ATOM 6392 C C . LYS A 1 823 ? -16.505 -24.910 -10.908 1.00 79.38 823 LYS A C 1
ATOM 6394 O O . LYS A 1 823 ? -16.150 -26.081 -11.036 1.00 79.38 823 LYS A O 1
ATOM 6399 N N . GLN A 1 824 ? -16.252 -24.198 -9.812 1.00 75.12 824 GLN A N 1
ATOM 6400 C CA . GLN A 1 824 ? -15.526 -24.736 -8.661 1.00 75.12 824 GLN A CA 1
ATOM 6401 C C . GLN A 1 824 ? -16.287 -25.879 -7.968 1.00 75.12 824 GLN A C 1
ATOM 6403 O O . GLN A 1 824 ? -15.669 -26.800 -7.443 1.00 75.12 824 GLN A O 1
ATOM 6408 N N . HIS A 1 825 ? -17.617 -25.870 -8.064 1.00 86.25 825 HIS A N 1
ATOM 6409 C CA . HIS A 1 825 ? -18.509 -26.939 -7.609 1.00 86.25 825 HIS A CA 1
ATOM 6410 C C . HIS A 1 825 ? -18.777 -28.010 -8.674 1.00 86.25 825 HIS A C 1
ATOM 6412 O O . HIS A 1 825 ? -19.766 -28.737 -8.607 1.00 86.25 825 HIS A O 1
ATOM 6418 N N . GLN A 1 826 ? -17.909 -28.101 -9.686 1.00 83.69 826 GLN A N 1
ATOM 6419 C CA . GLN A 1 826 ? -18.041 -29.029 -10.808 1.00 83.69 826 GLN A CA 1
ATOM 6420 C C . GLN A 1 826 ? -19.391 -28.916 -11.534 1.00 83.69 826 GLN A C 1
ATOM 6422 O O . GLN A 1 826 ? -19.855 -29.896 -12.117 1.00 83.69 826 GLN A O 1
ATOM 6427 N N . GLY A 1 827 ? -20.010 -27.738 -11.531 1.00 86.75 827 GLY A N 1
ATOM 6428 C CA . GLY A 1 827 ? -21.259 -27.439 -12.220 1.00 86.75 827 GLY A CA 1
ATOM 6429 C C . GLY A 1 827 ? -21.073 -26.664 -13.524 1.00 86.75 827 GLY A C 1
ATOM 6430 O O . GLY A 1 827 ? -19.951 -26.424 -13.978 1.00 86.75 827 GLY A O 1
ATOM 6431 N N . TRP A 1 828 ? -22.182 -26.252 -14.134 1.00 90.19 828 TRP A N 1
ATOM 6432 C CA . TRP A 1 828 ? -22.191 -25.269 -15.224 1.00 90.19 828 TRP A CA 1
ATOM 6433 C C . TRP A 1 828 ? -23.438 -24.384 -15.180 1.00 90.19 828 TRP A C 1
ATOM 6435 O O . TRP A 1 828 ? -24.373 -24.657 -14.426 1.00 90.19 828 TRP A O 1
ATOM 6445 N N . VAL A 1 829 ? -23.423 -23.306 -15.968 1.00 90.31 829 VAL A N 1
ATOM 6446 C CA . VAL A 1 829 ? -24.521 -22.338 -16.057 1.00 90.31 829 VAL A CA 1
ATOM 6447 C C . VAL A 1 829 ? -24.997 -22.257 -17.503 1.00 90.31 829 VAL A C 1
ATOM 6449 O O . VAL A 1 829 ? -24.198 -21.978 -18.393 1.00 90.31 829 VAL A O 1
ATOM 6452 N N . GLU A 1 830 ? -26.288 -22.475 -17.735 1.00 90.81 830 GLU A N 1
ATOM 6453 C CA . GLU A 1 830 ? -26.956 -22.176 -19.007 1.00 90.81 830 GLU A CA 1
ATOM 6454 C C . GLU A 1 830 ? -27.791 -20.903 -18.834 1.00 90.81 830 GLU A C 1
ATOM 6456 O O . GLU A 1 830 ? -28.387 -20.688 -17.777 1.00 90.81 830 GLU A O 1
ATOM 6461 N N . VAL A 1 831 ? -27.794 -20.027 -19.840 1.00 92.19 831 VAL A N 1
ATOM 6462 C CA . VAL A 1 831 ? -28.498 -18.741 -19.778 1.00 92.19 831 VAL A CA 1
ATOM 6463 C C . VAL A 1 831 ? -29.387 -18.589 -20.996 1.00 92.19 831 VAL A C 1
ATOM 6465 O O . VAL A 1 831 ? -28.912 -18.668 -22.128 1.00 92.19 831 VAL A O 1
ATOM 6468 N N . GLU A 1 832 ? -30.660 -18.317 -20.745 1.00 92.06 832 GLU A N 1
ATOM 6469 C CA . GLU A 1 832 ? -31.652 -17.984 -21.759 1.00 92.06 832 GLU A CA 1
ATOM 6470 C C . GLU A 1 832 ? -32.121 -16.551 -21.519 1.00 92.06 832 GLU A C 1
ATOM 6472 O O . GLU A 1 832 ? -32.543 -16.199 -20.419 1.00 92.06 832 GLU A O 1
ATOM 6477 N N . SER A 1 833 ? -32.008 -15.684 -22.521 1.00 93.06 833 SER A N 1
ATOM 6478 C CA . SER A 1 833 ? -32.468 -14.303 -22.401 1.00 93.06 833 SER A CA 1
ATOM 6479 C C . SER A 1 833 ? -32.833 -13.744 -23.764 1.00 93.06 833 SER A C 1
ATOM 6481 O O . SER A 1 833 ? -32.114 -13.951 -24.740 1.00 93.06 833 SER A O 1
ATOM 6483 N N . ASP A 1 834 ? -33.947 -13.022 -23.793 1.00 88.81 834 ASP A N 1
ATOM 6484 C CA . ASP A 1 834 ? -34.467 -12.309 -24.952 1.00 88.81 834 ASP A CA 1
ATOM 6485 C C . ASP A 1 834 ? -34.750 -10.866 -24.527 1.00 88.81 834 ASP A C 1
ATOM 6487 O O . ASP A 1 834 ? -35.360 -10.626 -23.478 1.00 88.81 834 ASP A O 1
ATOM 6491 N N . VAL A 1 835 ? -34.373 -9.896 -25.363 1.00 89.31 835 VAL A N 1
ATOM 6492 C CA . VAL A 1 835 ? -34.673 -8.478 -25.115 1.00 89.31 835 VAL A CA 1
ATOM 6493 C C . VAL A 1 835 ? -36.183 -8.291 -24.917 1.00 89.31 835 VAL A C 1
ATOM 6495 O O . VAL A 1 835 ? -36.989 -8.641 -25.779 1.00 89.31 835 VAL A O 1
ATOM 6498 N N . GLY A 1 836 ? -36.560 -7.735 -23.766 1.00 85.31 836 GLY A N 1
ATOM 6499 C CA . GLY A 1 836 ? -37.940 -7.453 -23.368 1.00 85.31 836 GLY A CA 1
ATOM 6500 C C . GLY A 1 836 ? -38.727 -8.631 -22.782 1.00 85.31 836 GLY A C 1
ATOM 6501 O O . GLY A 1 836 ? -39.895 -8.440 -22.456 1.00 85.31 836 GLY A O 1
ATOM 6502 N N . LYS A 1 837 ? -38.135 -9.827 -22.646 1.00 87.44 837 LYS A N 1
ATOM 6503 C CA . LYS A 1 837 ? -38.799 -11.001 -22.038 1.00 87.44 837 LYS A CA 1
ATOM 6504 C C . LYS A 1 837 ? -38.181 -11.461 -20.714 1.00 87.44 837 LYS A C 1
ATOM 6506 O O . LYS A 1 837 ? -38.743 -12.349 -20.078 1.00 87.44 837 LYS A O 1
ATOM 6511 N N . GLY A 1 838 ? -37.058 -10.872 -20.309 1.00 90.94 838 GLY A N 1
ATOM 6512 C CA . GLY A 1 838 ? -36.328 -11.229 -19.094 1.00 90.94 838 GLY A CA 1
ATOM 6513 C C . GLY A 1 838 ? -35.188 -12.216 -19.329 1.00 90.94 838 GLY A C 1
ATOM 6514 O O . GLY A 1 838 ? -34.754 -12.445 -20.464 1.00 90.94 838 GLY A O 1
ATOM 6515 N N . SER A 1 839 ? -34.653 -12.757 -18.238 1.00 95.62 839 SER A N 1
ATOM 6516 C CA . SER A 1 839 ? -33.510 -13.674 -18.268 1.00 95.62 839 SER A CA 1
ATOM 6517 C C . SER A 1 839 ? -33.728 -14.860 -17.337 1.00 95.62 839 SER A C 1
ATOM 6519 O O . SER A 1 839 ? -34.267 -14.713 -16.246 1.00 95.62 839 SER A O 1
ATOM 6521 N N . SER A 1 840 ? -33.275 -16.037 -17.757 1.00 96.00 840 SER A N 1
ATOM 6522 C CA . SER A 1 840 ? -33.294 -17.271 -16.977 1.00 96.00 840 SER A CA 1
ATOM 6523 C C . SER A 1 840 ? -31.888 -17.850 -16.887 1.00 96.00 840 SER A C 1
ATOM 6525 O O . SER A 1 840 ? -31.236 -18.097 -17.899 1.00 96.00 840 SER A O 1
ATOM 6527 N N . PHE A 1 841 ? -31.417 -18.054 -15.660 1.00 95.69 841 PHE A N 1
ATOM 6528 C CA . PHE A 1 841 ? -30.127 -18.664 -15.355 1.00 95.69 841 PHE A CA 1
ATOM 6529 C C . PHE A 1 841 ? -30.357 -20.057 -14.775 1.00 95.69 841 PHE A C 1
ATOM 6531 O O . PHE A 1 841 ? -30.952 -20.181 -13.705 1.00 95.69 841 PHE A O 1
ATOM 6538 N N . HIS A 1 842 ? -29.857 -21.089 -15.448 1.00 94.94 842 HIS A N 1
ATOM 6539 C CA . HIS A 1 842 ? -29.951 -22.489 -15.041 1.00 94.94 842 HIS A CA 1
ATOM 6540 C C . HIS A 1 842 ? -28.593 -22.971 -14.535 1.00 94.94 842 HIS A C 1
ATOM 6542 O O . HIS A 1 842 ? -27.653 -23.149 -15.307 1.00 94.94 842 HIS A O 1
ATOM 6548 N N . ILE A 1 843 ? -28.481 -23.174 -13.227 1.00 95.25 843 ILE A N 1
ATOM 6549 C CA . ILE A 1 843 ? -27.260 -23.633 -12.565 1.00 95.25 843 ILE A CA 1
ATOM 6550 C C . ILE A 1 843 ? -27.376 -25.130 -12.307 1.00 95.25 843 ILE A C 1
ATOM 6552 O O . ILE A 1 843 ? -28.240 -25.551 -11.542 1.00 95.25 843 ILE A O 1
ATOM 6556 N N . TYR A 1 844 ? -26.489 -25.925 -12.896 1.00 93.38 844 TYR A N 1
ATOM 6557 C CA . TYR A 1 844 ? -26.466 -27.377 -12.729 1.00 93.38 844 TYR A CA 1
ATOM 6558 C C . TYR A 1 844 ? -25.327 -27.795 -11.804 1.00 93.38 844 TYR A C 1
ATOM 6560 O O . TYR A 1 844 ? -24.169 -27.476 -12.069 1.00 93.38 844 TYR A O 1
ATOM 6568 N N . LEU A 1 845 ? -25.651 -28.538 -10.745 1.00 92.00 845 LEU A N 1
ATOM 6569 C CA . LEU A 1 845 ? -24.704 -29.075 -9.765 1.00 92.00 845 LEU A CA 1
ATOM 6570 C C . LEU A 1 845 ? -24.809 -30.608 -9.707 1.00 92.00 845 LEU A C 1
ATOM 6572 O O . LEU A 1 845 ? -25.924 -31.126 -9.787 1.00 92.00 845 LEU A O 1
ATOM 6576 N N . PRO A 1 846 ? -23.697 -31.357 -9.587 1.00 90.12 846 PRO A N 1
ATOM 6577 C CA . PRO A 1 846 ? -23.743 -32.817 -9.487 1.00 90.12 846 PRO A CA 1
ATOM 6578 C C . PRO A 1 846 ? -24.563 -33.281 -8.276 1.00 90.12 846 PRO A C 1
ATOM 6580 O O . PRO A 1 846 ? -24.330 -32.833 -7.153 1.00 90.12 846 PRO A O 1
ATOM 6583 N N . ALA A 1 847 ? -25.517 -34.185 -8.502 1.00 88.38 847 ALA A N 1
ATOM 6584 C CA . ALA A 1 847 ? -26.330 -34.768 -7.441 1.00 88.38 847 ALA A CA 1
ATOM 6585 C C . ALA A 1 847 ? -25.570 -35.896 -6.730 1.00 88.38 847 ALA A C 1
ATOM 6587 O O . ALA A 1 847 ? -24.915 -36.719 -7.374 1.00 88.38 847 ALA A O 1
ATOM 6588 N N . LEU A 1 848 ? -25.705 -35.977 -5.408 1.00 83.81 848 LEU A N 1
ATOM 6589 C CA . LEU A 1 848 ? -25.234 -37.121 -4.638 1.00 83.81 848 LEU A CA 1
ATOM 6590 C C . LEU A 1 848 ? -26.169 -38.328 -4.816 1.00 83.81 848 LEU A C 1
ATOM 6592 O O . LEU A 1 848 ? -27.386 -38.157 -4.952 1.00 83.81 848 LEU A O 1
ATOM 6596 N N . PRO A 1 849 ? -25.637 -39.564 -4.775 1.00 66.44 849 PRO A N 1
ATOM 6597 C CA . PRO A 1 849 ? -26.460 -40.764 -4.703 1.00 66.44 849 PRO A CA 1
ATOM 6598 C C . PRO A 1 849 ? -27.366 -40.697 -3.469 1.00 66.44 849 PRO A C 1
ATOM 6600 O O . PRO A 1 849 ? -26.898 -40.379 -2.377 1.00 66.44 849 PRO A O 1
ATOM 6603 N N . ALA A 1 850 ? -28.655 -41.000 -3.626 1.00 54.47 850 ALA A N 1
ATOM 6604 C CA . ALA A 1 850 ? -29.619 -40.928 -2.531 1.00 54.47 850 ALA A CA 1
ATOM 6605 C C . ALA A 1 850 ? -29.208 -41.847 -1.361 1.00 54.47 850 ALA A C 1
ATOM 6607 O O . ALA A 1 850 ? -29.346 -43.070 -1.443 1.00 54.47 850 ALA A O 1
ATOM 6608 N N . SER A 1 851 ? -28.717 -41.265 -0.264 1.00 44.59 851 SER A N 1
ATOM 6609 C CA . SER A 1 851 ? -28.536 -41.973 1.005 1.00 44.59 851 SER A CA 1
ATOM 6610 C C . SER A 1 851 ? -29.862 -41.997 1.772 1.00 44.59 851 SER A C 1
ATOM 6612 O O . SER A 1 851 ? -30.605 -41.014 1.786 1.00 44.59 851 SER A O 1
ATOM 6614 N N . ARG A 1 852 ? -30.191 -43.142 2.384 1.00 35.16 852 ARG A N 1
ATOM 6615 C CA . ARG A 1 852 ? -31.409 -43.342 3.188 1.00 35.16 852 ARG A CA 1
ATOM 6616 C C . ARG A 1 852 ? -31.430 -42.346 4.350 1.00 35.16 852 ARG A C 1
ATOM 6618 O O . ARG A 1 852 ? -30.651 -42.489 5.285 1.00 35.16 852 ARG A O 1
ATOM 6625 N N . GLN A 1 853 ? -32.351 -41.388 4.309 1.00 33.12 853 GLN A N 1
ATOM 6626 C CA . GLN A 1 853 ? -32.641 -40.500 5.433 1.00 33.12 853 GLN A CA 1
ATOM 6627 C C . GLN A 1 853 ? -33.156 -41.322 6.625 1.00 33.12 853 GLN A C 1
ATOM 6629 O O . GLN A 1 853 ? -34.185 -41.993 6.525 1.00 33.12 853 GLN A O 1
ATOM 6634 N N . THR A 1 854 ? -32.448 -41.279 7.753 1.00 28.59 854 THR A N 1
ATOM 6635 C CA . THR A 1 854 ? -33.021 -41.595 9.068 1.00 28.59 854 THR A CA 1
ATOM 6636 C C . THR A 1 854 ? -33.842 -40.399 9.574 1.00 28.59 854 THR A C 1
ATOM 6638 O O . THR A 1 854 ? -33.491 -39.260 9.261 1.00 28.59 854 THR A O 1
ATOM 6641 N N . PRO A 1 855 ? -34.945 -40.617 10.317 1.00 30.67 855 PRO A N 1
ATOM 6642 C CA . PRO A 1 855 ? -35.835 -39.543 10.763 1.00 30.67 855 PRO A CA 1
ATOM 6643 C C . PRO A 1 855 ? -35.156 -38.634 11.801 1.00 30.67 855 PRO A C 1
ATOM 6645 O O . PRO A 1 855 ? -34.277 -39.110 12.520 1.00 30.67 855 PRO A O 1
ATOM 6648 N N . PRO A 1 856 ? -35.581 -37.365 11.937 1.00 32.44 856 PRO A N 1
ATOM 6649 C CA . PRO A 1 856 ? -35.022 -36.460 12.932 1.00 32.44 856 PRO A CA 1
ATOM 6650 C C . PRO A 1 856 ? -35.463 -36.895 14.334 1.00 32.44 856 PRO A C 1
ATOM 6652 O O . PRO A 1 856 ? -36.657 -36.896 14.646 1.00 32.44 856 PRO A O 1
ATOM 6655 N N . GLU A 1 857 ? -34.506 -37.265 15.186 1.00 31.91 857 GLU A N 1
ATOM 6656 C CA . GLU A 1 857 ? -34.769 -37.449 16.609 1.00 31.91 857 GLU A CA 1
ATOM 6657 C C . GLU A 1 857 ? -34.957 -36.090 17.288 1.00 31.91 857 GLU A C 1
ATOM 6659 O O . GLU A 1 857 ? -34.170 -35.149 17.174 1.00 31.91 857 GLU A O 1
ATOM 6664 N N . ASN A 1 858 ? -36.081 -36.006 17.982 1.00 34.25 858 ASN A N 1
ATOM 6665 C CA . ASN A 1 858 ? -36.582 -34.850 18.691 1.00 34.25 858 ASN A CA 1
ATOM 6666 C C . ASN A 1 858 ? -35.807 -34.711 20.015 1.00 34.25 858 ASN A C 1
ATOM 6668 O O . ASN A 1 858 ? -36.246 -35.231 21.040 1.00 34.25 858 ASN A O 1
ATOM 6672 N N . ASN A 1 859 ? -34.641 -34.058 20.006 1.00 30.39 859 ASN A N 1
ATOM 6673 C CA . ASN A 1 859 ? -33.889 -33.820 21.241 1.00 30.39 859 ASN A CA 1
ATOM 6674 C C . ASN A 1 859 ? -34.455 -32.620 22.004 1.00 30.39 859 ASN A C 1
ATOM 6676 O O . ASN A 1 859 ? -34.236 -31.455 21.665 1.00 30.39 859 ASN A O 1
ATOM 6680 N N . GLY A 1 860 ? -35.209 -32.956 23.052 1.00 27.05 860 GLY A N 1
ATOM 6681 C CA . GLY A 1 860 ? -35.683 -32.037 24.070 1.00 27.05 860 GLY A CA 1
ATOM 6682 C C . GLY A 1 860 ? -34.539 -31.303 24.770 1.00 27.05 860 GLY A C 1
ATOM 6683 O O . GLY A 1 860 ? -33.395 -31.751 24.815 1.00 27.05 860 GLY A O 1
ATOM 6684 N N . ALA A 1 861 ? -34.883 -30.139 25.311 1.00 29.98 861 ALA A N 1
ATOM 6685 C CA . ALA A 1 861 ? -34.002 -29.290 26.091 1.00 29.98 861 ALA A CA 1
ATOM 6686 C C . ALA A 1 861 ? -33.449 -30.038 27.319 1.00 29.98 861 ALA A C 1
ATOM 6688 O O . ALA A 1 861 ? -34.098 -30.106 28.361 1.00 29.98 861 ALA A O 1
ATOM 6689 N N . GLU A 1 862 ? -32.234 -30.574 27.208 1.00 35.41 862 GLU A N 1
ATOM 6690 C CA . GLU A 1 862 ? -31.442 -30.981 28.364 1.00 35.41 862 GLU A CA 1
ATOM 6691 C C . GLU A 1 862 ? -30.745 -29.752 28.960 1.00 35.41 862 GLU A C 1
ATOM 6693 O O . GLU A 1 862 ? -29.957 -29.056 28.315 1.00 35.41 862 GLU A O 1
ATOM 6698 N N . THR A 1 863 ? -31.051 -29.483 30.225 1.00 37.44 863 THR A N 1
ATOM 6699 C CA . THR A 1 863 ? -30.317 -28.577 31.112 1.00 37.44 863 THR A CA 1
ATOM 6700 C C . THR A 1 863 ? -28.826 -28.927 31.109 1.00 37.44 863 THR A C 1
ATOM 6702 O O . THR A 1 863 ? -28.418 -29.923 31.701 1.00 37.44 863 THR A O 1
ATOM 6705 N N . GLN A 1 864 ? -28.013 -28.107 30.437 1.00 48.12 864 GLN A N 1
ATOM 6706 C CA . GLN A 1 864 ? -26.564 -28.296 30.315 1.00 48.12 864 GLN A CA 1
ATOM 6707 C C . GLN A 1 864 ? -25.880 -28.224 31.692 1.00 48.12 864 GLN A C 1
ATOM 6709 O O . GLN A 1 864 ? -25.837 -27.157 32.314 1.00 48.12 864 GLN A O 1
ATOM 6714 N N . SER A 1 865 ? -25.340 -29.353 32.166 1.00 53.88 865 SER A N 1
ATOM 6715 C CA . SER A 1 865 ? -24.554 -29.428 33.401 1.00 53.88 865 SER A CA 1
ATOM 6716 C C . SER A 1 865 ? -23.189 -28.757 33.224 1.00 53.88 865 SER A C 1
ATOM 6718 O O . SER A 1 865 ? -22.495 -28.995 32.235 1.00 53.88 865 SER A O 1
ATOM 6720 N N . GLY A 1 866 ? -22.791 -27.938 34.198 1.00 60.25 866 GLY A N 1
ATOM 6721 C CA . GLY A 1 866 ? -21.427 -27.416 34.307 1.00 60.25 866 GLY A CA 1
ATOM 6722 C C . GLY A 1 866 ? -20.382 -28.504 34.598 1.00 60.25 866 GLY A C 1
ATOM 6723 O O . GLY A 1 866 ? -20.742 -29.633 34.929 1.00 60.25 866 GLY A O 1
ATOM 6724 N N . GLY A 1 867 ? -19.098 -28.155 34.483 1.00 73.00 867 GLY A N 1
ATOM 6725 C CA . GLY A 1 867 ? -17.951 -29.046 34.723 1.00 73.00 867 GLY A CA 1
ATOM 6726 C C . GLY A 1 867 ? -16.896 -28.413 35.641 1.00 73.00 867 GLY A C 1
ATOM 6727 O O . GLY A 1 867 ? -16.969 -27.219 35.905 1.00 73.00 867 GLY A O 1
ATOM 6728 N N . THR A 1 868 ? -15.936 -29.195 36.154 1.00 79.75 868 THR A N 1
ATOM 6729 C CA . THR A 1 868 ? -14.827 -28.725 37.027 1.00 79.75 868 THR A CA 1
ATOM 6730 C C . THR A 1 868 ? -13.457 -28.766 36.341 1.00 79.75 868 THR A C 1
ATOM 6732 O O . THR A 1 868 ? -12.430 -28.572 36.993 1.00 79.75 868 THR A O 1
ATOM 6735 N N . GLU A 1 869 ? -13.430 -29.072 35.045 1.00 90.19 869 GLU A N 1
ATOM 6736 C CA . GLU A 1 869 ? -12.221 -29.228 34.239 1.00 90.19 869 GLU A CA 1
ATOM 6737 C C . GLU A 1 869 ? -11.448 -27.913 34.099 1.00 90.19 869 GLU A C 1
ATOM 6739 O O . GLU A 1 869 ? -12.004 -26.810 34.196 1.00 90.19 869 GLU A O 1
ATOM 6744 N N . ARG A 1 870 ? -10.141 -28.042 33.861 1.00 91.00 870 ARG A N 1
ATOM 6745 C CA . ARG A 1 870 ? -9.211 -26.920 33.818 1.00 91.00 870 ARG A CA 1
ATOM 6746 C C . ARG A 1 870 ? -8.856 -26.548 32.384 1.00 91.00 870 ARG A C 1
ATOM 6748 O O . ARG A 1 870 ? -8.246 -27.330 31.658 1.00 91.00 870 ARG A O 1
ATOM 6755 N N . LEU A 1 871 ? -9.223 -25.336 31.981 1.00 93.69 871 LEU A N 1
ATOM 6756 C CA . LEU A 1 871 ? -9.146 -24.860 30.600 1.00 93.69 871 LEU A CA 1
ATOM 6757 C C . LEU A 1 871 ? -8.113 -23.733 30.484 1.00 93.69 871 LEU A C 1
ATOM 6759 O O . LEU A 1 871 ? -8.120 -22.793 31.284 1.00 93.69 871 LEU A O 1
ATOM 6763 N N . LEU A 1 872 ? -7.241 -23.807 29.480 1.00 94.25 872 LEU A N 1
ATOM 6764 C CA . LEU A 1 872 ? -6.345 -22.713 29.103 1.00 94.25 872 LEU A CA 1
ATOM 6765 C C . LEU A 1 872 ? -6.969 -21.955 27.931 1.00 94.25 872 LEU A C 1
ATOM 6767 O O . LEU A 1 872 ? -7.146 -22.536 26.867 1.00 94.25 872 LEU A O 1
ATOM 6771 N N . VAL A 1 873 ? -7.296 -20.678 28.119 1.00 93.50 873 VAL A N 1
ATOM 6772 C CA . VAL A 1 873 ? -7.882 -19.820 27.078 1.00 93.50 873 VAL A CA 1
ATOM 6773 C C . VAL A 1 873 ? -6.856 -18.778 26.652 1.00 93.50 873 VAL A C 1
ATOM 6775 O O . VAL A 1 873 ? -6.370 -18.001 27.477 1.00 93.50 873 VAL A O 1
ATOM 6778 N N . VAL A 1 874 ? -6.549 -18.753 25.360 1.00 92.12 874 VAL A N 1
ATOM 6779 C CA . VAL A 1 874 ? -5.577 -17.856 24.741 1.00 92.12 874 VAL A CA 1
ATOM 6780 C C . VAL A 1 874 ? -6.280 -17.031 23.675 1.00 92.12 874 VAL A C 1
ATOM 6782 O O . VAL A 1 874 ? -6.796 -17.561 22.698 1.00 92.12 874 VAL A O 1
ATOM 6785 N N . GLU A 1 875 ? -6.332 -15.729 23.891 1.00 87.94 875 GLU A N 1
ATOM 6786 C CA . GLU A 1 875 ? -7.058 -14.781 23.048 1.00 87.94 875 GLU A CA 1
ATOM 6787 C C . GLU A 1 875 ? -6.311 -13.458 23.148 1.00 87.94 875 GLU A C 1
ATOM 6789 O O . GLU A 1 875 ? -6.028 -13.029 24.264 1.00 87.94 875 GLU A O 1
ATOM 6794 N N . ASP A 1 876 ? -5.953 -12.816 22.044 1.00 85.19 876 ASP A N 1
ATOM 6795 C CA . ASP A 1 876 ? -5.165 -11.579 22.059 1.00 85.19 876 ASP A CA 1
ATOM 6796 C C . ASP A 1 876 ? -6.016 -10.364 22.454 1.00 85.19 876 ASP A C 1
ATOM 6798 O O . ASP A 1 876 ? -5.602 -9.546 23.289 1.00 85.19 876 ASP A O 1
ATOM 6802 N N . GLU A 1 877 ? -7.262 -10.326 21.992 1.00 80.31 877 GLU A N 1
ATOM 6803 C CA . GLU A 1 877 ? -8.224 -9.289 22.338 1.00 80.31 877 GLU A CA 1
ATOM 6804 C C . GLU A 1 877 ? -8.717 -9.401 23.786 1.00 80.31 877 GLU A C 1
ATOM 6806 O O . GLU A 1 877 ? -9.514 -10.267 24.161 1.00 80.31 877 GLU A O 1
ATOM 6811 N N . ALA A 1 878 ? -8.271 -8.468 24.634 1.00 80.50 878 ALA A N 1
ATOM 6812 C CA . ALA A 1 878 ? -8.601 -8.455 26.060 1.00 80.50 878 ALA A CA 1
ATOM 6813 C C . ALA A 1 878 ? -10.114 -8.506 26.363 1.00 80.50 878 ALA A C 1
ATOM 6815 O O . ALA A 1 878 ? -10.498 -9.269 27.255 1.00 80.50 878 ALA A O 1
ATOM 6816 N N . PRO A 1 879 ? -10.989 -7.774 25.643 1.00 72.38 879 PRO A N 1
ATOM 6817 C CA . PRO A 1 879 ? -12.432 -7.836 25.878 1.00 72.38 879 PRO A CA 1
ATOM 6818 C C . PRO A 1 879 ? -13.040 -9.214 25.576 1.00 72.38 879 PRO A C 1
ATOM 6820 O O . PRO A 1 879 ? -13.867 -9.702 26.346 1.00 72.38 879 PRO A O 1
ATOM 6823 N N . VAL A 1 880 ? -12.605 -9.865 24.491 1.00 79.56 880 VAL A N 1
ATOM 6824 C CA . VAL A 1 880 ? -13.070 -11.206 24.099 1.00 79.56 880 VAL A CA 1
ATOM 6825 C C . VAL A 1 880 ? -12.554 -12.248 25.092 1.00 79.56 880 VAL A C 1
ATOM 6827 O O . VAL A 1 880 ? -13.316 -13.094 25.561 1.00 79.56 880 VAL A O 1
ATOM 6830 N N . ARG A 1 881 ? -11.286 -12.127 25.504 1.00 87.19 881 ARG A N 1
ATOM 6831 C CA . ARG A 1 881 ? -10.645 -13.000 26.496 1.00 87.19 881 ARG A CA 1
ATOM 6832 C C . ARG A 1 881 ? -11.392 -13.002 27.828 1.00 87.19 881 ARG A C 1
ATOM 6834 O O . ARG A 1 881 ? -11.632 -14.063 28.404 1.00 87.19 881 ARG A O 1
ATOM 6841 N N . VAL A 1 882 ? -11.776 -11.818 28.312 1.00 78.88 882 VAL A N 1
ATOM 6842 C CA . VAL A 1 882 ? -12.548 -11.663 29.556 1.00 78.88 882 VAL A CA 1
ATOM 6843 C C . VAL A 1 882 ? -13.946 -12.267 29.417 1.00 78.88 882 VAL A C 1
ATOM 6845 O O . VAL A 1 882 ? -14.379 -12.985 30.317 1.00 78.88 882 VAL A O 1
ATOM 6848 N N . LEU A 1 883 ? -14.630 -12.033 28.291 1.00 81.50 883 LEU A N 1
ATOM 6849 C CA . LEU A 1 883 ? -15.961 -12.587 28.031 1.00 81.50 883 LEU A CA 1
ATOM 6850 C C . LEU A 1 883 ? -15.954 -14.124 28.042 1.00 81.50 883 LEU A C 1
ATOM 6852 O O . LEU A 1 883 ? -16.750 -14.742 28.750 1.00 81.50 883 LEU A O 1
ATOM 6856 N N . VAL A 1 884 ? -15.052 -14.740 27.271 1.00 84.88 884 VAL A N 1
ATOM 6857 C CA . VAL A 1 884 ? -14.919 -16.204 27.183 1.00 84.88 884 VAL A CA 1
ATOM 6858 C C . VAL A 1 884 ? -14.585 -16.795 28.553 1.00 84.88 884 VAL A C 1
ATOM 6860 O O . VAL A 1 884 ? -15.189 -17.788 28.964 1.00 84.88 884 VAL A O 1
ATOM 6863 N N . GLY A 1 885 ? -13.678 -16.149 29.294 1.00 85.31 885 GLY A N 1
ATOM 6864 C CA . GLY A 1 885 ? -13.352 -16.532 30.664 1.00 85.31 885 GLY A CA 1
ATOM 6865 C C . GLY A 1 885 ? -14.571 -16.522 31.585 1.00 85.31 885 GLY A C 1
ATOM 6866 O O . GLY A 1 885 ? -14.841 -17.521 32.251 1.00 85.31 885 GLY A O 1
ATOM 6867 N N . ALA A 1 886 ? -15.343 -15.433 31.575 1.00 80.38 886 ALA A N 1
ATOM 6868 C CA . ALA A 1 886 ? -16.545 -15.293 32.393 1.00 80.38 886 ALA A CA 1
ATOM 6869 C C . ALA A 1 886 ? -17.621 -16.334 32.038 1.00 80.38 886 ALA A C 1
ATOM 6871 O O . ALA A 1 886 ? -18.225 -16.921 32.937 1.00 80.38 886 ALA A O 1
ATOM 6872 N N . ALA A 1 887 ? -17.829 -16.611 30.745 1.00 82.69 887 ALA A N 1
ATOM 6873 C CA . ALA A 1 887 ? -18.800 -17.600 30.274 1.00 82.69 887 ALA A CA 1
ATOM 6874 C C . ALA A 1 887 ? -18.502 -19.007 30.807 1.00 82.69 887 ALA A C 1
ATOM 6876 O O . ALA A 1 887 ? -19.391 -19.696 31.308 1.00 82.69 887 ALA A O 1
ATOM 6877 N N . LEU A 1 888 ? -17.239 -19.424 30.712 1.00 87.38 888 LEU A N 1
ATOM 6878 C CA . LEU A 1 888 ? -16.788 -20.739 31.159 1.00 87.38 888 LEU A CA 1
ATOM 6879 C C . LEU A 1 888 ? -16.795 -20.840 32.694 1.00 87.38 888 LEU A C 1
ATOM 6881 O O . LEU A 1 888 ? -17.291 -21.824 33.241 1.00 87.38 888 LEU A O 1
ATOM 6885 N N . GLN A 1 889 ? -16.341 -19.804 33.405 1.00 86.44 889 GLN A N 1
ATOM 6886 C CA . GLN A 1 889 ? -16.360 -19.773 34.874 1.00 86.44 889 GLN A CA 1
ATOM 6887 C C . GLN A 1 889 ? -17.782 -19.831 35.449 1.00 86.44 889 GLN A C 1
ATOM 6889 O O . GLN A 1 889 ? -18.015 -20.543 36.426 1.00 86.44 889 GLN A O 1
ATOM 6894 N N . ARG A 1 890 ? -18.761 -19.159 34.819 1.00 81.38 890 ARG A N 1
ATOM 6895 C CA . ARG A 1 890 ? -20.188 -19.236 35.198 1.00 81.38 890 ARG A CA 1
ATOM 6896 C C . ARG A 1 890 ? -20.753 -20.663 35.123 1.00 81.38 890 ARG A C 1
ATOM 6898 O O . ARG A 1 890 ? -21.741 -20.961 35.787 1.00 81.38 890 ARG A O 1
ATOM 6905 N N . ARG A 1 891 ? -20.126 -21.554 34.347 1.00 83.38 891 ARG A N 1
ATOM 6906 C CA . ARG A 1 891 ? -20.482 -22.978 34.227 1.00 83.38 891 ARG A CA 1
ATOM 6907 C C . ARG A 1 891 ? -19.560 -23.906 35.035 1.00 83.38 891 ARG A C 1
ATOM 6909 O O . ARG A 1 891 ? -19.606 -25.114 34.832 1.00 83.38 891 ARG A O 1
ATOM 6916 N N . GLY A 1 892 ? -18.765 -23.365 35.963 1.00 81.19 892 GLY A N 1
ATOM 6917 C CA . GLY A 1 892 ? -17.974 -24.127 36.941 1.00 81.19 892 GLY A CA 1
ATOM 6918 C C . GLY A 1 892 ? -16.535 -24.464 36.530 1.00 81.19 892 GLY A C 1
ATOM 6919 O O . GLY A 1 892 ? -15.775 -24.957 37.366 1.00 81.19 892 GLY A O 1
ATOM 6920 N N . TYR A 1 893 ? -16.135 -24.175 35.286 1.00 90.19 893 TYR A N 1
ATOM 6921 C CA . TYR A 1 893 ? -14.805 -24.523 34.780 1.00 90.19 893 TYR A CA 1
ATOM 6922 C C . TYR A 1 893 ? -13.694 -23.693 35.440 1.00 90.19 893 TYR A C 1
ATOM 6924 O O . TYR A 1 893 ? -13.846 -22.493 35.692 1.00 90.19 893 TYR A O 1
ATOM 6932 N N . GLN A 1 894 ? -12.528 -24.309 35.649 1.00 89.00 894 GLN A N 1
ATOM 6933 C CA . GLN A 1 894 ? -11.334 -23.609 36.124 1.00 89.00 894 GLN A CA 1
ATOM 6934 C C . GLN A 1 894 ? -10.572 -23.017 34.936 1.00 89.00 894 GLN A C 1
ATOM 6936 O O . GLN A 1 894 ? -9.866 -23.725 34.222 1.00 89.00 894 GLN A O 1
ATOM 6941 N N . VAL A 1 895 ? -10.695 -21.710 34.716 1.00 91.75 895 VAL A N 1
ATOM 6942 C CA . VAL A 1 895 ? -10.134 -21.053 33.525 1.00 91.75 895 VAL A CA 1
ATOM 6943 C C . VAL A 1 895 ? -8.852 -20.290 33.849 1.00 91.75 895 VAL A C 1
ATOM 6945 O O . VAL A 1 895 ? -8.838 -19.450 34.749 1.00 91.75 895 VAL A O 1
ATOM 6948 N N . VAL A 1 896 ? -7.794 -20.535 33.074 1.00 92.81 896 VAL A N 1
ATOM 6949 C CA . VAL A 1 896 ? -6.565 -19.728 33.060 1.00 92.81 896 VAL A CA 1
ATOM 6950 C C . VAL A 1 896 ? -6.502 -18.959 31.743 1.00 92.81 896 VAL A C 1
ATOM 6952 O O . VAL A 1 896 ? -6.618 -19.554 30.675 1.00 92.81 896 VAL A O 1
ATOM 6955 N N . LEU A 1 897 ? -6.336 -17.638 31.824 1.00 93.25 897 LEU A N 1
ATOM 6956 C CA . LEU A 1 897 ? -6.322 -16.734 30.671 1.00 93.25 897 LEU A CA 1
ATOM 6957 C C . LEU A 1 897 ? -4.885 -16.351 30.290 1.00 93.25 897 LEU A C 1
ATOM 6959 O O . LEU A 1 897 ? -4.076 -16.061 31.174 1.00 93.25 897 LEU A O 1
ATOM 6963 N N . ALA A 1 898 ? -4.606 -16.278 28.990 1.00 91.06 898 ALA A N 1
ATOM 6964 C CA . ALA A 1 898 ? -3.371 -15.739 28.421 1.00 91.06 898 ALA A CA 1
ATOM 6965 C C . ALA A 1 898 ? -3.673 -14.857 27.196 1.00 91.06 898 ALA A C 1
ATOM 6967 O O . ALA A 1 898 ? -4.611 -15.127 26.448 1.00 91.06 898 ALA A O 1
ATOM 6968 N N . GLY A 1 899 ? -2.896 -13.791 27.005 1.00 85.94 899 GLY A N 1
ATOM 6969 C CA . GLY A 1 899 ? -3.035 -12.841 25.899 1.00 85.94 899 GLY A CA 1
ATOM 6970 C C . GLY A 1 899 ? -2.161 -13.139 24.679 1.00 85.94 899 GLY A C 1
ATOM 6971 O O . GLY A 1 899 ? -2.298 -12.476 23.658 1.00 85.94 899 GLY A O 1
ATOM 6972 N N . SER A 1 900 ? -1.230 -14.091 24.770 1.00 87.12 900 SER A N 1
ATOM 6973 C CA . SER A 1 900 ? -0.362 -14.470 23.651 1.00 87.12 900 SER A CA 1
ATOM 6974 C C . SER A 1 900 ? 0.163 -15.899 23.784 1.00 87.12 900 SER A C 1
ATOM 6976 O O . SER A 1 900 ? 0.136 -16.487 24.867 1.00 87.12 900 SER A O 1
ATOM 6978 N N . GLY A 1 901 ? 0.688 -16.458 22.688 1.00 87.12 901 GLY A N 1
ATOM 6979 C CA . GLY A 1 901 ? 1.334 -17.777 22.686 1.00 87.12 901 GLY A CA 1
ATOM 6980 C C . GLY A 1 901 ? 2.487 -17.915 23.697 1.00 87.12 901 GLY A C 1
ATOM 6981 O O . GLY A 1 901 ? 2.498 -18.883 24.461 1.00 87.12 901 GLY A O 1
ATOM 6982 N N . PRO A 1 902 ? 3.433 -16.956 23.775 1.00 88.62 902 PRO A N 1
ATOM 6983 C CA . PRO A 1 902 ? 4.473 -16.956 24.805 1.00 88.62 902 PRO A CA 1
ATOM 6984 C C . PRO A 1 902 ? 3.924 -16.918 26.237 1.00 88.62 902 PRO A C 1
ATOM 6986 O O . PRO A 1 902 ? 4.384 -17.687 27.081 1.00 88.62 902 PRO A O 1
ATOM 6989 N N . GLU A 1 903 ? 2.912 -16.084 26.510 1.00 88.94 903 GLU A N 1
ATOM 6990 C CA . GLU A 1 903 ? 2.273 -16.049 27.831 1.00 88.94 903 GLU A CA 1
ATOM 6991 C C . GLU A 1 903 ? 1.589 -17.388 28.143 1.00 88.94 903 GLU A C 1
ATOM 6993 O O . GLU A 1 903 ? 1.722 -17.907 29.247 1.00 88.94 903 GLU A O 1
ATOM 6998 N N . ALA A 1 904 ? 0.920 -18.003 27.165 1.00 91.31 904 ALA A N 1
ATOM 6999 C CA . ALA A 1 904 ? 0.277 -19.302 27.330 1.00 91.31 904 ALA A CA 1
ATOM 7000 C C . ALA A 1 904 ? 1.278 -20.411 27.688 1.00 91.31 904 ALA A C 1
ATOM 7002 O O . ALA A 1 904 ? 0.982 -21.246 28.542 1.00 91.31 904 ALA A O 1
ATOM 7003 N N . LEU A 1 905 ? 2.478 -20.406 27.095 1.00 89.81 905 LEU A N 1
ATOM 7004 C CA . LEU A 1 905 ? 3.554 -21.337 27.458 1.00 89.81 905 LEU A CA 1
ATOM 7005 C C . LEU A 1 905 ? 4.073 -21.099 28.880 1.00 89.81 905 LEU A C 1
ATOM 7007 O O . LEU A 1 905 ? 4.309 -22.064 29.605 1.00 89.81 905 LEU A O 1
ATOM 7011 N N . GLN A 1 906 ? 4.199 -19.839 29.299 1.00 89.88 906 GLN A N 1
ATOM 7012 C CA . GLN A 1 906 ? 4.564 -19.506 30.675 1.00 89.88 906 GLN A CA 1
ATOM 7013 C C . GLN A 1 906 ? 3.498 -20.011 31.662 1.00 89.88 906 GLN A C 1
ATOM 7015 O O . GLN A 1 906 ? 3.825 -20.722 32.611 1.00 89.88 906 GLN A O 1
ATOM 7020 N N . ARG A 1 907 ? 2.211 -19.727 31.407 1.00 89.50 907 ARG A N 1
ATOM 7021 C CA . ARG A 1 907 ? 1.100 -20.220 32.244 1.00 89.50 907 ARG A CA 1
ATOM 7022 C C . ARG A 1 907 ? 1.018 -21.741 32.244 1.00 89.50 907 ARG A C 1
ATOM 7024 O O . ARG A 1 907 ? 0.656 -22.330 33.263 1.00 89.50 907 ARG A O 1
ATOM 7031 N N . TRP A 1 908 ? 1.353 -22.380 31.126 1.00 91.75 908 TRP A N 1
ATOM 7032 C CA . TRP A 1 908 ? 1.447 -23.831 31.038 1.00 91.75 908 TRP A CA 1
ATOM 7033 C C . TRP A 1 908 ? 2.475 -24.384 32.032 1.00 91.75 908 TRP A C 1
ATOM 7035 O O . TRP A 1 908 ? 2.177 -25.327 32.763 1.00 91.75 908 TRP A O 1
ATOM 7045 N N . GLU A 1 909 ? 3.662 -23.781 32.097 1.00 90.12 909 GLU A N 1
ATOM 7046 C CA . GLU A 1 909 ? 4.755 -24.205 32.982 1.00 90.12 909 GLU A CA 1
ATOM 7047 C C . GLU A 1 909 ? 4.473 -23.905 34.459 1.00 90.12 909 GLU A C 1
ATOM 7049 O O . GLU A 1 909 ? 4.633 -24.791 35.299 1.00 90.12 909 GLU A O 1
ATOM 7054 N N . GLU A 1 910 ? 3.957 -22.714 34.775 1.00 89.56 910 GLU A N 1
ATOM 7055 C CA . GLU A 1 910 ? 3.560 -22.320 36.139 1.00 89.56 910 GLU A CA 1
ATOM 7056 C C . GLU A 1 910 ? 2.513 -23.265 36.746 1.00 89.56 910 GLU A C 1
ATOM 7058 O O . GLU A 1 910 ? 2.502 -23.509 37.951 1.00 89.56 910 GLU A O 1
ATOM 7063 N N . ASN A 1 911 ? 1.646 -23.830 35.903 1.00 88.69 911 ASN A N 1
ATOM 7064 C CA . ASN A 1 911 ? 0.586 -24.749 36.310 1.00 88.69 911 ASN A CA 1
ATOM 7065 C C . ASN A 1 911 ? 0.938 -26.221 36.057 1.00 88.69 911 ASN A C 1
ATOM 7067 O O . ASN A 1 911 ? 0.046 -27.072 36.037 1.00 88.69 911 ASN A O 1
ATOM 7071 N N . GLN A 1 912 ? 2.229 -26.520 35.869 1.00 85.44 912 GLN A N 1
ATOM 7072 C CA . GLN A 1 912 ? 2.767 -27.876 35.715 1.00 85.44 912 GLN A CA 1
ATOM 7073 C C . GLN A 1 912 ? 2.135 -28.673 34.553 1.00 85.44 912 GLN A C 1
ATOM 7075 O O . GLN A 1 912 ? 2.137 -29.901 34.562 1.00 85.44 912 GLN A O 1
ATOM 7080 N N . GLY A 1 913 ? 1.579 -27.993 33.544 1.00 80.19 913 GLY A N 1
ATOM 7081 C CA . GLY A 1 913 ? 0.925 -28.609 32.385 1.00 80.19 913 GLY A CA 1
ATOM 7082 C C . GLY A 1 913 ? -0.401 -29.324 32.673 1.00 80.19 913 GLY A C 1
ATOM 7083 O O . GLY A 1 913 ? -0.856 -30.135 31.864 1.00 80.19 913 GLY A O 1
ATOM 7084 N N . LEU A 1 914 ? -1.034 -29.049 33.816 1.00 86.38 914 LEU A N 1
ATOM 7085 C CA . LEU A 1 914 ? -2.305 -29.656 34.216 1.00 86.38 914 LEU A CA 1
ATOM 7086 C C . LEU A 1 914 ? -3.500 -28.898 33.609 1.00 86.38 914 LEU A C 1
ATOM 7088 O O . LEU A 1 914 ? -4.202 -28.178 34.318 1.00 86.38 914 LEU A O 1
ATOM 7092 N N . PHE A 1 915 ? -3.720 -29.058 32.301 1.00 91.38 915 PHE A N 1
ATOM 7093 C CA . PHE A 1 915 ? -4.871 -28.504 31.574 1.00 91.38 915 PHE A CA 1
ATOM 7094 C C . PHE A 1 915 ? -5.570 -29.575 30.749 1.00 91.38 915 PHE A C 1
A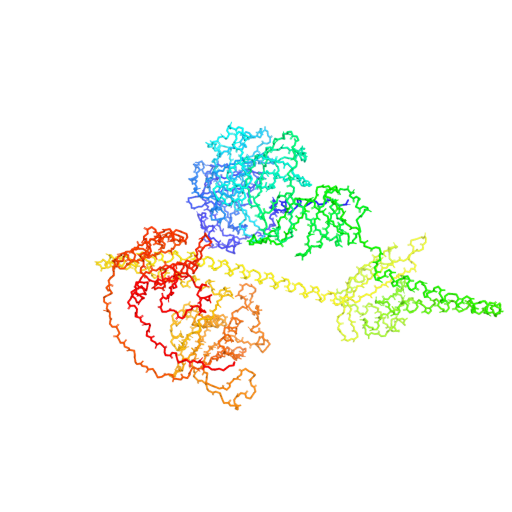TOM 7096 O O . PHE A 1 915 ? -4.913 -30.289 30.000 1.00 91.38 915 PHE A O 1
ATOM 7103 N N . ASP A 1 916 ? -6.893 -29.645 30.842 1.00 88.88 916 ASP A N 1
ATOM 7104 C CA . ASP A 1 916 ? -7.727 -30.624 30.141 1.00 88.88 916 ASP A CA 1
ATOM 7105 C C . ASP A 1 916 ? -8.048 -30.199 28.703 1.00 88.88 916 ASP A C 1
ATOM 7107 O O . ASP A 1 916 ? -8.271 -31.048 27.837 1.00 88.88 916 ASP A O 1
ATOM 7111 N N . MET A 1 917 ? -8.034 -28.889 28.433 1.00 91.69 917 MET A N 1
ATOM 7112 C CA . MET A 1 917 ? -8.285 -28.328 27.108 1.00 91.69 917 MET A CA 1
ATOM 7113 C C . MET A 1 917 ? -7.560 -26.996 26.891 1.00 91.69 917 MET A C 1
ATOM 7115 O O . MET A 1 917 ? -7.441 -26.181 27.808 1.00 91.69 917 MET A O 1
ATOM 7119 N N . LEU A 1 918 ? -7.137 -26.760 25.651 1.00 92.62 918 LEU A N 1
ATOM 7120 C CA . LEU A 1 918 ? -6.697 -25.469 25.132 1.00 92.62 918 LEU A CA 1
ATOM 7121 C C . LEU A 1 918 ? -7.796 -24.867 24.251 1.00 92.62 918 LEU A C 1
ATOM 7123 O O . LEU A 1 918 ? -8.222 -25.495 23.288 1.00 92.62 918 LEU A O 1
ATOM 7127 N N . LEU A 1 919 ? -8.202 -23.637 24.533 1.00 92.19 919 LEU A N 1
ATOM 7128 C CA . LEU A 1 919 ? -8.958 -22.792 23.618 1.00 92.19 919 LEU A CA 1
ATOM 7129 C C . LEU A 1 919 ? -8.009 -21.693 23.150 1.00 92.19 919 LEU A C 1
ATOM 7131 O O . LEU A 1 919 ? -7.479 -20.970 23.986 1.00 92.19 919 LEU A O 1
ATOM 7135 N N . THR A 1 920 ? -7.750 -21.566 21.852 1.00 89.75 920 THR A N 1
ATOM 7136 C CA . THR A 1 920 ? -6.792 -20.565 21.350 1.00 89.75 920 THR A CA 1
ATOM 7137 C C . THR A 1 920 ? -7.296 -19.879 20.094 1.00 89.75 920 THR A C 1
ATOM 7139 O O . THR A 1 920 ? -7.809 -20.553 19.199 1.00 89.75 920 THR A O 1
ATOM 7142 N N . ASP A 1 921 ? -7.093 -18.564 19.993 1.00 84.56 921 ASP A N 1
ATOM 7143 C CA . ASP A 1 921 ? -7.173 -17.881 18.701 1.00 84.56 921 ASP A CA 1
ATOM 7144 C C . ASP A 1 921 ? -6.073 -18.414 17.771 1.00 84.56 921 ASP A C 1
ATOM 7146 O O . ASP A 1 921 ? -4.967 -18.749 18.211 1.00 84.56 921 ASP A O 1
ATOM 7150 N N . LEU A 1 922 ? -6.394 -18.554 16.490 1.00 75.00 922 LEU A N 1
ATOM 7151 C CA . LEU A 1 922 ? -5.489 -18.996 15.438 1.00 75.00 922 LEU A CA 1
ATOM 7152 C C . LEU A 1 922 ? -4.470 -17.919 15.069 1.00 75.00 922 LEU A C 1
ATOM 7154 O O . LEU A 1 922 ? -3.286 -18.234 14.894 1.00 75.00 922 LEU A O 1
ATOM 7158 N N . VAL A 1 923 ? -4.915 -16.666 14.968 1.00 69.12 923 VAL A N 1
ATOM 7159 C CA . VAL A 1 923 ? -4.065 -15.532 14.599 1.00 69.12 923 VAL A CA 1
ATOM 7160 C C . VAL A 1 923 ? -3.772 -14.743 15.862 1.00 69.12 923 VAL A C 1
ATOM 7162 O O . VAL A 1 923 ? -4.658 -14.128 16.429 1.00 69.12 923 VAL A O 1
ATOM 7165 N N . MET A 1 924 ? -2.519 -14.779 16.311 1.00 76.56 924 MET A N 1
ATOM 7166 C CA . MET A 1 924 ? -2.078 -14.046 17.495 1.00 76.56 924 MET A CA 1
ATOM 7167 C C . MET A 1 924 ? -0.784 -13.273 17.195 1.00 76.56 924 MET A C 1
ATOM 7169 O O . MET A 1 924 ? 0.081 -13.780 16.469 1.00 76.56 924 MET A O 1
ATOM 7173 N N . PRO A 1 925 ? -0.616 -12.058 17.746 1.00 56.62 925 PRO A N 1
ATOM 7174 C CA . PRO A 1 925 ? 0.605 -11.268 17.613 1.00 56.62 925 PRO A CA 1
ATOM 7175 C C . PRO A 1 925 ? 1.785 -11.901 18.380 1.00 56.62 925 PRO A C 1
ATOM 7177 O O . PRO A 1 925 ? 1.619 -12.834 19.161 1.00 56.62 925 PRO A O 1
ATOM 7180 N N . GLN A 1 926 ? 2.997 -11.357 18.198 1.00 64.88 926 GLN A N 1
ATOM 7181 C CA . GLN A 1 926 ? 4.254 -11.793 18.854 1.00 64.88 926 GLN A CA 1
ATOM 7182 C C . GLN A 1 926 ? 4.907 -13.077 18.296 1.00 64.88 926 GLN A C 1
ATOM 7184 O O . GLN A 1 926 ? 5.699 -13.720 18.982 1.00 64.88 926 GLN A O 1
ATOM 7189 N N . GLY A 1 927 ? 4.639 -13.425 17.034 1.00 62.38 927 GLY A N 1
ATOM 7190 C CA . GLY A 1 927 ? 5.441 -14.411 16.294 1.00 62.38 927 GLY A CA 1
ATOM 7191 C C . GLY A 1 927 ? 5.158 -15.883 16.614 1.00 62.38 927 GLY A C 1
ATOM 7192 O O . GLY A 1 927 ? 5.931 -16.734 16.194 1.00 62.38 927 GLY A O 1
ATOM 7193 N N . MET A 1 928 ? 4.068 -16.195 17.326 1.00 77.75 928 MET A N 1
ATOM 7194 C CA . MET A 1 928 ? 3.597 -17.568 17.543 1.00 77.75 928 MET A CA 1
ATOM 7195 C C . MET A 1 928 ? 2.099 -17.660 17.262 1.00 77.75 928 MET A C 1
ATOM 7197 O O . MET A 1 928 ? 1.293 -17.037 17.949 1.00 77.75 928 MET A O 1
ATOM 7201 N N . THR A 1 929 ? 1.730 -18.466 16.269 1.00 79.44 929 THR A N 1
ATOM 7202 C CA . THR A 1 929 ? 0.322 -18.707 15.917 1.00 79.44 929 THR A CA 1
ATOM 7203 C C . THR A 1 929 ? -0.338 -19.681 16.895 1.00 79.44 929 THR A C 1
ATOM 7205 O O . THR A 1 929 ? 0.341 -20.498 17.526 1.00 79.44 929 THR A O 1
ATOM 7208 N N . GLY A 1 930 ? -1.672 -19.662 16.989 1.00 79.88 930 GLY A N 1
ATOM 7209 C CA . GLY A 1 930 ? -2.412 -20.633 17.806 1.00 79.88 930 GLY A CA 1
ATOM 7210 C C . GLY A 1 930 ? -2.171 -22.071 17.369 1.00 79.88 930 GLY A C 1
ATOM 7211 O O . GLY A 1 930 ? -2.061 -22.974 18.201 1.00 79.88 930 GLY A O 1
ATOM 7212 N N . LEU A 1 931 ? -2.000 -22.289 16.062 1.00 79.88 931 LEU A N 1
ATOM 7213 C CA . LEU A 1 931 ? -1.673 -23.601 15.514 1.00 79.88 931 LEU A CA 1
ATOM 7214 C C . LEU A 1 931 ? -0.326 -24.116 16.036 1.00 79.88 931 LEU A C 1
ATOM 7216 O O . LEU A 1 931 ? -0.209 -25.271 16.451 1.00 79.88 931 LEU A O 1
ATOM 7220 N N . GLU A 1 932 ? 0.686 -23.253 16.027 1.00 81.06 932 GLU A N 1
ATOM 7221 C CA . GLU A 1 932 ? 2.027 -23.575 16.501 1.00 81.06 932 GLU A CA 1
ATOM 7222 C C . GLU A 1 932 ? 2.054 -23.810 18.014 1.00 81.06 932 GLU A C 1
ATOM 7224 O O . GLU A 1 932 ? 2.661 -24.782 18.474 1.00 81.06 932 GLU A O 1
ATOM 7229 N N . LEU A 1 933 ? 1.311 -23.002 18.777 1.00 87.25 933 LEU A N 1
ATOM 7230 C CA . LEU A 1 933 ? 1.097 -23.214 20.208 1.00 87.25 933 LEU A CA 1
ATOM 7231 C C . LEU A 1 933 ? 0.458 -24.584 20.480 1.00 87.25 933 LEU A C 1
ATOM 7233 O O . LEU A 1 933 ? 0.976 -25.356 21.288 1.00 87.25 933 LEU A O 1
ATOM 7237 N N . GLY A 1 934 ? -0.628 -24.909 19.774 1.00 86.06 934 GLY A N 1
ATOM 7238 C CA . GLY A 1 934 ? -1.323 -26.186 19.916 1.00 86.06 934 GLY A CA 1
ATOM 7239 C C . GLY A 1 934 ? -0.417 -27.377 19.606 1.00 86.06 934 GLY A C 1
ATOM 7240 O O . GLY A 1 934 ? -0.331 -28.299 20.415 1.00 86.06 934 GLY A O 1
ATOM 7241 N N . ARG A 1 935 ? 0.349 -27.334 18.503 1.00 83.94 935 ARG A N 1
ATOM 7242 C CA . ARG A 1 935 ? 1.349 -28.371 18.176 1.00 83.94 935 ARG A CA 1
ATOM 7243 C C . ARG A 1 935 ? 2.390 -28.529 19.285 1.00 83.94 935 ARG A C 1
ATOM 7245 O O . ARG A 1 935 ? 2.692 -29.649 19.692 1.00 83.94 935 ARG A O 1
ATOM 7252 N N . ARG A 1 936 ? 2.921 -27.419 19.802 1.00 87.25 936 ARG A N 1
ATOM 7253 C CA . ARG A 1 936 ? 3.970 -27.426 20.831 1.00 87.25 936 ARG A CA 1
ATOM 7254 C C . ARG A 1 936 ? 3.482 -27.972 22.171 1.00 87.25 936 ARG A C 1
ATOM 7256 O O . ARG A 1 936 ? 4.212 -28.719 22.819 1.00 87.25 936 ARG A O 1
ATOM 7263 N N . LEU A 1 937 ? 2.264 -27.626 22.583 1.00 88.44 937 LEU A N 1
ATOM 7264 C CA . LEU A 1 937 ? 1.661 -28.160 23.806 1.00 88.44 937 LEU A CA 1
ATOM 7265 C C . LEU A 1 937 ? 1.295 -29.637 23.657 1.00 88.44 937 LEU A C 1
ATOM 7267 O O . LEU A 1 937 ? 1.489 -30.415 24.589 1.00 88.44 937 LEU A O 1
ATOM 7271 N N . ARG A 1 938 ? 0.882 -30.054 22.462 1.00 86.06 938 ARG A N 1
ATOM 7272 C CA . ARG A 1 938 ? 0.546 -31.448 22.172 1.00 86.06 938 ARG A CA 1
ATOM 7273 C C . ARG A 1 938 ? 1.755 -32.384 22.137 1.00 86.06 938 ARG A C 1
ATOM 7275 O O . ARG A 1 938 ? 1.634 -33.539 22.524 1.00 86.06 938 ARG A O 1
ATOM 7282 N N . LEU A 1 939 ? 2.939 -31.875 21.780 1.00 84.81 939 LEU A N 1
ATOM 7283 C CA . LEU A 1 939 ? 4.206 -32.598 21.976 1.00 84.81 939 LEU A CA 1
ATOM 7284 C C . LEU A 1 939 ? 4.485 -32.899 23.458 1.00 84.81 939 LEU A C 1
ATOM 7286 O O . LEU A 1 939 ? 5.120 -33.905 23.763 1.00 84.81 939 LEU A O 1
ATOM 7290 N N . LYS A 1 940 ? 4.020 -32.041 24.378 1.00 85.06 940 LYS A N 1
ATOM 7291 C CA . LYS A 1 940 ? 4.144 -32.250 25.830 1.00 85.06 940 LYS A CA 1
ATOM 7292 C C . LYS A 1 940 ? 2.999 -33.108 26.392 1.00 85.06 940 LYS A C 1
ATOM 7294 O O . LYS A 1 940 ? 3.231 -33.863 27.332 1.00 85.06 940 LYS A O 1
ATOM 7299 N N . ARG A 1 941 ? 1.785 -32.991 25.838 1.00 84.88 941 ARG A N 1
ATOM 7300 C CA . ARG A 1 941 ? 0.574 -33.706 26.279 1.00 84.88 941 ARG A CA 1
ATOM 7301 C C . ARG A 1 941 ? -0.256 -34.189 25.069 1.00 84.88 941 ARG A C 1
ATOM 7303 O O . ARG A 1 941 ? -1.081 -33.430 24.556 1.00 84.88 941 ARG A O 1
ATOM 7310 N N . PRO A 1 942 ? -0.031 -35.419 24.571 1.00 82.88 942 PRO A N 1
ATOM 7311 C CA . PRO A 1 942 ? -0.641 -35.902 23.323 1.00 82.88 942 PRO A CA 1
ATOM 7312 C C . PRO A 1 942 ? -2.178 -35.977 23.329 1.00 82.88 942 PRO A C 1
ATOM 7314 O O . PRO A 1 942 ? -2.813 -35.843 22.280 1.00 82.88 942 PRO A O 1
ATOM 7317 N N . ASP A 1 943 ? -2.766 -36.171 24.508 1.00 82.81 943 ASP A N 1
ATOM 7318 C CA . ASP A 1 943 ? -4.199 -36.286 24.793 1.00 82.81 943 ASP A CA 1
ATOM 7319 C C . ASP A 1 943 ? -4.902 -34.933 25.020 1.00 82.81 943 ASP A C 1
ATOM 7321 O O . ASP A 1 943 ? -6.116 -34.904 25.220 1.00 82.81 943 ASP A O 1
ATOM 7325 N N . LEU A 1 944 ? -4.171 -33.810 24.968 1.00 88.38 944 LEU A N 1
ATOM 7326 C CA . LEU A 1 944 ? -4.741 -32.472 25.127 1.00 88.38 944 LEU A CA 1
ATOM 7327 C C . LEU A 1 944 ? -5.820 -32.201 24.070 1.00 88.38 944 LEU A C 1
ATOM 7329 O O . LEU A 1 944 ? -5.568 -32.287 22.865 1.00 88.38 944 LEU A O 1
ATOM 7333 N N . LYS A 1 945 ? -7.009 -31.814 24.536 1.00 90.38 945 LYS A N 1
ATOM 7334 C CA . LYS A 1 945 ? -8.111 -31.358 23.685 1.00 90.38 945 LYS A CA 1
ATOM 7335 C C . LYS A 1 945 ? -7.876 -29.912 23.269 1.00 90.38 945 LYS A C 1
ATOM 7337 O O . LYS A 1 945 ? -7.469 -29.098 24.094 1.00 90.38 945 LYS A O 1
ATOM 7342 N N . ILE A 1 946 ? -8.121 -29.575 22.007 1.00 89.00 946 ILE A N 1
ATOM 7343 C CA . ILE A 1 946 ? -7.852 -28.237 21.472 1.00 89.00 946 ILE A CA 1
ATOM 7344 C C . ILE A 1 946 ? -9.069 -27.722 20.704 1.00 89.00 946 ILE A C 1
ATOM 7346 O O . ILE A 1 946 ? -9.575 -28.394 19.807 1.00 89.00 946 ILE A O 1
ATOM 7350 N N . ILE A 1 947 ? -9.517 -26.512 21.032 1.00 88.44 947 ILE A N 1
ATOM 7351 C CA . ILE A 1 947 ? -10.491 -25.748 20.254 1.00 88.44 947 ILE A CA 1
ATOM 7352 C C . ILE A 1 947 ? -9.784 -24.523 19.680 1.00 88.44 947 ILE A C 1
ATOM 7354 O O . ILE A 1 947 ? -9.292 -23.667 20.415 1.00 88.44 947 ILE A O 1
ATOM 7358 N N . TYR A 1 948 ? -9.750 -24.435 18.358 1.00 84.69 948 TYR A N 1
ATOM 7359 C CA . TYR A 1 948 ? -9.270 -23.262 17.645 1.00 84.69 948 TYR A CA 1
ATOM 7360 C C . TYR A 1 948 ? -10.424 -22.295 17.400 1.00 84.69 948 TYR A C 1
ATOM 7362 O O . TYR A 1 948 ? -11.451 -22.677 16.843 1.00 84.69 948 TYR A O 1
ATOM 7370 N N . MET A 1 949 ? -10.254 -21.046 17.814 1.00 83.06 949 MET A N 1
ATOM 7371 C CA . MET A 1 949 ? -11.205 -19.968 17.568 1.00 83.06 949 MET A CA 1
ATOM 7372 C C . MET A 1 949 ? -10.669 -19.128 16.408 1.00 83.06 949 MET A C 1
ATOM 7374 O O . MET A 1 949 ? -9.505 -18.744 16.427 1.00 83.06 949 MET A O 1
ATOM 7378 N N . SER A 1 950 ? -11.473 -18.863 15.380 1.00 69.00 950 SER A N 1
ATOM 7379 C CA . SER A 1 950 ? -11.016 -18.071 14.228 1.00 69.00 950 SER A CA 1
ATOM 7380 C C . SER A 1 950 ? -12.112 -17.252 13.580 1.00 69.00 950 SER A C 1
ATOM 7382 O O . SER A 1 950 ? -13.276 -17.636 13.590 1.00 69.00 950 SER A O 1
ATOM 7384 N N . GLY A 1 951 ? -11.725 -16.151 12.936 1.00 57.53 951 GLY A N 1
ATOM 7385 C CA . GLY A 1 951 ? -12.550 -15.511 11.913 1.00 57.53 951 GLY A CA 1
ATOM 7386 C C . GLY A 1 951 ? -12.582 -16.308 10.599 1.00 57.53 951 GLY A C 1
ATOM 7387 O O . GLY A 1 951 ? -11.735 -17.164 10.348 1.00 57.53 951 GLY A O 1
ATOM 7388 N N . TYR A 1 952 ? -13.540 -15.962 9.736 1.00 46.09 952 TYR A N 1
ATOM 7389 C CA . TYR A 1 952 ? -13.904 -16.629 8.472 1.00 46.09 952 TYR A CA 1
ATOM 7390 C C . TYR A 1 952 ? -12.767 -16.995 7.485 1.00 46.09 952 TYR A C 1
ATOM 7392 O O . TYR A 1 952 ? -13.012 -17.737 6.539 1.00 46.09 952 TYR A O 1
ATOM 7400 N N . SER A 1 953 ? -11.542 -16.480 7.637 1.00 42.56 953 SER A N 1
ATOM 7401 C CA . SER A 1 953 ? -10.436 -16.666 6.682 1.00 42.56 953 SER A CA 1
ATOM 7402 C C . SER A 1 953 ? -9.432 -17.773 7.040 1.00 42.56 953 SER A C 1
ATOM 7404 O O . SER A 1 953 ? -8.662 -18.175 6.168 1.00 42.56 953 SER A O 1
ATOM 7406 N N . ALA A 1 954 ? -9.409 -18.279 8.280 1.00 41.66 954 ALA A N 1
ATOM 7407 C CA . ALA A 1 954 ? -8.350 -19.189 8.750 1.00 41.66 954 ALA A CA 1
ATOM 7408 C C . ALA A 1 954 ? -8.701 -20.692 8.672 1.00 41.66 954 ALA A C 1
ATOM 7410 O O . ALA A 1 954 ? -7.813 -21.536 8.770 1.00 41.66 954 ALA A O 1
ATOM 7411 N N . GLU A 1 955 ? -9.971 -21.037 8.446 1.00 44.31 955 GLU A N 1
ATOM 7412 C CA . GLU A 1 955 ? -10.463 -22.428 8.399 1.00 44.31 955 GLU A CA 1
ATOM 7413 C C . GLU A 1 955 ? -9.968 -23.182 7.148 1.00 44.31 955 GLU A C 1
ATOM 7415 O O . GLU A 1 955 ? -9.667 -24.375 7.190 1.00 44.31 955 GLU A O 1
ATOM 7420 N N . ALA A 1 956 ? -9.789 -22.448 6.048 1.00 38.12 956 ALA A N 1
ATOM 7421 C CA . ALA A 1 956 ? -9.318 -22.929 4.750 1.00 38.12 956 ALA A CA 1
ATOM 7422 C C . ALA A 1 956 ? -7.906 -23.537 4.770 1.00 38.12 956 ALA A C 1
ATOM 7424 O O . ALA A 1 956 ? -7.629 -24.494 4.051 1.00 38.12 956 ALA A O 1
ATOM 7425 N N . ALA A 1 957 ? -7.002 -22.984 5.582 1.00 39.12 957 ALA A N 1
ATOM 7426 C CA . ALA A 1 957 ? -5.601 -23.404 5.621 1.00 39.12 957 ALA A CA 1
ATOM 7427 C C . ALA A 1 957 ? -5.384 -24.711 6.405 1.00 39.12 957 ALA A C 1
ATOM 7429 O O . ALA A 1 957 ? -4.274 -25.237 6.425 1.00 39.12 957 ALA A O 1
ATOM 7430 N N . LEU A 1 958 ? -6.419 -25.215 7.089 1.00 46.91 958 LEU A N 1
ATOM 7431 C CA . LEU A 1 958 ? -6.280 -26.253 8.113 1.00 46.91 958 LEU A CA 1
ATOM 7432 C C . LEU A 1 958 ? -7.150 -27.487 7.889 1.00 46.91 958 LEU A C 1
ATOM 7434 O O . LEU A 1 958 ? -6.934 -28.484 8.579 1.00 46.91 958 LEU A O 1
ATOM 7438 N N . ALA A 1 959 ? -8.040 -27.465 6.892 1.00 41.50 959 ALA A N 1
ATOM 7439 C CA . ALA A 1 959 ? -8.861 -28.611 6.500 1.00 41.50 959 ALA A CA 1
ATOM 7440 C C . ALA A 1 959 ? -8.031 -29.852 6.096 1.00 41.50 959 ALA A C 1
ATOM 7442 O O . ALA A 1 959 ? -8.503 -30.976 6.236 1.00 41.50 959 ALA A O 1
ATOM 7443 N N . GLU A 1 960 ? -6.764 -29.684 5.698 1.00 37.88 960 GLU A N 1
ATOM 7444 C CA . GLU A 1 960 ? -5.840 -30.803 5.440 1.00 37.88 960 GLU A CA 1
ATOM 7445 C C . GLU A 1 960 ? -5.249 -31.437 6.721 1.00 37.88 960 GLU A C 1
ATOM 7447 O O . GLU A 1 960 ? -4.563 -32.453 6.645 1.00 37.88 960 GLU A O 1
ATOM 7452 N N . THR A 1 961 ? -5.522 -30.889 7.916 1.00 41.00 961 THR A N 1
ATOM 7453 C CA . THR A 1 961 ? -4.880 -31.313 9.185 1.00 41.00 961 THR A CA 1
ATOM 7454 C C . THR A 1 961 ? -5.820 -32.043 10.159 1.00 41.00 961 THR A C 1
ATOM 7456 O O . THR A 1 961 ? -5.374 -32.512 11.207 1.00 41.00 961 THR A O 1
ATOM 7459 N N . SER A 1 962 ? -7.119 -32.150 9.867 1.00 44.75 962 SER A N 1
ATOM 7460 C CA . SER A 1 962 ? -8.138 -32.630 10.816 1.00 44.75 962 SER A CA 1
ATOM 7461 C C . SER A 1 962 ? -8.607 -34.067 10.552 1.00 44.75 962 SER A C 1
ATOM 7463 O O . SER A 1 962 ? -9.721 -34.294 10.094 1.00 44.75 962 SER A O 1
ATOM 7465 N N . GLN A 1 963 ? -7.777 -35.049 10.917 1.00 46.97 963 GLN A N 1
ATOM 7466 C CA . GLN A 1 963 ? -8.208 -36.438 11.192 1.00 46.97 963 GLN A CA 1
ATOM 7467 C C . GLN A 1 963 ? -8.251 -36.764 12.699 1.00 46.97 963 GLN A C 1
ATOM 7469 O O . GLN A 1 963 ? -8.469 -37.907 13.092 1.00 46.97 963 GLN A O 1
ATOM 7474 N N . ASP A 1 964 ? -8.053 -35.765 13.558 1.00 58.84 964 ASP A N 1
ATOM 7475 C CA . ASP A 1 964 ? -7.863 -35.951 14.993 1.00 58.84 964 ASP A CA 1
ATOM 7476 C C . ASP A 1 964 ? -9.142 -35.654 15.796 1.00 58.84 964 ASP A C 1
ATOM 7478 O O . ASP A 1 964 ? -9.699 -34.556 15.715 1.00 58.84 964 ASP A O 1
ATOM 7482 N N . SER A 1 965 ? -9.613 -36.620 16.591 1.00 57.94 965 SER A N 1
ATOM 7483 C CA . SER A 1 965 ? -10.836 -36.503 17.400 1.00 57.94 965 SER A CA 1
ATOM 7484 C C . SER A 1 965 ? -10.751 -35.453 18.509 1.00 57.94 965 SER A C 1
ATOM 7486 O O . SER A 1 965 ? -11.791 -35.024 19.008 1.00 57.94 965 SER A O 1
ATOM 7488 N N . ASN A 1 966 ? -9.541 -35.030 18.886 1.00 67.75 966 ASN A N 1
ATOM 7489 C CA . ASN A 1 966 ? -9.313 -34.110 20.002 1.00 67.75 966 ASN A CA 1
ATOM 7490 C C . ASN A 1 966 ? -9.178 -32.642 19.564 1.00 67.75 966 ASN A C 1
ATOM 7492 O O . ASN A 1 966 ? -8.891 -31.791 20.404 1.00 67.75 966 ASN A O 1
ATOM 7496 N N . THR A 1 967 ? -9.392 -32.329 18.281 1.00 75.69 967 THR A N 1
ATOM 7497 C CA . THR A 1 967 ? -9.328 -30.959 17.749 1.00 75.69 967 THR A CA 1
ATOM 7498 C C . THR A 1 967 ? -10.689 -30.513 17.208 1.00 75.69 967 THR A C 1
ATOM 7500 O O . THR A 1 967 ? -11.310 -31.221 16.410 1.00 75.69 967 THR A O 1
ATOM 7503 N N . ARG A 1 968 ? -11.152 -29.319 17.596 1.00 78.44 968 ARG A N 1
ATOM 7504 C CA . ARG A 1 968 ? -12.352 -28.663 17.042 1.00 78.44 968 ARG A CA 1
ATOM 7505 C C . ARG A 1 968 ? -12.088 -27.211 16.666 1.00 78.44 968 ARG A C 1
ATOM 7507 O O . ARG A 1 968 ? -11.110 -26.615 17.106 1.00 78.44 968 ARG A O 1
ATOM 7514 N N . PHE A 1 969 ? -12.991 -26.655 15.868 1.00 74.62 969 PHE A N 1
ATOM 7515 C CA . PHE A 1 969 ? -12.957 -25.268 15.418 1.00 74.62 969 PHE A CA 1
ATOM 7516 C C . PHE A 1 969 ? -14.247 -24.551 15.820 1.00 74.62 969 PHE A C 1
ATOM 7518 O O . PHE A 1 969 ? -15.315 -25.165 15.838 1.00 74.62 969 PHE A O 1
ATOM 7525 N N . LEU A 1 970 ? -14.136 -23.264 16.146 1.00 75.00 970 LEU A N 1
ATOM 7526 C CA . LEU A 1 970 ? -15.253 -22.388 16.483 1.00 75.00 970 LEU A CA 1
ATOM 7527 C C . LEU A 1 970 ? -15.122 -21.054 15.732 1.00 75.00 970 LEU A C 1
ATOM 7529 O O . LEU A 1 970 ? -14.199 -20.275 15.979 1.00 75.00 970 LEU A O 1
ATOM 7533 N N . ALA A 1 971 ? -16.065 -20.796 14.825 1.00 66.56 971 ALA A N 1
ATOM 7534 C CA . ALA A 1 971 ? -16.070 -19.614 13.968 1.00 66.56 971 ALA A CA 1
ATOM 7535 C C . ALA A 1 971 ? -16.572 -18.361 14.709 1.00 66.56 971 ALA A C 1
ATOM 7537 O O . ALA A 1 971 ? -17.656 -18.370 15.291 1.00 66.56 971 ALA A O 1
ATOM 7538 N N . LYS A 1 972 ? -15.816 -17.260 14.652 1.00 68.69 972 LYS A N 1
ATOM 7539 C CA . LYS A 1 972 ? -16.201 -15.932 15.161 1.00 68.69 972 LYS A CA 1
ATOM 7540 C C . LYS A 1 972 ? -17.025 -15.158 14.106 1.00 68.69 972 LYS A C 1
ATOM 7542 O O . LYS A 1 972 ? -16.617 -15.121 12.940 1.00 68.69 972 LYS A O 1
ATOM 7547 N N . PRO A 1 973 ? -18.122 -14.460 14.479 1.00 55.19 973 PRO A N 1
ATOM 7548 C CA . PRO A 1 973 ? -18.705 -14.372 15.822 1.00 55.19 973 PRO A CA 1
ATOM 7549 C C . PRO A 1 973 ? -19.540 -15.616 16.175 1.00 55.19 973 PRO A C 1
ATOM 7551 O O . PRO A 1 973 ? -20.270 -16.135 15.330 1.00 55.19 973 PRO A O 1
ATOM 7554 N N . TYR A 1 974 ? -19.470 -16.056 17.435 1.00 67.50 974 TYR A N 1
ATOM 7555 C CA . TYR A 1 974 ? -20.220 -17.203 17.963 1.00 67.50 974 TYR A CA 1
ATOM 7556 C C . TYR A 1 974 ? -21.082 -16.814 19.166 1.00 67.50 974 TYR A C 1
ATOM 7558 O O . TYR A 1 974 ? -20.741 -15.925 19.945 1.00 67.50 974 TYR A O 1
ATOM 7566 N N . ALA A 1 975 ? -22.186 -17.537 19.357 1.00 68.69 975 ALA A N 1
ATOM 7567 C CA . ALA A 1 975 ? -22.987 -17.432 20.571 1.00 68.69 975 ALA A CA 1
ATOM 7568 C C . ALA A 1 975 ? -22.303 -18.158 21.743 1.00 68.69 975 ALA A C 1
ATOM 7570 O O . ALA A 1 975 ? -21.757 -19.252 21.576 1.00 68.69 975 ALA A O 1
ATOM 7571 N N . THR A 1 976 ? -22.399 -17.600 22.952 1.00 73.69 976 THR A N 1
ATOM 7572 C CA . THR A 1 976 ? -21.844 -18.199 24.179 1.00 73.69 976 THR A CA 1
ATOM 7573 C C . THR A 1 976 ? -22.358 -19.623 24.422 1.00 73.69 976 THR A C 1
ATOM 7575 O O . THR A 1 976 ? -21.603 -20.501 24.835 1.00 73.69 976 THR A O 1
ATOM 7578 N N . SER A 1 977 ? -23.626 -19.890 24.099 1.00 72.31 977 SER A N 1
ATOM 7579 C CA . SER A 1 977 ? -24.240 -21.220 24.201 1.00 72.31 977 SER A CA 1
ATOM 7580 C C . SER A 1 977 ? -23.588 -22.260 23.281 1.00 72.31 977 SER A C 1
ATOM 7582 O O . SER A 1 977 ? -23.450 -23.421 23.665 1.00 72.31 977 SER A O 1
ATOM 7584 N N . MET A 1 978 ? -23.141 -21.850 22.090 1.00 73.81 978 MET A N 1
ATOM 7585 C CA . MET A 1 978 ? -22.441 -22.717 21.139 1.00 73.81 978 MET A CA 1
ATOM 7586 C C . MET A 1 978 ? -21.041 -23.076 21.643 1.00 73.81 978 MET A C 1
ATOM 7588 O O . MET A 1 978 ? -20.660 -24.243 21.585 1.00 73.81 978 MET A O 1
ATOM 7592 N N . LEU A 1 979 ? -20.312 -22.101 22.199 1.00 83.88 979 LEU A N 1
ATOM 7593 C CA . LEU A 1 979 ? -19.017 -22.331 22.846 1.00 83.88 979 LEU A CA 1
ATOM 7594 C C . LEU A 1 979 ? -19.144 -23.345 23.994 1.00 83.88 979 LEU A C 1
ATOM 7596 O O . LEU A 1 979 ? -18.390 -24.313 24.047 1.00 83.88 979 LEU A O 1
ATOM 7600 N N . LEU A 1 980 ? -20.106 -23.140 24.898 1.00 83.56 980 LEU A N 1
ATOM 7601 C CA . LEU A 1 980 ? -20.307 -24.006 26.064 1.00 83.56 980 LEU A CA 1
ATOM 7602 C C . LEU A 1 980 ? -20.674 -25.438 25.667 1.00 83.56 980 LEU A C 1
ATOM 7604 O O . LEU A 1 980 ? -20.135 -26.390 26.235 1.00 83.56 980 LEU A O 1
ATOM 7608 N N . LYS A 1 981 ? -21.545 -25.584 24.662 1.00 81.62 981 LYS A N 1
ATOM 7609 C CA . LYS A 1 981 ? -21.901 -26.887 24.100 1.00 81.62 981 LYS A CA 1
ATOM 7610 C C . LYS A 1 981 ? -20.676 -27.582 23.504 1.00 81.62 981 LYS A C 1
ATOM 7612 O O . LYS A 1 981 ? -20.396 -28.718 23.866 1.00 81.62 981 LYS A O 1
ATOM 7617 N N . LEU A 1 982 ? -19.908 -26.880 22.667 1.00 82.50 982 LEU A N 1
ATOM 7618 C CA . LEU A 1 982 ? -18.721 -27.439 22.019 1.00 82.50 982 LEU A CA 1
ATOM 7619 C C . LEU A 1 982 ? -17.656 -27.866 23.040 1.00 82.50 982 LEU A C 1
ATOM 7621 O O . LEU A 1 982 ? -17.068 -28.935 22.901 1.00 82.50 982 LEU A O 1
ATOM 7625 N N . VAL A 1 983 ? -17.431 -27.069 24.087 1.00 86.88 983 VAL A N 1
ATOM 7626 C CA . VAL A 1 983 ? -16.511 -27.426 25.177 1.00 86.88 983 VAL A CA 1
ATOM 7627 C C . VAL A 1 983 ? -16.955 -28.718 25.865 1.00 86.88 983 VAL A C 1
ATOM 7629 O O . VAL A 1 983 ? -16.134 -29.618 26.038 1.00 86.88 983 VAL A O 1
ATOM 7632 N N . ARG A 1 984 ? -18.243 -28.854 26.207 1.00 86.19 984 ARG A N 1
ATOM 7633 C CA . ARG A 1 984 ? -18.770 -30.070 26.847 1.00 86.19 984 ARG A CA 1
ATOM 7634 C C . ARG A 1 984 ? -18.678 -31.285 25.922 1.00 86.19 984 ARG A C 1
ATOM 7636 O O . ARG A 1 984 ? -18.170 -32.317 26.347 1.00 86.19 984 ARG A O 1
ATOM 7643 N N . ASP A 1 985 ? -19.066 -31.141 24.655 1.00 80.44 985 ASP A N 1
ATOM 7644 C CA . ASP A 1 985 ? -19.020 -32.218 23.658 1.00 80.44 985 ASP A CA 1
ATOM 7645 C C . ASP A 1 985 ? -17.593 -32.772 23.486 1.00 80.44 985 ASP A C 1
ATOM 7647 O O . ASP A 1 985 ? -17.384 -33.989 23.453 1.00 80.44 985 ASP A O 1
ATOM 7651 N N . VAL A 1 986 ? -16.587 -31.889 23.442 1.00 83.69 986 VAL A N 1
ATOM 7652 C CA . VAL A 1 986 ? -15.174 -32.283 23.328 1.00 83.69 986 VAL A CA 1
ATOM 7653 C C . VAL A 1 986 ? -14.642 -32.874 24.636 1.00 83.69 986 VAL A C 1
ATOM 7655 O O . VAL A 1 986 ? -13.878 -33.844 24.610 1.00 83.69 986 VAL A O 1
ATOM 7658 N N . LEU A 1 987 ? -15.038 -32.340 25.795 1.00 84.19 987 LEU A N 1
ATOM 7659 C CA . LEU A 1 987 ? -14.645 -32.890 27.095 1.00 84.19 987 LEU A CA 1
ATOM 7660 C C . LEU A 1 987 ? -15.244 -34.282 27.340 1.00 84.19 987 LEU A C 1
ATOM 7662 O O . LEU A 1 987 ? -14.510 -35.162 27.787 1.00 84.19 987 LEU A O 1
ATOM 7666 N N . ASP A 1 988 ? -16.493 -34.523 26.951 1.00 80.81 988 ASP A N 1
ATOM 7667 C CA . ASP A 1 988 ? -17.171 -35.818 27.110 1.00 80.81 988 ASP A CA 1
ATOM 7668 C C . ASP A 1 988 ? -16.752 -36.868 26.080 1.00 80.81 988 ASP A C 1
ATOM 7670 O O . ASP A 1 988 ? -17.144 -38.030 26.184 1.00 80.81 988 ASP A O 1
ATOM 7674 N N . GLY A 1 989 ? -15.968 -36.482 25.070 1.00 67.25 989 GLY A N 1
ATOM 7675 C CA . GLY A 1 989 ? -15.600 -37.387 23.984 1.00 67.25 989 GLY A CA 1
ATOM 7676 C C . GLY A 1 989 ? -16.814 -37.856 23.178 1.00 67.25 989 GLY A C 1
ATOM 7677 O O . GLY A 1 989 ? -16.760 -38.922 22.560 1.00 67.25 989 GLY A O 1
ATOM 7678 N N . ARG A 1 990 ? -17.909 -37.079 23.173 1.00 57.66 990 ARG A N 1
ATOM 7679 C CA . ARG A 1 990 ? -19.062 -37.348 22.312 1.00 57.66 990 ARG A CA 1
ATOM 7680 C C . ARG A 1 990 ? -18.594 -37.165 20.869 1.00 57.66 990 ARG A C 1
ATOM 7682 O O . ARG A 1 990 ? -18.215 -36.072 20.445 1.00 57.66 990 ARG A O 1
ATOM 7689 N N . ALA A 1 991 ? -18.545 -38.265 20.120 1.00 38.59 991 ALA A N 1
ATOM 7690 C CA . ALA A 1 991 ? -18.325 -38.196 18.684 1.00 38.59 991 ALA A CA 1
ATOM 7691 C C . ALA A 1 991 ? -19.470 -37.381 18.057 1.00 38.59 991 ALA A C 1
ATOM 7693 O O . ALA A 1 991 ? -20.604 -37.493 18.531 1.00 38.59 991 ALA A O 1
ATOM 7694 N N . PRO A 1 992 ? -19.213 -36.584 17.004 1.00 37.72 992 PRO A N 1
ATOM 7695 C CA . PRO A 1 992 ? -20.307 -36.043 16.215 1.00 37.72 992 PRO A CA 1
ATOM 7696 C C . PRO A 1 992 ? -21.152 -37.228 15.740 1.00 37.72 992 PRO A C 1
ATOM 7698 O O . PRO A 1 992 ? -20.594 -38.293 15.442 1.00 37.72 992 PRO A O 1
ATOM 7701 N N . GLU A 1 993 ? -22.474 -37.064 15.678 1.00 31.42 993 GLU A N 1
ATOM 7702 C CA . GLU A 1 993 ? -23.302 -37.957 14.869 1.00 31.42 993 GLU A CA 1
ATOM 7703 C C . GLU A 1 993 ? -22.584 -38.153 13.535 1.00 31.42 993 GLU A C 1
ATOM 7705 O O . GLU A 1 993 ? -22.275 -37.191 12.828 1.00 31.42 993 GLU A O 1
ATOM 7710 N N . LYS A 1 994 ? -22.198 -39.399 13.253 1.00 28.41 994 LYS A N 1
ATOM 7711 C CA . LYS A 1 994 ? -21.514 -39.745 12.015 1.00 28.41 994 LYS A CA 1
ATOM 7712 C C . LYS A 1 994 ? -22.475 -39.441 10.870 1.00 28.41 994 LYS A C 1
ATOM 7714 O O . LYS A 1 994 ? -23.332 -40.267 10.569 1.00 28.41 994 LYS A O 1
ATOM 7719 N N . SER A 1 995 ? -22.285 -38.314 10.189 1.00 29.06 995 SER A N 1
ATOM 7720 C CA . SER A 1 995 ? -22.629 -38.247 8.775 1.00 29.06 995 SER A CA 1
ATOM 7721 C C . SER A 1 995 ? -21.777 -39.311 8.078 1.00 29.06 995 SER A C 1
ATOM 7723 O O . SER A 1 995 ? -20.554 -39.389 8.223 1.00 29.06 995 SER A O 1
ATOM 7725 N N . SER A 1 996 ? -22.460 -40.267 7.463 1.00 27.78 996 SER A N 1
ATOM 7726 C CA . SER A 1 996 ? -21.903 -41.516 6.962 1.00 27.78 996 SER A CA 1
ATOM 7727 C C . SER A 1 996 ? -20.989 -41.287 5.753 1.00 27.78 996 SER A C 1
ATOM 7729 O O . SER A 1 996 ? -21.422 -41.415 4.614 1.00 27.78 996 SER A O 1
ATOM 7731 N N . GLY A 1 997 ? -19.713 -40.991 5.994 1.00 25.52 997 GLY A N 1
ATOM 7732 C CA . GLY A 1 997 ? -18.658 -41.041 4.982 1.00 25.52 997 GLY A CA 1
ATOM 7733 C C . GLY A 1 997 ? -18.095 -42.456 4.859 1.00 25.52 997 GLY A C 1
ATOM 7734 O O . GLY A 1 997 ? -17.268 -42.873 5.671 1.00 25.52 997 GLY A O 1
ATOM 7735 N N . ALA A 1 998 ? -18.550 -43.210 3.857 1.00 27.23 998 ALA A N 1
ATOM 7736 C CA . ALA A 1 998 ? -17.900 -44.452 3.456 1.00 27.23 998 ALA A CA 1
ATOM 7737 C C . ALA A 1 998 ? -16.550 -44.143 2.783 1.00 27.23 998 ALA A C 1
ATOM 7739 O O . ALA A 1 998 ? -16.449 -43.331 1.868 1.00 27.23 998 ALA A O 1
ATOM 7740 N N . SER A 1 999 ? -15.514 -44.810 3.278 1.00 26.52 999 SER A N 1
ATOM 7741 C CA . SER A 1 999 ? -14.119 -44.780 2.842 1.00 26.52 999 SER A CA 1
ATOM 7742 C C . SER A 1 999 ? -13.918 -45.046 1.342 1.00 26.52 999 SER A C 1
ATOM 7744 O O . SER A 1 999 ? -14.329 -46.095 0.848 1.00 26.52 999 SER A O 1
ATOM 7746 N N . LEU A 1 1000 ? -13.168 -44.177 0.658 1.00 26.55 1000 LEU A N 1
ATOM 7747 C CA . LEU A 1 1000 ? -12.572 -44.441 -0.657 1.00 26.55 1000 LEU A CA 1
ATOM 7748 C C . LEU A 1 1000 ? -11.043 -44.488 -0.524 1.00 26.55 1000 LEU A C 1
ATOM 7750 O O . LEU A 1 1000 ? -10.336 -43.506 -0.719 1.00 26.55 1000 LEU A O 1
ATOM 7754 N N . GLN A 1 1001 ? -10.532 -45.671 -0.184 1.00 26.62 1001 GLN A N 1
ATOM 7755 C CA . GLN A 1 1001 ? -9.241 -46.124 -0.691 1.00 26.62 1001 GLN A CA 1
ATOM 7756 C C . GLN A 1 1001 ? -9.528 -46.874 -1.993 1.00 26.62 1001 GLN A C 1
ATOM 7758 O O . GLN A 1 1001 ? -10.024 -47.990 -1.917 1.00 26.62 1001 GLN A O 1
ATOM 7763 N N . HIS A 1 1002 ? -9.213 -46.287 -3.149 1.00 23.44 1002 HIS A N 1
ATOM 7764 C CA . HIS A 1 1002 ? -8.584 -46.949 -4.305 1.00 23.44 1002 HIS A CA 1
ATOM 7765 C C . HIS A 1 1002 ? -8.601 -46.045 -5.551 1.00 23.44 1002 HIS A C 1
ATOM 7767 O O . HIS A 1 1002 ? -9.652 -45.578 -5.971 1.00 23.44 1002 HIS A O 1
ATOM 7773 N N . ALA A 1 1003 ? -7.413 -45.958 -6.158 1.00 22.00 1003 ALA A N 1
ATOM 7774 C CA . ALA A 1 1003 ? -7.126 -45.794 -7.584 1.00 22.00 1003 ALA A CA 1
ATOM 7775 C C . ALA A 1 1003 ? -7.225 -44.401 -8.256 1.00 22.00 1003 ALA A C 1
ATOM 7777 O O . ALA A 1 1003 ? -8.293 -43.984 -8.688 1.00 22.00 1003 ALA A O 1
ATOM 7778 N N . ILE A 1 1004 ? -6.005 -43.882 -8.499 1.00 29.08 1004 ILE A N 1
ATOM 7779 C CA . ILE A 1 1004 ? -5.487 -43.108 -9.654 1.00 29.08 1004 ILE A CA 1
ATOM 7780 C C . ILE A 1 1004 ? -5.796 -41.612 -9.692 1.00 29.08 1004 ILE A C 1
ATOM 7782 O O . ILE A 1 1004 ? -6.955 -41.228 -9.947 1.00 29.08 1004 ILE A O 1
#

pLDDT: mean 76.1, std 17.08, range [22.0, 96.0]